Protein AF-0000000070428582 (afdb_homodimer)

Organism: Crassostrea virginica (NCBI:txid6565)

Secondary structure (DSSP, 8-state):
--GGGG--HHHHH----HHHHHHHHHHTTHHHHH-TT-EE----PPPGGG--EEEEEEEETTS-EEEE-HHHHHHHHS---TT--HHHHHHHHHHHHHHT--TTTT-TT-SS-EEEEEESSHHHHHHHHHHHH--TT--EEEEES--HHHHHHHTTT-S-EEEEEEETTEE-HHHHHHHHTTS-GGGGGSTT-----EEEE--SS-TTT-----HHHHHHHHHHHHHHT-EEEEE-TTGGGBSSSSPPPPSGGG-SSS-EEEEEESTTTT-STT--EEEEEEHHHHHHHHHHHHTTTSSS-HHHHHHHHHHHHHHHHHHHHHHHHHHHHHHHHHHHHHHHHHHHHHBTTEEE---SBSSEEEEEESSS--HHIIIIIIHHTTEE-EEGGGGSSSTTS---EEEEE-SS--HHHHHHHHHHHHHHHHH-/--GGGG--HHHHH----HHHHHHHHHHTTHHHHH-TT-EE----PPPGGG-SEEEEEEEETTS-EEEE-HHHHHHHHS---TT--HHHHHHHHHHHHHHT--TTTT-TT-SS-EEEEEESSHHHHHHHHHHHH--TT--EEEEES--HHHHHHHTTT-S-EEEEEEETTEE-HHHHHHHHTTS-GGGGGSTT-----EEEE--SS-TTT-----HHHHHHHHHHHHHHT-EEEEE-TTGGGBSSSSPPPPSGGG-SSS-EEEEEESTTTT-STT--EEEEEEHHHHHHHHHHHHTTTSSS-HHHHHHHHHHHHHHHHHHHHHHHHHHHHHHHHHHHHHHHHHHHHHBTTEEE---SBSSEEEEEESSS--HHIIIIIIHHTTEE-EEGGGGSSSTTS---EEEEE-SS--HHHHHHHHHHHHHHHHH-

Structure (mmCIF, N/CA/C/O backbone):
data_AF-0000000070428582-model_v1
#
loop_
_entity.id
_entity.type
_entity.pdbx_description
1 polymer 'Kynurenine/alpha-aminoadipate aminotransferase, mitochondrial'
#
loop_
_atom_site.group_PDB
_atom_site.id
_atom_site.type_symbol
_atom_site.label_atom_id
_atom_site.label_alt_id
_atom_site.label_comp_id
_atom_site.label_asym_id
_atom_site.label_entity_id
_atom_site.label_seq_id
_atom_site.pdbx_PDB_ins_code
_atom_site.Cartn_x
_atom_site.Cartn_y
_atom_site.Cartn_z
_atom_site.occupancy
_atom_site.B_iso_or_equiv
_atom_site.auth_seq_id
_atom_site.auth_comp_id
_atom_site.auth_asym_id
_atom_site.auth_atom_id
_atom_site.pdbx_PDB_model_num
ATOM 1 N N . MET A 1 1 ? 6.148 21.406 -20.578 1 85.81 1 MET A N 1
ATOM 2 C CA . MET A 1 1 ? 7.16 20.938 -19.625 1 85.81 1 MET A CA 1
ATOM 3 C C . MET A 1 1 ? 7.625 19.531 -19.969 1 85.81 1 MET A C 1
ATOM 5 O O . MET A 1 1 ? 6.832 18.703 -20.422 1 85.81 1 MET A O 1
ATOM 9 N N . ALA A 1 2 ? 8.938 19.266 -19.938 1 89.5 2 ALA A N 1
ATOM 10 C CA . ALA A 1 2 ? 9.508 17.938 -20.125 1 89.5 2 ALA A CA 1
ATOM 11 C C . ALA A 1 2 ? 9.594 17.172 -18.797 1 89.5 2 ALA A C 1
ATOM 13 O O . ALA A 1 2 ? 10.461 17.469 -17.969 1 89.5 2 ALA A O 1
ATOM 14 N N . TYR A 1 3 ? 8.727 16.188 -18.641 1 95.69 3 TYR A N 1
ATOM 15 C CA . TYR A 1 3 ? 8.555 15.555 -17.328 1 95.69 3 TYR A CA 1
ATOM 16 C C . TYR A 1 3 ? 9.664 14.547 -17.047 1 95.69 3 TYR A C 1
ATOM 18 O O . TYR A 1 3 ? 9.867 14.141 -15.906 1 95.69 3 TYR A O 1
ATOM 26 N N . THR A 1 4 ? 10.406 14.07 -18 1 93 4 THR A N 1
ATOM 27 C CA . THR A 1 4 ? 11.43 13.047 -17.844 1 93 4 THR A CA 1
ATOM 28 C C . THR A 1 4 ? 12.516 13.5 -16.875 1 93 4 THR A C 1
ATOM 30 O O . THR A 1 4 ? 13.094 12.695 -16.156 1 93 4 THR A O 1
ATOM 33 N N . ARG A 1 5 ? 12.734 14.797 -16.828 1 92.62 5 ARG A N 1
ATOM 34 C CA . ARG A 1 5 ? 13.781 15.344 -15.969 1 92.62 5 ARG A CA 1
ATOM 35 C C . ARG A 1 5 ? 13.492 15.055 -14.5 1 92.62 5 ARG A C 1
ATOM 37 O O . ARG A 1 5 ? 14.406 15.023 -13.672 1 92.62 5 ARG A O 1
ATOM 44 N N . PHE A 1 6 ? 12.211 14.859 -14.227 1 96.06 6 PHE A N 1
ATOM 45 C CA . PHE A 1 6 ? 11.797 14.781 -12.836 1 96.06 6 PHE A CA 1
ATOM 46 C C . PHE A 1 6 ? 11.797 13.344 -12.352 1 96.06 6 PHE A C 1
ATOM 48 O O . PHE A 1 6 ? 11.508 13.07 -11.18 1 96.06 6 PHE A O 1
ATOM 55 N N . LEU A 1 7 ? 12.125 12.359 -13.148 1 97.25 7 LEU A N 1
ATOM 56 C CA . LEU A 1 7 ? 11.922 10.953 -12.82 1 97.25 7 LEU A CA 1
ATOM 57 C C . LEU A 1 7 ? 13.25 10.289 -12.469 1 97.25 7 LEU A C 1
ATOM 59 O O . LEU A 1 7 ? 14.281 10.594 -13.062 1 97.25 7 LEU A O 1
ATOM 63 N N . THR A 1 8 ? 13.234 9.359 -11.477 1 96.69 8 THR A N 1
ATOM 64 C CA . THR A 1 8 ? 14.414 8.586 -11.094 1 96.69 8 THR A CA 1
ATOM 65 C C . THR A 1 8 ? 14.711 7.504 -12.125 1 96.69 8 THR A C 1
ATOM 67 O O . THR A 1 8 ? 13.844 7.141 -12.922 1 96.69 8 THR A O 1
ATOM 70 N N . GLU A 1 9 ? 15.922 6.953 -12.055 1 94 9 GLU A N 1
ATOM 71 C CA . GLU A 1 9 ? 16.312 5.84 -12.914 1 94 9 GLU A CA 1
ATOM 72 C C . GLU A 1 9 ? 15.43 4.621 -12.664 1 94 9 GLU A C 1
ATOM 74 O O . GLU A 1 9 ? 14.984 3.961 -13.609 1 94 9 GLU A O 1
ATOM 79 N N . ARG A 1 10 ? 15.203 4.293 -11.414 1 94.81 10 ARG A N 1
ATOM 80 C CA . ARG A 1 10 ? 14.375 3.154 -11.039 1 94.81 10 ARG A CA 1
ATOM 81 C C . ARG A 1 10 ? 12.969 3.291 -11.617 1 94.81 10 ARG A C 1
ATOM 83 O O . ARG A 1 10 ? 12.414 2.326 -12.148 1 94.81 10 ARG A O 1
ATOM 90 N N . SER A 1 11 ? 12.375 4.484 -11.477 1 97.19 11 SER A N 1
ATOM 91 C CA . SER A 1 11 ? 11.031 4.73 -12 1 97.19 11 SER A CA 1
ATOM 92 C C . SER A 1 11 ? 10.992 4.547 -13.508 1 97.19 11 SER A C 1
ATOM 94 O O . SER A 1 11 ? 10.031 3.98 -14.047 1 97.19 11 SER A O 1
ATOM 96 N N . LEU A 1 12 ? 12 5.027 -14.203 1 96.38 12 LEU A N 1
ATOM 97 C CA . LEU A 1 12 ? 12.047 4.934 -15.656 1 96.38 12 LEU A CA 1
ATOM 98 C C . LEU A 1 12 ? 12.195 3.482 -16.109 1 96.38 12 LEU A C 1
ATOM 100 O O . LEU A 1 12 ? 11.766 3.123 -17.203 1 96.38 12 LEU A O 1
ATOM 104 N N . LYS A 1 13 ? 12.727 2.637 -15.266 1 95.38 13 LYS A N 1
ATOM 105 C CA . LYS A 1 13 ? 12.922 1.228 -15.594 1 95.38 13 LYS A CA 1
ATOM 106 C C . LYS A 1 13 ? 11.641 0.432 -15.391 1 95.38 13 LYS A C 1
ATOM 108 O O . LYS A 1 13 ? 11.523 -0.698 -15.867 1 95.38 13 LYS A O 1
ATOM 113 N N . ARG A 1 14 ? 10.68 0.946 -14.664 1 95.94 14 ARG A N 1
ATOM 114 C CA . ARG A 1 14 ? 9.422 0.237 -14.445 1 95.94 14 ARG A CA 1
ATOM 115 C C . ARG A 1 14 ? 8.57 0.244 -15.711 1 95.94 14 ARG A C 1
ATOM 117 O O . ARG A 1 14 ? 8.398 1.285 -16.344 1 95.94 14 ARG A O 1
ATOM 124 N N . LYS A 1 15 ? 8.125 -0.91 -16.031 1 92.25 15 LYS A N 1
ATOM 125 C CA . LYS A 1 15 ? 7.242 -1.078 -17.188 1 92.25 15 LYS A CA 1
ATOM 126 C C . LYS A 1 15 ? 5.91 -1.697 -16.781 1 92.25 15 LYS A C 1
ATOM 128 O O . LYS A 1 15 ? 5.82 -2.34 -15.727 1 92.25 15 LYS A O 1
ATOM 133 N N . GLU A 1 16 ? 4.984 -1.451 -17.609 1 88.56 16 GLU A N 1
ATOM 134 C CA . GLU A 1 16 ? 3.668 -2.025 -17.359 1 88.56 16 GLU A CA 1
ATOM 135 C C . GLU A 1 16 ? 3.711 -3.551 -17.406 1 88.56 16 GLU A C 1
ATOM 137 O O . GLU A 1 16 ? 4.359 -4.129 -18.281 1 88.56 16 GLU A O 1
ATOM 142 N N . ASP A 1 17 ? 3.104 -4.168 -16.391 1 85 17 ASP A N 1
ATOM 143 C CA . ASP A 1 17 ? 2.967 -5.621 -16.359 1 85 17 ASP A CA 1
ATOM 144 C C . ASP A 1 17 ? 1.915 -6.09 -17.375 1 85 17 ASP A C 1
ATOM 146 O O . ASP A 1 17 ? 0.783 -5.602 -17.359 1 85 17 ASP A O 1
ATOM 150 N N . TYR A 1 18 ? 2.295 -6.969 -18.203 1 82.81 18 TYR A N 1
ATOM 151 C CA . TYR A 1 18 ? 1.416 -7.457 -19.266 1 82.81 18 TYR A CA 1
ATOM 152 C C . TYR A 1 18 ? 0.12 -8.008 -18.688 1 82.81 18 TYR A C 1
ATOM 154 O O . TYR A 1 18 ? -0.965 -7.75 -19.203 1 82.81 18 TYR A O 1
ATOM 162 N N . LEU A 1 19 ? 0.26 -8.828 -17.656 1 85.69 19 LEU A N 1
ATOM 163 C CA . LEU A 1 19 ? -0.927 -9.43 -17.047 1 85.69 19 LEU A CA 1
ATOM 164 C C . LEU A 1 19 ? -1.871 -8.359 -16.516 1 85.69 19 LEU A C 1
ATOM 166 O O . LEU A 1 19 ? -3.09 -8.469 -16.672 1 85.69 19 LEU A O 1
ATOM 170 N N . ARG A 1 20 ? -1.254 -7.383 -15.883 1 84.56 20 ARG A N 1
ATOM 171 C CA . ARG A 1 20 ? -2.055 -6.297 -15.328 1 84.56 20 ARG A CA 1
ATOM 172 C C . ARG A 1 20 ? -2.779 -5.527 -16.422 1 84.56 20 ARG A C 1
ATOM 174 O O . ARG A 1 20 ? -3.951 -5.176 -16.281 1 84.56 20 ARG A O 1
ATOM 181 N N . ARG A 1 21 ? -2.141 -5.312 -17.531 1 81.31 21 ARG A N 1
ATOM 182 C CA . ARG A 1 21 ? -2.719 -4.605 -18.672 1 81.31 21 ARG A CA 1
ATOM 183 C C . ARG A 1 21 ? -3.881 -5.391 -19.266 1 81.31 21 ARG A C 1
ATOM 185 O O . ARG A 1 21 ? -4.926 -4.82 -19.578 1 81.31 21 ARG A O 1
ATOM 192 N N . MET A 1 22 ? -3.67 -6.617 -19.312 1 77.81 22 MET A N 1
ATOM 193 C CA . MET A 1 22 ? -4.691 -7.48 -19.906 1 77.81 22 MET A CA 1
ATOM 194 C C . MET A 1 22 ? -5.91 -7.578 -18.984 1 77.81 22 MET A C 1
ATOM 196 O O . MET A 1 22 ? -7.047 -7.508 -19.469 1 77.81 22 MET A O 1
ATOM 200 N N . SER A 1 23 ? -5.586 -7.762 -17.75 1 78.19 23 SER A N 1
ATOM 201 C CA . SER A 1 23 ? -6.676 -7.859 -16.781 1 78.19 23 SER A CA 1
ATOM 202 C C . SER A 1 23 ? -7.516 -6.586 -16.766 1 78.19 23 SER A C 1
ATOM 204 O O . SER A 1 23 ? -8.742 -6.648 -16.703 1 78.19 23 SER A O 1
ATOM 206 N N . GLU A 1 24 ? -6.84 -5.496 -16.797 1 75.69 24 GLU A N 1
ATOM 207 C CA . GLU A 1 24 ? -7.551 -4.223 -16.797 1 75.69 24 GLU A CA 1
ATOM 208 C C . GLU A 1 24 ? -8.398 -4.062 -18.047 1 75.69 24 GLU A C 1
ATOM 210 O O . GLU A 1 24 ? -9.523 -3.549 -17.984 1 75.69 24 GLU A O 1
ATOM 215 N N . LYS A 1 25 ? -7.93 -4.516 -19.141 1 72.19 25 LYS A N 1
ATOM 216 C CA . LYS A 1 25 ? -8.68 -4.43 -20.391 1 72.19 25 LYS A CA 1
ATOM 217 C C . LYS A 1 25 ? -9.906 -5.336 -20.344 1 72.19 25 LYS A C 1
ATOM 219 O O . LYS A 1 25 ? -10.961 -4.98 -20.875 1 72.19 25 LYS A O 1
ATOM 224 N N . VAL A 1 26 ? -9.695 -6.453 -19.703 1 66.38 26 VAL A N 1
ATOM 225 C CA . VAL A 1 26 ? -10.789 -7.406 -19.594 1 66.38 26 VAL A CA 1
ATOM 226 C C . VAL A 1 26 ? -11.836 -6.895 -18.609 1 66.38 26 VAL A C 1
ATOM 228 O O . VAL A 1 26 ? -13.031 -6.949 -18.875 1 66.38 26 VAL A O 1
ATOM 231 N N . LEU A 1 27 ? -11.352 -6.453 -17.484 1 64.81 27 LEU A N 1
ATOM 232 C CA . LEU A 1 27 ? -12.227 -5.961 -16.422 1 64.81 27 LEU A CA 1
ATOM 233 C C . LEU A 1 27 ? -12.984 -4.719 -16.891 1 64.81 27 LEU A C 1
ATOM 235 O O . LEU A 1 27 ? -14.164 -4.547 -16.562 1 64.81 27 LEU A O 1
ATOM 239 N N . ASN A 1 28 ? -12.234 -3.904 -17.453 1 57.72 28 ASN A N 1
ATOM 240 C CA . ASN A 1 28 ? -12.883 -2.688 -17.938 1 57.72 28 ASN A CA 1
ATOM 241 C C . ASN A 1 28 ? -13.727 -2.957 -19.188 1 57.72 28 ASN A C 1
ATOM 243 O O . ASN A 1 28 ? -14.25 -2.025 -19.797 1 57.72 28 ASN A O 1
ATOM 247 N N . ALA A 1 29 ? -14 -4.215 -19.312 1 55.16 29 ALA A N 1
ATOM 248 C CA . ALA A 1 29 ? -14.898 -4.719 -20.344 1 55.16 29 ALA A CA 1
ATOM 249 C C . ALA A 1 29 ? -14.547 -4.133 -21.703 1 55.16 29 ALA A C 1
ATOM 251 O O . ALA A 1 29 ? -15.344 -4.207 -22.641 1 55.16 29 ALA A O 1
ATOM 252 N N . SER A 1 30 ? -13.469 -3.551 -21.688 1 49.88 30 SER A N 1
ATOM 253 C CA . SER A 1 30 ? -13.148 -2.99 -22.984 1 49.88 30 SER A CA 1
ATOM 254 C C . SER A 1 30 ? -13.055 -4.082 -24.047 1 49.88 30 SER A C 1
ATOM 256 O O . SER A 1 30 ? -13.719 -4.004 -25.094 1 49.88 30 SER A O 1
ATOM 258 N N . ILE A 1 31 ? -12.5 -5.066 -23.641 1 50.56 31 ILE A N 1
ATOM 259 C CA . ILE A 1 31 ? -12.32 -6.156 -24.594 1 50.56 31 ILE A CA 1
ATOM 260 C C . ILE A 1 31 ? -13.594 -7.004 -24.656 1 50.56 31 ILE A C 1
ATOM 262 O O . ILE A 1 31 ? -14.047 -7.383 -25.734 1 50.56 31 ILE A O 1
ATOM 266 N N . VAL A 1 32 ? -14.156 -7.203 -23.484 1 58.06 32 VAL A N 1
ATOM 267 C CA . VAL A 1 32 ? -15.312 -8.094 -23.422 1 58.06 32 VAL A CA 1
ATOM 268 C C . VAL A 1 32 ? -16.547 -7.363 -23.938 1 58.06 32 VAL A C 1
ATOM 270 O O . VAL A 1 32 ? -17.422 -7.973 -24.547 1 58.06 32 VAL A O 1
ATOM 273 N N . GLN A 1 33 ? -16.641 -6.195 -23.578 1 52.38 33 GLN A N 1
ATOM 274 C CA . GLN A 1 33 ? -17.766 -5.418 -24.094 1 52.38 33 GLN A CA 1
ATOM 275 C C . GLN A 1 33 ? -17.719 -5.316 -25.609 1 52.38 33 GLN A C 1
ATOM 277 O O . GLN A 1 33 ? -18.75 -5.359 -26.281 1 52.38 33 GLN A O 1
ATOM 282 N N . GLU A 1 34 ? -16.516 -5.156 -26.047 1 55.62 34 GLU A N 1
ATOM 283 C CA . GLU A 1 34 ? -16.375 -5.074 -27.484 1 55.62 34 GLU A CA 1
ATOM 284 C C . GLU A 1 34 ? -16.781 -6.387 -28.156 1 55.62 34 GLU A C 1
ATOM 286 O O . GLU A 1 34 ? -17.328 -6.387 -29.266 1 55.62 34 GLU A O 1
ATOM 291 N N . ASN A 1 35 ? -16.5 -7.492 -27.5 1 66.38 35 ASN A N 1
ATOM 292 C CA . ASN A 1 35 ? -16.859 -8.812 -28.016 1 66.38 35 ASN A CA 1
ATOM 293 C C . ASN A 1 35 ? -17.219 -9.773 -26.875 1 66.38 35 ASN A C 1
ATOM 295 O O . ASN A 1 35 ? -16.359 -10.484 -26.359 1 66.38 35 ASN A O 1
ATOM 299 N N . PRO A 1 36 ? -18.469 -9.797 -26.531 1 68.31 36 PRO A N 1
ATOM 300 C CA . PRO A 1 36 ? -18.922 -10.602 -25.406 1 68.31 36 PRO A CA 1
ATOM 301 C C . PRO A 1 36 ? -18.688 -12.094 -25.609 1 68.31 36 PRO A C 1
ATOM 303 O O . PRO A 1 36 ? -18.766 -12.875 -24.656 1 68.31 36 PRO A O 1
ATOM 306 N N . SER A 1 37 ? -18.312 -12.414 -26.781 1 81.31 37 SER A N 1
ATOM 307 C CA . SER A 1 37 ? -18.125 -13.836 -27.078 1 81.31 37 SER A CA 1
ATOM 308 C C . SER A 1 37 ? -16.672 -14.266 -26.828 1 81.31 37 SER A C 1
ATOM 310 O O . SER A 1 37 ? -16.359 -15.453 -26.906 1 81.31 37 SER A O 1
ATOM 312 N N . ILE A 1 38 ? -15.898 -13.297 -26.375 1 89.06 38 ILE A N 1
ATOM 313 C CA . ILE A 1 38 ? -14.484 -13.609 -26.188 1 89.06 38 ILE A CA 1
ATOM 314 C C . ILE A 1 38 ? -14.32 -14.516 -24.969 1 89.06 38 ILE A C 1
ATOM 316 O O . ILE A 1 38 ? -14.961 -14.297 -23.938 1 89.06 38 ILE A O 1
ATOM 320 N N . ILE A 1 39 ? -13.602 -15.625 -25.125 1 92.88 39 ILE A N 1
ATOM 321 C CA . ILE A 1 39 ? -13.25 -16.547 -24.047 1 92.88 39 ILE A CA 1
ATOM 322 C C . ILE A 1 39 ? -11.867 -16.203 -23.516 1 92.88 39 ILE A C 1
ATOM 324 O O . ILE A 1 39 ? -10.883 -16.219 -24.25 1 92.88 39 ILE A O 1
ATOM 328 N N . THR A 1 40 ? -11.828 -15.836 -22.25 1 91.44 40 THR A N 1
ATOM 329 C CA . THR A 1 40 ? -10.539 -15.445 -21.688 1 91.44 40 THR A CA 1
ATOM 330 C C . THR A 1 40 ? -9.992 -16.547 -20.781 1 91.44 40 THR A C 1
ATOM 332 O O . THR A 1 40 ? -10.641 -16.953 -19.812 1 91.44 40 THR A O 1
ATOM 335 N N . MET A 1 41 ? -8.867 -17.047 -21.094 1 94 41 MET A N 1
ATOM 336 C CA . MET A 1 41 ? -8.062 -17.906 -20.234 1 94 41 MET A CA 1
ATOM 337 C C . MET A 1 41 ? -6.723 -17.266 -19.906 1 94 41 MET A C 1
ATOM 339 O O . MET A 1 41 ? -5.75 -17.953 -19.609 1 94 41 MET A O 1
ATOM 343 N N . ALA A 1 42 ? -6.668 -15.906 -20.062 1 89.94 42 ALA A N 1
ATOM 344 C CA . ALA A 1 42 ? -5.43 -15.156 -19.875 1 89.94 42 ALA A CA 1
ATOM 345 C C . ALA A 1 42 ? -5.27 -14.719 -18.422 1 89.94 42 ALA A C 1
ATOM 347 O O . ALA A 1 42 ? -4.16 -14.719 -17.891 1 89.94 42 ALA A O 1
ATOM 348 N N . GLY A 1 43 ? -6.309 -14.336 -17.797 1 82.81 43 GLY A N 1
ATOM 349 C CA . GLY A 1 43 ? -6.203 -13.711 -16.484 1 82.81 43 GLY A CA 1
ATOM 350 C C . GLY A 1 43 ? -5.965 -14.711 -15.367 1 82.81 43 GLY A C 1
ATOM 351 O O . GLY A 1 43 ? -6.484 -15.828 -15.406 1 82.81 43 GLY A O 1
ATOM 352 N N . GLY A 1 44 ? -5.117 -14.391 -14.438 1 86.81 44 GLY A N 1
ATOM 353 C CA . GLY A 1 44 ? -4.934 -15.156 -13.211 1 86.81 44 GLY A CA 1
ATOM 354 C C . GLY A 1 44 ? -5.887 -14.75 -12.102 1 86.81 44 GLY A C 1
ATOM 355 O O . GLY A 1 44 ? -5.473 -14.594 -10.953 1 86.81 44 GLY A O 1
ATOM 356 N N . MET A 1 45 ? -7.152 -14.602 -12.422 1 91.19 45 MET A N 1
ATOM 357 C CA . MET A 1 45 ? -8.156 -14.156 -11.461 1 91.19 45 MET A CA 1
ATOM 358 C C . MET A 1 45 ? -8.828 -15.352 -10.781 1 91.19 45 MET A C 1
ATOM 360 O O . MET A 1 45 ? -9.297 -16.266 -11.461 1 91.19 45 MET A O 1
ATOM 364 N N . PRO A 1 46 ? -8.891 -15.289 -9.469 1 95.5 46 PRO A N 1
ATOM 365 C CA . PRO A 1 46 ? -9.609 -16.375 -8.789 1 95.5 46 PRO A CA 1
ATOM 366 C C . PRO A 1 46 ? -11.094 -16.406 -9.148 1 95.5 46 PRO A C 1
ATOM 368 O O . PRO A 1 46 ? -11.664 -15.391 -9.539 1 95.5 46 PRO A O 1
ATOM 371 N N . ASN A 1 47 ? -11.672 -17.594 -9.07 1 95.56 47 ASN A N 1
ATOM 372 C CA . ASN A 1 47 ? -13.094 -17.781 -9.336 1 95.56 47 ASN A CA 1
ATOM 373 C C . ASN A 1 47 ? -13.953 -17.141 -8.25 1 95.56 47 ASN A C 1
ATOM 375 O O . ASN A 1 47 ? -13.906 -17.547 -7.09 1 95.56 47 ASN A O 1
ATOM 379 N N . PRO A 1 48 ? -14.75 -16.141 -8.609 1 93.06 48 PRO A N 1
ATOM 380 C CA . PRO A 1 48 ? -15.547 -15.438 -7.598 1 93.06 48 PRO A CA 1
ATOM 381 C C . PRO A 1 48 ? -16.516 -16.359 -6.867 1 93.06 48 PRO A C 1
ATOM 383 O O . PRO A 1 48 ? -16.984 -16.031 -5.773 1 93.06 48 PRO A O 1
ATOM 386 N N . GLN A 1 49 ? -16.812 -17.516 -7.465 1 93.94 49 GLN A N 1
ATOM 387 C CA . GLN A 1 49 ? -17.703 -18.484 -6.809 1 93.94 49 GLN A CA 1
ATOM 388 C C . GLN A 1 49 ? -17.094 -18.969 -5.492 1 93.94 49 GLN A C 1
ATOM 390 O O . GLN A 1 49 ? -17.812 -19.438 -4.609 1 93.94 49 GLN A O 1
ATOM 395 N N . THR A 1 50 ? -15.805 -18.859 -5.379 1 95.75 50 THR A N 1
ATOM 396 C CA . THR A 1 50 ? -15.133 -19.375 -4.191 1 95.75 50 THR A CA 1
ATOM 397 C C . THR A 1 50 ? -15.094 -18.312 -3.092 1 95.75 50 THR A C 1
ATOM 399 O O . THR A 1 50 ? -14.742 -18.609 -1.949 1 95.75 50 THR A O 1
ATOM 402 N N . PHE A 1 51 ? -15.414 -17.016 -3.381 1 97.38 51 PHE A N 1
ATOM 403 C CA . PHE A 1 51 ? -15.422 -15.984 -2.355 1 97.38 51 PHE A CA 1
ATOM 404 C C . PHE A 1 51 ? -16.578 -16.188 -1.385 1 97.38 51 PHE A C 1
ATOM 406 O O . PHE A 1 51 ? -17.734 -16.328 -1.804 1 97.38 51 PHE A O 1
ATOM 413 N N . PRO A 1 52 ? -16.312 -16.109 -0.112 1 98.06 52 PRO A N 1
ATOM 414 C CA . PRO A 1 52 ? -17.344 -16.484 0.854 1 98.06 52 PRO A CA 1
ATOM 415 C C . PRO A 1 52 ? -18.344 -15.352 1.1 1 98.06 52 PRO A C 1
ATOM 417 O O . PRO A 1 52 ? -19.469 -15.602 1.541 1 98.06 52 PRO A O 1
ATOM 420 N N . ILE A 1 53 ? -18.016 -14.07 0.91 1 97.94 53 ILE A N 1
ATOM 421 C CA . ILE A 1 53 ? -18.875 -12.93 1.201 1 97.94 53 ILE A CA 1
ATOM 422 C C . ILE A 1 53 ? -19.766 -12.641 0.001 1 97.94 53 ILE A C 1
ATOM 424 O O . ILE A 1 53 ? -19.281 -12.508 -1.126 1 97.94 53 ILE A O 1
ATOM 428 N N . GLN A 1 54 ? -21.062 -12.57 0.242 1 97.31 54 GLN A N 1
ATOM 429 C CA . GLN A 1 54 ? -22.047 -12.375 -0.818 1 97.31 54 GLN A CA 1
ATOM 430 C C . GLN A 1 54 ? -22.516 -10.922 -0.883 1 97.31 54 GLN A C 1
ATOM 432 O O . GLN A 1 54 ? -22.703 -10.383 -1.971 1 97.31 54 GLN A O 1
ATOM 437 N N . GLU A 1 55 ? -22.766 -10.328 0.219 1 97.62 55 GLU A N 1
ATOM 438 C CA . GLU A 1 55 ? -23.25 -8.961 0.318 1 97.62 55 GLU A CA 1
ATOM 439 C C . GLU A 1 55 ? -22.641 -8.234 1.515 1 97.62 55 GLU A C 1
ATOM 441 O O . GLU A 1 55 ? -22.234 -8.875 2.49 1 97.62 55 GLU A O 1
ATOM 446 N N . VAL A 1 56 ? -22.578 -6.953 1.412 1 98.19 56 VAL A N 1
ATOM 447 C CA . VAL A 1 56 ? -22.141 -6.078 2.494 1 98.19 56 VAL A CA 1
ATOM 448 C C . VAL A 1 56 ? -23.156 -4.957 2.697 1 98.19 56 VAL A C 1
ATOM 450 O O . VAL A 1 56 ? -23.734 -4.449 1.731 1 98.19 56 VAL A O 1
ATOM 453 N N . SER A 1 57 ? -23.406 -4.598 3.936 1 98 57 SER A N 1
ATOM 454 C CA . SER A 1 57 ? -24.297 -3.484 4.266 1 98 57 SER A CA 1
ATOM 455 C C . SER A 1 57 ? -23.641 -2.525 5.25 1 98 57 SER A C 1
ATOM 457 O O . SER A 1 57 ? -22.953 -2.955 6.176 1 98 57 SER A O 1
ATOM 459 N N . LEU A 1 58 ? -23.891 -1.235 5.043 1 98.25 58 LEU A N 1
ATOM 460 C CA . LEU A 1 58 ? -23.406 -0.18 5.926 1 98.25 58 LEU A CA 1
ATOM 461 C C . LEU A 1 58 ? -24.562 0.532 6.613 1 98.25 58 LEU A C 1
ATOM 463 O O . LEU A 1 58 ? -25.594 0.809 5.988 1 98.25 58 LEU A O 1
ATOM 467 N N . LYS A 1 59 ? -24.453 0.753 7.867 1 98.06 59 LYS A N 1
ATOM 468 C CA . LYS A 1 59 ? -25.328 1.667 8.594 1 98.06 59 LYS A CA 1
ATOM 469 C C . LYS A 1 59 ? -24.609 2.965 8.938 1 98.06 59 LYS A C 1
ATOM 471 O O . LYS A 1 59 ? -23.547 2.941 9.578 1 98.06 59 LYS A O 1
ATOM 476 N N . LEU A 1 60 ? -25.156 4.062 8.5 1 97.56 60 LEU A N 1
ATOM 477 C CA . LEU A 1 60 ? -24.562 5.363 8.789 1 97.56 60 LEU A CA 1
ATOM 478 C C . LEU A 1 60 ? -25.062 5.902 10.125 1 97.56 60 LEU A C 1
ATOM 480 O O . LEU A 1 60 ? -26.078 5.438 10.648 1 97.56 60 LEU A O 1
ATOM 484 N N . LYS A 1 61 ? -24.406 6.848 10.672 1 95.31 61 LYS A N 1
ATOM 485 C CA . LYS A 1 61 ? -24.75 7.434 11.961 1 95.31 61 LYS A CA 1
ATOM 486 C C . LYS A 1 61 ? -26.094 8.164 11.891 1 95.31 61 LYS A C 1
ATOM 488 O O . LYS A 1 61 ? -26.781 8.289 12.898 1 95.31 61 LYS A O 1
ATOM 493 N N . ASN A 1 62 ? -26.469 8.609 10.719 1 94.62 62 ASN A N 1
ATOM 494 C CA . ASN A 1 62 ? -27.766 9.289 10.578 1 94.62 62 ASN A CA 1
ATOM 495 C C . ASN A 1 62 ? -28.906 8.289 10.461 1 94.62 62 ASN A C 1
ATOM 497 O O . ASN A 1 62 ? -30.047 8.672 10.242 1 94.62 62 ASN A O 1
ATOM 501 N N . GLY A 1 63 ? -28.609 7.031 10.508 1 95.19 63 GLY A N 1
ATOM 502 C CA . GLY A 1 63 ? -29.609 5.988 10.523 1 95.19 63 GLY A CA 1
ATOM 503 C C . GLY A 1 63 ? -29.844 5.352 9.164 1 95.19 63 GLY A C 1
ATOM 504 O O . GLY A 1 63 ? -30.453 4.281 9.07 1 95.19 63 GLY A O 1
ATOM 505 N N . LYS A 1 64 ? -29.359 5.898 8.195 1 96.88 64 LYS A N 1
ATOM 506 C CA . LYS A 1 64 ? -29.562 5.387 6.844 1 96.88 64 LYS A CA 1
ATOM 507 C C . LYS A 1 64 ? -28.766 4.105 6.613 1 96.88 64 LYS A C 1
ATOM 509 O O . LYS A 1 64 ? -27.625 3.994 7.059 1 96.88 64 LYS A O 1
ATOM 514 N N . ARG A 1 65 ? -29.359 3.209 5.863 1 97.12 65 ARG A N 1
ATOM 515 C CA . ARG A 1 65 ? -28.703 1.971 5.465 1 97.12 65 ARG A CA 1
ATOM 516 C C . ARG A 1 65 ? -28.312 2.012 3.992 1 97.12 65 ARG A C 1
ATOM 518 O O . ARG A 1 65 ? -29.094 2.434 3.145 1 97.12 65 ARG A O 1
ATOM 525 N N . ILE A 1 66 ? -27.062 1.638 3.709 1 97.69 66 ILE A N 1
ATOM 526 C CA . ILE A 1 66 ? -26.547 1.539 2.352 1 97.69 66 ILE A CA 1
ATOM 527 C C . ILE A 1 66 ? -26.125 0.101 2.064 1 97.69 66 ILE A C 1
ATOM 529 O O . ILE A 1 66 ? -25.203 -0.424 2.711 1 97.69 66 ILE A O 1
ATOM 533 N N . ASP A 1 67 ? -26.703 -0.491 1.046 1 96.56 67 ASP A N 1
ATOM 534 C CA . ASP A 1 67 ? -26.406 -1.884 0.721 1 96.56 67 ASP A CA 1
ATOM 535 C C . ASP A 1 67 ? -25.547 -1.985 -0.536 1 96.56 67 ASP A C 1
ATOM 537 O O . ASP A 1 67 ? -25.844 -1.359 -1.554 1 96.56 67 ASP A O 1
ATOM 541 N N . LEU A 1 68 ? -24.422 -2.662 -0.389 1 96.69 68 LEU A N 1
ATOM 542 C CA . LEU A 1 68 ? -23.719 -3.176 -1.561 1 96.69 68 LEU A CA 1
ATOM 543 C C . LEU A 1 68 ? -24.344 -4.48 -2.041 1 96.69 68 LEU A C 1
ATOM 545 O O . LEU A 1 68 ? -24.172 -5.527 -1.406 1 96.69 68 LEU A O 1
ATOM 549 N N . ASP A 1 69 ? -25.109 -4.457 -3.121 1 92.12 69 ASP A N 1
ATOM 550 C CA . ASP A 1 69 ? -25.75 -5.668 -3.615 1 92.12 69 ASP A CA 1
ATOM 551 C C . ASP A 1 69 ? -24.719 -6.664 -4.145 1 92.12 69 ASP A C 1
ATOM 553 O O . ASP A 1 69 ? -23.516 -6.434 -4.039 1 92.12 69 ASP A O 1
ATOM 557 N N . GLU A 1 70 ? -25.219 -7.73 -4.625 1 92.94 70 GLU A N 1
ATOM 558 C CA . GLU A 1 70 ? -24.359 -8.82 -5.051 1 92.94 70 GLU A CA 1
ATOM 559 C C . GLU A 1 70 ? -23.391 -8.367 -6.145 1 92.94 70 GLU A C 1
ATOM 561 O O . GLU A 1 70 ? -22.203 -8.734 -6.129 1 92.94 70 GLU A O 1
ATOM 566 N N . LYS A 1 71 ? -23.844 -7.633 -7.051 1 93.44 71 LYS A N 1
ATOM 567 C CA . LYS A 1 71 ? -23 -7.152 -8.148 1 93.44 71 LYS A CA 1
ATOM 568 C C . LYS A 1 71 ? -21.891 -6.238 -7.629 1 93.44 71 LYS A C 1
ATOM 570 O O . LYS A 1 71 ? -20.734 -6.406 -7.98 1 93.44 71 LYS A O 1
ATOM 575 N N . ALA A 1 72 ? -22.266 -5.258 -6.789 1 95.81 72 ALA A N 1
ATOM 576 C CA . ALA A 1 72 ? -21.297 -4.332 -6.207 1 95.81 72 ALA A CA 1
ATOM 577 C C . ALA A 1 72 ? -20.281 -5.07 -5.34 1 95.81 72 ALA A C 1
ATOM 579 O O . ALA A 1 72 ? -19.094 -4.762 -5.367 1 95.81 72 ALA A O 1
ATOM 580 N N . THR A 1 73 ? -20.828 -5.984 -4.57 1 96.75 73 THR A N 1
ATOM 581 C CA . THR A 1 73 ? -19.953 -6.773 -3.705 1 96.75 73 THR A CA 1
ATOM 582 C C . THR A 1 73 ? -18.969 -7.602 -4.531 1 96.75 73 THR A C 1
ATOM 584 O O . THR A 1 73 ? -17.797 -7.691 -4.191 1 96.75 73 THR A O 1
ATOM 587 N N . ARG A 1 74 ? -19.406 -8.203 -5.633 1 94.38 74 ARG A N 1
ATOM 588 C CA . ARG A 1 74 ? -18.547 -8.984 -6.508 1 94.38 74 ARG A CA 1
ATOM 589 C C . ARG A 1 74 ? -17.438 -8.133 -7.094 1 94.38 74 ARG A C 1
ATOM 591 O O . ARG A 1 74 ? -16.281 -8.562 -7.156 1 94.38 74 ARG A O 1
ATOM 598 N N . ILE A 1 75 ? -17.734 -6.941 -7.496 1 94.56 75 ILE A N 1
ATOM 599 C CA . ILE A 1 75 ? -16.734 -6.016 -8.031 1 94.56 75 ILE A CA 1
ATOM 600 C C . ILE A 1 75 ? -15.719 -5.664 -6.949 1 94.56 75 ILE A C 1
ATOM 602 O O . ILE A 1 75 ? -14.516 -5.688 -7.191 1 94.56 75 ILE A O 1
ATOM 606 N N . ALA A 1 76 ? -16.219 -5.395 -5.73 1 97.12 76 ALA A N 1
ATOM 607 C CA . ALA A 1 76 ? -15.383 -4.996 -4.602 1 97.12 76 ALA A CA 1
ATOM 608 C C . ALA A 1 76 ? -14.406 -6.105 -4.215 1 97.12 76 ALA A C 1
ATOM 610 O O . ALA A 1 76 ? -13.289 -5.836 -3.779 1 97.12 76 ALA A O 1
ATOM 611 N N . LEU A 1 77 ? -14.852 -7.344 -4.371 1 97.75 77 LEU A N 1
ATOM 612 C CA . LEU A 1 77 ? -14.117 -8.477 -3.824 1 97.75 77 LEU A CA 1
ATOM 613 C C . LEU A 1 77 ? -13.164 -9.062 -4.863 1 97.75 77 LEU A C 1
ATOM 615 O O . LEU A 1 77 ? -12.375 -9.953 -4.555 1 97.75 77 LEU A O 1
ATOM 619 N N . GLN A 1 78 ? -13.125 -8.617 -6.117 1 95.31 78 GLN A N 1
ATOM 620 C CA . GLN A 1 78 ? -12.234 -9.078 -7.172 1 95.31 78 GLN A CA 1
ATOM 621 C C . GLN A 1 78 ? -11.164 -8.031 -7.484 1 95.31 78 GLN A C 1
ATOM 623 O O . GLN A 1 78 ? -11.312 -6.867 -7.121 1 95.31 78 GLN A O 1
ATOM 628 N N . TYR A 1 79 ? -10.055 -8.445 -8.109 1 94.62 79 TYR A N 1
ATOM 629 C CA . TYR A 1 79 ? -9.047 -7.508 -8.594 1 94.62 79 TYR A CA 1
ATOM 630 C C . TYR A 1 79 ? -9.688 -6.379 -9.391 1 94.62 79 TYR A C 1
ATOM 632 O O . TYR A 1 79 ? -10.625 -6.609 -10.156 1 94.62 79 TYR A O 1
ATOM 640 N N . SER A 1 80 ? -9.234 -5.172 -9.164 1 92.5 80 SER A N 1
ATOM 641 C CA . SER A 1 80 ? -9.68 -4.008 -9.922 1 92.5 80 SER A CA 1
ATOM 642 C C . SER A 1 80 ? -8.508 -3.293 -10.586 1 92.5 80 SER A C 1
ATOM 644 O O . SER A 1 80 ? -7.367 -3.744 -10.492 1 92.5 80 SER A O 1
ATOM 646 N N . GLY A 1 81 ? -8.844 -2.281 -11.383 1 93.62 81 GLY A N 1
ATOM 647 C CA . GLY A 1 81 ? -7.785 -1.481 -11.984 1 93.62 81 GLY A CA 1
ATOM 648 C C . GLY A 1 81 ? -6.93 -0.761 -10.961 1 93.62 81 GLY A C 1
ATOM 649 O O . GLY A 1 81 ? -7.426 -0.334 -9.922 1 93.62 81 GLY A O 1
ATOM 650 N N . THR A 1 82 ? -5.684 -0.58 -11.336 1 96.75 82 THR A N 1
ATOM 651 C CA . THR A 1 82 ? -4.734 0.039 -10.422 1 96.75 82 THR A CA 1
ATOM 652 C C . THR A 1 82 ? -5.172 1.457 -10.062 1 96.75 82 THR A C 1
ATOM 654 O O . THR A 1 82 ? -4.98 1.903 -8.93 1 96.75 82 THR A O 1
ATOM 657 N N . LYS A 1 83 ? -5.816 2.182 -10.969 1 96.56 83 LYS A N 1
ATOM 658 C CA . LYS A 1 83 ? -6.211 3.572 -10.766 1 96.56 83 LYS A CA 1
ATOM 659 C C . LYS A 1 83 ? -7.34 3.678 -9.742 1 96.56 83 LYS A C 1
ATOM 661 O O . LYS A 1 83 ? -7.574 4.746 -9.172 1 96.56 83 LYS A O 1
ATOM 666 N N . GLY A 1 84 ? -8.039 2.588 -9.602 1 97.44 84 GLY A N 1
ATOM 667 C CA . GLY A 1 84 ? -9.195 2.576 -8.719 1 97.44 84 GLY A CA 1
ATOM 668 C C . GLY A 1 84 ? -10.477 2.168 -9.422 1 97.44 84 GLY A C 1
ATOM 669 O O . GLY A 1 84 ? -10.492 1.999 -10.648 1 97.44 84 GLY A O 1
ATOM 670 N N . LEU A 1 85 ? -11.562 1.934 -8.664 1 96.75 85 LEU A N 1
ATOM 671 C CA . LEU A 1 85 ? -12.859 1.65 -9.258 1 96.75 85 LEU A CA 1
ATOM 672 C C . LEU A 1 85 ? -13.312 2.801 -10.148 1 96.75 85 LEU A C 1
ATOM 674 O O . LEU A 1 85 ? -13.359 3.953 -9.711 1 96.75 85 LEU A O 1
ATOM 678 N N . PRO A 1 86 ? -13.68 2.521 -11.367 1 95.69 86 PRO A N 1
ATOM 679 C CA . PRO A 1 86 ? -13.984 3.586 -12.328 1 95.69 86 PRO A CA 1
ATOM 680 C C . PRO A 1 86 ? -15.055 4.551 -11.812 1 95.69 86 PRO A C 1
ATOM 682 O O . PRO A 1 86 ? -14.883 5.77 -11.906 1 95.69 86 PRO A O 1
ATOM 685 N N . PRO A 1 87 ? -16.156 4.051 -11.227 1 96.5 87 PRO A N 1
ATOM 686 C CA . PRO A 1 87 ? -17.156 5.02 -10.758 1 96.5 87 PRO A CA 1
ATOM 687 C C . PRO A 1 87 ? -16.609 5.93 -9.656 1 96.5 87 PRO A C 1
ATOM 689 O O . PRO A 1 87 ? -16.984 7.105 -9.586 1 96.5 87 PRO A O 1
ATOM 692 N N . LEU A 1 88 ? -15.773 5.418 -8.781 1 98.31 88 LEU A N 1
ATOM 693 C CA . LEU A 1 88 ? -15.164 6.242 -7.742 1 98.31 88 LEU A CA 1
ATOM 694 C C . LEU A 1 88 ? -14.219 7.27 -8.344 1 98.31 88 LEU A C 1
ATOM 696 O O . LEU A 1 88 ? -14.242 8.445 -7.973 1 98.31 88 LEU A O 1
ATOM 700 N N . VAL A 1 89 ? -13.352 6.871 -9.266 1 98.31 89 VAL A N 1
ATOM 701 C CA . VAL A 1 89 ? -12.406 7.762 -9.945 1 98.31 89 VAL A CA 1
ATOM 702 C C . VAL A 1 89 ? -13.172 8.898 -10.625 1 98.31 89 VAL A C 1
ATOM 704 O O . VAL A 1 89 ? -12.766 10.062 -10.539 1 98.31 89 VAL A O 1
ATOM 707 N N . ASN A 1 90 ? -14.273 8.523 -11.273 1 97.75 90 ASN A N 1
ATOM 708 C CA . ASN A 1 90 ? -15.086 9.531 -11.945 1 97.75 90 ASN A CA 1
ATOM 709 C C . ASN A 1 90 ? -15.664 10.539 -10.953 1 97.75 90 ASN A C 1
ATOM 711 O O . ASN A 1 90 ? -15.641 11.75 -11.211 1 97.75 90 ASN A O 1
ATOM 715 N N . MET A 1 91 ? -16.141 10.07 -9.883 1 98.06 91 MET A N 1
ATOM 716 C CA . MET A 1 91 ? -16.734 10.938 -8.867 1 98.06 91 MET A CA 1
ATOM 717 C C . MET A 1 91 ? -15.672 11.859 -8.258 1 98.06 91 MET A C 1
ATOM 719 O O . MET A 1 91 ? -15.93 13.039 -8.023 1 98.06 91 MET A O 1
ATOM 723 N N . LEU A 1 92 ? -14.516 11.328 -7.957 1 98.69 92 LEU A N 1
ATOM 724 C CA . LEU A 1 92 ? -13.438 12.125 -7.375 1 98.69 92 LEU A CA 1
ATOM 725 C C . LEU A 1 92 ? -12.93 13.164 -8.367 1 98.69 92 LEU A C 1
ATOM 727 O O . LEU A 1 92 ? -12.562 14.273 -7.977 1 98.69 92 LEU A O 1
ATOM 731 N N . THR A 1 93 ? -12.883 12.797 -9.633 1 98.06 93 THR A N 1
ATOM 732 C CA . THR A 1 93 ? -12.508 13.75 -10.664 1 98.06 93 THR A CA 1
ATOM 733 C C . THR A 1 93 ? -13.5 14.906 -10.719 1 98.06 93 THR A C 1
ATOM 735 O O . THR A 1 93 ? -13.102 16.078 -10.805 1 98.06 93 THR A O 1
ATOM 738 N N . GLU A 1 94 ? -14.758 14.555 -10.656 1 97.81 94 GLU A N 1
ATOM 739 C CA . GLU A 1 94 ? -15.789 15.586 -10.625 1 97.81 94 GLU A CA 1
ATOM 740 C C . GLU A 1 94 ? -15.633 16.484 -9.398 1 97.81 94 GLU A C 1
ATOM 742 O O . GLU A 1 94 ? -15.789 17.703 -9.5 1 97.81 94 GLU A O 1
ATOM 747 N N . LEU A 1 95 ? -15.398 15.883 -8.297 1 98.31 95 LEU A N 1
ATOM 748 C CA . LEU A 1 95 ? -15.18 16.641 -7.07 1 98.31 95 LEU A CA 1
ATOM 749 C C . LEU A 1 95 ? -14.016 17.625 -7.238 1 98.31 95 LEU A C 1
ATOM 751 O O . LEU A 1 95 ? -14.125 18.797 -6.863 1 98.31 95 LEU A O 1
ATOM 755 N N . GLN A 1 96 ? -12.875 17.156 -7.805 1 98.12 96 GLN A N 1
ATOM 756 C CA . GLN A 1 96 ? -11.711 18 -8.023 1 98.12 96 GLN A CA 1
ATOM 757 C C . GLN A 1 96 ? -12.031 19.156 -8.969 1 98.12 96 GLN A C 1
ATOM 759 O O . GLN A 1 96 ? -11.578 20.281 -8.758 1 98.12 96 GLN A O 1
ATOM 764 N N . CYS A 1 97 ? -12.805 18.875 -9.953 1 96.69 97 CYS A N 1
ATOM 765 C CA . CYS A 1 97 ? -13.164 19.906 -10.922 1 96.69 97 CYS A CA 1
ATOM 766 C C . CYS A 1 97 ? -14.094 20.938 -10.305 1 96.69 97 CYS A C 1
ATOM 768 O O . CYS A 1 97 ? -13.977 22.125 -10.578 1 96.69 97 CYS A O 1
ATOM 770 N N . ARG A 1 98 ? -14.992 20.469 -9.461 1 96.62 98 ARG A N 1
ATOM 771 C CA . ARG A 1 98 ? -15.945 21.359 -8.805 1 96.62 98 ARG A CA 1
ATOM 772 C C . ARG A 1 98 ? -15.242 22.266 -7.801 1 96.62 98 ARG A C 1
ATOM 774 O O . ARG A 1 98 ? -15.547 23.453 -7.715 1 96.62 98 ARG A O 1
ATOM 781 N N . ILE A 1 99 ? -14.32 21.75 -7.113 1 97.81 99 ILE A N 1
ATOM 782 C CA . ILE A 1 99 ? -13.75 22.453 -5.969 1 97.81 99 ILE A CA 1
ATOM 783 C C . ILE A 1 99 ? -12.516 23.25 -6.41 1 97.81 99 ILE A C 1
ATOM 785 O O . ILE A 1 99 ? -12.312 24.375 -5.988 1 97.81 99 ILE A O 1
ATOM 789 N N . HIS A 1 100 ? -11.664 22.656 -7.234 1 98.12 100 HIS A N 1
ATOM 790 C CA . HIS A 1 100 ? -10.375 23.25 -7.566 1 98.12 100 HIS A CA 1
ATOM 791 C C . HIS A 1 100 ? -10.375 23.781 -8.992 1 98.12 100 HIS A C 1
ATOM 793 O O . HIS A 1 100 ? -9.586 24.672 -9.328 1 98.12 100 HIS A O 1
ATOM 799 N N . ASN A 1 101 ? -11.117 23.188 -9.875 1 96.38 101 ASN A N 1
ATOM 800 C CA . ASN A 1 101 ? -11.219 23.578 -11.273 1 96.38 101 ASN A CA 1
ATOM 801 C C . ASN A 1 101 ? -9.844 23.828 -11.891 1 96.38 101 ASN A C 1
ATOM 803 O O . ASN A 1 101 ? -9.578 24.906 -12.43 1 96.38 101 ASN A O 1
ATOM 807 N N . PRO A 1 102 ? -9.023 22.812 -11.922 1 96.31 102 PRO A N 1
ATOM 808 C CA . PRO A 1 102 ? -7.664 22.984 -12.445 1 96.31 102 PRO A CA 1
ATOM 809 C C . PRO A 1 102 ? -7.648 23.406 -13.914 1 96.31 102 PRO A C 1
ATOM 811 O O . PRO A 1 102 ? -8.367 22.812 -14.734 1 96.31 102 PRO A O 1
ATOM 814 N N . PRO A 1 103 ? -6.777 24.359 -14.32 1 95.06 103 PRO A N 1
ATOM 815 C CA . PRO A 1 103 ? -6.688 24.812 -15.711 1 95.06 103 PRO A CA 1
ATOM 816 C C . PRO A 1 103 ? -6.316 23.688 -16.672 1 95.06 103 PRO A C 1
ATOM 818 O O . PRO A 1 103 ? -6.633 23.766 -17.875 1 95.06 103 PRO A O 1
ATOM 821 N N . THR A 1 104 ? -5.723 22.609 -16.219 1 93.44 104 THR A N 1
ATOM 822 C CA . THR A 1 104 ? -5.207 21.547 -17.078 1 93.44 104 THR A CA 1
ATOM 823 C C . THR A 1 104 ? -6.277 20.484 -17.328 1 93.44 104 THR A C 1
ATOM 825 O O . THR A 1 104 ? -6.098 19.609 -18.172 1 93.44 104 THR A O 1
ATOM 828 N N . TYR A 1 105 ? -7.348 20.375 -16.656 1 91.56 105 TYR A N 1
ATOM 829 C CA . TYR A 1 105 ? -8.383 19.359 -16.766 1 91.56 105 TYR A CA 1
ATOM 830 C C . TYR A 1 105 ? -8.969 19.328 -18.188 1 91.56 105 TYR A C 1
ATOM 832 O O . TYR A 1 105 ? -9.188 18.25 -18.75 1 91.56 105 TYR A O 1
ATOM 840 N N . LYS A 1 106 ? -9.234 20.438 -18.891 1 79.44 106 LYS A N 1
ATOM 841 C CA . LYS A 1 106 ? -9.844 20.5 -20.219 1 79.44 106 LYS A CA 1
ATOM 842 C C . LYS A 1 106 ? -8.891 21.141 -21.234 1 79.44 106 LYS A C 1
ATOM 844 O O . LYS A 1 106 ? -9.328 21.641 -22.266 1 79.44 106 LYS A O 1
ATOM 849 N N . ALA A 1 107 ? -7.684 20.969 -20.812 1 85.25 107 ALA A N 1
ATOM 850 C CA . ALA A 1 107 ? -6.738 21.656 -21.703 1 85.25 107 ALA A CA 1
ATOM 851 C C . ALA A 1 107 ? -6.242 20.719 -22.797 1 85.25 107 ALA A C 1
ATOM 853 O O . ALA A 1 107 ? -5.34 19.906 -22.562 1 85.25 107 ALA A O 1
ATOM 854 N N . GLU A 1 108 ? -6.879 20.781 -23.922 1 85.06 108 GLU A N 1
ATOM 855 C CA . GLU A 1 108 ? -6.469 19.953 -25.062 1 85.06 108 GLU A CA 1
ATOM 856 C C . GLU A 1 108 ? -5.047 20.281 -25.5 1 85.06 108 GLU A C 1
ATOM 858 O O . GLU A 1 108 ? -4.68 21.453 -25.594 1 85.06 108 GLU A O 1
ATOM 863 N N . GLY A 1 109 ? -4.273 19.328 -25.688 1 88.56 109 GLY A N 1
ATOM 864 C CA . GLY A 1 109 ? -2.926 19.516 -26.203 1 88.56 109 GLY A CA 1
ATOM 865 C C . GLY A 1 109 ? -1.92 19.859 -25.125 1 88.56 109 GLY A C 1
ATOM 866 O O . GLY A 1 109 ? -0.725 19.984 -25.406 1 88.56 109 GLY A O 1
ATOM 867 N N . HIS A 1 110 ? -2.412 20.047 -23.891 1 90.94 110 HIS A N 1
ATOM 868 C CA . HIS A 1 110 ? -1.485 20.328 -22.812 1 90.94 110 HIS A CA 1
ATOM 869 C C . HIS A 1 110 ? -0.551 19.156 -22.547 1 90.94 110 HIS A C 1
ATOM 871 O O . HIS A 1 110 ? -0.976 18 -22.594 1 90.94 110 HIS A O 1
ATOM 877 N N . PRO A 1 111 ? 0.659 19.391 -22.297 1 90.44 111 PRO A N 1
ATOM 878 C CA . PRO A 1 111 ? 1.63 18.312 -22.109 1 90.44 111 PRO A CA 1
ATOM 879 C C . PRO A 1 111 ? 1.384 17.516 -20.828 1 90.44 111 PRO A C 1
ATOM 881 O O . PRO A 1 111 ? 1.877 16.391 -20.688 1 90.44 111 PRO A O 1
ATOM 884 N N . GLY A 1 112 ? 0.693 18.141 -19.938 1 92.94 112 GLY A N 1
ATOM 885 C CA . GLY A 1 112 ? 0.411 17.484 -18.672 1 92.94 112 GLY A CA 1
ATOM 886 C C . GLY A 1 112 ? -1.051 17.562 -18.266 1 92.94 112 GLY A C 1
ATOM 887 O O . GLY A 1 112 ? -1.387 18.141 -17.234 1 92.94 112 GLY A O 1
ATOM 888 N N . PRO A 1 113 ? -1.938 16.906 -19.078 1 94.75 113 PRO A N 1
ATOM 889 C CA . PRO A 1 113 ? -3.348 16.922 -18.672 1 94.75 113 PRO A CA 1
ATOM 890 C C . PRO A 1 113 ? -3.582 16.281 -17.312 1 94.75 113 PRO A C 1
ATOM 892 O O . PRO A 1 113 ? -2.783 15.445 -16.875 1 94.75 113 PRO A O 1
ATOM 895 N N . LEU A 1 114 ? -4.695 16.688 -16.734 1 96.12 114 LEU A N 1
ATOM 896 C CA . LEU A 1 114 ? -5.035 16.203 -15.398 1 96.12 114 LEU A CA 1
ATOM 897 C C . LEU A 1 114 ? -5.309 14.711 -15.406 1 96.12 114 LEU A C 1
ATOM 899 O O . LEU A 1 114 ? -5.938 14.195 -16.344 1 96.12 114 LEU A O 1
ATOM 903 N N . ASP A 1 115 ? -4.867 14 -14.438 1 97.12 115 ASP A N 1
ATOM 904 C CA . ASP A 1 115 ? -5.199 12.609 -14.148 1 97.12 115 ASP A CA 1
ATOM 905 C C . ASP A 1 115 ? -5.375 12.383 -12.648 1 97.12 115 ASP A C 1
ATOM 907 O O . ASP A 1 115 ? -5.109 13.289 -11.844 1 97.12 115 ASP A O 1
ATOM 911 N N . LEU A 1 116 ? -5.961 11.266 -12.297 1 98.56 116 LEU A N 1
ATOM 912 C CA . LEU A 1 116 ? -6.266 10.977 -10.898 1 98.56 116 LEU A CA 1
ATOM 913 C C . LEU A 1 116 ? -6.117 9.492 -10.609 1 98.56 116 LEU A C 1
ATOM 915 O O . LEU A 1 116 ? -6.52 8.648 -11.414 1 98.56 116 LEU A O 1
ATOM 919 N N . ILE A 1 117 ? -5.5 9.109 -9.438 1 98.75 117 ILE A N 1
ATOM 920 C CA . ILE A 1 117 ? -5.332 7.727 -9.008 1 98.75 117 ILE A CA 1
ATOM 921 C C . ILE A 1 117 ? -5.711 7.594 -7.531 1 98.75 117 ILE A C 1
ATOM 923 O O . ILE A 1 117 ? -5.277 8.398 -6.703 1 98.75 117 ILE A O 1
ATOM 927 N N . VAL A 1 118 ? -6.57 6.57 -7.219 1 98.88 118 VAL A N 1
ATOM 928 C CA . VAL A 1 118 ? -6.891 6.234 -5.84 1 98.88 118 VAL A CA 1
ATOM 929 C C . VAL A 1 118 ? -5.738 5.453 -5.215 1 98.88 118 VAL A C 1
ATOM 931 O O . VAL A 1 118 ? -5.176 4.551 -5.844 1 98.88 118 VAL A O 1
ATOM 934 N N . THR A 1 119 ? -5.344 5.809 -4.004 1 98.88 119 THR A N 1
ATOM 935 C CA . THR A 1 119 ? -4.191 5.199 -3.352 1 98.88 119 THR A CA 1
ATOM 936 C C . THR A 1 119 ? -4.574 4.637 -1.986 1 98.88 119 THR A C 1
ATOM 938 O O . THR A 1 119 ? -5.652 4.938 -1.466 1 98.88 119 THR A O 1
ATOM 941 N N . SER A 1 120 ? -3.736 3.768 -1.395 1 98.62 120 SER A N 1
ATOM 942 C CA . SER A 1 120 ? -3.926 3.205 -0.062 1 98.62 120 SER A CA 1
ATOM 943 C C . SER A 1 120 ? -3.566 4.215 1.021 1 98.62 120 SER A C 1
ATOM 945 O O . SER A 1 120 ? -2.637 3.994 1.8 1 98.62 120 SER A O 1
ATOM 947 N N . GLY A 1 121 ? -4.383 5.234 1.111 1 98.38 121 GLY A N 1
ATOM 948 C CA . GLY A 1 121 ? -4.051 6.422 1.88 1 98.38 121 GLY A CA 1
ATOM 949 C C . GLY A 1 121 ? -3.186 7.406 1.113 1 98.38 121 GLY A C 1
ATOM 950 O O . GLY A 1 121 ? -2.473 7.02 0.183 1 98.38 121 GLY A O 1
ATOM 951 N N . SER A 1 122 ? -3.262 8.656 1.501 1 98.25 122 SER A N 1
ATOM 952 C CA . SER A 1 122 ? -2.49 9.672 0.786 1 98.25 122 SER A CA 1
ATOM 953 C C . SER A 1 122 ? -0.992 9.461 0.977 1 98.25 122 SER A C 1
ATOM 955 O O . SER A 1 122 ? -0.197 9.773 0.089 1 98.25 122 SER A O 1
ATOM 957 N N . GLN A 1 123 ? -0.567 8.906 2.145 1 98.19 123 GLN A N 1
ATOM 958 C CA . GLN A 1 123 ? 0.851 8.711 2.428 1 98.19 123 GLN A CA 1
ATOM 959 C C . GLN A 1 123 ? 1.468 7.695 1.468 1 98.19 123 GLN A C 1
ATOM 961 O O . GLN A 1 123 ? 2.639 7.812 1.102 1 98.19 123 GLN A O 1
ATOM 966 N N . ASP A 1 124 ? 0.677 6.68 1.076 1 98.75 124 ASP A N 1
ATOM 967 C CA . ASP A 1 124 ? 1.179 5.746 0.071 1 98.75 124 ASP A CA 1
ATOM 968 C C . ASP A 1 124 ? 1.486 6.465 -1.24 1 98.75 124 ASP A C 1
ATOM 970 O O . ASP A 1 124 ? 2.51 6.199 -1.874 1 98.75 124 ASP A O 1
ATOM 974 N N . GLY A 1 125 ? 0.536 7.355 -1.689 1 98.81 125 GLY A N 1
ATOM 975 C CA . GLY A 1 125 ? 0.787 8.18 -2.859 1 98.81 125 GLY A CA 1
ATOM 976 C C . GLY A 1 125 ? 2.027 9.047 -2.723 1 98.81 125 GLY A C 1
ATOM 977 O O . GLY A 1 125 ? 2.846 9.117 -3.643 1 98.81 125 GLY A O 1
ATOM 978 N N . LEU A 1 126 ? 2.188 9.68 -1.542 1 98.81 126 LEU A N 1
ATOM 979 C CA . LEU A 1 126 ? 3.35 10.516 -1.261 1 98.81 126 LEU A CA 1
ATOM 980 C C . LEU A 1 126 ? 4.641 9.711 -1.392 1 98.81 126 LEU A C 1
ATOM 982 O O . LEU A 1 126 ? 5.578 10.141 -2.068 1 98.81 126 LEU A O 1
ATOM 986 N N . CYS A 1 127 ? 4.648 8.57 -0.741 1 98.62 127 CYS A N 1
ATOM 987 C CA . CYS A 1 127 ? 5.836 7.723 -0.737 1 98.62 127 CYS A CA 1
ATOM 988 C C . CYS A 1 127 ? 6.23 7.332 -2.156 1 98.62 127 CYS A C 1
ATOM 990 O O . CYS A 1 127 ? 7.391 7.473 -2.541 1 98.62 127 CYS A O 1
ATOM 992 N N . LYS A 1 128 ? 5.281 6.898 -2.939 1 98.81 128 LYS A N 1
ATOM 993 C CA . LYS A 1 128 ? 5.555 6.395 -4.281 1 98.81 128 LYS A CA 1
ATOM 994 C C . LYS A 1 128 ? 5.926 7.527 -5.234 1 98.81 128 LYS A C 1
ATOM 996 O O . LYS A 1 128 ? 6.738 7.344 -6.141 1 98.81 128 LYS A O 1
ATOM 1001 N N . VAL A 1 129 ? 5.336 8.695 -5.07 1 98.88 129 VAL A N 1
ATOM 1002 C CA . VAL A 1 129 ? 5.711 9.828 -5.91 1 98.88 129 VAL A CA 1
ATOM 1003 C C . VAL A 1 129 ? 7.125 10.289 -5.562 1 98.88 129 VAL A C 1
ATOM 1005 O O . VAL A 1 129 ? 7.926 10.578 -6.453 1 98.88 129 VAL A O 1
ATOM 1008 N N . PHE A 1 130 ? 7.477 10.359 -4.266 1 98.75 130 PHE A N 1
ATOM 1009 C CA . PHE A 1 130 ? 8.852 10.664 -3.889 1 98.75 130 PHE A CA 1
ATOM 1010 C C . PHE A 1 130 ? 9.82 9.648 -4.492 1 98.75 130 PHE A C 1
ATOM 1012 O O . PHE A 1 130 ? 10.852 10.023 -5.047 1 98.75 130 PHE A O 1
ATOM 1019 N N . GLU A 1 131 ? 9.484 8.367 -4.395 1 98 131 GLU A N 1
ATOM 1020 C CA . GLU A 1 131 ? 10.344 7.32 -4.938 1 98 131 GLU A CA 1
ATOM 1021 C C . GLU A 1 131 ? 10.5 7.461 -6.449 1 98 131 GLU A C 1
ATOM 1023 O O . GLU A 1 131 ? 11.555 7.137 -7 1 98 131 GLU A O 1
ATOM 1028 N N . SER A 1 132 ? 9.484 7.941 -7.113 1 98.5 132 SER A N 1
ATOM 1029 C CA . SER A 1 132 ? 9.523 8.086 -8.562 1 98.5 132 SER A CA 1
ATOM 1030 C C . SER A 1 132 ? 10.336 9.312 -8.977 1 98.5 132 SER A C 1
ATOM 1032 O O . SER A 1 132 ? 10.789 9.406 -10.117 1 98.5 132 SER A O 1
ATOM 1034 N N . MET A 1 133 ? 10.617 10.281 -8.031 1 98.38 133 MET A N 1
ATOM 1035 C CA . MET A 1 133 ? 11.148 11.57 -8.477 1 98.38 133 MET A CA 1
ATOM 1036 C C . MET A 1 133 ? 12.461 11.891 -7.773 1 98.38 133 MET A C 1
ATOM 1038 O O . MET A 1 133 ? 13.164 12.82 -8.172 1 98.38 133 MET A O 1
ATOM 1042 N N . VAL A 1 134 ? 12.883 11.141 -6.754 1 97.81 134 VAL A N 1
ATOM 1043 C CA . VAL A 1 134 ? 14.023 11.539 -5.941 1 97.81 134 VAL A CA 1
ATOM 1044 C C . VAL A 1 134 ? 15.078 10.43 -5.949 1 97.81 134 VAL A C 1
ATOM 1046 O O . VAL A 1 134 ? 14.852 9.352 -5.406 1 97.81 134 VAL A O 1
ATOM 1049 N N . ASN A 1 135 ? 16.25 10.695 -6.512 1 95.19 135 ASN A N 1
ATOM 1050 C CA . ASN A 1 135 ? 17.438 9.844 -6.398 1 95.19 135 ASN A CA 1
ATOM 1051 C C . ASN A 1 135 ? 18.219 10.141 -5.125 1 95.19 135 ASN A C 1
ATOM 1053 O O . ASN A 1 135 ? 18.016 11.188 -4.496 1 95.19 135 ASN A O 1
ATOM 1057 N N . PRO A 1 136 ? 19.109 9.258 -4.609 1 92.44 136 PRO A N 1
ATOM 1058 C CA . PRO A 1 136 ? 19.875 9.453 -3.377 1 92.44 136 PRO A CA 1
ATOM 1059 C C . PRO A 1 136 ? 20.656 10.766 -3.371 1 92.44 136 PRO A C 1
ATOM 1061 O O . PRO A 1 136 ? 20.844 11.375 -2.312 1 92.44 136 PRO A O 1
ATOM 1064 N N . ASP A 1 137 ? 21.031 11.344 -4.465 1 92.25 137 ASP A N 1
ATOM 1065 C CA . ASP A 1 137 ? 21.859 12.531 -4.508 1 92.25 137 ASP A CA 1
ATOM 1066 C C . ASP A 1 137 ? 21.062 13.758 -4.938 1 92.25 137 ASP A C 1
ATOM 1068 O O . ASP A 1 137 ? 21.609 14.852 -5.062 1 92.25 137 ASP A O 1
ATOM 1072 N N . ASP A 1 138 ? 19.781 13.602 -5.023 1 96.62 138 ASP A N 1
ATOM 1073 C CA . ASP A 1 138 ? 18.938 14.727 -5.426 1 96.62 138 ASP A CA 1
ATOM 1074 C C . ASP A 1 138 ? 18.641 15.641 -4.238 1 96.62 138 ASP A C 1
ATOM 1076 O O . ASP A 1 138 ? 18.453 15.172 -3.117 1 96.62 138 ASP A O 1
ATOM 1080 N N . LYS A 1 139 ? 18.672 16.984 -4.434 1 97.69 139 LYS A N 1
ATOM 1081 C CA . LYS A 1 139 ? 18.188 17.969 -3.469 1 97.69 139 LYS A CA 1
ATOM 1082 C C . LYS A 1 139 ? 16.672 18.109 -3.547 1 97.69 139 LYS A C 1
ATOM 1084 O O . LYS A 1 139 ? 16.094 18.109 -4.641 1 97.69 139 LYS A O 1
ATOM 1089 N N . VAL A 1 140 ? 16.031 18.125 -2.41 1 98.31 140 VAL A N 1
ATOM 1090 C CA . VAL A 1 140 ? 14.586 18.266 -2.316 1 98.31 140 VAL A CA 1
ATOM 1091 C C . VAL A 1 140 ? 14.242 19.391 -1.342 1 98.31 140 VAL A C 1
ATOM 1093 O O . VAL A 1 140 ? 14.781 19.453 -0.237 1 98.31 140 VAL A O 1
ATOM 1096 N N . LEU A 1 141 ? 13.398 20.391 -1.79 1 98.88 141 LEU A N 1
ATOM 1097 C CA . LEU A 1 141 ? 12.906 21.453 -0.914 1 98.88 141 LEU A CA 1
ATOM 1098 C C . LEU A 1 141 ? 11.727 20.969 -0.082 1 98.88 141 LEU A C 1
ATOM 1100 O O . LEU A 1 141 ? 10.734 20.469 -0.628 1 98.88 141 LEU A O 1
ATOM 1104 N N . VAL A 1 142 ? 11.82 21.094 1.28 1 98.81 142 VAL A N 1
ATOM 1105 C CA . VAL A 1 142 ? 10.797 20.578 2.18 1 98.81 142 VAL A CA 1
ATOM 1106 C C . VAL A 1 142 ? 10.391 21.656 3.18 1 98.81 142 VAL A C 1
ATOM 1108 O O . VAL A 1 142 ? 11.25 22.25 3.842 1 98.81 142 VAL A O 1
ATOM 1111 N N . GLU A 1 143 ? 9.086 21.891 3.236 1 98.75 143 GLU A N 1
ATOM 1112 C CA . GLU A 1 143 ? 8.586 22.797 4.266 1 98.75 143 GLU A CA 1
ATOM 1113 C C . GLU A 1 143 ? 9.094 22.391 5.648 1 98.75 143 GLU A C 1
ATOM 1115 O O . GLU A 1 143 ? 9.18 21.203 5.961 1 98.75 143 GLU A O 1
ATOM 1120 N N . HIS A 1 144 ? 9.453 23.406 6.496 1 98.31 144 HIS A N 1
ATOM 1121 C CA . HIS A 1 144 ? 10.016 23.156 7.82 1 98.31 144 HIS A CA 1
ATOM 1122 C C . HIS A 1 144 ? 9.359 24.047 8.867 1 98.31 144 HIS A C 1
ATOM 1124 O O . HIS A 1 144 ? 9.266 25.266 8.695 1 98.31 144 HIS A O 1
ATOM 1130 N N . PRO A 1 145 ? 8.859 23.516 10.055 1 97.69 145 PRO A N 1
ATOM 1131 C CA . PRO A 1 145 ? 8.734 22.078 10.336 1 97.69 145 PRO A CA 1
ATOM 1132 C C . PRO A 1 145 ? 7.66 21.406 9.484 1 97.69 145 PRO A C 1
ATOM 1134 O O . PRO A 1 145 ? 6.879 22.094 8.82 1 97.69 145 PRO A O 1
ATOM 1137 N N . THR A 1 146 ? 7.738 20.062 9.43 1 97.31 146 THR A N 1
ATOM 1138 C CA . THR A 1 146 ? 6.754 19.375 8.594 1 97.31 146 THR A CA 1
ATOM 1139 C C . THR A 1 146 ? 6.348 18.047 9.219 1 97.31 146 THR A C 1
ATOM 1141 O O . THR A 1 146 ? 6.879 17.656 10.266 1 97.31 146 THR A O 1
ATOM 1144 N N . TYR A 1 147 ? 5.363 17.438 8.633 1 96.94 147 TYR A N 1
ATOM 1145 C CA . TYR A 1 147 ? 4.801 16.156 9.062 1 96.94 147 TYR A CA 1
ATOM 1146 C C . TYR A 1 147 ? 5.883 15.086 9.164 1 96.94 147 TYR A C 1
ATOM 1148 O O . TYR A 1 147 ? 6.605 14.836 8.195 1 96.94 147 TYR A O 1
ATOM 1156 N N . SER A 1 148 ? 5.969 14.375 10.281 1 96.38 148 SER A N 1
ATOM 1157 C CA . SER A 1 148 ? 7.027 13.406 10.547 1 96.38 148 SER A CA 1
ATOM 1158 C C . SER A 1 148 ? 6.938 12.211 9.609 1 96.38 148 SER A C 1
ATOM 1160 O O . SER A 1 148 ? 7.957 11.609 9.266 1 96.38 148 SER A O 1
ATOM 1162 N N . GLY A 1 149 ? 5.688 11.828 9.172 1 95.62 149 GLY A N 1
ATOM 1163 C CA . GLY A 1 149 ? 5.539 10.75 8.211 1 95.62 149 GLY A CA 1
ATOM 1164 C C . GLY A 1 149 ? 6.23 11.023 6.887 1 95.62 149 GLY A C 1
ATOM 1165 O O . GLY A 1 149 ? 6.801 10.117 6.277 1 95.62 149 GLY A O 1
ATOM 1166 N N . THR A 1 150 ? 6.172 12.281 6.422 1 97.44 150 THR A N 1
ATOM 1167 C CA . THR A 1 150 ? 6.863 12.641 5.191 1 97.44 150 THR A CA 1
ATOM 1168 C C . THR A 1 150 ? 8.375 12.602 5.391 1 97.44 150 THR A C 1
ATOM 1170 O O . THR A 1 150 ? 9.117 12.195 4.492 1 97.44 150 THR A O 1
ATOM 1173 N N . LEU A 1 151 ? 8.836 13.047 6.594 1 97.12 151 LEU A N 1
ATOM 1174 C CA . LEU A 1 151 ? 10.266 12.953 6.891 1 97.12 151 LEU A CA 1
ATOM 1175 C C . LEU A 1 151 ? 10.742 11.508 6.848 1 97.12 151 LEU A C 1
ATOM 1177 O O . LEU A 1 151 ? 11.844 11.227 6.367 1 97.12 151 LEU A O 1
ATOM 1181 N N . ALA A 1 152 ? 9.93 10.617 7.332 1 96.56 152 ALA A N 1
ATOM 1182 C CA . ALA A 1 152 ? 10.25 9.195 7.324 1 96.56 152 ALA A CA 1
ATOM 1183 C C . ALA A 1 152 ? 10.359 8.664 5.895 1 96.56 152 ALA A C 1
ATOM 1185 O O . ALA A 1 152 ? 11.031 7.66 5.648 1 96.56 152 ALA A O 1
ATOM 1186 N N . ILE A 1 153 ? 9.711 9.281 4.926 1 97.56 153 ILE A N 1
ATOM 1187 C CA . ILE A 1 153 ? 9.789 8.922 3.512 1 97.56 153 ILE A CA 1
ATOM 1188 C C . ILE A 1 153 ? 11.07 9.508 2.906 1 97.56 153 ILE A C 1
ATOM 1190 O O . ILE A 1 153 ? 11.836 8.789 2.254 1 97.56 153 ILE A O 1
ATOM 1194 N N . VAL A 1 154 ? 11.359 10.773 3.166 1 97.69 154 VAL A N 1
ATOM 1195 C CA . VAL A 1 154 ? 12.344 11.562 2.43 1 97.69 154 VAL A CA 1
ATOM 1196 C C . VAL A 1 154 ? 13.75 11.227 2.93 1 97.69 154 VAL A C 1
ATOM 1198 O O . VAL A 1 154 ? 14.68 11.078 2.133 1 97.69 154 VAL A O 1
ATOM 1201 N N . LYS A 1 155 ? 13.93 11.086 4.242 1 96.44 155 LYS A N 1
ATOM 1202 C CA . LYS A 1 155 ? 15.25 10.984 4.844 1 96.44 155 LYS A CA 1
ATOM 1203 C C . LYS A 1 155 ? 15.992 9.75 4.336 1 96.44 155 LYS A C 1
ATOM 1205 O O . LYS A 1 155 ? 17.188 9.797 4.078 1 96.44 155 LYS A O 1
ATOM 1210 N N . PRO A 1 156 ? 15.312 8.625 4.121 1 96.69 156 PRO A N 1
ATOM 1211 C CA . PRO A 1 156 ? 16.016 7.457 3.602 1 96.69 156 PRO A CA 1
ATOM 1212 C C . PRO A 1 156 ? 16.312 7.562 2.107 1 96.69 156 PRO A C 1
ATOM 1214 O O . PRO A 1 156 ? 17.141 6.809 1.583 1 96.69 156 PRO A O 1
ATOM 1217 N N . LEU A 1 157 ? 15.633 8.43 1.399 1 96.19 157 LEU A N 1
ATOM 1218 C CA . LEU A 1 157 ? 15.805 8.562 -0.043 1 96.19 157 LEU A CA 1
ATOM 1219 C C . LEU A 1 157 ? 17 9.453 -0.365 1 96.19 157 LEU A C 1
ATOM 1221 O O . LEU A 1 157 ? 17.719 9.203 -1.331 1 96.19 157 LEU A O 1
ATOM 1225 N N . THR A 1 158 ? 17.203 10.547 0.432 1 95.56 158 THR A N 1
ATOM 1226 C CA . THR A 1 158 ? 18.297 11.477 0.159 1 95.56 158 THR A CA 1
ATOM 1227 C C . THR A 1 158 ? 18.734 12.18 1.439 1 95.56 158 THR A C 1
ATOM 1229 O O . THR A 1 158 ? 17.922 12.477 2.309 1 95.56 158 THR A O 1
ATOM 1232 N N . SER A 1 159 ? 19.969 12.43 1.513 1 93.62 159 SER A N 1
ATOM 1233 C CA . SER A 1 159 ? 20.516 13.203 2.623 1 93.62 159 SER A CA 1
ATOM 1234 C C . SER A 1 159 ? 20.578 14.688 2.289 1 93.62 159 SER A C 1
ATOM 1236 O O . SER A 1 159 ? 21.172 15.477 3.037 1 93.62 159 SER A O 1
ATOM 1238 N N . LYS A 1 160 ? 19.984 15.125 1.19 1 96.94 160 LYS A N 1
ATOM 1239 C CA . LYS A 1 160 ? 20.141 16.484 0.684 1 96.94 160 LYS A CA 1
ATOM 1240 C C . LYS A 1 160 ? 18.812 17.234 0.7 1 96.94 160 LYS A C 1
ATOM 1242 O O . LYS A 1 160 ? 18.547 18.062 -0.167 1 96.94 160 LYS A O 1
ATOM 1247 N N . ALA A 1 161 ? 17.938 16.891 1.628 1 97.31 161 ALA A N 1
ATOM 1248 C CA . ALA A 1 161 ? 16.719 17.672 1.825 1 97.31 161 ALA A CA 1
ATOM 1249 C C . ALA A 1 161 ? 17.062 19.062 2.365 1 97.31 161 ALA A C 1
ATOM 1251 O O . ALA A 1 161 ? 17.875 19.203 3.281 1 97.31 161 ALA A O 1
ATOM 1252 N N . ILE A 1 162 ? 16.5 20.109 1.755 1 98.44 162 ILE A N 1
ATOM 1253 C CA . ILE A 1 162 ? 16.734 21.5 2.119 1 98.44 162 ILE A CA 1
ATOM 1254 C C . ILE A 1 162 ? 15.492 22.078 2.789 1 98.44 162 ILE A C 1
ATOM 1256 O O . ILE A 1 162 ? 14.422 22.125 2.178 1 98.44 162 ILE A O 1
ATOM 1260 N N . PRO A 1 163 ? 15.625 22.5 4.074 1 98.31 163 PRO A N 1
ATOM 1261 C CA . PRO A 1 163 ? 14.461 23.078 4.758 1 98.31 163 PRO A CA 1
ATOM 1262 C C . PRO A 1 163 ? 14.07 24.453 4.207 1 98.31 163 PRO A C 1
ATOM 1264 O O . PRO A 1 163 ? 14.945 25.266 3.893 1 98.31 163 PRO A O 1
ATOM 1267 N N . VAL A 1 164 ? 12.805 24.656 3.969 1 98.81 164 VAL A N 1
ATOM 1268 C CA . VAL A 1 164 ? 12.211 25.953 3.686 1 98.81 164 VAL A CA 1
ATOM 1269 C C . VAL A 1 164 ? 11.32 26.375 4.852 1 98.81 164 VAL A C 1
ATOM 1271 O O . VAL A 1 164 ? 10.289 25.766 5.117 1 98.8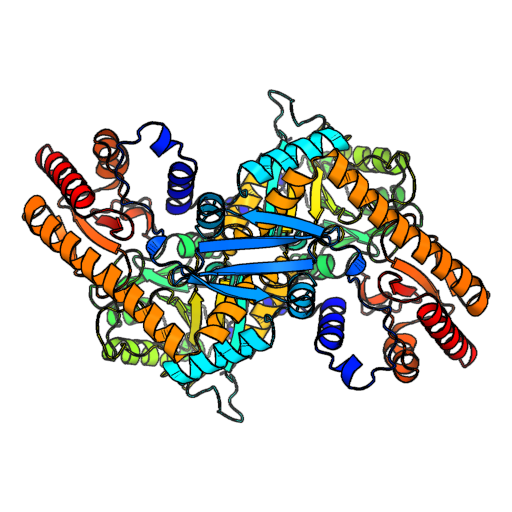1 164 VAL A O 1
ATOM 1274 N N . GLU A 1 165 ? 11.609 27.469 5.473 1 98.38 165 GLU A N 1
ATOM 1275 C CA . GLU A 1 165 ? 10.977 27.859 6.73 1 98.38 165 GLU A CA 1
ATOM 1276 C C . GLU A 1 165 ? 9.539 28.312 6.512 1 98.38 165 GLU A C 1
ATOM 1278 O O . GLU A 1 165 ? 9.203 28.844 5.449 1 98.38 165 GLU A O 1
ATOM 1283 N N . SER A 1 166 ? 8.75 28.047 7.52 1 97.31 166 SER A N 1
ATOM 1284 C CA . SER A 1 166 ? 7.359 28.484 7.523 1 97.31 166 SER A CA 1
ATOM 1285 C C . SER A 1 166 ? 7.059 29.359 8.727 1 97.31 166 SER A C 1
ATOM 1287 O O . SER A 1 166 ? 7.844 29.406 9.68 1 97.31 166 SER A O 1
ATOM 1289 N N . ASP A 1 167 ? 6.008 30.172 8.656 1 95.88 167 ASP A N 1
ATOM 1290 C CA . ASP A 1 167 ? 5.465 30.969 9.742 1 95.88 167 ASP A CA 1
ATOM 1291 C C . ASP A 1 167 ? 3.947 30.828 9.828 1 95.88 167 ASP A C 1
ATOM 1293 O O . ASP A 1 167 ? 3.391 29.812 9.406 1 95.88 167 ASP A O 1
ATOM 1297 N N . ILE A 1 168 ? 3.258 31.688 10.453 1 92.94 168 ILE A N 1
ATOM 1298 C CA . ILE A 1 168 ? 1.832 31.562 10.742 1 92.94 168 ILE A CA 1
ATOM 1299 C C . ILE A 1 168 ? 1.042 31.562 9.438 1 92.94 168 ILE A C 1
ATOM 1301 O O . ILE A 1 168 ? -0.099 31.094 9.391 1 92.94 168 ILE A O 1
ATOM 1305 N N . ASP A 1 169 ? 1.695 32.062 8.375 1 96 169 ASP A N 1
ATOM 1306 C CA . ASP A 1 169 ? 1.05 32.094 7.062 1 96 169 ASP A CA 1
ATOM 1307 C C . ASP A 1 169 ? 1.628 31 6.16 1 96 169 ASP A C 1
ATOM 1309 O O . ASP A 1 169 ? 1.645 31.141 4.938 1 96 169 ASP A O 1
ATOM 1313 N N . GLY A 1 170 ? 2.15 29.953 6.727 1 97 170 GLY A N 1
ATOM 1314 C CA . GLY A 1 170 ? 2.664 28.828 5.965 1 97 170 GLY A CA 1
ATOM 1315 C C . GLY A 1 170 ? 4.062 29.062 5.426 1 97 170 GLY A C 1
ATOM 1316 O O . GLY A 1 170 ? 4.836 29.828 6.004 1 97 170 GLY A O 1
ATOM 1317 N N . LEU A 1 171 ? 4.461 28.297 4.43 1 98.5 171 LEU A N 1
ATOM 1318 C CA . LEU A 1 171 ? 5.785 28.344 3.824 1 98.5 171 LEU A CA 1
ATOM 1319 C C . LEU A 1 171 ? 6.137 29.766 3.387 1 98.5 171 LEU A C 1
ATOM 1321 O O . LEU A 1 171 ? 5.328 30.438 2.74 1 98.5 171 LEU A O 1
ATOM 1325 N N . ASN A 1 172 ? 7.344 30.266 3.736 1 98.69 172 ASN A N 1
ATOM 1326 C CA . ASN A 1 172 ? 7.797 31.625 3.455 1 98.69 172 ASN A CA 1
ATOM 1327 C C . ASN A 1 172 ? 8.484 31.719 2.1 1 98.69 172 ASN A C 1
ATOM 1329 O O . ASN A 1 172 ? 9.57 31.156 1.911 1 98.69 172 ASN A O 1
ATOM 1333 N N . PRO A 1 173 ? 7.906 32.5 1.172 1 98.69 173 PRO A N 1
ATOM 1334 C CA . PRO A 1 173 ? 8.523 32.625 -0.154 1 98.69 173 PRO A CA 1
ATOM 1335 C C . PRO A 1 173 ? 9.945 33.156 -0.103 1 98.69 173 PRO A C 1
ATOM 1337 O O . PRO A 1 173 ? 10.781 32.812 -0.931 1 98.69 173 PRO A O 1
ATOM 1340 N N . ALA A 1 174 ? 10.203 34.062 0.842 1 98.62 174 ALA A N 1
ATOM 1341 C CA . ALA A 1 174 ? 11.555 34.562 0.983 1 98.62 174 ALA A CA 1
ATOM 1342 C C . ALA A 1 174 ? 12.539 33.469 1.374 1 98.62 174 ALA A C 1
ATOM 1344 O O . ALA A 1 174 ? 13.664 33.438 0.879 1 98.62 174 ALA A O 1
ATOM 1345 N N . SER A 1 175 ? 12.141 32.656 2.273 1 98.81 175 SER A N 1
ATOM 1346 C CA . SER A 1 175 ? 12.961 31.5 2.648 1 98.81 175 SER A CA 1
ATOM 1347 C C . SER A 1 175 ? 13.18 30.562 1.462 1 98.81 175 SER A C 1
ATOM 1349 O O . SER A 1 175 ? 14.266 30 1.297 1 98.81 175 SER A O 1
ATOM 1351 N N . LEU A 1 176 ? 12.133 30.375 0.626 1 98.88 176 LEU A N 1
ATOM 1352 C CA . LEU A 1 176 ? 12.234 29.547 -0.575 1 98.88 176 LEU A CA 1
ATOM 1353 C C . LEU A 1 176 ? 13.273 30.125 -1.538 1 98.88 176 LEU A C 1
ATOM 1355 O O . LEU A 1 176 ? 14.109 29.391 -2.064 1 98.88 176 LEU A O 1
ATOM 1359 N N . ARG A 1 177 ? 13.234 31.438 -1.732 1 98.62 177 ARG A N 1
ATOM 1360 C CA . ARG A 1 177 ? 14.219 32.094 -2.594 1 98.62 177 ARG A CA 1
ATOM 1361 C C . ARG A 1 177 ? 15.625 31.938 -2.031 1 98.62 177 ARG A C 1
ATOM 1363 O O . ARG A 1 177 ? 16.578 31.719 -2.783 1 98.62 177 ARG A O 1
ATOM 1370 N N . GLN A 1 178 ? 15.711 32.094 -0.745 1 98.69 178 GLN A N 1
ATOM 1371 C CA . GLN A 1 178 ? 17.016 31.922 -0.101 1 98.69 178 GLN A CA 1
ATOM 1372 C C . GLN A 1 178 ? 17.547 30.5 -0.309 1 98.69 178 GLN A C 1
ATOM 1374 O O . GLN A 1 178 ? 18.734 30.328 -0.619 1 98.69 178 GLN A O 1
ATOM 1379 N N . ALA A 1 179 ? 16.719 29.516 -0.125 1 98.62 179 ALA A N 1
ATOM 1380 C CA . ALA A 1 179 ? 17.109 28.125 -0.32 1 98.62 179 ALA A CA 1
ATOM 1381 C C . ALA A 1 179 ? 17.578 27.875 -1.754 1 98.62 179 ALA A C 1
ATOM 1383 O O . ALA A 1 179 ? 18.469 27.062 -1.995 1 98.62 179 ALA A O 1
ATOM 1384 N N . LEU A 1 180 ? 17.016 28.609 -2.695 1 98.62 180 LEU A N 1
ATOM 1385 C CA . LEU A 1 180 ? 17.281 28.422 -4.117 1 98.62 180 LEU A CA 1
ATOM 1386 C C . LEU A 1 180 ? 18.422 29.328 -4.578 1 98.62 180 LEU A C 1
ATOM 1388 O O . LEU A 1 180 ? 18.875 29.219 -5.715 1 98.62 180 LEU A O 1
ATOM 1392 N N . SER A 1 181 ? 18.938 30.141 -3.746 1 98.06 181 SER A N 1
ATOM 1393 C CA . SER A 1 181 ? 19.844 31.234 -4.098 1 98.06 181 SER A CA 1
ATOM 1394 C C . SER A 1 181 ? 21.156 30.703 -4.668 1 98.06 181 SER A C 1
ATOM 1396 O O . SER A 1 181 ? 21.859 31.406 -5.387 1 98.06 181 SER A O 1
ATOM 1398 N N . PRO A 1 182 ? 21.578 29.422 -4.328 1 98 182 PRO A N 1
ATOM 1399 C CA . PRO A 1 182 ? 22.797 28.906 -4.945 1 98 182 PRO A CA 1
ATOM 1400 C C . PRO A 1 182 ? 22.641 28.656 -6.441 1 98 182 PRO A C 1
ATOM 1402 O O . PRO A 1 182 ? 23.641 28.453 -7.141 1 98 182 PRO A O 1
ATOM 1405 N N . TRP A 1 183 ? 21.438 28.703 -6.953 1 98.12 183 TRP A N 1
ATOM 1406 C CA . TRP A 1 183 ? 21.172 28.422 -8.359 1 98.12 183 TRP A CA 1
ATOM 1407 C C . TRP A 1 183 ? 20.484 29.609 -9.031 1 98.12 183 TRP A C 1
ATOM 1409 O O . TRP A 1 183 ? 19.922 30.469 -8.352 1 98.12 183 TRP A O 1
ATOM 1419 N N . SER A 1 184 ? 20.594 29.641 -10.359 1 97.19 184 SER A N 1
ATOM 1420 C CA . SER A 1 184 ? 19.781 30.531 -11.18 1 97.19 184 SER A CA 1
ATOM 1421 C C . SER A 1 184 ? 18.688 29.766 -11.914 1 97.19 184 SER A C 1
ATOM 1423 O O . SER A 1 184 ? 18.766 28.547 -12.078 1 97.19 184 SER A O 1
ATOM 1425 N N . PRO A 1 185 ? 17.672 30.453 -12.281 1 95.56 185 PRO A N 1
ATOM 1426 C CA . PRO A 1 185 ? 16.609 29.812 -13.062 1 95.56 185 PRO A CA 1
ATOM 1427 C C . PRO A 1 185 ? 17.141 29.078 -14.28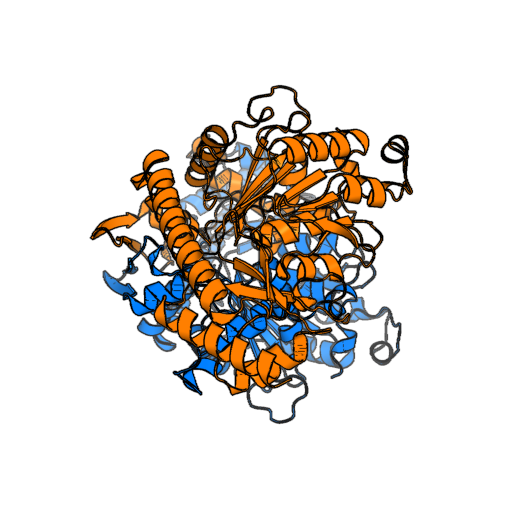9 1 95.56 185 PRO A C 1
ATOM 1429 O O . PRO A 1 185 ? 16.609 28.047 -14.688 1 95.56 185 PRO A O 1
ATOM 1432 N N . SER A 1 186 ? 18.188 29.531 -14.875 1 95.44 186 SER A N 1
ATOM 1433 C CA . SER A 1 186 ? 18.766 28.922 -16.078 1 95.44 186 SER A CA 1
ATOM 1434 C C . SER A 1 186 ? 19.375 27.562 -15.758 1 95.44 186 SER A C 1
ATOM 1436 O O . SER A 1 186 ? 19.5 26.703 -16.641 1 95.44 186 SER A O 1
ATOM 1438 N N . ASP A 1 187 ? 19.625 27.328 -14.492 1 95.12 187 ASP A N 1
ATOM 1439 C CA . ASP A 1 187 ? 20.203 26.047 -14.086 1 95.12 187 ASP A CA 1
ATOM 1440 C C . ASP A 1 187 ? 19.203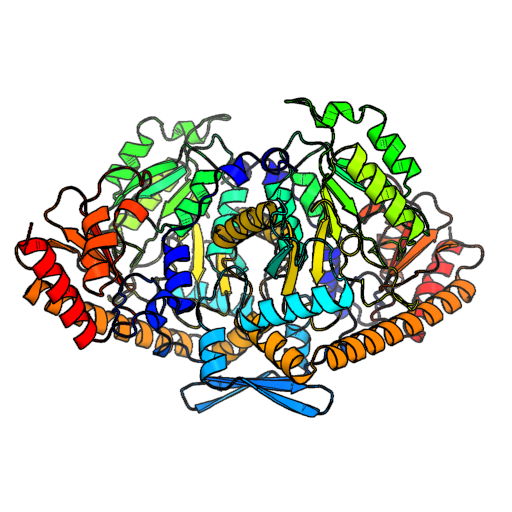 24.922 -14.242 1 95.12 187 ASP A C 1
ATOM 1442 O O . ASP A 1 187 ? 19.594 23.766 -14.445 1 95.12 187 ASP A O 1
ATOM 1446 N N . ALA A 1 188 ? 18.016 25.25 -14.203 1 92.62 188 ALA A N 1
ATOM 1447 C CA . ALA A 1 188 ? 16.969 24.25 -14.336 1 92.62 188 ALA A CA 1
ATOM 1448 C C . ALA A 1 188 ? 16.938 23.672 -15.75 1 92.62 188 ALA A C 1
ATOM 1450 O O . ALA A 1 188 ? 16.391 22.594 -15.977 1 92.62 188 ALA A O 1
ATOM 1451 N N . LYS A 1 189 ? 17.562 24.359 -16.75 1 90 189 LYS A N 1
ATOM 1452 C CA . LYS A 1 189 ? 17.578 23.938 -18.141 1 90 189 LYS A CA 1
ATOM 1453 C C . LYS A 1 189 ? 18.875 23.25 -18.516 1 90 189 LYS A C 1
ATOM 1455 O O . LYS A 1 189 ? 19.016 22.719 -19.609 1 90 189 LYS A O 1
ATOM 1460 N N . ARG A 1 190 ? 19.719 23.156 -17.609 1 90.06 190 ARG A N 1
ATOM 1461 C CA . ARG A 1 190 ? 21.031 22.594 -17.875 1 90.06 190 ARG A CA 1
ATOM 1462 C C . ARG A 1 190 ? 21.078 21.109 -17.516 1 90.06 190 ARG A C 1
ATOM 1464 O O . ARG A 1 190 ? 20.797 20.734 -16.375 1 90.06 190 ARG A O 1
ATOM 1471 N N . PRO A 1 191 ? 21.453 20.312 -18.516 1 85.69 191 PRO A N 1
ATOM 1472 C CA . PRO A 1 191 ? 21.594 18.906 -18.188 1 85.69 191 PRO A CA 1
ATOM 1473 C C . PRO A 1 191 ? 22.625 18.656 -17.094 1 85.69 191 PRO A C 1
ATOM 1475 O O . PRO A 1 191 ? 23.688 19.297 -17.078 1 85.69 191 PRO A O 1
ATOM 1478 N N . GLY A 1 192 ? 22.266 17.844 -16.156 1 86.19 192 GLY A N 1
ATOM 1479 C CA . GLY A 1 192 ? 23.219 17.484 -15.125 1 86.19 192 GLY A CA 1
ATOM 1480 C C . GLY A 1 192 ? 23.203 18.438 -13.945 1 86.19 192 GLY A C 1
ATOM 1481 O O . GLY A 1 192 ? 23.922 18.219 -12.961 1 86.19 192 GLY A O 1
ATOM 1482 N N . SER A 1 193 ? 22.438 19.516 -14.062 1 92.88 193 SER A N 1
ATOM 1483 C CA . SER A 1 193 ? 22.312 20.453 -12.945 1 92.88 193 SER A CA 1
ATOM 1484 C C . SER A 1 193 ? 21.828 19.75 -11.688 1 92.88 193 SER A C 1
ATOM 1486 O O . SER A 1 193 ? 21.016 18.828 -11.758 1 92.88 193 SER A O 1
ATOM 1488 N N . ASP A 1 194 ? 22.359 20.234 -10.523 1 95.12 194 ASP A N 1
ATOM 1489 C CA . ASP A 1 194 ? 21.953 19.641 -9.258 1 95.12 194 ASP A CA 1
ATOM 1490 C C . ASP A 1 194 ? 20.875 20.469 -8.578 1 95.12 194 ASP A C 1
ATOM 1492 O O . ASP A 1 194 ? 20.625 20.328 -7.379 1 95.12 194 ASP A O 1
ATOM 1496 N N . ILE A 1 195 ? 20.281 21.406 -9.328 1 97.56 195 ILE A N 1
ATOM 1497 C CA . ILE A 1 195 ? 19.203 22.266 -8.812 1 97.56 195 ILE A CA 1
ATOM 1498 C C . ILE A 1 195 ? 18.062 21.391 -8.305 1 97.56 195 ILE A C 1
ATOM 1500 O O . ILE A 1 195 ? 17.734 20.359 -8.898 1 97.56 195 ILE A O 1
ATOM 1504 N N . PRO A 1 196 ? 17.453 21.719 -7.109 1 98.06 196 PRO A N 1
ATOM 1505 C CA . PRO A 1 196 ? 16.25 20.984 -6.668 1 98.06 196 PRO A CA 1
ATOM 1506 C C . PRO A 1 196 ? 15.141 21 -7.707 1 98.06 196 PRO A C 1
ATOM 1508 O O . PRO A 1 196 ? 14.953 21.984 -8.406 1 98.06 196 PRO A O 1
ATOM 1511 N N . LYS A 1 197 ? 14.367 19.906 -7.773 1 97.19 197 LYS A N 1
ATOM 1512 C CA . LYS A 1 197 ? 13.305 19.828 -8.766 1 97.19 197 LYS A CA 1
ATOM 1513 C C . LYS A 1 197 ? 11.945 19.625 -8.094 1 97.19 197 LYS A C 1
ATOM 1515 O O . LYS A 1 197 ? 10.906 19.672 -8.766 1 97.19 197 LYS A O 1
ATOM 1520 N N . VAL A 1 198 ? 11.93 19.391 -6.773 1 98.56 198 VAL A N 1
ATOM 1521 C CA . VAL A 1 198 ? 10.703 19.078 -6.051 1 98.56 198 VAL A CA 1
ATOM 1522 C C . VAL A 1 198 ? 10.586 19.984 -4.816 1 98.56 198 VAL A C 1
ATOM 1524 O O . VAL A 1 198 ? 11.562 20.172 -4.086 1 98.56 198 VAL A O 1
ATOM 1527 N N . LEU A 1 199 ? 9.422 20.594 -4.602 1 98.94 199 LEU A N 1
ATOM 1528 C CA . LEU A 1 199 ? 9.031 21.328 -3.4 1 98.94 199 LEU A CA 1
ATOM 1529 C C . LEU A 1 199 ? 7.848 20.656 -2.713 1 98.94 199 LEU A C 1
ATOM 1531 O O . LEU A 1 199 ? 6.781 20.5 -3.309 1 98.94 199 LEU A O 1
ATOM 1535 N N . TYR A 1 200 ? 8.078 20.219 -1.485 1 98.88 200 TYR A N 1
ATOM 1536 C CA . TYR A 1 200 ? 7.012 19.625 -0.696 1 98.88 200 TYR A CA 1
ATOM 1537 C C . TYR A 1 200 ? 6.5 20.594 0.359 1 98.88 200 TYR A C 1
ATOM 1539 O O . TYR A 1 200 ? 7.293 21.234 1.063 1 98.88 200 TYR A O 1
ATOM 1547 N N . LEU A 1 201 ? 5.137 20.688 0.512 1 98.81 201 LEU A N 1
ATOM 1548 C CA . LEU A 1 201 ? 4.57 21.516 1.573 1 98.81 201 LEU A CA 1
ATOM 1549 C C . LEU A 1 201 ? 3.156 21.047 1.921 1 98.81 201 LEU A C 1
ATOM 1551 O O . LEU A 1 201 ? 2.521 20.344 1.138 1 98.81 201 LEU A O 1
ATOM 1555 N N . VAL A 1 202 ? 2.664 21.375 3.045 1 98.56 202 VAL A N 1
ATOM 1556 C CA . VAL A 1 202 ? 1.29 21.219 3.516 1 98.56 202 VAL A CA 1
ATOM 1557 C C . VAL A 1 202 ? 0.615 22.594 3.578 1 98.56 202 VAL A C 1
ATOM 1559 O O . VAL A 1 202 ? 0.793 23.344 4.543 1 98.56 202 VAL A O 1
ATOM 1562 N N . PRO A 1 203 ? -0.297 22.875 2.678 1 98.38 203 PRO A N 1
ATOM 1563 C CA . PRO A 1 203 ? -0.711 24.266 2.482 1 98.38 203 PRO A CA 1
ATOM 1564 C C . PRO A 1 203 ? -1.77 24.719 3.488 1 98.38 203 PRO A C 1
ATOM 1566 O O . PRO A 1 203 ? -1.995 25.922 3.658 1 98.38 203 PRO A O 1
ATOM 1569 N N . ASN A 1 204 ? -2.463 23.766 4.105 1 98 204 ASN A N 1
ATOM 1570 C CA . ASN A 1 204 ? -3.564 24.141 4.984 1 98 204 ASN A CA 1
ATOM 1571 C C . ASN A 1 204 ? -3.555 23.328 6.277 1 98 204 ASN A C 1
ATOM 1573 O O . ASN A 1 204 ? -3.613 22.109 6.246 1 98 204 ASN A O 1
ATOM 1577 N N . GLY A 1 205 ? -3.566 24.047 7.426 1 96.12 205 GLY A N 1
ATOM 1578 C CA . GLY A 1 205 ? -3.797 23.391 8.711 1 96.12 205 GLY A CA 1
ATOM 1579 C C . GLY A 1 205 ? -2.842 22.25 8.977 1 96.12 205 GLY A C 1
ATOM 1580 O O . GLY A 1 205 ? -3.24 21.203 9.508 1 96.12 205 GLY A O 1
ATOM 1581 N N . GLY A 1 206 ? -1.701 22.406 8.586 1 92.44 206 GLY A N 1
ATOM 1582 C CA . GLY A 1 206 ? -0.764 21.297 8.5 1 92.44 206 GLY A CA 1
ATOM 1583 C C . GLY A 1 206 ? -0.287 20.812 9.852 1 92.44 206 GLY A C 1
ATOM 1584 O O . GLY A 1 206 ? -0.29 21.578 10.828 1 92.44 206 GLY A O 1
ATOM 1585 N N . ASN A 1 207 ? -0.014 19.531 10.008 1 95.62 207 ASN A N 1
ATOM 1586 C CA . ASN A 1 207 ? 0.726 18.906 11.094 1 95.62 207 ASN A CA 1
ATOM 1587 C C . ASN A 1 207 ? 2.219 19.203 11.008 1 95.62 207 ASN A C 1
ATOM 1589 O O . ASN A 1 207 ? 2.898 18.719 10.094 1 95.62 207 ASN A O 1
ATOM 1593 N N . PRO A 1 208 ? 2.789 20.062 11.773 1 97 208 PRO A N 1
ATOM 1594 C CA . PRO A 1 208 ? 2.361 20.25 13.164 1 97 208 PRO A CA 1
ATOM 1595 C C . PRO A 1 208 ? 1.754 21.625 13.422 1 97 208 PRO A C 1
ATOM 1597 O O . PRO A 1 208 ? 1.198 21.875 14.492 1 97 208 PRO A O 1
ATOM 1600 N N . THR A 1 209 ? 1.799 22.578 12.523 1 97 209 THR A N 1
ATOM 1601 C CA . THR A 1 209 ? 1.743 23.969 12.922 1 97 209 THR A CA 1
ATOM 1602 C C . THR A 1 209 ? 0.303 24.469 12.938 1 97 209 THR A C 1
ATOM 1604 O O . THR A 1 209 ? -0.001 25.484 13.562 1 97 209 THR A O 1
ATOM 1607 N N . GLY A 1 210 ? -0.537 23.797 12.117 1 97.31 210 GLY A N 1
ATOM 1608 C CA . GLY A 1 210 ? -1.892 24.312 11.961 1 97.31 210 GLY A CA 1
ATOM 1609 C C . GLY A 1 210 ? -1.97 25.531 11.07 1 97.31 210 GLY A C 1
ATOM 1610 O O . GLY A 1 210 ? -3.055 26.078 10.844 1 97.31 210 GLY A O 1
ATOM 1611 N N . ALA A 1 211 ? -0.864 25.906 10.516 1 96.44 211 ALA A N 1
ATOM 1612 C CA . ALA A 1 211 ? -0.797 27.109 9.68 1 96.44 211 ALA A CA 1
ATOM 1613 C C . ALA A 1 211 ? -1.363 26.828 8.289 1 96.44 211 ALA A C 1
ATOM 1615 O O . ALA A 1 211 ? -1.355 25.688 7.816 1 96.44 211 ALA A O 1
ATOM 1616 N N . GLY A 1 212 ? -1.901 27.859 7.613 1 96.69 212 GLY A N 1
ATOM 1617 C CA . GLY A 1 212 ? -2.393 27.812 6.246 1 96.69 212 GLY A CA 1
ATOM 1618 C C . GLY A 1 212 ? -1.884 28.938 5.379 1 96.69 212 GLY A C 1
ATOM 1619 O O . GLY A 1 212 ? -1.824 30.094 5.828 1 96.69 212 GLY A O 1
ATOM 1620 N N . LEU A 1 213 ? -1.526 28.641 4.223 1 98.19 213 LEU A N 1
ATOM 1621 C CA . LEU A 1 213 ? -1.038 29.625 3.268 1 98.19 213 LEU A CA 1
ATOM 1622 C C . LEU A 1 213 ? -2.156 30.578 2.85 1 98.19 213 LEU A C 1
ATOM 1624 O O . LEU A 1 213 ? -3.299 30.156 2.664 1 98.19 213 LEU A O 1
ATOM 1628 N N . THR A 1 214 ? -1.8 31.875 2.695 1 97.38 214 THR A N 1
ATOM 1629 C CA . THR A 1 214 ? -2.705 32.812 2.055 1 97.38 214 THR A CA 1
ATOM 1630 C C . THR A 1 214 ? -2.662 32.656 0.537 1 97.38 214 THR A C 1
ATOM 1632 O O . THR A 1 214 ? -1.739 32.062 -0.006 1 97.38 214 THR A O 1
ATOM 1635 N N . LEU A 1 215 ? -3.662 33.188 -0.103 1 97.81 215 LEU A N 1
ATOM 1636 C CA . LEU A 1 215 ? -3.697 33.125 -1.56 1 97.81 215 LEU A CA 1
ATOM 1637 C C . LEU A 1 215 ? -2.494 33.844 -2.158 1 97.81 215 LEU A C 1
ATOM 1639 O O . LEU A 1 215 ? -1.892 33.375 -3.121 1 97.81 215 LEU A O 1
ATOM 1643 N N . ASP A 1 216 ? -2.146 35 -1.618 1 98 216 ASP A N 1
ATOM 1644 C CA . ASP A 1 216 ? -1.027 35.781 -2.131 1 98 216 ASP A CA 1
ATOM 1645 C C . ASP A 1 216 ? 0.282 35 -2.027 1 98 216 ASP A C 1
ATOM 1647 O O . ASP A 1 216 ? 1.097 35 -2.953 1 98 216 ASP A O 1
ATOM 1651 N N . ARG A 1 217 ? 0.495 34.312 -0.981 1 97.88 217 ARG A N 1
ATOM 1652 C CA . ARG A 1 217 ? 1.703 33.531 -0.819 1 97.88 217 ARG A CA 1
ATOM 1653 C C . ARG A 1 217 ? 1.726 32.375 -1.806 1 97.88 217 ARG A C 1
ATOM 1655 O O . ARG A 1 217 ? 2.781 32 -2.336 1 97.88 217 ARG A O 1
ATOM 1662 N N . LYS A 1 218 ? 0.583 31.734 -1.973 1 98.69 218 LYS A N 1
ATOM 1663 C CA . LYS A 1 218 ? 0.528 30.641 -2.939 1 98.69 218 LYS A CA 1
ATOM 1664 C C . LYS A 1 218 ? 0.907 31.125 -4.336 1 98.69 218 LYS A C 1
ATOM 1666 O O . LYS A 1 218 ? 1.634 30.438 -5.059 1 98.69 218 LYS A O 1
ATOM 1671 N N . LYS A 1 219 ? 0.4 32.281 -4.715 1 98.75 219 LYS A N 1
ATOM 1672 C CA . LYS A 1 219 ? 0.733 32.844 -6.016 1 98.75 219 LYS A CA 1
ATOM 1673 C C . LYS A 1 219 ? 2.232 33.094 -6.141 1 98.75 219 LYS A C 1
ATOM 1675 O O . LYS A 1 219 ? 2.834 32.812 -7.176 1 98.75 219 LYS A O 1
ATOM 1680 N N . GLU A 1 220 ? 2.789 33.625 -5.09 1 98.88 220 GLU A N 1
ATOM 1681 C CA . GLU A 1 220 ? 4.223 33.906 -5.098 1 98.88 220 GLU A CA 1
ATOM 1682 C C . GLU A 1 220 ? 5.035 32.625 -5.176 1 98.88 220 GLU A C 1
ATOM 1684 O O . GLU A 1 220 ? 6 32.531 -5.941 1 98.88 220 GLU A O 1
ATOM 1689 N N . ILE A 1 221 ? 4.684 31.625 -4.395 1 98.94 221 ILE A N 1
ATOM 1690 C CA . ILE A 1 221 ? 5.371 30.344 -4.391 1 98.94 221 ILE A CA 1
ATOM 1691 C C . ILE A 1 221 ? 5.25 29.688 -5.766 1 98.94 221 ILE A C 1
ATOM 1693 O O . ILE A 1 221 ? 6.227 29.141 -6.285 1 98.94 221 ILE A O 1
ATOM 1697 N N . TYR A 1 222 ? 4.055 29.719 -6.371 1 98.88 222 TYR A N 1
ATOM 1698 C CA . TYR A 1 222 ? 3.85 29.156 -7.695 1 98.88 222 TYR A CA 1
ATOM 1699 C C . TYR A 1 222 ? 4.742 29.828 -8.727 1 98.88 222 TYR A C 1
ATOM 1701 O O . TYR A 1 222 ? 5.324 29.172 -9.586 1 98.88 222 TYR A O 1
ATOM 1709 N N . LYS A 1 223 ? 4.883 31.172 -8.625 1 98.81 223 LYS A N 1
ATOM 1710 C CA . LYS A 1 223 ? 5.746 31.906 -9.539 1 98.81 223 LYS A CA 1
ATOM 1711 C C . LYS A 1 223 ? 7.203 31.484 -9.383 1 98.81 223 LYS A C 1
ATOM 1713 O O . LYS A 1 223 ? 7.918 31.312 -10.375 1 98.81 223 LYS A O 1
ATOM 1718 N N . ILE A 1 224 ? 7.641 31.344 -8.18 1 98.81 224 ILE A N 1
ATOM 1719 C CA . ILE A 1 224 ? 9 30.875 -7.938 1 98.81 224 ILE A CA 1
ATOM 1720 C C . ILE A 1 224 ? 9.172 29.484 -8.547 1 98.81 224 ILE A C 1
ATOM 1722 O O . ILE A 1 224 ? 10.188 29.203 -9.18 1 98.81 224 ILE A O 1
ATOM 1726 N N . ALA A 1 225 ? 8.148 28.609 -8.359 1 98.75 225 ALA A N 1
ATOM 1727 C CA . ALA A 1 225 ? 8.203 27.266 -8.914 1 98.75 225 ALA A CA 1
ATOM 1728 C C . ALA A 1 225 ? 8.289 27.297 -10.438 1 98.75 225 ALA A C 1
ATOM 1730 O O . ALA A 1 225 ? 8.984 26.484 -11.047 1 98.75 225 ALA A O 1
ATOM 1731 N N . GLN A 1 226 ? 7.59 28.234 -11.07 1 98.06 226 GLN A N 1
ATOM 1732 C CA . GLN A 1 226 ? 7.68 28.406 -12.516 1 98.06 226 GLN A CA 1
ATOM 1733 C C . GLN A 1 226 ? 9.094 28.812 -12.93 1 98.06 226 GLN A C 1
ATOM 1735 O O . GLN A 1 226 ? 9.656 28.234 -13.859 1 98.06 226 GLN A O 1
ATOM 1740 N N . ASP A 1 227 ? 9.625 29.75 -12.219 1 98 227 ASP A N 1
ATOM 1741 C CA . ASP A 1 227 ? 10.938 30.297 -12.57 1 98 227 ASP A CA 1
ATOM 1742 C C . ASP A 1 227 ? 12.023 29.234 -12.461 1 98 227 ASP A C 1
ATOM 1744 O O . ASP A 1 227 ? 12.906 29.141 -13.32 1 98 227 ASP A O 1
ATOM 1748 N N . TYR A 1 228 ? 11.953 28.406 -11.469 1 98 228 TYR A N 1
ATOM 1749 C CA . TYR A 1 228 ? 13.031 27.469 -11.188 1 98 228 TYR A CA 1
ATOM 1750 C C . TYR A 1 228 ? 12.68 26.062 -11.664 1 98 228 TYR A C 1
ATOM 1752 O O . TYR A 1 228 ? 13.406 25.109 -11.398 1 98 228 TYR A O 1
ATOM 1760 N N . ASN A 1 229 ? 11.508 25.875 -12.297 1 97.69 229 ASN A N 1
ATOM 1761 C CA . ASN A 1 229 ? 11.023 24.625 -12.844 1 97.69 229 ASN A CA 1
ATOM 1762 C C . ASN A 1 229 ? 10.922 23.547 -11.766 1 97.69 229 ASN A C 1
ATOM 1764 O O . ASN A 1 229 ? 11.5 22.469 -11.906 1 97.69 229 ASN A O 1
ATOM 1768 N N . LEU A 1 230 ? 10.125 23.875 -10.727 1 98.5 230 LEU A N 1
ATOM 1769 C CA . LEU A 1 230 ? 9.875 22.953 -9.617 1 98.5 230 LEU A CA 1
ATOM 1770 C C . LEU A 1 230 ? 8.531 22.25 -9.781 1 98.5 230 LEU A C 1
ATOM 1772 O O . LEU A 1 230 ? 7.57 22.844 -10.281 1 98.5 230 LEU A O 1
ATOM 1776 N N . ILE A 1 231 ? 8.453 20.969 -9.469 1 98.81 231 ILE A N 1
ATOM 1777 C CA . ILE A 1 231 ? 7.176 20.328 -9.18 1 98.81 231 ILE A CA 1
ATOM 1778 C C . ILE A 1 231 ? 6.75 20.641 -7.754 1 98.81 231 ILE A C 1
ATOM 1780 O O . ILE A 1 231 ? 7.555 20.547 -6.824 1 98.81 231 ILE A O 1
ATOM 1784 N N . ILE A 1 232 ? 5.512 21.109 -7.57 1 98.94 232 ILE A N 1
ATOM 1785 C CA . ILE A 1 232 ? 4.949 21.359 -6.246 1 98.94 232 ILE A CA 1
ATOM 1786 C C . ILE A 1 232 ? 4.176 20.125 -5.781 1 98.94 232 ILE A C 1
ATOM 1788 O O . ILE A 1 232 ? 3.197 19.719 -6.41 1 98.94 232 ILE A O 1
ATOM 1792 N N . MET A 1 233 ? 4.629 19.484 -4.754 1 98.94 233 MET A N 1
ATOM 1793 C CA . MET A 1 233 ? 3.875 18.422 -4.078 1 98.94 233 MET A CA 1
ATOM 1794 C C . MET A 1 233 ? 2.971 19.016 -3 1 98.94 233 MET A C 1
ATOM 1796 O O . MET A 1 233 ? 3.43 19.312 -1.895 1 98.94 233 MET A O 1
ATOM 1800 N N . GLU A 1 234 ? 1.709 19.156 -3.32 1 98.88 234 GLU A N 1
ATOM 1801 C CA . GLU A 1 234 ? 0.683 19.75 -2.469 1 98.88 234 GLU A CA 1
ATOM 1802 C C . GLU A 1 234 ? 0.019 18.703 -1.586 1 98.88 234 GLU A C 1
ATOM 1804 O O . GLU A 1 234 ? -0.997 18.125 -1.967 1 98.88 234 GLU A O 1
ATOM 1809 N N . ASP A 1 235 ? 0.575 18.438 -0.402 1 98.81 235 ASP A N 1
ATOM 1810 C CA . ASP A 1 235 ? 0.031 17.484 0.57 1 98.81 235 ASP A CA 1
ATOM 1811 C C . ASP A 1 235 ? -1.068 18.141 1.408 1 98.81 235 ASP A C 1
ATOM 1813 O O . ASP A 1 235 ? -0.783 18.891 2.344 1 98.81 235 ASP A O 1
ATOM 1817 N N . ASP A 1 236 ? -2.342 17.797 1.121 1 98.5 236 ASP A N 1
ATOM 1818 C CA . ASP A 1 236 ? -3.379 18.641 1.712 1 98.5 236 ASP A CA 1
ATOM 1819 C C . ASP A 1 236 ? -4.523 17.781 2.264 1 98.5 236 ASP A C 1
ATOM 1821 O O . ASP A 1 236 ? -5.68 17.969 1.878 1 98.5 236 ASP A O 1
ATOM 1825 N N . PRO A 1 237 ? -4.207 16.938 3.307 1 98.19 237 PRO A N 1
ATOM 1826 C CA . PRO A 1 237 ? -5.293 16.188 3.943 1 98.19 237 PRO A CA 1
ATOM 1827 C C . PRO A 1 237 ? -6.25 17.078 4.73 1 98.19 237 PRO A C 1
ATOM 1829 O O . PRO A 1 237 ? -7.312 16.625 5.156 1 98.19 237 PRO A O 1
ATOM 1832 N N . TYR A 1 238 ? -5.969 18.406 4.863 1 98.31 238 TYR A N 1
ATOM 1833 C CA . TYR A 1 238 ? -6.742 19.297 5.727 1 98.31 238 TYR A CA 1
ATOM 1834 C C . TYR A 1 238 ? -7.465 20.359 4.91 1 98.31 238 TYR A C 1
ATOM 1836 O O . TYR A 1 238 ? -8 21.328 5.465 1 98.31 238 TYR A O 1
ATOM 1844 N N . PHE A 1 239 ? -7.496 20.219 3.594 1 98.69 239 PHE A N 1
ATOM 1845 C CA . PHE A 1 239 ? -8.094 21.25 2.75 1 98.69 239 PHE A CA 1
ATOM 1846 C C . PHE A 1 239 ? -9.492 21.609 3.236 1 98.69 239 PHE A C 1
ATOM 1848 O O . PHE A 1 239 ? -9.812 22.781 3.436 1 98.69 239 PHE A O 1
ATOM 1855 N N . TYR A 1 240 ? -10.328 20.656 3.525 1 98.56 240 TYR A N 1
ATOM 1856 C CA . TYR A 1 240 ? -11.727 20.875 3.865 1 98.56 240 TYR A CA 1
ATOM 1857 C C . TYR A 1 240 ? -11.883 21.219 5.344 1 98.56 240 TYR A C 1
ATOM 1859 O O . TYR A 1 240 ? -12.992 21.484 5.812 1 98.56 240 TYR A O 1
ATOM 1867 N N . LEU A 1 241 ? -10.805 21.219 6.055 1 98.44 241 LEU A N 1
ATOM 1868 C CA . LEU A 1 241 ? -10.812 21.578 7.469 1 98.44 241 LEU A CA 1
ATOM 1869 C C . LEU A 1 241 ? -10.289 23 7.664 1 98.44 241 LEU A C 1
ATOM 1871 O O . LEU A 1 241 ? -9.805 23.344 8.742 1 98.44 241 LEU A O 1
ATOM 1875 N N . GLN A 1 242 ? -10.25 23.797 6.625 1 98.25 242 GLN A N 1
ATOM 1876 C CA . GLN A 1 242 ? -10.062 25.234 6.77 1 98.25 242 GLN A CA 1
ATOM 1877 C C . GLN A 1 242 ? -11.203 25.875 7.562 1 98.25 242 GLN A C 1
ATOM 1879 O O . GLN A 1 242 ? -12.375 25.531 7.352 1 98.25 242 GLN A O 1
ATOM 1884 N N . PHE A 1 243 ? -10.891 26.781 8.477 1 97.5 243 PHE A N 1
ATOM 1885 C CA . PHE A 1 243 ? -11.914 27.359 9.344 1 97.5 243 PHE A CA 1
ATOM 1886 C C . PHE A 1 243 ? -12.469 28.641 8.742 1 97.5 243 PHE A C 1
ATOM 1888 O O . PHE A 1 243 ? -13.5 29.156 9.188 1 97.5 243 PHE A O 1
ATOM 1895 N N . THR A 1 244 ? -11.734 29.109 7.715 1 92.31 244 THR A N 1
ATOM 1896 C CA . THR A 1 244 ? -12.211 30.297 7.016 1 92.31 244 THR A CA 1
ATOM 1897 C C . THR A 1 244 ? -12.891 29.922 5.703 1 92.31 244 THR A C 1
ATOM 1899 O O . THR A 1 244 ? -12.469 28.984 5.023 1 92.31 244 THR A O 1
ATOM 1902 N N . LYS A 1 245 ? -13.961 30.688 5.34 1 93.94 245 LYS A N 1
ATOM 1903 C CA . LYS A 1 245 ? -14.656 30.547 4.062 1 93.94 245 LYS A CA 1
ATOM 1904 C C . LYS A 1 245 ? -14.703 31.875 3.322 1 93.94 245 LYS A C 1
ATOM 1906 O O . LYS A 1 245 ? -14.781 32.938 3.947 1 93.94 245 LYS A O 1
ATOM 1911 N N . PRO A 1 246 ? -14.828 32 1.965 1 96.12 246 PRO A N 1
ATOM 1912 C CA . PRO A 1 246 ? -14.578 30.812 1.138 1 96.12 246 PRO A CA 1
ATOM 1913 C C . PRO A 1 246 ? -13.195 30.203 1.376 1 96.12 246 PRO A C 1
ATOM 1915 O O . PRO A 1 246 ? -12.32 30.859 1.941 1 96.12 246 PRO A O 1
ATOM 1918 N N . TYR A 1 247 ? -13.023 28.922 1.01 1 97.44 247 TYR A N 1
ATOM 1919 C CA . TYR A 1 247 ? -11.719 28.281 1.116 1 97.44 247 TYR A CA 1
ATOM 1920 C C . TYR A 1 247 ? -10.648 29.094 0.393 1 97.44 247 TYR A C 1
ATOM 1922 O O . TYR A 1 247 ? -10.891 29.641 -0.687 1 97.44 247 TYR A O 1
ATOM 1930 N N . VAL A 1 248 ? -9.406 29.156 1.062 1 98.12 248 VAL A N 1
ATOM 1931 C CA . VAL A 1 248 ? -8.258 29.594 0.269 1 98.12 248 VAL A CA 1
ATOM 1932 C C . VAL A 1 248 ? -8 28.578 -0.854 1 98.12 248 VAL A C 1
ATOM 1934 O O . VAL A 1 248 ? -7.844 27.391 -0.602 1 98.12 248 VAL A O 1
ATOM 1937 N N . PRO A 1 249 ? -7.988 29 -2.104 1 98.19 249 PRO A N 1
ATOM 1938 C CA . PRO A 1 249 ? -7.84 28.078 -3.23 1 98.19 249 PRO A CA 1
ATOM 1939 C C . PRO A 1 249 ? -6.535 27.281 -3.178 1 98.19 249 PRO A C 1
ATOM 1941 O O . PRO A 1 249 ? -5.555 27.734 -2.586 1 98.19 249 PRO A O 1
ATOM 1944 N N . SER A 1 250 ? -6.574 26.125 -3.795 1 98.62 250 SER A N 1
ATOM 1945 C CA . SER A 1 250 ? -5.41 25.234 -3.818 1 98.62 250 SER A CA 1
ATOM 1946 C C . SER A 1 250 ? -4.387 25.703 -4.848 1 98.62 250 SER A C 1
ATOM 1948 O O . SER A 1 250 ? -4.68 26.562 -5.68 1 98.62 250 SER A O 1
ATOM 1950 N N . PHE A 1 251 ? -3.084 25.172 -4.766 1 98.88 251 PHE A N 1
ATOM 1951 C CA . PHE A 1 251 ? -2.137 25.312 -5.867 1 98.88 251 PHE A CA 1
ATOM 1952 C C . PHE A 1 251 ? -2.691 24.688 -7.145 1 98.88 251 PHE A C 1
ATOM 1954 O O . PHE A 1 251 ? -2.48 25.219 -8.234 1 98.88 251 PHE A O 1
ATOM 1961 N N . LEU A 1 252 ? -3.389 23.547 -6.988 1 98.69 252 LEU A N 1
ATOM 1962 C CA . LEU A 1 252 ? -3.977 22.859 -8.141 1 98.69 252 LEU A CA 1
ATOM 1963 C C . LEU A 1 252 ? -4.891 23.812 -8.914 1 98.69 252 LEU A C 1
ATOM 1965 O O . LEU A 1 252 ? -4.938 23.766 -10.148 1 98.69 252 LEU A O 1
ATOM 1969 N N . SER A 1 253 ? -5.582 24.672 -8.219 1 98.12 253 SER A N 1
ATOM 1970 C CA . SER A 1 253 ? -6.543 25.594 -8.828 1 98.12 253 SER A CA 1
ATOM 1971 C C . SER A 1 253 ? -5.848 26.609 -9.719 1 98.12 253 SER A C 1
ATOM 1973 O O . SER A 1 253 ? -6.473 27.203 -10.602 1 98.12 253 SER A O 1
ATOM 1975 N N . MET A 1 254 ? -4.562 26.859 -9.539 1 98 254 MET A N 1
ATOM 1976 C CA . MET A 1 254 ? -3.852 27.875 -10.305 1 98 254 MET A CA 1
ATOM 1977 C C . MET A 1 254 ? -2.791 27.234 -11.195 1 98 254 MET A C 1
ATOM 1979 O O . MET A 1 254 ? -1.922 27.938 -11.727 1 98 254 MET A O 1
ATOM 1983 N N . ASP A 1 255 ? -2.832 25.953 -11.344 1 98 255 ASP A N 1
ATOM 1984 C CA . ASP A 1 255 ? -1.764 25.203 -12.008 1 98 255 ASP A CA 1
ATOM 1985 C C . ASP A 1 255 ? -1.919 25.266 -13.523 1 98 255 ASP A C 1
ATOM 1987 O O . ASP A 1 255 ? -2.387 24.297 -14.141 1 98 255 ASP A O 1
ATOM 1991 N N . THR A 1 256 ? -1.309 26.266 -14.133 1 96.31 256 THR A N 1
ATOM 1992 C CA . THR A 1 256 ? -1.401 26.438 -15.578 1 96.31 256 THR A CA 1
ATOM 1993 C C . THR A 1 256 ? -0.377 25.578 -16.297 1 96.31 256 THR A C 1
ATOM 1995 O O . THR A 1 256 ? -0.571 25.203 -17.453 1 96.31 256 THR A O 1
ATOM 1998 N N . ASP A 1 257 ? 0.711 25.156 -15.68 1 96.19 257 ASP A N 1
ATOM 1999 C CA . ASP A 1 257 ? 1.83 24.5 -16.344 1 96.19 257 ASP A CA 1
ATOM 2000 C C . ASP A 1 257 ? 1.724 22.984 -16.219 1 96.19 257 ASP A C 1
ATOM 2002 O O . ASP A 1 257 ? 2.42 22.25 -16.922 1 96.19 257 ASP A O 1
ATOM 2006 N N . GLY A 1 258 ? 0.89 22.5 -15.328 1 97.19 258 GLY A N 1
ATOM 2007 C CA . GLY A 1 258 ? 0.902 21.094 -15.008 1 97.19 258 GLY A CA 1
ATOM 2008 C C . GLY A 1 258 ? 2.07 20.688 -14.125 1 97.19 258 GLY A C 1
ATOM 2009 O O . GLY A 1 258 ? 2.775 19.719 -14.422 1 97.19 258 GLY A O 1
ATOM 2010 N N . ARG A 1 259 ? 2.295 21.547 -13.023 1 98.25 259 ARG A N 1
ATOM 2011 C CA . ARG A 1 259 ? 3.461 21.281 -12.18 1 98.25 259 ARG A CA 1
ATOM 2012 C C . ARG A 1 259 ? 3.043 20.922 -10.758 1 98.25 259 ARG A C 1
ATOM 2014 O O . ARG A 1 259 ? 3.893 20.703 -9.898 1 98.25 259 ARG A O 1
ATOM 2021 N N . VAL A 1 260 ? 1.696 20.75 -10.477 1 98.81 260 VAL A N 1
ATOM 2022 C CA . VAL A 1 260 ? 1.207 20.453 -9.141 1 98.81 260 VAL A CA 1
ATOM 2023 C C . VAL A 1 260 ? 0.782 18.984 -9.062 1 98.81 260 VAL A C 1
ATOM 2025 O O . VAL A 1 260 ? 0.026 18.516 -9.914 1 98.81 260 VAL A O 1
ATOM 2028 N N . VAL A 1 261 ? 1.332 18.234 -8.148 1 98.88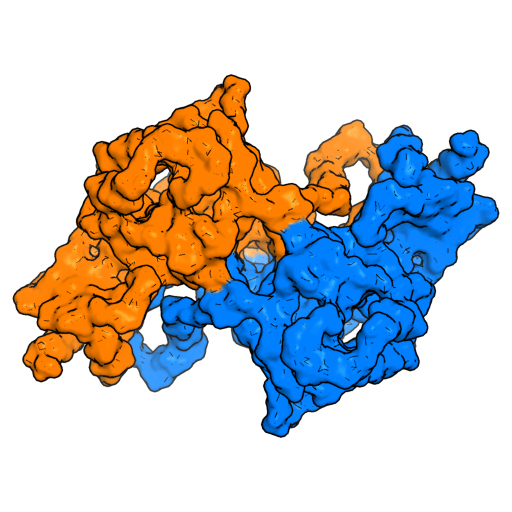 261 VAL A N 1
ATOM 2029 C CA . VAL A 1 261 ? 0.833 16.938 -7.723 1 98.88 261 VAL A CA 1
ATOM 2030 C C . VAL A 1 261 ? 0.179 17.062 -6.348 1 98.88 261 VAL A C 1
ATOM 2032 O O . VAL A 1 261 ? 0.853 17.359 -5.359 1 98.88 261 VAL A O 1
ATOM 2035 N N . ARG A 1 262 ? -1.096 16.844 -6.32 1 98.94 262 ARG A N 1
ATOM 2036 C CA . ARG A 1 262 ? -1.865 17.062 -5.098 1 98.94 262 ARG A CA 1
ATOM 2037 C C . ARG A 1 262 ? -2.236 15.734 -4.445 1 98.94 262 ARG A C 1
ATOM 2039 O O . ARG A 1 262 ? -2.605 14.781 -5.133 1 98.94 262 ARG A O 1
ATOM 2046 N N . PHE A 1 263 ? -2.137 15.695 -3.139 1 98.94 263 PHE A N 1
ATOM 2047 C CA . PHE A 1 263 ? -2.447 14.508 -2.344 1 98.94 263 PHE A CA 1
ATOM 2048 C C . PHE A 1 263 ? -3.627 14.773 -1.417 1 98.94 263 PHE A C 1
ATOM 2050 O O . PHE A 1 263 ? -3.529 15.594 -0.498 1 98.94 263 PHE A O 1
ATOM 2057 N N . ASP A 1 264 ? -4.734 14.117 -1.677 1 98.81 264 ASP A N 1
ATOM 2058 C CA . ASP A 1 264 ? -5.941 14.211 -0.866 1 98.81 264 ASP A CA 1
ATOM 2059 C C . ASP A 1 264 ? -6.152 12.938 -0.044 1 98.81 264 ASP A C 1
ATOM 2061 O O . ASP A 1 264 ? -5.676 11.867 -0.415 1 98.81 264 ASP A O 1
ATOM 2065 N N . SER A 1 265 ? -6.805 13.078 1.086 1 98.44 265 SER A N 1
ATOM 2066 C CA . SER A 1 265 ? -7.012 11.953 1.989 1 98.44 265 SER A CA 1
ATOM 2067 C C . SER A 1 265 ? -8.445 11.922 2.516 1 98.44 265 SER A C 1
ATOM 2069 O O . SER A 1 265 ? -9.055 12.969 2.729 1 98.44 265 SER A O 1
ATOM 2071 N N . PHE A 1 266 ? -8.977 10.766 2.748 1 98.69 266 PHE A N 1
ATOM 2072 C CA . PHE A 1 266 ? -10.273 10.625 3.402 1 98.69 266 PHE A CA 1
ATOM 2073 C C . PHE A 1 266 ? -10.102 10.336 4.891 1 98.69 266 PHE A C 1
ATOM 2075 O O . PHE A 1 266 ? -11.086 10.148 5.609 1 98.69 266 PHE A O 1
ATOM 2082 N N . SER A 1 267 ? -8.883 10.336 5.375 1 97.88 267 SER A N 1
ATOM 2083 C CA . SER A 1 267 ? -8.578 9.945 6.746 1 97.88 267 SER A CA 1
ATOM 2084 C C . SER A 1 267 ? -9.203 10.914 7.75 1 97.88 267 SER A C 1
ATOM 2086 O O . SER A 1 267 ? -9.586 10.508 8.852 1 97.88 267 SER A O 1
ATOM 2088 N N . LYS A 1 268 ? -9.289 12.211 7.371 1 97.69 268 LYS A N 1
ATOM 2089 C CA . LYS A 1 268 ? -9.727 13.219 8.328 1 97.69 268 LYS A CA 1
ATOM 2090 C C . LYS A 1 268 ? -11.211 13.539 8.141 1 97.69 268 LYS A C 1
ATOM 2092 O O . LYS A 1 268 ? -11.789 14.289 8.93 1 97.69 268 LYS A O 1
ATOM 2097 N N . LEU A 1 269 ? -11.828 12.938 7.133 1 97.81 269 LEU A N 1
ATOM 2098 C CA . LEU A 1 269 ? -13.195 13.312 6.793 1 97.81 269 LEU A CA 1
ATOM 2099 C C . LEU A 1 269 ? -14.133 12.109 6.902 1 97.81 269 LEU A C 1
ATOM 2101 O O . LEU A 1 269 ? -15.305 12.266 7.25 1 97.81 269 LEU A O 1
ATOM 2105 N N . VAL A 1 270 ? -13.625 10.898 6.535 1 98.38 270 VAL A N 1
ATOM 2106 C CA . VAL A 1 270 ? -14.516 9.742 6.438 1 98.38 270 VAL A CA 1
ATOM 2107 C C . VAL A 1 270 ? -13.992 8.617 7.332 1 98.38 270 VAL A C 1
ATOM 2109 O O . VAL A 1 270 ? -14.727 8.094 8.172 1 98.38 270 VAL A O 1
ATOM 2112 N N . SER A 1 271 ? -12.773 8.219 7.148 1 98.31 271 SER A N 1
ATOM 2113 C CA . SER A 1 271 ? -12.18 7.133 7.926 1 98.31 271 SER A CA 1
ATOM 2114 C C . SER A 1 271 ? -10.672 7.062 7.707 1 98.31 271 SER A C 1
ATOM 2116 O O . SER A 1 271 ? -10.203 7.008 6.566 1 98.31 271 SER A O 1
ATOM 2118 N N . SER A 1 272 ? -9.93 7.094 8.828 1 97.38 272 SER A N 1
ATOM 2119 C CA . SER A 1 272 ? -8.484 6.891 8.734 1 97.38 272 SER A CA 1
ATOM 2120 C C . SER A 1 272 ? -8.148 5.418 8.531 1 97.38 272 SER A C 1
ATOM 2122 O O . SER A 1 272 ? -7.125 5.086 7.93 1 97.38 272 SER A O 1
ATOM 2124 N N . GLY A 1 273 ? -9.008 4.508 8.922 1 97.56 273 GLY A N 1
ATOM 2125 C CA . GLY A 1 273 ? -8.75 3.076 8.891 1 97.56 273 GLY A CA 1
ATOM 2126 C C . GLY A 1 273 ? -8.977 2.457 7.52 1 97.56 273 GLY A C 1
ATOM 2127 O O . GLY A 1 273 ? -8.359 1.445 7.18 1 97.56 273 GLY A O 1
ATOM 2128 N N . MET A 1 274 ? -9.844 3.057 6.695 1 98.56 274 MET A N 1
ATOM 2129 C CA . MET A 1 274 ? -10.141 2.529 5.367 1 98.56 274 MET A CA 1
ATOM 2130 C C . MET A 1 274 ? -8.938 2.678 4.441 1 98.56 274 MET A C 1
ATOM 2132 O O . MET A 1 274 ? -8.867 2.027 3.398 1 98.56 274 MET A O 1
ATOM 2136 N N . ARG A 1 275 ? -7.98 3.568 4.852 1 98.56 275 ARG A N 1
ATOM 2137 C CA . ARG A 1 275 ? -6.738 3.791 4.121 1 98.56 275 ARG A CA 1
ATOM 2138 C C . ARG A 1 275 ? -7.016 4.133 2.66 1 98.56 275 ARG A C 1
ATOM 2140 O O . ARG A 1 275 ? -6.5 3.477 1.754 1 98.56 275 ARG A O 1
ATOM 2147 N N . LEU A 1 276 ? -7.82 5.191 2.473 1 98.88 276 LEU A N 1
ATOM 2148 C CA . LEU A 1 276 ? -8.078 5.676 1.12 1 98.88 276 LEU A CA 1
ATOM 2149 C C . LEU A 1 276 ? -7.66 7.133 0.977 1 98.88 276 LEU A C 1
ATOM 2151 O O . LEU A 1 276 ? -7.949 7.957 1.849 1 98.88 276 LEU A O 1
ATOM 2155 N N . GLY A 1 277 ? -6.918 7.438 0.041 1 98.81 277 GLY A N 1
ATOM 2156 C CA . GLY A 1 277 ? -6.59 8.75 -0.496 1 98.81 277 GLY A CA 1
ATOM 2157 C C . GLY A 1 277 ? -6.535 8.773 -2.012 1 98.81 277 GLY A C 1
ATOM 2158 O O . GLY A 1 277 ? -6.973 7.828 -2.672 1 98.81 277 GLY A O 1
ATOM 2159 N N . PHE A 1 278 ? -6.137 9.828 -2.562 1 98.88 278 PHE A N 1
ATOM 2160 C CA . PHE A 1 278 ? -5.961 9.883 -4.012 1 98.88 278 PHE A CA 1
ATOM 2161 C C . PHE A 1 278 ? -5.012 11.008 -4.402 1 98.88 278 PHE A C 1
ATOM 2163 O O . PHE A 1 278 ? -4.793 11.938 -3.625 1 98.88 278 PHE A O 1
ATOM 2170 N N . VAL A 1 279 ? -4.398 10.828 -5.516 1 98.94 279 VAL A N 1
ATOM 2171 C CA . VAL A 1 279 ? -3.424 11.766 -6.062 1 98.94 279 VAL A CA 1
ATOM 2172 C C . VAL A 1 279 ? -3.951 12.359 -7.367 1 98.94 279 VAL A C 1
ATOM 2174 O O . VAL A 1 279 ? -4.488 11.633 -8.211 1 98.94 279 VAL A O 1
ATOM 2177 N N . THR A 1 280 ? -3.893 13.633 -7.484 1 98.81 280 THR A N 1
ATOM 2178 C CA . THR A 1 280 ? -4.246 14.375 -8.688 1 98.81 280 THR A CA 1
ATOM 2179 C C . THR A 1 280 ? -3.041 15.133 -9.234 1 98.81 280 THR A C 1
ATOM 2181 O O . THR A 1 280 ? -2.266 15.703 -8.469 1 98.81 280 THR A O 1
ATOM 2184 N N . GLY A 1 281 ? -2.846 15.133 -10.547 1 98.31 281 GLY A N 1
ATOM 2185 C CA . GLY A 1 281 ? -1.734 15.859 -11.148 1 98.31 281 GLY A CA 1
ATOM 2186 C C . GLY A 1 281 ? -1.548 15.547 -12.617 1 98.31 281 GLY A C 1
ATOM 2187 O O . GLY A 1 281 ? -2.447 15 -13.266 1 98.31 281 GLY A O 1
ATOM 2188 N N . PRO A 1 282 ? -0.384 15.969 -13.188 1 97.88 282 PRO A N 1
ATOM 2189 C CA . PRO A 1 282 ? -0.15 15.742 -14.617 1 97.88 282 PRO A CA 1
ATOM 2190 C C . PRO A 1 282 ? -0.018 14.266 -14.969 1 97.88 282 PRO A C 1
ATOM 2192 O O . PRO A 1 282 ? 0.683 13.523 -14.281 1 97.88 282 PRO A O 1
ATOM 2195 N N . LYS A 1 283 ? -0.638 13.859 -16.047 1 96.75 283 LYS A N 1
ATOM 2196 C CA . LYS A 1 283 ? -0.744 12.477 -16.5 1 96.75 283 LYS A CA 1
ATOM 2197 C C . LYS A 1 283 ? 0.632 11.82 -16.594 1 96.75 283 LYS A C 1
ATOM 2199 O O . LYS A 1 283 ? 0.822 10.688 -16.141 1 96.75 283 LYS A O 1
ATOM 2204 N N . PRO A 1 284 ? 1.7 12.484 -17.125 1 97.38 284 PRO A N 1
ATOM 2205 C CA . PRO A 1 284 ? 3.002 11.82 -17.25 1 97.38 284 PRO A CA 1
ATOM 2206 C C . PRO A 1 284 ? 3.58 11.398 -15.898 1 97.38 284 PRO A C 1
ATOM 2208 O O . PRO A 1 284 ? 4.25 10.367 -15.805 1 97.38 284 PRO A O 1
ATOM 2211 N N . LEU A 1 285 ? 3.354 12.18 -14.836 1 98.5 285 LEU A N 1
ATOM 2212 C CA . LEU A 1 285 ? 3.842 11.828 -13.508 1 98.5 285 LEU A CA 1
ATOM 2213 C C . LEU A 1 285 ? 2.961 10.758 -12.867 1 98.5 285 LEU A C 1
ATOM 2215 O O . LEU A 1 285 ? 3.463 9.859 -12.195 1 98.5 285 LEU A O 1
ATOM 2219 N N . LEU A 1 286 ? 1.628 10.828 -13.102 1 98.44 286 LEU A N 1
ATOM 2220 C CA . LEU A 1 286 ? 0.71 9.867 -12.5 1 98.44 286 LEU A CA 1
ATOM 2221 C C . LEU A 1 286 ? 0.85 8.5 -13.164 1 98.44 286 LEU A C 1
ATOM 2223 O O . LEU A 1 286 ? 0.612 7.473 -12.531 1 98.44 286 LEU A O 1
ATOM 2227 N N . GLU A 1 287 ? 1.237 8.492 -14.445 1 97.56 287 GLU A N 1
ATOM 2228 C CA . GLU A 1 287 ? 1.513 7.215 -15.094 1 97.56 287 GLU A CA 1
ATOM 2229 C C . GLU A 1 287 ? 2.641 6.469 -14.391 1 97.56 287 GLU A C 1
ATOM 2231 O O . GLU A 1 287 ? 2.604 5.242 -14.281 1 97.56 287 GLU A O 1
ATOM 2236 N N . ARG A 1 288 ? 3.641 7.18 -13.891 1 98.44 288 ARG A N 1
ATOM 2237 C CA . ARG A 1 288 ? 4.723 6.562 -13.133 1 98.44 288 ARG A CA 1
ATOM 2238 C C . ARG A 1 288 ? 4.227 6.086 -11.766 1 98.44 288 ARG A C 1
ATOM 2240 O O . ARG A 1 288 ? 4.594 5 -11.312 1 98.44 288 ARG A O 1
ATOM 2247 N N . LEU A 1 289 ? 3.408 6.918 -11.141 1 98.62 289 LEU A N 1
ATOM 2248 C CA . LEU A 1 289 ? 2.789 6.5 -9.883 1 98.62 289 LEU A CA 1
ATOM 2249 C C . LEU A 1 289 ? 2.033 5.188 -10.062 1 98.62 289 LEU A C 1
ATOM 2251 O O . LEU A 1 289 ? 2.123 4.297 -9.219 1 98.62 289 LEU A O 1
ATOM 2255 N N . GLU A 1 290 ? 1.298 5.094 -11.125 1 97.75 290 GLU A N 1
ATOM 2256 C CA . GLU A 1 290 ? 0.513 3.893 -11.406 1 97.75 290 GLU A CA 1
ATOM 2257 C C . GLU A 1 290 ? 1.406 2.66 -11.5 1 97.75 290 GLU A C 1
ATOM 2259 O O . GLU A 1 290 ? 1.056 1.592 -11 1 97.75 290 GLU A O 1
ATOM 2264 N N . LEU A 1 291 ? 2.535 2.775 -12.188 1 97.94 291 LEU A N 1
ATOM 2265 C CA . LEU A 1 291 ? 3.461 1.655 -12.32 1 97.94 291 LEU A CA 1
ATOM 2266 C C . LEU A 1 291 ? 4.043 1.266 -10.961 1 97.94 291 LEU A C 1
ATOM 2268 O O . LEU A 1 291 ? 4.25 0.082 -10.688 1 97.94 291 LEU A O 1
ATOM 2272 N N . HIS A 1 292 ? 4.312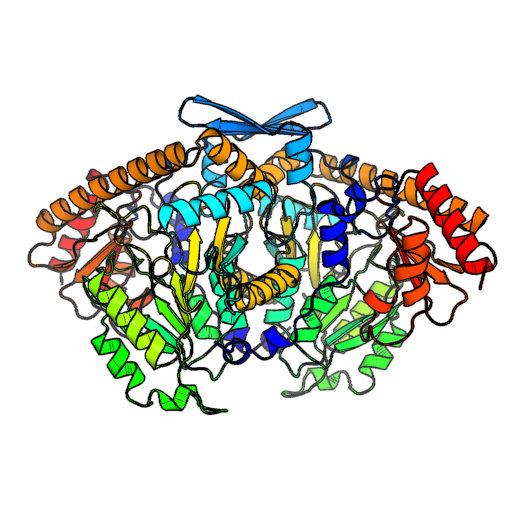 2.244 -10.094 1 98.31 292 HIS A N 1
ATOM 2273 C CA . HIS A 1 292 ? 4.773 1.953 -8.742 1 98.31 292 HIS A CA 1
ATOM 2274 C C . HIS A 1 292 ? 3.695 1.234 -7.938 1 98.31 292 HIS A C 1
ATOM 2276 O O . HIS A 1 292 ? 4 0.35 -7.133 1 98.31 292 HIS A O 1
ATOM 2282 N N . MET A 1 293 ? 2.455 1.597 -8.156 1 97.81 293 MET A N 1
ATOM 2283 C CA . MET A 1 293 ? 1.344 0.931 -7.484 1 97.81 293 MET A CA 1
ATOM 2284 C C . MET A 1 293 ? 1.169 -0.494 -8 1 97.81 293 MET A C 1
ATOM 2286 O O . MET A 1 293 ? 0.95 -1.42 -7.215 1 97.81 293 MET A O 1
ATOM 2290 N N . GLN A 1 294 ? 1.333 -0.687 -9.273 1 96.38 294 GLN A N 1
ATOM 2291 C CA . GLN A 1 294 ? 1.117 -1.984 -9.906 1 96.38 294 GLN A CA 1
ATOM 2292 C C . GLN A 1 294 ? 2.035 -3.047 -9.312 1 96.38 294 GLN A C 1
ATOM 2294 O O . GLN A 1 294 ? 1.628 -4.195 -9.133 1 96.38 294 GLN A O 1
ATOM 2299 N N . CYS A 1 295 ? 3.215 -2.732 -8.969 1 96.06 295 CYS A N 1
ATOM 2300 C CA . CYS A 1 295 ? 4.184 -3.734 -8.539 1 96.06 295 CYS A CA 1
ATOM 2301 C C . CYS A 1 295 ? 4.168 -3.895 -7.027 1 96.06 295 CYS A C 1
ATOM 2303 O O . CYS A 1 295 ? 4.867 -4.75 -6.48 1 96.06 295 CYS A O 1
ATOM 2305 N N . SER A 1 296 ? 3.395 -3.076 -6.332 1 97.56 296 SER A N 1
ATOM 2306 C CA . SER A 1 296 ? 3.33 -3.119 -4.875 1 97.56 296 SER A CA 1
ATOM 2307 C C . SER A 1 296 ? 1.926 -3.475 -4.395 1 97.56 296 SER A C 1
ATOM 2309 O O . SER A 1 296 ? 1.531 -4.645 -4.422 1 97.56 296 SER A O 1
ATOM 2311 N N . VAL A 1 297 ? 1.094 -2.445 -4.211 1 98.38 297 VAL A N 1
ATOM 2312 C CA . VAL A 1 297 ? -0.22 -2.693 -3.627 1 98.38 297 VAL A CA 1
ATOM 2313 C C . VAL A 1 297 ? -1.189 -3.152 -4.715 1 98.38 297 VAL A C 1
ATOM 2315 O O . VAL A 1 297 ? -2.287 -3.631 -4.414 1 98.38 297 VAL A O 1
ATOM 2318 N N . MET A 1 298 ? -0.838 -3.066 -6.004 1 96.94 298 MET A N 1
ATOM 2319 C CA . MET A 1 298 ? -1.674 -3.33 -7.172 1 96.94 298 MET A CA 1
ATOM 2320 C C . MET A 1 298 ? -2.809 -2.316 -7.27 1 96.94 298 MET A C 1
ATOM 2322 O O . MET A 1 298 ? -2.949 -1.632 -8.281 1 96.94 298 MET A O 1
ATOM 2326 N N . HIS A 1 299 ? -3.633 -2.197 -6.359 1 97.56 299 HIS A N 1
ATOM 2327 C CA . HIS A 1 299 ? -4.684 -1.198 -6.188 1 97.56 299 HIS A CA 1
ATOM 2328 C C . HIS A 1 299 ? -5.113 -1.096 -4.73 1 97.56 299 HIS A C 1
ATOM 2330 O O . HIS A 1 299 ? -4.836 -1.993 -3.932 1 97.56 299 HIS A O 1
ATOM 2336 N N . ALA A 1 300 ? -5.703 0.036 -4.348 1 98.62 300 ALA A N 1
ATOM 2337 C CA . ALA A 1 300 ? -6.266 0.187 -3.006 1 98.62 300 ALA A CA 1
ATOM 2338 C C . ALA A 1 300 ? -7.383 -0.825 -2.762 1 98.62 300 ALA A C 1
ATOM 2340 O O . ALA A 1 300 ? -7.973 -1.346 -3.709 1 98.62 300 ALA A O 1
ATOM 2341 N N . SER A 1 301 ? -7.684 -1.155 -1.491 1 98.81 301 SER A N 1
ATOM 2342 C CA . SER A 1 301 ? -8.695 -2.141 -1.127 1 98.81 301 SER A CA 1
ATOM 2343 C C . SER A 1 301 ? -10 -1.893 -1.871 1 98.81 301 SER A C 1
ATOM 2345 O O . SER A 1 301 ? -10.594 -0.819 -1.751 1 98.81 301 SER A O 1
ATOM 2347 N N . GLY A 1 302 ? -10.398 -2.93 -2.648 1 98.44 302 GLY A N 1
ATOM 2348 C CA . GLY A 1 302 ? -11.656 -2.811 -3.373 1 98.44 302 GLY A CA 1
ATOM 2349 C C . GLY A 1 302 ? -12.859 -2.664 -2.463 1 98.44 302 GLY A C 1
ATOM 2350 O O . GLY A 1 302 ? -13.789 -1.921 -2.773 1 98.44 302 GLY A O 1
ATOM 2351 N N . LEU A 1 303 ? -12.852 -3.367 -1.328 1 98.62 303 LEU A N 1
ATOM 2352 C CA . LEU A 1 303 ? -13.938 -3.271 -0.361 1 98.62 303 LEU A CA 1
ATOM 2353 C C . LEU A 1 303 ? -14.039 -1.856 0.199 1 98.62 303 LEU A C 1
ATOM 2355 O O . LEU A 1 303 ? -15.133 -1.295 0.277 1 98.62 303 LEU A O 1
ATOM 2359 N N . SER A 1 304 ? -12.898 -1.263 0.595 1 98.81 304 SER A N 1
ATOM 2360 C CA . SER A 1 304 ? -12.891 0.108 1.094 1 98.81 304 SER A CA 1
ATOM 2361 C C . SER A 1 304 ? -13.352 1.089 0.023 1 98.81 304 SER A C 1
ATOM 2363 O O . SER A 1 304 ? -14.117 2.012 0.309 1 98.81 304 SER A O 1
ATOM 2365 N N . GLN A 1 305 ? -12.883 0.918 -1.202 1 98.81 305 GLN A N 1
ATOM 2366 C CA . GLN A 1 305 ? -13.258 1.809 -2.297 1 98.81 305 GLN A CA 1
ATOM 2367 C C . GLN A 1 305 ? -14.758 1.768 -2.551 1 98.81 305 GLN A C 1
ATOM 2369 O O . GLN A 1 305 ? -15.398 2.811 -2.697 1 98.81 305 GLN A O 1
ATOM 2374 N N . MET A 1 306 ? -15.305 0.559 -2.627 1 98.69 306 MET A N 1
ATOM 2375 C CA . MET A 1 306 ? -16.734 0.417 -2.914 1 98.69 306 MET A CA 1
ATOM 2376 C C . MET A 1 306 ? -17.578 0.987 -1.779 1 98.69 306 MET A C 1
ATOM 2378 O O . MET A 1 306 ? -18.578 1.662 -2.023 1 98.69 306 MET A O 1
ATOM 2382 N N . ALA A 1 307 ? -17.172 0.717 -0.521 1 98.69 307 ALA A N 1
ATOM 2383 C CA . ALA A 1 307 ? -17.875 1.295 0.624 1 98.69 307 ALA A CA 1
ATOM 2384 C C . ALA A 1 307 ? -17.875 2.818 0.551 1 98.69 307 ALA A C 1
ATOM 2386 O O . ALA A 1 307 ? -18.922 3.451 0.709 1 98.69 307 ALA A O 1
ATOM 2387 N N . LEU A 1 308 ? -16.719 3.416 0.3 1 98.81 308 LEU A N 1
ATOM 2388 C CA . LEU A 1 308 ? -16.609 4.867 0.181 1 98.81 308 LEU A CA 1
ATOM 2389 C C . LEU A 1 308 ? -17.469 5.383 -0.972 1 98.81 308 LEU A C 1
ATOM 2391 O O . LEU A 1 308 ? -18.188 6.371 -0.822 1 98.81 308 LEU A O 1
ATOM 2395 N N . TYR A 1 309 ? -17.391 4.707 -2.137 1 98.69 309 TYR A N 1
ATOM 2396 C CA . TYR A 1 309 ? -18.125 5.125 -3.318 1 98.69 309 TYR A CA 1
ATOM 2397 C C . TYR A 1 309 ? -19.625 5.176 -3.029 1 98.69 309 TYR A C 1
ATOM 2399 O O . TYR A 1 309 ? -20.297 6.152 -3.365 1 98.69 309 TYR A O 1
ATOM 2407 N N . LYS A 1 310 ? -20.109 4.125 -2.387 1 98.5 310 LYS A N 1
ATOM 2408 C CA . LYS A 1 310 ? -21.547 4.047 -2.131 1 98.5 310 LYS A CA 1
ATOM 2409 C C . LYS A 1 310 ? -22 5.129 -1.148 1 98.5 310 LYS A C 1
ATOM 2411 O O . LYS A 1 310 ? -23.078 5.684 -1.279 1 98.5 310 LYS A O 1
ATOM 2416 N N . VAL A 1 311 ? -21.188 5.453 -0.148 1 98.44 311 VAL A N 1
ATOM 2417 C CA . VAL A 1 311 ? -21.469 6.551 0.772 1 98.44 311 VAL A CA 1
ATOM 2418 C C . VAL A 1 311 ? -21.484 7.871 0.011 1 98.44 311 VAL A C 1
ATOM 2420 O O . VAL A 1 311 ? -22.422 8.664 0.15 1 98.44 311 VAL A O 1
ATOM 2423 N N . LEU A 1 312 ? -20.469 8.125 -0.811 1 98.38 312 LEU A N 1
ATOM 2424 C CA . LEU A 1 312 ? -20.375 9.359 -1.576 1 98.38 312 LEU A CA 1
ATOM 2425 C C . LEU A 1 312 ? -21.516 9.469 -2.586 1 98.38 312 LEU A C 1
ATOM 2427 O O . LEU A 1 312 ? -22.016 10.562 -2.842 1 98.38 312 LEU A O 1
ATOM 2431 N N . GLU A 1 313 ? -21.781 8.312 -3.211 1 97.81 313 GLU A N 1
ATOM 2432 C CA . GLU A 1 313 ? -22.891 8.281 -4.156 1 97.81 313 GLU A CA 1
ATOM 2433 C C . GLU A 1 313 ? -24.203 8.695 -3.49 1 97.81 313 GLU A C 1
ATOM 2435 O O . GLU A 1 313 ? -24.984 9.445 -4.07 1 97.81 313 GLU A O 1
ATOM 2440 N N . ASP A 1 314 ? -24.406 8.203 -2.34 1 97.38 314 ASP A N 1
ATOM 2441 C CA . ASP A 1 314 ? -25.609 8.555 -1.574 1 97.38 314 ASP A CA 1
ATOM 2442 C C . ASP A 1 314 ? -25.625 10.047 -1.234 1 97.38 314 ASP A C 1
ATOM 2444 O O . ASP A 1 314 ? -26.656 10.695 -1.329 1 97.38 314 ASP A O 1
ATOM 2448 N N . TRP A 1 315 ? -24.484 10.602 -0.831 1 97.56 315 TRP A N 1
ATOM 2449 C CA . TRP A 1 315 ? -24.359 11.992 -0.405 1 97.56 315 TRP A CA 1
ATOM 2450 C C . TRP A 1 315 ? -24.453 12.938 -1.598 1 97.56 315 TRP A C 1
ATOM 2452 O O . TRP A 1 315 ? -25.031 14.023 -1.494 1 97.56 315 TRP A O 1
ATOM 2462 N N . GLY A 1 316 ? -23.891 12.523 -2.744 1 97.5 316 GLY A N 1
ATOM 2463 C CA . GLY A 1 316 ? -23.547 13.477 -3.779 1 97.5 316 GLY A CA 1
ATOM 2464 C C . GLY A 1 316 ? -22.453 14.453 -3.352 1 97.5 316 GLY A C 1
ATOM 2465 O O . GLY A 1 316 ? -22 14.406 -2.211 1 97.5 316 GLY A O 1
ATOM 2466 N N . ILE A 1 317 ? -22.047 15.32 -4.262 1 97.56 317 ILE A N 1
ATOM 2467 C CA . ILE A 1 317 ? -21 16.281 -3.971 1 97.56 317 ILE A CA 1
ATOM 2468 C C . ILE A 1 317 ? -21.469 17.25 -2.879 1 97.56 317 ILE A C 1
ATOM 2470 O O . ILE A 1 317 ? -20.719 17.547 -1.949 1 97.56 317 ILE A O 1
ATOM 2474 N N . GLU A 1 318 ? -22.703 17.719 -2.957 1 97.81 318 GLU A N 1
ATOM 2475 C CA . GLU A 1 318 ? -23.234 18.641 -1.965 1 97.81 318 GLU A CA 1
ATOM 2476 C C . GLU A 1 318 ? -23.266 18.016 -0.577 1 97.81 318 GLU A C 1
ATOM 2478 O O . GLU A 1 318 ? -22.953 18.672 0.419 1 97.81 318 GLU A O 1
ATOM 2483 N N . GLY A 1 319 ? -23.766 16.766 -0.515 1 97.94 319 GLY A N 1
ATOM 2484 C CA . GLY A 1 319 ? -23.781 16.062 0.755 1 97.94 319 GLY A CA 1
ATOM 2485 C C . GLY A 1 319 ? -22.391 15.859 1.343 1 97.94 319 GLY A C 1
ATOM 2486 O O . GLY A 1 319 ? -22.219 15.953 2.559 1 97.94 319 GLY A O 1
ATOM 2487 N N . PHE A 1 320 ? -21.422 15.609 0.5 1 98.38 320 PHE A N 1
ATOM 2488 C CA . PHE A 1 320 ? -20.047 15.492 0.947 1 98.38 320 PHE A CA 1
ATOM 2489 C C . PHE A 1 320 ? -19.547 16.812 1.532 1 98.38 320 PHE A C 1
ATOM 2491 O O . PHE A 1 320 ? -18.938 16.828 2.602 1 98.38 320 PHE A O 1
ATOM 2498 N N . LEU A 1 321 ? -19.797 17.891 0.833 1 98.12 321 LEU A N 1
ATOM 2499 C CA . LEU A 1 321 ? -19.344 19.203 1.284 1 98.12 321 LEU A CA 1
ATOM 2500 C C . LEU A 1 321 ? -20 19.578 2.605 1 98.12 321 LEU A C 1
ATOM 2502 O O . LEU A 1 321 ? -19.375 20.203 3.465 1 98.12 321 LEU A O 1
ATOM 2506 N N . LYS A 1 322 ? -21.266 19.234 2.764 1 98.12 322 LYS A N 1
ATOM 2507 C CA . LYS A 1 322 ? -21.953 19.469 4.027 1 98.12 322 LYS A CA 1
ATOM 2508 C C . LYS A 1 322 ? -21.297 18.688 5.168 1 98.12 322 LYS A C 1
ATOM 2510 O O . LYS A 1 322 ? -21.109 19.219 6.266 1 98.12 322 LYS A O 1
ATOM 2515 N N . HIS A 1 323 ? -20.984 17.453 4.918 1 98.38 323 HIS A N 1
ATOM 2516 C CA . HIS A 1 323 ? -20.281 16.641 5.906 1 98.38 323 HIS A CA 1
ATOM 2517 C C . HIS A 1 323 ? -18.938 17.25 6.27 1 98.38 323 HIS A C 1
ATOM 2519 O O . HIS A 1 323 ? -18.578 17.328 7.445 1 98.38 323 HIS A O 1
ATOM 2525 N N . ALA A 1 324 ? -18.172 17.656 5.258 1 98.31 324 ALA A N 1
ATOM 2526 C CA . ALA A 1 324 ? -16.875 18.281 5.469 1 98.31 324 ALA A CA 1
ATOM 2527 C C . ALA A 1 324 ? -17 19.547 6.316 1 98.31 324 ALA A C 1
ATOM 2529 O O . ALA A 1 324 ? -16.188 19.797 7.211 1 98.31 324 ALA A O 1
ATOM 2530 N N . GLU A 1 325 ? -18 20.312 6.016 1 97.94 325 GLU A N 1
ATOM 2531 C CA . GLU A 1 325 ? -18.25 21.547 6.766 1 97.94 325 GLU A CA 1
ATOM 2532 C C . GLU A 1 325 ? -18.562 21.25 8.227 1 97.94 325 GLU A C 1
ATOM 2534 O O . GLU A 1 325 ? -18.094 21.938 9.133 1 97.94 325 GLU A O 1
ATOM 2539 N N . THR A 1 326 ? -19.406 20.266 8.445 1 98.12 326 THR A N 1
ATOM 2540 C CA . THR A 1 326 ? -19.766 19.859 9.805 1 98.12 326 THR A CA 1
ATOM 2541 C C . THR A 1 326 ? -18.516 19.391 10.562 1 98.12 326 THR A C 1
ATOM 2543 O O . THR A 1 326 ? -18.359 19.703 11.742 1 98.12 326 THR A O 1
ATOM 2546 N N . THR A 1 327 ? -17.703 18.641 9.883 1 98.44 327 THR A N 1
ATOM 2547 C CA . THR A 1 327 ? -16.453 18.172 10.469 1 98.44 327 THR A CA 1
ATOM 2548 C C . THR A 1 327 ? -15.547 19.359 10.82 1 98.44 327 THR A C 1
ATOM 2550 O O . THR A 1 327 ? -14.977 19.406 11.914 1 98.44 327 THR A O 1
ATOM 2553 N N . ALA A 1 328 ? -15.414 20.312 9.891 1 98.44 328 ALA A N 1
ATOM 2554 C CA . ALA A 1 328 ? -14.594 21.5 10.117 1 98.44 328 ALA A CA 1
ATOM 2555 C C . ALA A 1 328 ? -15.117 22.312 11.305 1 98.44 328 ALA A C 1
ATOM 2557 O O . ALA A 1 328 ? -14.328 22.844 12.086 1 98.44 328 ALA A O 1
ATOM 2558 N N . GLU A 1 329 ? -16.391 22.406 11.414 1 98.19 329 GLU A N 1
ATOM 2559 C CA . GLU A 1 329 ? -17 23.156 12.508 1 98.19 329 GLU A CA 1
ATOM 2560 C C . GLU A 1 329 ? -16.672 22.516 13.859 1 98.19 329 GLU A C 1
ATOM 2562 O O . GLU A 1 329 ? -16.438 23.219 14.844 1 98.19 329 GLU A O 1
ATOM 2567 N N . LEU A 1 330 ? -16.703 21.234 13.906 1 98.19 330 LEU A N 1
ATOM 2568 C CA . LEU A 1 330 ? -16.312 20.531 15.125 1 98.19 330 LEU A CA 1
ATOM 2569 C C . LEU A 1 330 ? -14.883 20.906 15.523 1 98.19 330 LEU A C 1
ATOM 2571 O O . LEU A 1 330 ? -14.625 21.266 16.672 1 98.19 330 LEU A O 1
ATOM 2575 N N . TYR A 1 331 ? -13.969 20.828 14.602 1 98.31 331 TYR A N 1
ATOM 2576 C CA . TYR A 1 331 ? -12.57 21.094 14.906 1 98.31 331 TYR A CA 1
ATOM 2577 C C . TYR A 1 331 ? -12.344 22.562 15.203 1 98.31 331 TYR A C 1
ATOM 2579 O O . TYR A 1 331 ? -11.5 22.922 16.031 1 98.31 331 TYR A O 1
ATOM 2587 N N . LYS A 1 332 ? -13.117 23.453 14.531 1 98.38 332 LYS A N 1
ATOM 2588 C CA . LYS A 1 332 ? -13.055 24.875 14.859 1 98.38 332 LYS A CA 1
ATOM 2589 C C . LYS A 1 332 ? -13.469 25.125 16.312 1 98.38 332 LYS A C 1
ATOM 2591 O O . LYS A 1 332 ? -12.82 25.906 17.016 1 98.38 332 LYS A O 1
ATOM 2596 N N . THR A 1 333 ? -14.523 24.516 16.734 1 98.25 333 THR A N 1
ATOM 2597 C CA . THR A 1 333 ? -15 24.625 18.109 1 98.25 333 THR A CA 1
ATOM 2598 C C . THR A 1 333 ? -13.938 24.125 19.078 1 98.25 333 THR A C 1
ATOM 2600 O O . THR A 1 333 ? -13.656 24.781 20.078 1 98.25 333 THR A O 1
ATOM 2603 N N . LYS A 1 334 ? -13.391 23 18.797 1 98.12 334 LYS A N 1
ATOM 2604 C CA . LYS A 1 334 ? -12.336 22.438 19.641 1 98.12 334 LYS A CA 1
ATOM 2605 C C . LYS A 1 334 ? -11.117 23.344 19.688 1 98.12 334 LYS A C 1
ATOM 2607 O O . LYS A 1 334 ? -10.5 23.516 20.734 1 98.12 334 LYS A O 1
ATOM 2612 N N . ARG A 1 335 ? -10.758 23.891 18.562 1 98.12 335 ARG A N 1
ATOM 2613 C CA . ARG A 1 335 ? -9.664 24.844 18.484 1 98.12 335 ARG A CA 1
ATOM 2614 C C . ARG A 1 335 ? -9.922 26.047 19.391 1 98.12 335 ARG A C 1
ATOM 2616 O O . ARG A 1 335 ? -9.047 26.453 20.156 1 98.12 335 ARG A O 1
ATOM 2623 N N . ASP A 1 336 ? -11.102 26.625 19.312 1 98.44 336 ASP A N 1
ATOM 2624 C CA . ASP A 1 336 ? -11.445 27.797 20.125 1 98.44 336 ASP A CA 1
ATOM 2625 C C . ASP A 1 336 ? -11.398 27.469 21.609 1 98.44 336 ASP A C 1
ATOM 2627 O O . ASP A 1 336 ? -10.891 28.266 22.406 1 98.44 336 ASP A O 1
ATOM 2631 N N . GLN A 1 337 ? -11.922 26.297 21.984 1 98.62 337 GLN A N 1
ATOM 2632 C CA . GLN A 1 337 ? -11.828 25.844 23.375 1 98.62 337 GLN A CA 1
ATOM 2633 C C . GLN A 1 337 ? -10.375 25.703 23.812 1 98.62 337 GLN A C 1
ATOM 2635 O O . GLN A 1 337 ? -10.008 26.141 24.906 1 98.62 337 GLN A O 1
ATOM 2640 N N . CYS A 1 338 ? -9.602 25.062 23 1 98.56 338 CYS A N 1
ATOM 2641 C CA . CYS A 1 338 ? -8.188 24.828 23.281 1 98.56 338 CYS A CA 1
ATOM 2642 C C . CYS A 1 338 ? -7.449 26.141 23.516 1 98.56 338 CYS A C 1
ATOM 2644 O O . CYS A 1 338 ? -6.715 26.266 24.5 1 98.56 338 CYS A O 1
ATOM 2646 N N . LEU A 1 339 ? -7.668 27.141 22.656 1 98.5 339 LEU A N 1
ATOM 2647 C CA . LEU A 1 339 ? -6.988 28.438 22.75 1 98.5 339 LEU A CA 1
ATOM 2648 C C . LEU A 1 339 ? -7.395 29.172 24.016 1 98.5 339 LEU A C 1
ATOM 2650 O O . LEU A 1 339 ? -6.555 29.797 24.656 1 98.5 339 LEU A O 1
ATOM 2654 N N . ALA A 1 340 ? -8.664 29.141 24.312 1 98.69 340 ALA A N 1
ATOM 2655 C CA . ALA A 1 340 ? -9.133 29.781 25.531 1 98.69 340 ALA A CA 1
ATOM 2656 C C . ALA A 1 340 ? -8.484 29.172 26.766 1 98.69 340 ALA A C 1
ATOM 2658 O O . ALA A 1 340 ? -8.086 29.906 27.688 1 98.69 340 ALA A O 1
ATOM 2659 N N . ILE A 1 341 ? -8.406 27.891 26.75 1 98.75 341 ILE A N 1
ATOM 2660 C CA . ILE A 1 341 ? -7.828 27.156 27.875 1 98.75 341 ILE A CA 1
ATOM 2661 C C . ILE A 1 341 ? -6.332 27.453 27.953 1 98.75 341 ILE A C 1
ATOM 2663 O O . ILE A 1 341 ? -5.781 27.609 29.047 1 98.75 341 ILE A O 1
ATOM 2667 N N . MET A 1 342 ? -5.648 27.469 26.859 1 98.69 342 MET A N 1
ATOM 2668 C CA . MET A 1 342 ? -4.227 27.797 26.828 1 98.69 342 MET A CA 1
ATOM 2669 C C . MET A 1 342 ? -3.986 29.203 27.359 1 98.69 342 MET A C 1
ATOM 2671 O O . MET A 1 342 ? -3.02 29.453 28.078 1 98.69 342 MET A O 1
ATOM 2675 N N . GLU A 1 343 ? -4.836 30.188 26.984 1 98.5 343 GLU A N 1
ATOM 2676 C CA . GLU A 1 343 ? -4.75 31.531 27.516 1 98.5 343 GLU A CA 1
ATOM 2677 C C . GLU A 1 343 ? -4.859 31.547 29.031 1 98.5 343 GLU A C 1
ATOM 2679 O O . GLU A 1 343 ? -4.125 32.281 29.719 1 98.5 343 GLU A O 1
ATOM 2684 N N . LYS A 1 344 ? -5.73 30.75 29.516 1 98.44 344 LYS A N 1
ATOM 2685 C CA . LYS A 1 344 ? -5.977 30.641 30.953 1 98.44 344 LYS A CA 1
ATOM 2686 C C . LYS A 1 344 ? -4.754 30.094 31.688 1 98.44 344 LYS A C 1
ATOM 2688 O O . LYS A 1 344 ? -4.383 30.594 32.75 1 98.44 344 LYS A O 1
ATOM 2693 N N . HIS A 1 345 ? -4.113 29.094 31.141 1 98.44 345 HIS A N 1
ATOM 2694 C CA . HIS A 1 345 ? -3.129 28.359 31.922 1 98.44 345 HIS A CA 1
ATOM 2695 C C . HIS A 1 345 ? -1.708 28.703 31.5 1 98.44 345 HIS A C 1
ATOM 2697 O O . HIS A 1 345 ? -0.774 28.625 32.281 1 98.44 345 HIS A O 1
ATOM 2703 N N . LEU A 1 346 ? -1.481 29.078 30.25 1 98.12 346 LEU A N 1
ATOM 2704 C CA . LEU A 1 346 ? -0.124 29.094 29.719 1 98.12 346 LEU A CA 1
ATOM 2705 C C . LEU A 1 346 ? 0.337 30.531 29.453 1 98.12 346 LEU A C 1
ATOM 2707 O O . LEU A 1 346 ? 1.483 30.75 29.047 1 98.12 346 LEU A O 1
ATOM 2711 N N . LYS A 1 347 ? -0.564 31.484 29.641 1 96.75 347 LYS A N 1
ATOM 2712 C CA . LYS A 1 347 ? -0.148 32.875 29.484 1 96.75 347 LYS A CA 1
ATOM 2713 C C . LYS A 1 347 ? 1.101 33.188 30.312 1 96.75 347 LYS A C 1
ATOM 2715 O O . LYS A 1 347 ? 1.142 32.906 31.5 1 96.75 347 LYS A O 1
ATOM 2720 N N . GLY A 1 348 ? 2.08 33.75 29.625 1 96.19 348 GLY A N 1
ATOM 2721 C CA . GLY A 1 348 ? 3.322 34.094 30.297 1 96.19 348 GLY A CA 1
ATOM 2722 C C . GLY A 1 348 ? 4.305 32.938 30.344 1 96.19 348 GLY A C 1
ATOM 2723 O O . GLY A 1 348 ? 5.473 33.125 30.688 1 96.19 348 GLY A O 1
ATOM 2724 N N . LEU A 1 349 ? 3.863 31.766 29.953 1 96.88 349 LEU A N 1
ATOM 2725 C CA . LEU A 1 349 ? 4.695 30.578 30.047 1 96.88 349 LEU A CA 1
ATOM 2726 C C . LEU A 1 349 ? 5.031 30.047 28.656 1 96.88 349 LEU A C 1
ATOM 2728 O O . LEU A 1 349 ? 5.973 29.266 28.5 1 96.88 349 LEU A O 1
ATOM 2732 N N . ALA A 1 350 ? 4.262 30.406 27.688 1 98 350 ALA A N 1
ATOM 2733 C CA . ALA A 1 350 ? 4.402 29.891 26.328 1 98 350 ALA A CA 1
ATOM 2734 C C . ALA A 1 350 ? 3.785 30.859 25.328 1 98 350 ALA A C 1
ATOM 2736 O O . ALA A 1 350 ? 3.078 31.797 25.703 1 98 350 ALA A O 1
ATOM 2737 N N . GLU A 1 351 ? 4.156 30.703 24.125 1 97.88 351 GLU A N 1
ATOM 2738 C CA . GLU A 1 351 ? 3.562 31.375 22.969 1 97.88 351 GLU A CA 1
ATOM 2739 C C . GLU A 1 351 ? 2.98 30.359 21.984 1 97.88 351 GLU A C 1
ATOM 2741 O O . GLU A 1 351 ? 3.471 29.234 21.891 1 97.88 351 GLU A O 1
ATOM 2746 N N . TRP A 1 352 ? 1.954 30.75 21.312 1 97.62 352 TRP A N 1
ATOM 2747 C CA . TRP A 1 352 ? 1.374 29.812 20.359 1 97.62 352 TRP A CA 1
ATOM 2748 C C . TRP A 1 352 ? 0.768 30.562 19.172 1 97.62 352 TRP A C 1
ATOM 2750 O O . TRP A 1 352 ? 0.526 31.766 19.25 1 97.62 352 TRP A O 1
ATOM 2760 N N . THR A 1 353 ? 0.625 29.797 18.094 1 92.88 353 THR A N 1
ATOM 2761 C CA . THR A 1 353 ? -0.028 30.312 16.891 1 92.88 353 THR A CA 1
ATOM 2762 C C . THR A 1 353 ? -1.498 29.906 16.859 1 92.88 353 THR A C 1
ATOM 2764 O O . THR A 1 353 ? -1.875 28.875 17.422 1 92.88 353 THR A O 1
ATOM 2767 N N . ILE A 1 354 ? -2.295 30.766 16.25 1 96.81 354 ILE A N 1
ATOM 2768 C CA . ILE A 1 354 ? -3.701 30.422 16.062 1 96.81 354 ILE A CA 1
ATOM 2769 C C . ILE A 1 354 ? -3.871 29.594 14.797 1 96.81 354 ILE A C 1
ATOM 2771 O O . ILE A 1 354 ? -3.691 30.094 13.688 1 96.81 354 ILE A O 1
ATOM 2775 N N . PRO A 1 355 ? -4.199 28.328 14.898 1 97.69 355 PRO A N 1
ATOM 2776 C CA . PRO A 1 355 ? -4.383 27.5 13.711 1 97.69 355 PRO A CA 1
ATOM 2777 C C . PRO A 1 355 ? -5.484 28.016 12.789 1 97.69 355 PRO A C 1
ATOM 2779 O O . PRO A 1 355 ? -6.555 28.406 13.266 1 97.69 355 PRO A O 1
ATOM 2782 N N . SER A 1 356 ? -5.23 28.031 11.516 1 96.88 356 SER A N 1
ATOM 2783 C CA . SER A 1 356 ? -6.219 28.438 10.523 1 96.88 356 SER A CA 1
ATOM 2784 C C . SER A 1 356 ? -7.098 27.266 10.102 1 96.88 356 SER A C 1
ATOM 2786 O O . SER A 1 356 ? -8.117 27.453 9.438 1 96.88 356 SER A O 1
ATOM 2788 N N . GLY A 1 357 ? -6.777 26.094 10.484 1 97.5 357 GLY A N 1
ATOM 2789 C CA . GLY A 1 357 ? -7.449 24.844 10.188 1 97.5 357 GLY A CA 1
ATOM 2790 C C . GLY A 1 357 ? -6.754 23.641 10.789 1 97.5 357 GLY A C 1
ATOM 2791 O O . GLY A 1 357 ? -5.766 23.781 11.516 1 97.5 357 GLY A O 1
ATOM 2792 N N . GLY A 1 358 ? -7.363 22.5 10.539 1 97.38 358 GLY A N 1
ATOM 2793 C CA . GLY A 1 358 ? -6.742 21.25 10.945 1 97.38 358 GLY A CA 1
ATOM 2794 C C . GLY A 1 358 ? -7.102 20.828 12.367 1 97.38 358 GLY A C 1
ATOM 2795 O O . GLY A 1 358 ? -8.25 21 12.789 1 97.38 358 GLY A O 1
ATOM 2796 N N . MET A 1 359 ? -6.094 20.203 13.039 1 98.06 359 MET A N 1
ATOM 2797 C CA . MET A 1 359 ? -6.41 19.516 14.289 1 98.06 359 MET A CA 1
ATOM 2798 C C . MET A 1 359 ? -5.348 19.797 15.352 1 98.06 359 MET A C 1
ATOM 2800 O O . MET A 1 359 ? -5.32 19.141 16.391 1 98.06 359 MET A O 1
ATOM 2804 N N . PHE A 1 360 ? -4.426 20.781 15.094 1 97.94 360 PHE A N 1
ATOM 2805 C CA . PHE A 1 360 ? -3.227 20.859 15.922 1 97.94 360 PHE A CA 1
ATOM 2806 C C . PHE A 1 360 ? -2.955 22.312 16.328 1 97.94 360 PHE A C 1
ATOM 2808 O O . PHE A 1 360 ? -3.377 23.25 15.641 1 97.94 360 PHE A O 1
ATOM 2815 N N . VAL A 1 361 ? -2.279 22.484 17.438 1 98.06 361 VAL A N 1
ATOM 2816 C CA . VAL A 1 361 ? -1.728 23.766 17.844 1 98.06 361 VAL A CA 1
ATOM 2817 C C . VAL A 1 361 ? -0.235 23.625 18.125 1 98.06 361 VAL A C 1
ATOM 2819 O O . VAL A 1 361 ? 0.196 22.625 18.703 1 98.06 361 VAL A O 1
ATOM 2822 N N . TRP A 1 362 ? 0.509 24.5 17.578 1 98.12 362 TRP A N 1
ATOM 2823 C CA . TRP A 1 362 ? 1.961 24.562 17.703 1 98.12 362 TRP A CA 1
ATOM 2824 C C . TRP A 1 362 ? 2.357 25.562 18.797 1 98.12 362 TRP A C 1
ATOM 2826 O O . TRP A 1 362 ? 2.014 26.734 18.719 1 98.12 362 TRP A O 1
ATOM 2836 N N . VAL A 1 363 ? 3.084 25.109 19.812 1 98.38 363 VAL A N 1
ATOM 2837 C CA . VAL A 1 363 ? 3.297 25.891 21.016 1 98.38 363 VAL A CA 1
ATOM 2838 C C . VAL A 1 363 ? 4.793 26.031 21.281 1 98.38 363 VAL A C 1
ATOM 2840 O O . VAL A 1 363 ? 5.527 25.047 21.297 1 98.38 363 VAL A O 1
ATOM 2843 N N . LYS A 1 364 ? 5.223 27.203 21.453 1 98.25 364 LYS A N 1
ATOM 2844 C CA . LYS A 1 364 ? 6.594 27.484 21.859 1 98.25 364 LYS A CA 1
ATOM 2845 C C . LYS A 1 364 ? 6.684 27.688 23.375 1 98.25 364 LYS A C 1
ATOM 2847 O O . LYS A 1 364 ? 6.156 28.656 23.906 1 98.25 364 LYS A O 1
ATOM 2852 N N . LEU A 1 365 ? 7.328 26.797 24 1 98 365 LEU A N 1
ATOM 2853 C CA . LEU A 1 365 ? 7.531 26.922 25.438 1 98 365 LEU A CA 1
ATOM 2854 C C . LEU A 1 365 ? 8.727 27.812 25.75 1 98 365 LEU A C 1
ATOM 2856 O O . LEU A 1 365 ? 9.625 27.969 24.922 1 98 365 LEU A O 1
ATOM 2860 N N . HIS A 1 366 ? 8.727 28.422 26.922 1 96 366 HIS A N 1
ATOM 2861 C CA . HIS A 1 366 ? 9.859 29.234 27.344 1 96 366 HIS A CA 1
ATOM 2862 C C . HIS A 1 366 ? 10.953 28.375 27.953 1 96 366 HIS A C 1
ATOM 2864 O O . HIS A 1 366 ? 11.352 28.594 29.109 1 96 366 HIS A O 1
ATOM 2870 N N . VAL A 1 367 ? 11.398 27.422 27.219 1 95.5 367 VAL A N 1
ATOM 2871 C CA . VAL A 1 367 ? 12.508 26.531 27.547 1 95.5 367 VAL A CA 1
ATOM 2872 C C . VAL A 1 367 ? 13.406 26.359 26.328 1 95.5 367 VAL A C 1
ATOM 2874 O O . VAL A 1 367 ? 13.031 26.734 25.219 1 95.5 367 VAL A O 1
ATOM 2877 N N . GLU A 1 368 ? 14.578 25.906 26.562 1 95.25 368 GLU A N 1
ATOM 2878 C CA . GLU A 1 368 ? 15.5 25.688 25.453 1 95.25 368 GLU A CA 1
ATOM 2879 C C . GLU A 1 368 ? 15.125 24.438 24.672 1 95.25 368 GLU A C 1
ATOM 2881 O O . GLU A 1 368 ? 15.242 24.406 23.438 1 95.25 368 GLU A O 1
ATOM 2886 N N . ASP A 1 369 ? 14.773 23.438 25.359 1 96.88 369 ASP A N 1
ATOM 2887 C CA . ASP A 1 369 ? 14.453 22.141 24.781 1 96.88 369 ASP A CA 1
ATOM 2888 C C . ASP A 1 369 ? 13.266 21.484 25.484 1 96.88 369 ASP A C 1
ATOM 2890 O O . ASP A 1 369 ? 13.305 21.266 26.703 1 96.88 369 ASP A O 1
ATOM 2894 N N . SER A 1 370 ? 12.266 21.172 24.688 1 97.25 370 SER A N 1
ATOM 2895 C CA . SER A 1 370 ? 11.031 20.656 25.266 1 97.25 370 SER A CA 1
ATOM 2896 C C . SER A 1 370 ? 11.078 19.141 25.375 1 97.25 370 SER A C 1
ATOM 2898 O O . SER A 1 370 ? 10.234 18.531 26.047 1 97.25 370 SER A O 1
ATOM 2900 N N . HIS A 1 371 ? 12.031 18.453 24.844 1 95.81 371 HIS A N 1
ATOM 2901 C CA . HIS A 1 371 ? 12 17 24.625 1 95.81 371 HIS A CA 1
ATOM 2902 C C . HIS A 1 371 ? 11.859 16.25 25.953 1 95.81 371 HIS A C 1
ATOM 2904 O O . HIS A 1 371 ? 10.891 15.508 26.141 1 95.81 371 HIS A O 1
ATOM 2910 N N . LYS A 1 372 ? 12.742 16.422 26.906 1 94.25 372 LYS A N 1
ATOM 2911 C CA . LYS A 1 372 ? 12.703 15.719 28.172 1 94.25 372 LYS A CA 1
ATOM 2912 C C . LYS A 1 372 ? 11.492 16.156 29 1 94.25 372 LYS A C 1
ATOM 2914 O O . LYS A 1 372 ? 10.891 15.336 29.703 1 94.25 372 LYS A O 1
ATOM 2919 N N . LEU A 1 373 ? 11.227 17.438 28.969 1 95.25 373 LEU A N 1
ATOM 2920 C CA . LEU A 1 373 ? 10.094 17.984 29.703 1 95.25 373 LEU A CA 1
ATOM 2921 C C . LEU A 1 373 ? 8.805 17.281 29.328 1 95.25 373 LEU A C 1
ATOM 2923 O O . LEU A 1 373 ? 7.984 16.969 30.203 1 95.25 373 LEU A O 1
ATOM 2927 N N . ILE A 1 374 ? 8.648 17.062 28.078 1 93.88 374 ILE A N 1
ATOM 2928 C CA . ILE A 1 374 ? 7.402 16.516 27.531 1 93.88 374 ILE A CA 1
ATOM 2929 C C . ILE A 1 374 ? 7.426 14.984 27.641 1 93.88 374 ILE A C 1
ATOM 2931 O O . ILE A 1 374 ? 6.449 14.367 28.078 1 93.88 374 ILE A O 1
ATOM 2935 N N . THR A 1 375 ? 8.484 14.273 27.266 1 92.81 375 THR A N 1
ATOM 2936 C CA . THR A 1 375 ? 8.516 12.82 27.141 1 92.81 375 THR A CA 1
ATOM 2937 C C . THR A 1 375 ? 8.672 12.156 28.5 1 92.81 375 THR A C 1
ATOM 2939 O O . THR A 1 375 ? 8.352 10.977 28.672 1 92.81 375 THR A O 1
ATOM 2942 N N . VAL A 1 376 ? 9.133 12.891 29.516 1 94.12 376 VAL A N 1
ATOM 2943 C CA . VAL A 1 376 ? 9.336 12.305 30.828 1 94.12 376 VAL A CA 1
ATOM 2944 C C . VAL A 1 376 ? 8.406 12.961 31.844 1 94.12 376 VAL A C 1
ATOM 2946 O O . VAL A 1 376 ? 7.449 12.336 32.312 1 94.12 376 VAL A O 1
ATOM 2949 N N . ARG A 1 377 ? 8.523 14.273 32.094 1 95 377 ARG A N 1
ATOM 2950 C CA . ARG A 1 377 ? 7.812 14.953 33.156 1 95 377 ARG A CA 1
ATOM 2951 C C . ARG A 1 377 ? 6.312 14.992 32.906 1 95 377 ARG A C 1
ATOM 2953 O O . ARG A 1 377 ? 5.508 14.695 33.781 1 95 377 ARG A O 1
ATOM 2960 N N . ALA A 1 378 ? 5.949 15.453 31.734 1 94.94 378 ALA A N 1
ATOM 2961 C CA . ALA A 1 378 ? 4.531 15.508 31.391 1 94.94 378 ALA A CA 1
ATOM 2962 C C . ALA A 1 378 ? 3.895 14.125 31.469 1 94.94 378 ALA A C 1
ATOM 2964 O O . ALA A 1 378 ? 2.771 13.977 31.953 1 94.94 378 ALA A O 1
ATOM 2965 N N . ARG A 1 379 ? 4.598 13.125 30.891 1 91.31 379 ARG A N 1
ATOM 2966 C CA . ARG A 1 379 ? 4.105 11.75 30.953 1 91.31 379 ARG A CA 1
ATOM 2967 C C . ARG A 1 379 ? 3.885 11.305 32.375 1 91.31 379 ARG A C 1
ATOM 2969 O O . ARG A 1 379 ? 2.885 10.648 32.688 1 91.31 379 ARG A O 1
ATOM 2976 N N . GLU A 1 380 ? 4.793 11.633 33.25 1 92.12 380 GLU A N 1
ATOM 2977 C CA . GLU A 1 380 ? 4.68 11.289 34.656 1 92.12 380 GLU A CA 1
ATOM 2978 C C . GLU A 1 380 ? 3.455 11.945 35.281 1 92.12 380 GLU A C 1
ATOM 2980 O O . GLU A 1 380 ? 2.855 11.383 36.219 1 92.12 380 GLU A O 1
ATOM 2985 N N . LYS A 1 381 ? 3.074 13.086 34.781 1 93.81 381 LYS A N 1
ATOM 2986 C CA . LYS A 1 381 ? 1.9 13.789 35.281 1 93.81 381 LYS A CA 1
ATOM 2987 C C . LYS A 1 381 ? 0.635 13.344 34.562 1 93.81 381 LYS A C 1
ATOM 2989 O O . LYS A 1 381 ? -0.431 13.938 34.75 1 93.81 381 LYS A O 1
ATOM 2994 N N . GLY A 1 382 ? 0.736 12.398 33.656 1 92.88 382 GLY A N 1
ATOM 2995 C CA . GLY A 1 382 ? -0.416 11.773 33.031 1 92.88 382 GLY A CA 1
ATOM 2996 C C . GLY A 1 382 ? -0.892 12.516 31.797 1 92.88 382 GLY A C 1
ATOM 2997 O O . GLY A 1 382 ? -2.078 12.484 31.469 1 92.88 382 GLY A O 1
ATOM 2998 N N . VAL A 1 383 ? -0.04 13.266 31.188 1 94.75 383 VAL A N 1
ATOM 2999 C CA . VAL A 1 383 ? -0.406 13.992 29.984 1 94.75 383 VAL A CA 1
ATOM 3000 C C . VAL A 1 383 ? 0.62 13.711 28.875 1 94.75 383 VAL A C 1
ATOM 3002 O O . VAL A 1 383 ? 1.825 13.695 29.141 1 94.75 383 VAL A O 1
ATOM 3005 N N . LEU A 1 384 ? 0.127 13.453 27.656 1 93.88 384 LEU A N 1
ATOM 3006 C CA . LEU A 1 384 ? 1.003 13.188 26.531 1 93.88 384 LEU A CA 1
ATOM 3007 C C . LEU A 1 384 ? 0.888 14.289 25.469 1 93.88 384 LEU A C 1
ATOM 3009 O O . LEU A 1 384 ? -0.217 14.633 25.047 1 93.88 384 LEU A O 1
ATOM 3013 N N . PHE A 1 385 ? 1.979 14.961 25.125 1 95.56 385 PHE A N 1
ATOM 3014 C CA . PHE A 1 385 ? 2.182 15.852 23.984 1 95.56 385 PHE A CA 1
ATOM 3015 C C . PHE A 1 385 ? 3.283 15.32 23.078 1 95.56 385 PHE A C 1
ATOM 3017 O O . PHE A 1 385 ? 3.859 14.266 23.344 1 95.56 385 PHE A O 1
ATOM 3024 N N . VAL A 1 386 ? 3.541 16.016 21.969 1 96.19 386 VAL A N 1
ATOM 3025 C CA . VAL A 1 386 ? 4.645 15.633 21.094 1 96.19 386 VAL A CA 1
ATOM 3026 C C . VAL A 1 386 ? 5.715 16.719 21.094 1 96.19 386 VAL A C 1
ATOM 3028 O O . VAL A 1 386 ? 5.422 17.891 20.828 1 96.19 386 VAL A O 1
ATOM 3031 N N . PRO A 1 387 ? 6.98 16.328 21.438 1 97 387 PRO A N 1
ATOM 3032 C CA . PRO A 1 387 ? 8.039 17.328 21.328 1 97 387 PRO A CA 1
ATOM 3033 C C . PRO A 1 387 ? 8.234 17.828 19.906 1 97 387 PRO A C 1
ATOM 3035 O O . PRO A 1 387 ? 8.133 17.047 18.953 1 97 387 PRO A O 1
ATOM 3038 N N . GLY A 1 388 ? 8.516 19.109 19.781 1 97.5 388 GLY A N 1
ATOM 3039 C CA . GLY A 1 388 ? 8.609 19.719 18.469 1 97.5 388 GLY A CA 1
ATOM 3040 C C . GLY A 1 388 ? 9.727 19.156 17.609 1 97.5 388 GLY A C 1
ATOM 3041 O O . GLY A 1 388 ? 9.633 19.156 16.391 1 97.5 388 GLY A O 1
ATOM 3042 N N . SER A 1 389 ? 10.789 18.594 18.234 1 96.94 389 SER A N 1
ATOM 3043 C CA . SER A 1 389 ? 11.953 18.062 17.516 1 96.94 389 SER A CA 1
ATOM 3044 C C . SER A 1 389 ? 11.555 16.938 16.562 1 96.94 389 SER A C 1
ATOM 3046 O O . SER A 1 389 ? 12.227 16.703 15.562 1 96.94 389 SER A O 1
ATOM 3048 N N . VAL A 1 390 ? 10.453 16.297 16.797 1 96.19 390 VAL A N 1
ATOM 3049 C CA . VAL A 1 390 ? 9.945 15.18 16 1 96.19 390 VAL A CA 1
ATOM 3050 C C . VAL A 1 390 ? 9.625 15.648 14.586 1 96.19 390 VAL A C 1
ATOM 3052 O O . VAL A 1 390 ? 9.695 14.867 13.641 1 96.19 390 VAL A O 1
ATOM 3055 N N . PHE A 1 391 ? 9.281 16.922 14.422 1 97.56 391 PHE A N 1
ATOM 3056 C CA . PHE A 1 391 ? 8.805 17.469 13.156 1 97.56 391 PHE A CA 1
ATOM 3057 C C . PHE A 1 391 ? 9.914 18.234 12.438 1 97.56 391 PHE A C 1
ATOM 3059 O O . PHE A 1 391 ? 9.688 18.797 11.367 1 97.56 391 PHE A O 1
ATOM 3066 N N . MET A 1 392 ? 11.102 18.25 13.094 1 96.75 392 MET A N 1
ATOM 3067 C CA . MET A 1 392 ? 12.234 18.969 12.523 1 96.75 392 MET A CA 1
ATOM 3068 C C . MET A 1 392 ? 13.062 18.062 11.617 1 96.75 392 MET A C 1
ATOM 3070 O O . MET A 1 392 ? 13.117 16.844 11.836 1 96.75 392 MET A O 1
ATOM 3074 N N . MET A 1 393 ? 13.656 18.609 10.602 1 94.88 393 MET A N 1
ATOM 3075 C CA . MET A 1 393 ? 14.508 17.844 9.703 1 94.88 393 MET A CA 1
ATOM 3076 C C . MET A 1 393 ? 15.656 17.188 10.461 1 94.88 393 MET A C 1
ATOM 3078 O O . MET A 1 393 ? 16.031 16.047 10.164 1 94.88 393 MET A O 1
ATOM 3082 N N . ASP A 1 394 ? 16.25 17.875 11.383 1 94.44 394 ASP A N 1
ATOM 3083 C CA . ASP A 1 394 ? 17.234 17.328 12.32 1 94.44 394 ASP A CA 1
ATOM 3084 C C . ASP A 1 394 ? 16.641 17.219 13.727 1 94.44 394 ASP A C 1
ATOM 3086 O O . ASP A 1 394 ? 16.688 18.188 14.5 1 94.44 394 ASP A O 1
ATOM 3090 N N . SER A 1 395 ? 16.188 16.062 14.047 1 93.38 395 SER A N 1
ATOM 3091 C CA . SER A 1 395 ? 15.461 15.859 15.297 1 93.38 395 SER A CA 1
ATOM 3092 C C . SER A 1 395 ? 16.406 15.82 16.484 1 93.38 395 SER A C 1
ATOM 3094 O O . SER A 1 395 ? 15.969 15.797 17.641 1 93.38 395 SER A O 1
ATOM 3096 N N . SER A 1 396 ? 17.703 15.805 16.266 1 92.5 396 SER A N 1
ATOM 3097 C CA . SER A 1 396 ? 18.672 15.742 17.344 1 92.5 396 SER A CA 1
ATOM 3098 C C . SER A 1 396 ? 18.906 17.125 17.969 1 92.5 396 SER A C 1
ATOM 3100 O O . SER A 1 396 ? 19.469 17.234 19.062 1 92.5 396 SER A O 1
ATOM 3102 N N . LYS A 1 397 ? 18.453 18.172 17.266 1 95.31 397 LYS A N 1
ATOM 3103 C CA . LYS A 1 397 ? 18.625 19.531 17.766 1 95.31 397 LYS A CA 1
ATOM 3104 C C . LYS A 1 397 ? 17.531 19.891 18.766 1 95.31 397 LYS A C 1
ATOM 3106 O O . LYS A 1 397 ? 16.375 19.469 18.625 1 95.31 397 LYS A O 1
ATOM 3111 N N . PRO A 1 398 ? 17.922 20.703 19.75 1 96.69 398 PRO A N 1
ATOM 3112 C CA . PRO A 1 398 ? 16.906 21.125 20.703 1 96.69 398 PRO A CA 1
ATOM 3113 C C . PRO A 1 398 ? 15.812 21.969 20.062 1 96.69 398 PRO A C 1
ATOM 3115 O O . PRO A 1 398 ? 16.078 22.719 19.125 1 96.69 398 PRO A O 1
ATOM 3118 N N . SER A 1 399 ? 14.594 21.781 20.547 1 97.75 399 SER A N 1
ATOM 3119 C CA . SER A 1 399 ? 13.438 22.562 20.109 1 97.75 399 SER A CA 1
ATOM 3120 C C . SER A 1 399 ? 12.586 22.984 21.312 1 97.75 399 SER A C 1
ATOM 3122 O O . SER A 1 399 ? 12.297 22.172 22.188 1 97.75 399 SER A O 1
ATOM 3124 N N . PRO A 1 400 ? 12.258 24.234 21.359 1 98 400 PRO A N 1
ATOM 3125 C CA . PRO A 1 400 ? 11.383 24.688 22.438 1 98 400 PRO A CA 1
ATOM 3126 C C . PRO A 1 400 ? 9.906 24.406 22.172 1 98 400 PRO A C 1
ATOM 3128 O O . PRO A 1 400 ? 9.055 24.703 23 1 98 400 PRO A O 1
ATOM 3131 N N . TYR A 1 401 ? 9.578 23.844 21.016 1 98.12 401 TYR A N 1
ATOM 3132 C CA . TYR A 1 401 ? 8.195 23.719 20.594 1 98.12 401 TYR A CA 1
ATOM 3133 C C . TYR A 1 401 ? 7.605 22.391 21.047 1 98.12 401 TYR A C 1
ATOM 3135 O O . TYR A 1 401 ? 8.336 21.422 21.281 1 98.12 401 TYR A O 1
ATOM 3143 N N . ILE A 1 402 ? 6.277 22.344 21.188 1 97.94 402 ILE A N 1
ATOM 3144 C CA . ILE A 1 402 ? 5.488 21.125 21.281 1 97.94 402 ILE A CA 1
ATOM 3145 C C . ILE A 1 402 ? 4.289 21.203 20.344 1 97.94 402 ILE A C 1
ATOM 3147 O O . ILE A 1 402 ? 3.854 22.297 19.984 1 97.94 402 ILE A O 1
ATOM 3151 N N . ARG A 1 403 ? 3.785 20.109 19.906 1 97.94 403 ARG A N 1
ATOM 3152 C CA . ARG A 1 403 ? 2.518 20 19.188 1 97.94 403 ARG A CA 1
ATOM 3153 C C . ARG A 1 403 ? 1.448 19.344 20.047 1 97.94 403 ARG A C 1
ATOM 3155 O O . ARG A 1 403 ? 1.686 18.297 20.641 1 97.94 403 ARG A O 1
ATOM 3162 N N . ALA A 1 404 ? 0.348 19.953 20.141 1 97.44 404 ALA A N 1
ATOM 3163 C CA . ALA A 1 404 ? -0.822 19.375 20.797 1 97.44 404 ALA A CA 1
ATOM 3164 C C . ALA A 1 404 ? -1.966 19.172 19.812 1 97.44 404 ALA A C 1
ATOM 3166 O O . ALA A 1 404 ? -2.207 20.016 18.953 1 97.44 404 ALA A O 1
ATOM 3167 N N . SER A 1 405 ? -2.631 18.078 19.891 1 96.62 405 SER A N 1
ATOM 3168 C CA . SER A 1 405 ? -3.816 17.797 19.094 1 96.62 405 SER A CA 1
ATOM 3169 C C . SER A 1 405 ? -5.094 18.016 19.891 1 96.62 405 SER A C 1
ATOM 3171 O O . SER A 1 405 ? -5.266 17.422 20.969 1 96.62 405 SER A O 1
ATOM 3173 N N . TYR A 1 406 ? -5.992 18.812 19.438 1 97.25 406 TYR A N 1
ATOM 3174 C CA . TYR A 1 406 ? -7.254 19.031 20.141 1 97.25 406 TYR A CA 1
ATOM 3175 C C . TYR A 1 406 ? -8.367 18.172 19.562 1 97.25 406 TYR A C 1
ATOM 3177 O O . TYR A 1 406 ? -9.531 18.344 19.906 1 97.25 406 TYR A O 1
ATOM 3185 N N . SER A 1 407 ? -8.062 17.219 18.703 1 95 407 SER A N 1
ATOM 3186 C CA . SER A 1 407 ? -9.031 16.469 17.906 1 95 407 SER A CA 1
ATOM 3187 C C . SER A 1 407 ? -9.906 15.578 18.781 1 95 407 SER A C 1
ATOM 3189 O O . SER A 1 407 ? -11.125 15.523 18.594 1 95 407 SER A O 1
ATOM 3191 N N . ASN A 1 408 ? -9.312 14.883 19.781 1 92.88 408 ASN A N 1
ATOM 3192 C CA . ASN A 1 408 ? -10.055 13.828 20.469 1 92.88 408 ASN A CA 1
ATOM 3193 C C . ASN A 1 408 ? -10.32 14.195 21.922 1 92.88 408 ASN A C 1
ATOM 3195 O O . ASN A 1 408 ? -11.188 13.594 22.578 1 92.88 408 ASN A O 1
ATOM 3199 N N . CYS A 1 409 ? -9.672 15.188 22.531 1 93.75 409 CYS A N 1
ATOM 3200 C CA . CYS A 1 409 ? -9.812 15.555 23.938 1 93.75 409 CYS A CA 1
ATOM 3201 C C . CYS A 1 409 ? -11.094 16.344 24.156 1 93.75 409 CYS A C 1
ATOM 3203 O O . CYS A 1 409 ? -11.469 17.188 23.328 1 93.75 409 CYS A O 1
ATOM 3205 N N . THR A 1 410 ? -11.727 16.094 25.281 1 95.12 410 THR A N 1
ATOM 3206 C CA . THR A 1 410 ? -12.812 16.953 25.719 1 95.12 410 THR A CA 1
ATOM 3207 C C . THR A 1 410 ? -12.273 18.281 26.25 1 95.12 410 THR A C 1
ATOM 3209 O O . THR A 1 410 ? -11.07 18.422 26.5 1 95.12 410 THR A O 1
ATOM 3212 N N . GLU A 1 411 ? -13.188 19.234 26.391 1 97.44 411 GLU A N 1
ATOM 3213 C CA . GLU A 1 411 ? -12.797 20.516 26.953 1 97.44 411 GLU A CA 1
ATOM 3214 C C . GLU A 1 411 ? -12.188 20.344 28.344 1 97.44 411 GLU A C 1
ATOM 3216 O O . GLU A 1 411 ? -11.188 20.984 28.672 1 97.44 411 GLU A O 1
ATOM 3221 N N . GLU A 1 412 ? -12.766 19.453 29.156 1 97.5 412 GLU A N 1
ATOM 3222 C CA . GLU A 1 412 ? -12.273 19.188 30.516 1 97.5 412 GLU A CA 1
ATOM 3223 C C . GLU A 1 412 ? -10.883 18.562 30.484 1 97.5 412 GLU A C 1
ATOM 3225 O O . GLU A 1 412 ? -10.016 18.922 31.281 1 97.5 412 GLU A O 1
ATOM 3230 N N . GLN A 1 413 ? -10.711 17.641 29.578 1 96.75 413 GLN A N 1
ATOM 3231 C CA . GLN A 1 413 ? -9.414 17 29.438 1 96.75 413 GLN A CA 1
ATOM 3232 C C . GLN A 1 413 ? -8.344 18 29 1 96.75 413 GLN A C 1
ATOM 3234 O O . GLN A 1 413 ? -7.219 17.969 29.5 1 96.75 413 GLN A O 1
ATOM 3239 N N . MET A 1 414 ? -8.703 18.875 28.078 1 98.06 414 MET A N 1
ATOM 3240 C CA . MET A 1 414 ? -7.762 19.906 27.656 1 98.06 414 MET A CA 1
ATOM 3241 C C . MET A 1 414 ? -7.395 20.828 28.812 1 98.06 414 MET A C 1
ATOM 3243 O O . MET A 1 414 ? -6.23 21.203 28.969 1 98.06 414 MET A O 1
ATOM 3247 N N . ASP A 1 415 ? -8.445 21.203 29.562 1 98.44 415 ASP A N 1
ATOM 3248 C CA . ASP A 1 415 ? -8.211 22.047 30.734 1 98.44 415 ASP A CA 1
ATOM 3249 C C . ASP A 1 415 ? -7.203 21.422 31.688 1 98.44 415 ASP A C 1
ATOM 3251 O O . ASP A 1 415 ? -6.238 22.062 32.094 1 98.44 415 ASP A O 1
ATOM 3255 N N . THR A 1 416 ? -7.418 20.156 31.984 1 98 416 THR A N 1
ATOM 3256 C CA . THR A 1 416 ? -6.535 19.422 32.875 1 98 416 THR A CA 1
ATOM 3257 C C . THR A 1 416 ? -5.141 19.281 32.281 1 98 416 THR A C 1
ATOM 3259 O O . THR A 1 416 ? -4.137 19.469 32.969 1 98 416 THR A O 1
ATOM 3262 N N . ALA A 1 417 ? -5.055 18.984 31 1 97.94 417 ALA A N 1
ATOM 3263 C CA . ALA A 1 417 ? -3.779 18.766 30.328 1 97.94 417 ALA A CA 1
ATOM 3264 C C . ALA A 1 417 ? -2.92 20.031 30.359 1 97.94 417 ALA A C 1
ATOM 3266 O O . ALA A 1 417 ? -1.736 19.969 30.703 1 97.94 417 ALA A O 1
ATOM 3267 N N . PHE A 1 418 ? -3.432 21.156 30.062 1 98.44 418 PHE A N 1
ATOM 3268 C CA . PHE A 1 418 ? -2.654 22.391 30 1 98.44 418 PHE A CA 1
ATOM 3269 C C . PHE A 1 418 ? -2.381 22.938 31.391 1 98.44 418 PHE A C 1
ATOM 3271 O O . PHE A 1 418 ? -1.36 23.594 31.609 1 98.44 418 PHE A O 1
ATOM 3278 N N . GLN A 1 419 ? -3.322 22.656 32.344 1 98.38 419 GLN A N 1
ATOM 3279 C CA . GLN A 1 419 ? -3.014 22.984 33.75 1 98.38 419 GLN A CA 1
ATOM 3280 C C . GLN A 1 419 ? -1.76 22.25 34.219 1 98.38 419 GLN A C 1
ATOM 3282 O O . GLN A 1 419 ? -0.877 22.844 34.844 1 98.38 419 GLN A O 1
ATOM 3287 N N . ARG A 1 420 ? -1.728 21.031 33.938 1 97.62 420 ARG A N 1
ATOM 3288 C CA . ARG A 1 420 ? -0.577 20.219 34.344 1 97.62 420 ARG A CA 1
ATOM 3289 C C . ARG A 1 420 ? 0.688 20.688 33.625 1 97.62 420 ARG A C 1
ATOM 3291 O O . ARG A 1 420 ? 1.769 20.703 34.219 1 97.62 420 ARG A O 1
ATOM 3298 N N . LEU A 1 421 ? 0.572 21.016 32.375 1 98 421 LEU A N 1
ATOM 3299 C CA . LEU A 1 421 ? 1.721 21.547 31.641 1 98 421 LEU A CA 1
ATOM 3300 C C . LEU A 1 421 ? 2.215 22.844 32.281 1 98 421 LEU A C 1
ATOM 3302 O O . LEU A 1 421 ? 3.422 23.047 32.406 1 98 421 LEU A O 1
ATOM 3306 N N . ALA A 1 422 ? 1.313 23.719 32.656 1 98 422 ALA A N 1
ATOM 3307 C CA . ALA A 1 422 ? 1.668 24.969 33.312 1 98 422 ALA A CA 1
ATOM 3308 C C . ALA A 1 422 ? 2.438 24.703 34.594 1 98 422 ALA A C 1
ATOM 3310 O O . ALA A 1 422 ? 3.422 25.391 34.906 1 98 422 ALA A O 1
ATOM 3311 N N . GLU A 1 423 ? 1.975 23.75 35.344 1 97.44 423 GLU A N 1
ATOM 3312 C CA . GLU A 1 423 ? 2.637 23.406 36.594 1 97.44 423 GLU A CA 1
ATOM 3313 C C . GLU A 1 423 ? 4.078 22.953 36.344 1 97.44 423 GLU A C 1
ATOM 3315 O O . GLU A 1 423 ? 4.984 23.359 37.094 1 97.44 423 GLU A O 1
ATOM 3320 N N . ILE A 1 424 ? 4.246 22.156 35.344 1 96.31 424 ILE A N 1
ATOM 3321 C CA . ILE A 1 424 ? 5.566 21.656 35 1 96.31 424 ILE A CA 1
ATOM 3322 C C . ILE A 1 424 ? 6.48 22.812 34.625 1 96.31 424 ILE A C 1
ATOM 3324 O O . ILE A 1 424 ? 7.652 22.844 35 1 96.31 424 ILE A O 1
ATOM 3328 N N . LEU A 1 425 ? 5.957 23.781 33.844 1 96.5 425 LEU A N 1
ATOM 3329 C CA . LEU A 1 425 ? 6.738 24.922 33.344 1 96.5 425 LEU A CA 1
ATOM 3330 C C . LEU A 1 425 ? 7.098 25.875 34.5 1 96.5 425 LEU A C 1
ATOM 3332 O O . LEU A 1 425 ? 8.141 26.531 34.438 1 96.5 425 LEU A O 1
ATOM 3336 N N . GLN A 1 426 ? 6.297 25.875 35.531 1 94.88 426 GLN A N 1
ATOM 3337 C CA . GLN A 1 426 ? 6.531 26.75 36.688 1 94.88 426 GLN A CA 1
ATOM 3338 C C . GLN A 1 426 ? 7.527 26.141 37.656 1 94.88 426 GLN A C 1
ATOM 3340 O O . GLN A 1 426 ? 8.203 26.859 38.406 1 94.88 426 GLN A O 1
ATOM 3345 N N . GLU A 1 427 ? 7.488 24.812 37.688 1 89.75 427 GLU A N 1
ATOM 3346 C CA . GLU A 1 427 ? 8.414 24.109 38.594 1 89.75 427 GLU A CA 1
ATOM 3347 C C . GLU A 1 427 ? 9.836 24.141 38.031 1 89.75 427 GLU A C 1
ATOM 3349 O O . GLU A 1 427 ? 10.797 23.953 38.781 1 89.75 427 GLU A O 1
ATOM 3354 N N . GLY A 1 428 ? 10.266 24.625 36.969 1 73.75 428 GLY A N 1
ATOM 3355 C CA . GLY A 1 428 ? 11.617 24.703 36.438 1 73.75 428 GLY A CA 1
ATOM 3356 C C . GLY A 1 428 ? 12.133 23.375 35.906 1 73.75 428 GLY A C 1
ATOM 3357 O O . GLY A 1 428 ? 11.844 22.328 36.469 1 73.75 428 GLY A O 1
ATOM 3358 N N . MET B 1 1 ? 22.484 -16.266 12.781 1 85.94 1 MET B N 1
ATOM 3359 C CA . MET B 1 1 ? 22.672 -15.57 11.508 1 85.94 1 MET B CA 1
ATOM 3360 C C . MET B 1 1 ? 22.703 -14.062 11.719 1 85.94 1 MET B C 1
ATOM 3362 O O . MET B 1 1 ? 21.984 -13.531 12.57 1 85.94 1 MET B O 1
ATOM 3366 N N . ALA B 1 2 ? 23.641 -13.359 11.078 1 89.69 2 ALA B N 1
ATOM 3367 C CA . ALA B 1 2 ? 23.719 -11.906 11.102 1 89.69 2 ALA B CA 1
ATOM 3368 C C . ALA B 1 2 ? 22.875 -11.297 9.984 1 89.69 2 ALA B C 1
ATOM 3370 O O . ALA B 1 2 ? 23.281 -11.312 8.82 1 89.69 2 ALA B O 1
ATOM 3371 N N . TYR B 1 3 ? 21.75 -10.703 10.359 1 95.69 3 TYR B N 1
ATOM 3372 C CA . TYR B 1 3 ? 20.766 -10.305 9.367 1 95.69 3 TYR B CA 1
ATOM 3373 C C . TYR B 1 3 ? 21.156 -9 8.688 1 95.69 3 TYR B C 1
ATOM 3375 O O . TYR B 1 3 ? 20.625 -8.656 7.629 1 95.69 3 TYR B O 1
ATOM 3383 N N . THR B 1 4 ? 22.031 -8.203 9.211 1 93 4 THR B N 1
ATOM 3384 C CA . THR B 1 4 ? 22.406 -6.898 8.68 1 93 4 THR B CA 1
ATOM 3385 C C . THR B 1 4 ? 22.984 -7.031 7.273 1 93 4 THR B C 1
ATOM 3387 O O . THR B 1 4 ? 22.812 -6.141 6.441 1 93 4 THR B O 1
ATOM 3390 N N . ARG B 1 5 ? 23.594 -8.164 6.996 1 92.62 5 ARG B N 1
ATOM 3391 C CA . ARG B 1 5 ? 24.219 -8.383 5.695 1 92.62 5 ARG B CA 1
ATOM 3392 C C . ARG B 1 5 ? 23.188 -8.352 4.578 1 92.62 5 ARG B C 1
ATOM 3394 O O . ARG B 1 5 ? 23.516 -8.07 3.424 1 92.62 5 ARG B O 1
ATOM 3401 N N . PHE B 1 6 ? 21.953 -8.648 4.973 1 96.06 6 PHE B N 1
ATOM 3402 C CA . PHE B 1 6 ? 20.922 -8.852 3.961 1 96.06 6 PHE B CA 1
ATOM 3403 C C . PHE B 1 6 ? 20.188 -7.551 3.672 1 96.06 6 PHE B C 1
ATOM 3405 O O . PHE B 1 6 ? 19.312 -7.512 2.807 1 96.06 6 PHE B O 1
ATOM 3412 N N . LEU B 1 7 ? 20.469 -6.461 4.316 1 97.19 7 LEU B N 1
ATOM 3413 C CA . LEU B 1 7 ? 19.656 -5.254 4.258 1 97.19 7 LEU B CA 1
ATOM 3414 C C . LEU B 1 7 ? 20.312 -4.195 3.379 1 97.19 7 LEU B C 1
ATOM 3416 O O . LEU B 1 7 ? 21.531 -4.055 3.375 1 97.19 7 LEU B O 1
ATOM 3420 N N . THR B 1 8 ? 19.5 -3.426 2.602 1 96.75 8 THR B N 1
ATOM 3421 C CA . THR B 1 8 ? 19.984 -2.326 1.776 1 96.75 8 THR B CA 1
ATOM 3422 C C . THR B 1 8 ? 20.328 -1.116 2.637 1 96.75 8 THR B C 1
ATOM 3424 O O . THR B 1 8 ? 19.891 -1.017 3.785 1 96.75 8 THR B O 1
ATOM 3427 N N . GLU B 1 9 ? 21.078 -0.18 2.049 1 94 9 GLU B N 1
ATOM 3428 C CA . GLU B 1 9 ? 21.391 1.072 2.725 1 94 9 GLU B CA 1
ATOM 3429 C C . GLU B 1 9 ? 20.141 1.869 3.045 1 94 9 GLU B C 1
ATOM 3431 O O . GLU B 1 9 ? 20 2.412 4.145 1 94 9 GLU B O 1
ATOM 3436 N N . ARG B 1 10 ? 19.234 1.972 2.09 1 94.88 10 ARG B N 1
ATOM 3437 C CA . ARG B 1 10 ? 17.984 2.693 2.27 1 94.88 10 ARG B CA 1
ATOM 3438 C C . ARG B 1 10 ? 17.188 2.123 3.438 1 94.88 10 ARG B C 1
ATOM 3440 O O . ARG B 1 10 ? 16.656 2.873 4.262 1 94.88 10 ARG B O 1
ATOM 3447 N N . SER B 1 11 ? 17.078 0.789 3.492 1 97.25 11 SER B N 1
ATOM 3448 C CA . SER B 1 11 ? 16.344 0.133 4.57 1 97.25 11 SER B CA 1
ATOM 3449 C C . SER B 1 11 ? 16.969 0.431 5.926 1 97.25 11 SER B C 1
ATOM 3451 O O . SER B 1 11 ? 16.266 0.668 6.906 1 97.25 11 SER B O 1
ATOM 3453 N N . LEU B 1 12 ? 18.266 0.415 5.996 1 96.38 12 LEU B N 1
ATOM 3454 C CA . LEU B 1 12 ? 18.984 0.656 7.25 1 96.38 12 LEU B CA 1
ATOM 3455 C C . LEU B 1 12 ? 18.797 2.1 7.707 1 96.38 12 LEU B C 1
ATOM 3457 O O . LEU B 1 12 ? 18.844 2.387 8.906 1 96.38 12 LEU B O 1
ATOM 3461 N N . LYS B 1 13 ? 18.531 2.998 6.793 1 95.44 13 LYS B N 1
ATOM 3462 C CA . LYS B 1 13 ? 18.344 4.41 7.117 1 95.44 13 LYS B CA 1
ATOM 3463 C C . LYS B 1 13 ? 16.938 4.676 7.637 1 95.44 13 LYS B C 1
ATOM 3465 O O . LYS B 1 13 ? 16.672 5.73 8.219 1 95.44 13 LYS B O 1
ATOM 3470 N N . ARG B 1 14 ? 16 3.781 7.41 1 96.06 14 ARG B N 1
ATOM 3471 C CA . ARG B 1 14 ? 14.633 3.975 7.891 1 96.06 14 ARG B CA 1
ATOM 3472 C C . ARG B 1 14 ? 14.555 3.787 9.398 1 96.06 14 ARG B C 1
ATOM 3474 O O . ARG B 1 14 ? 15.094 2.82 9.938 1 96.06 14 ARG B O 1
ATOM 3481 N N . LYS B 1 15 ? 13.953 4.746 10 1 92.44 15 LYS B N 1
ATOM 3482 C CA . LYS B 1 15 ? 13.734 4.699 11.445 1 92.44 15 LYS B CA 1
ATOM 3483 C C . LYS B 1 15 ? 12.25 4.762 11.781 1 92.44 15 LYS B C 1
ATOM 3485 O O . LYS B 1 15 ? 11.445 5.219 10.961 1 92.44 15 LYS B O 1
ATOM 3490 N N . GLU B 1 16 ? 12 4.273 12.938 1 88.62 16 GLU B N 1
ATOM 3491 C CA . GLU B 1 16 ? 10.617 4.312 13.398 1 88.62 16 GLU B CA 1
ATOM 3492 C C . GLU B 1 16 ? 10.133 5.75 13.555 1 88.62 16 GLU B C 1
ATOM 3494 O O . GLU B 1 16 ? 10.859 6.605 14.055 1 88.62 16 GLU B O 1
ATOM 3499 N N . ASP B 1 17 ? 8.93 6.02 13.008 1 85.19 17 ASP B N 1
ATOM 3500 C CA . ASP B 1 17 ? 8.289 7.316 13.195 1 85.19 17 ASP B CA 1
ATOM 3501 C C . ASP B 1 17 ? 7.766 7.477 14.617 1 85.19 17 ASP B C 1
ATOM 3503 O O . ASP B 1 17 ? 7.02 6.621 15.109 1 85.19 17 ASP B O 1
ATOM 3507 N N . TYR B 1 18 ? 8.156 8.508 15.242 1 82.69 18 TYR B N 1
ATOM 3508 C CA . TYR B 1 18 ? 7.793 8.75 16.641 1 82.69 18 TYR B CA 1
ATOM 3509 C C . TYR B 1 18 ? 6.281 8.75 16.812 1 82.69 18 TYR B C 1
ATOM 3511 O O . TYR B 1 18 ? 5.762 8.164 17.766 1 82.69 18 TYR B O 1
ATOM 3519 N N . LEU B 1 19 ? 5.609 9.453 15.93 1 85.75 19 LEU B N 1
ATOM 3520 C CA . LEU B 1 19 ? 4.156 9.531 16.047 1 85.75 19 LEU B CA 1
ATOM 3521 C C . LEU B 1 19 ? 3.52 8.156 15.922 1 85.75 19 LEU B C 1
ATOM 3523 O O . LEU B 1 19 ? 2.574 7.836 16.641 1 85.75 19 LEU B O 1
ATOM 3527 N N . ARG B 1 20 ? 4.062 7.41 14.977 1 84.62 20 ARG B N 1
ATOM 3528 C CA . ARG B 1 20 ? 3.535 6.062 14.773 1 84.62 20 ARG B CA 1
ATOM 3529 C C . ARG B 1 20 ? 3.76 5.195 16 1 84.62 20 ARG B C 1
ATOM 3531 O O . ARG B 1 20 ? 2.875 4.434 16.406 1 84.62 20 ARG B O 1
ATOM 3538 N N . ARG B 1 21 ? 4.875 5.324 16.625 1 81.44 21 ARG B N 1
ATOM 3539 C CA . ARG B 1 21 ? 5.211 4.566 17.828 1 81.44 21 ARG B CA 1
ATOM 3540 C C . ARG B 1 21 ? 4.293 4.941 18.984 1 81.44 21 ARG B C 1
ATOM 3542 O O . ARG B 1 21 ? 3.816 4.066 19.719 1 81.44 21 ARG B O 1
ATOM 3549 N N . MET B 1 22 ? 4.066 6.164 19.047 1 77.69 22 MET B N 1
ATOM 3550 C CA . MET B 1 22 ? 3.225 6.66 20.125 1 77.69 22 MET B CA 1
ATOM 3551 C C . MET B 1 22 ? 1.775 6.23 19.938 1 77.69 22 MET B C 1
ATOM 3553 O O . MET B 1 22 ? 1.118 5.805 20.891 1 77.69 22 MET B O 1
ATOM 3557 N N . SER B 1 23 ? 1.364 6.395 18.719 1 78.44 23 SER B N 1
ATOM 3558 C CA . SER B 1 23 ? -0.009 6.008 18.406 1 78.44 23 SER B CA 1
ATOM 3559 C C . SER B 1 23 ? -0.236 4.523 18.688 1 78.44 23 SER B C 1
ATOM 3561 O O . SER B 1 23 ? -1.272 4.141 19.234 1 78.44 23 SER B O 1
ATOM 3563 N N . GLU B 1 24 ? 0.706 3.746 18.281 1 75.88 24 GLU B N 1
ATOM 3564 C CA . GLU B 1 24 ? 0.588 2.309 18.5 1 75.88 24 GLU B CA 1
ATOM 3565 C C . GLU B 1 24 ? 0.574 1.978 19.984 1 75.88 24 GLU B C 1
ATOM 3567 O O . GLU B 1 24 ? -0.172 1.1 20.422 1 75.88 24 GLU B O 1
ATOM 3572 N N . LYS B 1 25 ? 1.327 2.67 20.734 1 72.12 25 LYS B N 1
ATOM 3573 C CA . LYS B 1 25 ? 1.366 2.439 22.188 1 72.12 25 LYS B CA 1
ATOM 3574 C C . LYS B 1 25 ? 0.051 2.85 22.844 1 72.12 25 LYS B C 1
ATOM 3576 O O . LYS B 1 25 ? -0.407 2.199 23.781 1 72.12 25 LYS B O 1
ATOM 3581 N N . VAL B 1 26 ? -0.498 3.916 22.281 1 66.25 26 VAL B N 1
ATOM 3582 C CA . VAL B 1 26 ? -1.761 4.41 22.812 1 66.25 26 VAL B CA 1
ATOM 3583 C C . VAL B 1 26 ? -2.898 3.479 22.406 1 66.25 26 VAL B C 1
ATOM 3585 O O . VAL B 1 26 ? -3.754 3.133 23.219 1 66.25 26 VAL B O 1
ATOM 3588 N N . LEU B 1 27 ? -2.9 3.143 21.141 1 64.81 27 LEU B N 1
ATOM 3589 C CA . LEU B 1 27 ? -3.945 2.281 20.609 1 64.81 27 LEU B CA 1
ATOM 3590 C C . LEU B 1 27 ? -3.889 0.896 21.234 1 64.81 27 LEU B C 1
ATOM 3592 O O . LEU B 1 27 ? -4.93 0.287 21.5 1 64.81 27 LEU B O 1
ATOM 3596 N N . ASN B 1 28 ? -2.715 0.453 21.297 1 56.75 28 ASN B N 1
ATOM 3597 C CA . ASN B 1 28 ? -2.566 -0.86 21.922 1 56.75 28 ASN B CA 1
ATOM 3598 C C . ASN B 1 28 ? -2.744 -0.791 23.438 1 56.75 28 ASN B C 1
ATOM 3600 O O . ASN B 1 28 ? -2.531 -1.782 24.141 1 56.75 28 ASN B O 1
ATOM 3604 N N . ALA B 1 29 ? -3.379 0.307 23.781 1 55.22 29 ALA B N 1
ATOM 3605 C CA . ALA B 1 29 ? -3.781 0.538 25.172 1 55.22 29 ALA B CA 1
ATOM 3606 C C . ALA B 1 29 ? -2.633 0.245 26.125 1 55.22 29 ALA B C 1
ATOM 3608 O O . ALA B 1 29 ? -2.84 0.135 27.344 1 55.22 29 ALA B O 1
ATOM 3609 N N . SER B 1 30 ? -1.585 0.059 25.531 1 50.31 30 SER B N 1
ATOM 3610 C CA . SER B 1 30 ? -0.503 -0.227 26.469 1 50.31 30 SER B CA 1
ATOM 3611 C C . SER B 1 30 ? -0.308 0.919 27.453 1 50.31 30 SER B C 1
ATOM 3613 O O . SER B 1 30 ? -0.318 0.708 28.672 1 50.31 30 SER B O 1
ATOM 3615 N N . ILE B 1 31 ? -0.397 1.989 26.922 1 50.59 31 ILE B N 1
ATOM 3616 C CA . ILE B 1 31 ? -0.185 3.152 27.766 1 50.59 31 ILE B CA 1
ATOM 3617 C C . ILE B 1 31 ? -1.478 3.492 28.516 1 50.59 31 ILE B C 1
ATOM 3619 O O . ILE B 1 31 ? -1.456 3.783 29.703 1 50.59 31 ILE B O 1
ATOM 3623 N N . VAL B 1 32 ? -2.561 3.367 27.781 1 57.81 32 VAL B N 1
ATOM 3624 C CA . VAL B 1 32 ? -3.838 3.77 28.375 1 57.81 32 VAL B CA 1
ATOM 3625 C C . VAL B 1 32 ? -4.32 2.701 29.344 1 57.81 32 VAL B C 1
ATOM 3627 O O . VAL B 1 32 ? -4.945 3.016 30.359 1 57.81 32 VAL B O 1
ATOM 3630 N N . GLN B 1 33 ? -4.137 1.553 28.969 1 52.22 33 GLN B N 1
ATOM 3631 C CA . GLN B 1 33 ? -4.508 0.48 29.891 1 52.22 33 GLN B CA 1
ATOM 3632 C C . GLN B 1 33 ? -3.701 0.56 31.172 1 52.22 33 GLN B C 1
ATOM 3634 O O . GLN B 1 33 ? -4.227 0.291 32.25 1 52.22 33 GLN B O 1
ATOM 3639 N N . GLU B 1 34 ? -2.469 0.893 30.953 1 55.5 34 GLU B N 1
ATOM 3640 C CA . GLU B 1 34 ? -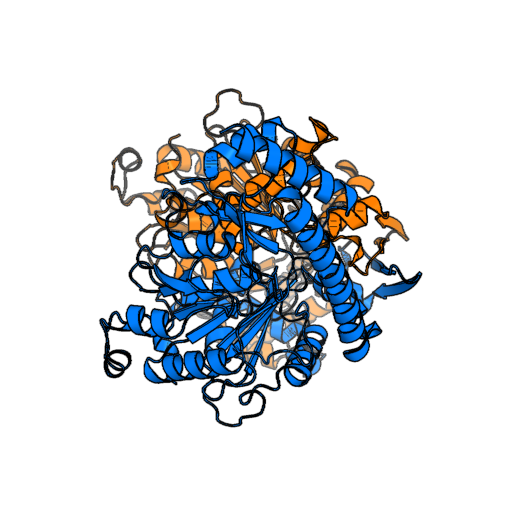1.634 1.013 32.125 1 55.5 34 GLU B CA 1
ATOM 3641 C C . GLU B 1 34 ? -2.111 2.15 33.031 1 55.5 34 GLU B C 1
ATOM 3643 O O . GLU B 1 34 ? -2.023 2.059 34.25 1 55.5 34 GLU B O 1
ATOM 3648 N N . ASN B 1 35 ? -2.617 3.199 32.438 1 65.81 35 ASN B N 1
ATOM 3649 C CA . ASN B 1 35 ? -3.127 4.348 33.156 1 65.81 35 ASN B CA 1
ATOM 3650 C C . ASN B 1 35 ? -4.305 4.996 32.438 1 65.81 35 ASN B C 1
ATOM 3652 O O . ASN B 1 35 ? -4.121 5.918 31.641 1 65.81 35 ASN B O 1
ATOM 3656 N N . PRO B 1 36 ? -5.473 4.535 32.75 1 68 36 PRO B N 1
ATOM 3657 C CA . PRO B 1 36 ? -6.676 5.012 32.062 1 68 36 PRO B CA 1
ATOM 3658 C C . PRO B 1 36 ? -6.914 6.508 32.25 1 68 36 PRO B C 1
ATOM 3660 O O . PRO B 1 36 ? -7.711 7.109 31.531 1 68 36 PRO B O 1
ATOM 3663 N N . SER B 1 37 ? -6.164 7.051 33.125 1 81.19 37 SER B N 1
ATOM 3664 C CA . SER B 1 37 ? -6.375 8.461 33.438 1 81.19 37 SER B CA 1
ATOM 3665 C C . SER B 1 37 ? -5.492 9.352 32.562 1 81.19 37 SER B C 1
ATOM 3667 O O . SER B 1 37 ? -5.609 10.578 32.594 1 81.19 37 SER B O 1
ATOM 3669 N N . ILE B 1 38 ? -4.734 8.688 31.703 1 89.19 38 ILE B N 1
ATOM 3670 C CA . ILE B 1 38 ? -3.809 9.469 30.891 1 89.19 38 ILE B CA 1
ATOM 3671 C C . ILE B 1 38 ? -4.586 10.258 29.828 1 89.19 38 ILE B C 1
ATOM 3673 O O . ILE B 1 38 ? -5.516 9.727 29.219 1 89.19 38 ILE B O 1
ATOM 3677 N N . ILE B 1 39 ? -4.332 11.555 29.734 1 92.94 39 ILE B N 1
ATOM 3678 C CA . ILE B 1 39 ? -4.898 12.43 28.719 1 92.94 39 ILE B CA 1
ATOM 3679 C C . ILE B 1 39 ? -3.924 12.555 27.547 1 92.94 39 ILE B C 1
ATOM 3681 O O . ILE B 1 39 ? -2.785 13 27.734 1 92.94 39 ILE B O 1
ATOM 3685 N N . THR B 1 40 ? -4.363 12.125 26.391 1 91.5 40 THR B N 1
ATOM 3686 C CA . THR B 1 40 ? -3.457 12.164 25.25 1 91.5 40 THR B CA 1
ATOM 3687 C C . THR B 1 40 ? -3.834 13.305 24.312 1 91.5 40 THR B C 1
ATOM 3689 O O . THR B 1 40 ? -4.969 13.367 23.828 1 91.5 40 THR B O 1
ATOM 3692 N N . MET B 1 41 ? -2.959 14.188 24.094 1 94.12 41 MET B N 1
ATOM 3693 C CA . MET B 1 41 ? -3.035 15.203 23.047 1 94.12 41 MET B CA 1
ATOM 3694 C C . MET B 1 41 ? -1.884 15.055 22.062 1 94.12 41 MET B C 1
ATOM 3696 O O . MET B 1 41 ? -1.493 16.016 21.406 1 94.12 41 MET B O 1
ATOM 3700 N N . ALA B 1 42 ? -1.28 13.828 22.031 1 90 42 ALA B N 1
ATOM 3701 C CA . ALA B 1 42 ? -0.109 13.555 21.203 1 90 42 ALA B CA 1
ATOM 3702 C C . ALA B 1 42 ? -0.521 13.07 19.812 1 90 42 ALA B C 1
ATOM 3704 O O . ALA B 1 42 ? 0.106 13.43 18.812 1 90 42 ALA B O 1
ATOM 3705 N N . GLY B 1 43 ? -1.518 12.266 19.734 1 83.06 43 GLY B N 1
ATOM 3706 C CA . GLY B 1 43 ? -1.842 11.609 18.469 1 83.06 43 GLY B CA 1
ATOM 3707 C C . GLY B 1 43 ? -2.555 12.523 17.5 1 83.06 43 GLY B C 1
ATOM 3708 O O . GLY B 1 43 ? -3.344 13.375 17.891 1 83.06 43 GLY B O 1
ATOM 3709 N N . GLY B 1 44 ? -2.215 12.453 16.234 1 87 44 GLY B N 1
ATOM 3710 C CA . GLY B 1 44 ? -2.939 13.117 15.164 1 87 44 GLY B CA 1
ATOM 3711 C C . GLY B 1 44 ? -4.09 12.297 14.617 1 87 44 GLY B C 1
ATOM 3712 O O . GLY B 1 44 ? -4.266 12.195 13.406 1 87 44 GLY B O 1
ATOM 3713 N N . MET B 1 45 ? -4.891 11.727 15.492 1 91.31 45 MET B N 1
ATOM 3714 C CA . MET B 1 45 ? -6.004 10.867 15.102 1 91.31 45 MET B CA 1
ATOM 3715 C C . MET B 1 45 ? -7.285 11.672 14.938 1 91.31 45 MET B C 1
ATOM 3717 O O . MET B 1 45 ? -7.668 12.422 15.836 1 91.31 45 MET B O 1
ATOM 3721 N N . PRO B 1 46 ? -7.953 11.469 13.82 1 95.56 46 PRO B N 1
ATOM 3722 C CA . PRO B 1 46 ? -9.242 12.156 13.68 1 95.56 46 PRO B CA 1
ATOM 3723 C C . PRO B 1 46 ? -10.273 11.703 14.703 1 95.56 46 PRO B C 1
ATOM 3725 O O . PRO B 1 46 ? -10.18 10.586 15.219 1 95.56 46 PRO B O 1
ATOM 3728 N N . ASN B 1 47 ? -11.195 12.602 15.023 1 95.69 47 ASN B N 1
ATOM 3729 C CA . ASN B 1 47 ? -12.273 12.281 15.953 1 95.69 47 ASN B CA 1
ATOM 3730 C C . ASN B 1 47 ? -13.25 11.273 15.352 1 95.69 47 ASN B C 1
ATOM 3732 O O . ASN B 1 47 ? -13.914 11.57 14.359 1 95.69 47 ASN B O 1
ATOM 3736 N N . PRO B 1 48 ? -13.359 10.094 15.953 1 93.19 48 PRO B N 1
ATOM 3737 C CA . PRO B 1 48 ? -14.234 9.062 15.383 1 93.19 48 PRO B CA 1
ATOM 3738 C C . PRO B 1 48 ? -15.695 9.508 15.297 1 93.19 48 PRO B C 1
ATOM 3740 O O . PRO B 1 48 ? -16.469 8.93 14.531 1 93.19 48 PRO B O 1
ATOM 3743 N N . GLN B 1 49 ? -16.047 10.539 16.078 1 94.06 49 GLN B N 1
ATOM 3744 C CA . GLN B 1 49 ? -17.422 11.055 16.016 1 94.06 49 GLN B CA 1
ATOM 3745 C C . GLN B 1 49 ? -17.734 11.594 14.633 1 94.06 49 GLN B C 1
ATOM 3747 O O . GLN B 1 49 ? -18.906 11.688 14.258 1 94.06 49 GLN B O 1
ATOM 3752 N N . THR B 1 50 ? -16.719 11.938 13.914 1 95.94 50 THR B N 1
ATOM 3753 C CA . THR B 1 50 ? -16.938 12.547 12.602 1 95.94 50 THR B CA 1
ATOM 3754 C C . THR B 1 50 ? -17.062 11.477 11.523 1 95.94 50 THR B C 1
ATOM 3756 O O . THR B 1 50 ? -17.453 11.773 10.391 1 95.94 50 THR B O 1
ATOM 3759 N N . PHE B 1 51 ? -16.719 10.188 11.797 1 97.44 51 PHE B N 1
ATOM 3760 C CA . PHE B 1 51 ? -16.859 9.125 10.812 1 97.44 51 PHE B CA 1
ATOM 3761 C C . PHE B 1 51 ? -18.312 8.812 10.539 1 97.44 51 PHE B C 1
ATOM 3763 O O . PHE B 1 51 ? -19.094 8.578 11.469 1 97.44 51 PHE B O 1
ATOM 3770 N N . PRO B 1 52 ? -18.688 8.719 9.289 1 98.12 52 PRO B N 1
ATOM 3771 C CA . PRO B 1 52 ? -20.109 8.609 8.977 1 98.12 52 PRO B CA 1
ATOM 3772 C C . PRO B 1 52 ? -20.625 7.18 9.133 1 98.12 52 PRO B C 1
ATOM 3774 O O . PRO B 1 52 ? -21.828 6.977 9.312 1 98.12 52 PRO B O 1
ATOM 3777 N N . ILE B 1 53 ? -19.812 6.125 9.016 1 98 53 ILE B N 1
ATOM 3778 C CA . ILE B 1 53 ? -20.25 4.73 9.062 1 98 53 ILE B CA 1
ATOM 3779 C C . ILE B 1 53 ? -20.281 4.254 10.516 1 98 53 ILE B C 1
ATOM 3781 O O . ILE B 1 53 ? -19.312 4.41 11.258 1 98 53 ILE B O 1
ATOM 3785 N N . GLN B 1 54 ? -21.422 3.717 10.922 1 97.44 54 GLN B N 1
ATOM 3786 C CA . GLN B 1 54 ? -21.625 3.291 12.297 1 97.44 54 GLN B CA 1
ATOM 3787 C C . GLN B 1 54 ? -21.453 1.783 12.445 1 97.44 54 GLN B C 1
ATOM 3789 O O . GLN B 1 54 ? -20.906 1.31 13.438 1 97.44 54 GLN B O 1
ATOM 3794 N N . GLU B 1 55 ? -21.969 1.029 11.547 1 97.75 55 GLU B N 1
ATOM 3795 C CA . GLU B 1 55 ? -21.922 -0.43 11.57 1 97.75 55 GLU B CA 1
ATOM 3796 C C . GLU B 1 55 ? -21.75 -0.997 10.164 1 97.75 55 GLU B C 1
ATOM 3798 O O . GLU B 1 55 ? -22.125 -0.352 9.18 1 97.75 55 GLU B O 1
ATOM 3803 N N . VAL B 1 56 ? -21.219 -2.164 10.102 1 98.19 56 VAL B N 1
ATOM 3804 C CA . VAL B 1 56 ? -21.078 -2.924 8.867 1 98.19 56 VAL B CA 1
ATOM 3805 C C . VAL B 1 56 ? -21.594 -4.348 9.07 1 98.19 56 VAL B C 1
ATOM 3807 O O . VAL B 1 56 ? -21.406 -4.93 10.141 1 98.19 56 VAL B O 1
ATOM 3810 N N . SER B 1 57 ? -22.25 -4.883 8.078 1 98 57 SER B N 1
ATOM 3811 C CA . SER B 1 57 ? -22.734 -6.262 8.109 1 98 57 SER B CA 1
ATOM 3812 C C . SER B 1 57 ? -22.328 -7.012 6.844 1 98 57 SER B C 1
ATOM 3814 O O . SER B 1 57 ? -22.375 -6.457 5.746 1 98 57 SER B O 1
ATOM 3816 N N . LEU B 1 58 ? -21.984 -8.297 7.027 1 98.25 58 LEU B N 1
ATOM 3817 C CA . LEU B 1 58 ? -21.641 -9.188 5.926 1 98.25 58 LEU B CA 1
ATOM 3818 C C . LEU B 1 58 ? -22.641 -10.328 5.812 1 98.25 58 LEU B C 1
ATOM 3820 O O . LEU B 1 58 ? -23.078 -10.883 6.828 1 98.25 58 LEU B O 1
ATOM 3824 N N . LYS B 1 59 ? -23.078 -10.602 4.645 1 98 59 LYS B N 1
ATOM 3825 C CA . LYS B 1 59 ? -23.812 -11.836 4.348 1 98 59 LYS B CA 1
ATOM 3826 C C . LYS B 1 59 ? -22.938 -12.812 3.574 1 98 59 LYS B C 1
ATOM 3828 O O . LYS B 1 59 ? -22.406 -12.484 2.51 1 98 59 LYS B O 1
ATOM 3833 N N . LEU B 1 60 ? -22.766 -14 4.121 1 97.5 60 LEU B N 1
ATOM 3834 C CA . LEU B 1 60 ? -21.969 -15.023 3.463 1 97.5 60 LEU B CA 1
ATOM 3835 C C . LEU B 1 60 ? -22.828 -15.828 2.482 1 97.5 60 LEU B C 1
ATOM 3837 O O . LEU B 1 60 ? -24.062 -15.805 2.561 1 97.5 60 LEU B O 1
ATOM 3841 N N . LYS B 1 61 ? -22.234 -16.516 1.602 1 95.25 61 LYS B N 1
ATOM 3842 C CA . LYS B 1 61 ? -22.922 -17.312 0.586 1 95.25 61 LYS B CA 1
ATOM 3843 C C . LYS B 1 61 ? -23.703 -18.469 1.22 1 95.25 61 LYS B C 1
ATOM 3845 O O . LYS B 1 61 ? -24.703 -18.922 0.666 1 95.25 61 LYS B O 1
ATOM 3850 N N . ASN B 1 62 ? -23.297 -18.906 2.387 1 94.56 62 ASN B N 1
ATOM 3851 C CA . ASN B 1 62 ? -24.016 -19.969 3.066 1 94.56 62 ASN B CA 1
ATOM 3852 C C . ASN B 1 62 ? -25.234 -19.438 3.812 1 94.56 62 ASN B C 1
ATOM 3854 O O . ASN B 1 62 ? -25.922 -20.172 4.523 1 94.56 62 ASN B O 1
ATOM 3858 N N . GLY B 1 63 ? -25.453 -18.172 3.742 1 95.12 63 GLY B N 1
ATOM 3859 C CA . GLY B 1 63 ? -26.641 -17.547 4.312 1 95.12 63 GLY B CA 1
ATOM 3860 C C . GLY B 1 63 ? -26.391 -16.922 5.664 1 95.12 63 GLY B C 1
ATOM 3861 O O . GLY B 1 63 ? -27.203 -16.125 6.141 1 95.12 63 GLY B O 1
ATOM 3862 N N . LYS B 1 64 ? -25.344 -17.156 6.219 1 96.88 64 LYS B N 1
ATOM 3863 C CA . LYS B 1 64 ? -25.047 -16.625 7.551 1 96.88 64 LYS B CA 1
ATOM 3864 C C . LYS B 1 64 ? -24.734 -15.133 7.492 1 96.88 64 LYS B C 1
ATOM 3866 O O . LYS B 1 64 ? -24.078 -14.664 6.57 1 96.88 64 LYS B O 1
ATOM 3871 N N . ARG B 1 65 ? -25.188 -14.43 8.523 1 97.12 65 ARG B N 1
ATOM 3872 C CA . ARG B 1 65 ? -24.906 -13.008 8.672 1 97.12 65 ARG B CA 1
ATOM 3873 C C . ARG B 1 65 ? -23.859 -12.766 9.758 1 97.12 65 ARG B C 1
ATOM 3875 O O . ARG B 1 65 ? -23.938 -13.359 10.836 1 97.12 65 ARG B O 1
ATOM 3882 N N . ILE B 1 66 ? -22.875 -11.953 9.445 1 97.69 66 ILE B N 1
ATOM 3883 C CA . ILE B 1 66 ? -21.828 -11.555 10.383 1 97.69 66 ILE B CA 1
ATOM 3884 C C . ILE B 1 66 ? -21.859 -10.039 10.562 1 97.69 66 ILE B C 1
ATOM 3886 O O . ILE B 1 66 ? -21.609 -9.289 9.609 1 97.69 66 ILE B O 1
ATOM 3890 N N . ASP B 1 67 ? -22.047 -9.594 11.781 1 96.62 67 ASP B N 1
ATOM 3891 C CA . ASP B 1 67 ? -22.141 -8.164 12.055 1 96.62 67 ASP B CA 1
ATOM 3892 C C . ASP B 1 67 ? -20.875 -7.641 12.742 1 96.62 67 ASP B C 1
ATOM 3894 O O . ASP B 1 67 ? -20.406 -8.242 13.711 1 96.62 67 ASP B O 1
ATOM 3898 N N . LEU B 1 68 ? -20.297 -6.621 12.148 1 96.81 68 LEU B N 1
ATOM 3899 C CA . LEU B 1 68 ? -19.344 -5.781 12.875 1 96.81 68 LEU B CA 1
ATOM 3900 C C . LEU B 1 68 ? -20.078 -4.742 13.719 1 96.81 68 LEU B C 1
ATOM 3902 O O . LEU B 1 68 ? -20.609 -3.77 13.18 1 96.81 68 LEU B O 1
ATOM 3906 N N . ASP B 1 69 ? -20.172 -4.941 15.023 1 92.5 69 ASP B N 1
ATOM 3907 C CA . ASP B 1 69 ? -20.891 -3.996 15.875 1 92.5 69 ASP B CA 1
ATOM 3908 C C . ASP B 1 69 ? -20.156 -2.656 15.945 1 92.5 69 ASP B C 1
ATOM 3910 O O . ASP B 1 69 ? -19.156 -2.457 15.258 1 92.5 69 ASP B O 1
ATOM 3914 N N . GLU B 1 70 ? -20.703 -1.792 16.688 1 93.38 70 GLU B N 1
ATOM 3915 C CA . GLU B 1 70 ? -20.188 -0.427 16.75 1 93.38 70 GLU B CA 1
ATOM 3916 C C . GLU B 1 70 ? -18.734 -0.406 17.203 1 93.38 70 GLU B C 1
ATOM 3918 O O . GLU B 1 70 ? -17.922 0.352 16.656 1 93.38 70 GLU B O 1
ATOM 3923 N N . LYS B 1 71 ? -18.406 -1.176 18.141 1 93.69 71 LYS B N 1
ATOM 3924 C CA . LYS B 1 71 ? -17.031 -1.223 18.656 1 93.69 71 LYS B CA 1
ATOM 3925 C C . LYS B 1 71 ? -16.062 -1.73 17.594 1 93.69 71 LYS B C 1
ATOM 3927 O O . LYS B 1 71 ? -15.023 -1.126 17.359 1 93.69 71 LYS B O 1
ATOM 3932 N N . ALA B 1 72 ? -16.422 -2.857 16.938 1 95.94 72 ALA B N 1
ATOM 3933 C CA . ALA B 1 72 ? -15.586 -3.43 15.875 1 95.94 72 ALA B CA 1
ATOM 3934 C C . ALA B 1 72 ? -15.453 -2.465 14.703 1 95.94 72 ALA B C 1
ATOM 3936 O O . ALA B 1 72 ? -14.367 -2.326 14.125 1 95.94 72 ALA B O 1
ATOM 3937 N N . THR B 1 73 ? -16.578 -1.869 14.383 1 96.81 73 THR B N 1
ATOM 3938 C CA . THR B 1 73 ? -16.578 -0.911 13.281 1 96.81 73 THR B CA 1
ATOM 3939 C C . THR B 1 73 ? -15.688 0.285 13.609 1 96.81 73 THR B C 1
ATOM 3941 O O . THR B 1 73 ? -14.93 0.755 12.758 1 96.81 73 THR B O 1
ATOM 3944 N N . ARG B 1 74 ? -15.727 0.783 14.836 1 94.5 74 ARG B N 1
ATOM 3945 C CA . ARG B 1 74 ? -14.898 1.902 15.266 1 94.5 74 ARG B CA 1
ATOM 3946 C C . ARG B 1 74 ? -13.414 1.558 15.164 1 94.5 74 ARG B C 1
ATOM 3948 O O . ARG B 1 74 ? -12.617 2.377 14.711 1 94.5 74 ARG B O 1
ATOM 3955 N N . ILE B 1 75 ? -13.031 0.385 15.547 1 94.62 75 ILE B N 1
ATOM 3956 C CA . ILE B 1 75 ? -11.648 -0.073 15.453 1 94.62 75 ILE B CA 1
ATOM 3957 C C . ILE B 1 75 ? -11.227 -0.14 13.984 1 94.62 75 ILE B C 1
ATOM 3959 O O . ILE B 1 75 ? -10.148 0.331 13.625 1 94.62 75 ILE B O 1
ATOM 3963 N N . ALA B 1 76 ? -12.117 -0.676 13.133 1 97.19 76 ALA B N 1
ATOM 3964 C CA . ALA B 1 76 ? -11.844 -0.857 11.711 1 97.19 76 ALA B CA 1
ATOM 3965 C C . ALA B 1 76 ? -11.641 0.486 11.016 1 97.19 76 ALA B C 1
ATOM 3967 O O . ALA B 1 76 ? -10.859 0.591 10.07 1 97.19 76 ALA B O 1
ATOM 3968 N N . LEU B 1 77 ? -12.359 1.491 11.477 1 97.75 77 LEU B N 1
ATOM 3969 C CA . LEU B 1 77 ? -12.43 2.758 10.758 1 97.75 77 LEU B CA 1
ATOM 3970 C C . LEU B 1 77 ? -11.383 3.736 11.266 1 97.75 77 LEU B C 1
ATOM 3972 O O . LEU B 1 77 ? -11.203 4.816 10.703 1 97.75 77 LEU B O 1
ATOM 3976 N N . GLN B 1 78 ? -10.586 3.455 12.305 1 95.38 78 GLN B N 1
ATOM 3977 C CA . GLN B 1 78 ? -9.523 4.297 12.836 1 95.38 78 GLN B CA 1
ATOM 3978 C C . GLN B 1 78 ? -8.148 3.734 12.492 1 95.38 78 GLN B C 1
ATOM 3980 O O . GLN B 1 78 ? -8.023 2.559 12.141 1 95.38 78 GLN B O 1
ATOM 3985 N N . TYR B 1 79 ? -7.098 4.57 12.539 1 94.62 79 TYR B N 1
ATOM 3986 C CA . TYR B 1 79 ? -5.727 4.098 12.383 1 94.62 79 TYR B CA 1
ATOM 3987 C C . TYR B 1 79 ? -5.457 2.898 13.281 1 94.62 79 TYR B C 1
ATOM 3989 O O . TYR B 1 79 ? -5.91 2.857 14.43 1 94.62 79 TYR B O 1
ATOM 3997 N N . SER B 1 80 ? -4.777 1.918 12.75 1 92.56 80 SER B N 1
ATOM 3998 C CA . SER B 1 80 ? -4.363 0.746 13.516 1 92.56 80 SER B CA 1
ATOM 3999 C C . SER B 1 80 ? -2.85 0.562 13.461 1 92.56 80 SER B C 1
ATOM 4001 O O . SER B 1 80 ? -2.139 1.376 12.867 1 92.56 80 SER B O 1
ATOM 4003 N N . GLY B 1 81 ? -2.377 -0.421 14.234 1 93.62 81 GLY B N 1
ATOM 4004 C CA . GLY B 1 81 ? -0.957 -0.732 14.172 1 93.62 81 GLY B CA 1
ATOM 4005 C C . GLY B 1 81 ? -0.507 -1.203 12.805 1 93.62 81 GLY B C 1
ATOM 4006 O O . GLY B 1 81 ? -1.26 -1.873 12.094 1 93.62 81 GLY B O 1
ATOM 4007 N N . THR B 1 82 ? 0.733 -0.897 12.508 1 96.69 82 THR B N 1
ATOM 4008 C CA . THR B 1 82 ? 1.276 -1.228 11.195 1 96.69 82 THR B CA 1
ATOM 4009 C C . THR B 1 82 ? 1.255 -2.734 10.969 1 96.69 82 THR B C 1
ATOM 4011 O O . THR B 1 82 ? 1.024 -3.193 9.844 1 96.69 82 THR B O 1
ATOM 4014 N N . LYS B 1 83 ? 1.434 -3.549 12 1 96.5 83 LYS B N 1
ATOM 4015 C CA . LYS B 1 83 ? 1.511 -5.004 11.883 1 96.5 83 LYS B CA 1
ATOM 4016 C C . LYS B 1 83 ? 0.152 -5.598 11.523 1 96.5 83 LYS B C 1
ATOM 4018 O O . LYS B 1 83 ? 0.072 -6.73 11.039 1 96.5 83 LYS B O 1
ATOM 4023 N N . GLY B 1 84 ? -0.87 -4.84 11.836 1 97.44 84 GLY B N 1
ATOM 4024 C CA . GLY B 1 84 ? -2.225 -5.324 11.625 1 97.44 84 GLY B CA 1
ATOM 4025 C C . GLY B 1 84 ? -3.061 -5.332 12.891 1 97.44 84 GLY B C 1
ATOM 4026 O O . GLY B 1 84 ? -2.551 -5.062 13.977 1 97.44 84 GLY B O 1
ATOM 4027 N N . LEU B 1 85 ? -4.383 -5.562 12.758 1 96.75 85 LEU B N 1
ATOM 4028 C CA . LEU B 1 85 ? -5.242 -5.699 13.93 1 96.75 85 LEU B CA 1
ATOM 4029 C C . LEU B 1 85 ? -4.766 -6.848 14.82 1 96.75 85 LEU B C 1
ATOM 4031 O O . LEU B 1 85 ? -4.609 -7.977 14.352 1 96.75 85 LEU B O 1
ATOM 4035 N N . PRO B 1 86 ? -4.57 -6.609 16.078 1 95.69 86 PRO B N 1
ATOM 4036 C CA . PRO B 1 86 ? -3.979 -7.617 16.969 1 95.69 86 PRO B CA 1
ATOM 4037 C C . PRO B 1 86 ? -4.738 -8.938 16.938 1 95.69 86 PRO B C 1
ATOM 4039 O O . PRO B 1 86 ? -4.129 -10.008 16.828 1 95.69 86 PRO B O 1
ATOM 4042 N N . PRO B 1 87 ? -6.094 -8.922 17.016 1 96.5 87 PRO B N 1
ATOM 4043 C CA . PRO B 1 87 ? -6.777 -10.219 16.984 1 96.5 87 PRO B CA 1
ATOM 4044 C C . PRO B 1 87 ? -6.547 -10.984 15.68 1 96.5 87 PRO B C 1
ATOM 4046 O O . PRO B 1 87 ? -6.461 -12.211 15.688 1 96.5 87 PRO B O 1
ATOM 4049 N N . LEU B 1 88 ? -6.469 -10.289 14.562 1 98.38 88 LEU B N 1
ATOM 4050 C CA . LEU B 1 88 ? -6.191 -10.938 13.289 1 98.38 88 LEU B CA 1
ATOM 4051 C C . LEU B 1 88 ? -4.773 -11.5 13.266 1 98.38 88 LEU B C 1
ATOM 4053 O O . LEU B 1 88 ? -4.559 -12.641 12.844 1 98.38 88 LEU B O 1
ATOM 4057 N N . VAL B 1 89 ? -3.775 -10.734 13.695 1 98.31 89 VAL B N 1
ATOM 4058 C CA . VAL B 1 89 ? -2.383 -11.172 13.75 1 98.31 89 VAL B CA 1
ATOM 4059 C C . VAL B 1 89 ? -2.266 -12.438 14.594 1 98.31 89 VAL B C 1
ATOM 4061 O O . VAL B 1 89 ? -1.57 -13.383 14.219 1 98.31 89 VAL B O 1
ATOM 4064 N N . ASN B 1 90 ? -2.977 -12.406 15.727 1 97.75 90 ASN B N 1
ATOM 4065 C CA . ASN B 1 90 ? -2.953 -13.57 16.609 1 97.75 90 ASN B CA 1
ATOM 4066 C C . ASN B 1 90 ? -3.529 -14.805 15.922 1 97.75 90 ASN B C 1
ATOM 4068 O O . ASN B 1 90 ? -2.961 -15.898 16.016 1 97.75 90 ASN B O 1
ATOM 4072 N N . MET B 1 91 ? -4.59 -14.641 15.266 1 98.06 91 MET B N 1
ATOM 4073 C CA . MET B 1 91 ? -5.238 -15.758 14.578 1 98.06 91 MET B CA 1
ATOM 4074 C C . MET B 1 91 ? -4.359 -16.297 13.453 1 98.06 91 MET B C 1
ATOM 4076 O O . MET B 1 91 ? -4.258 -17.5 13.258 1 98.06 91 MET B O 1
ATOM 4080 N N . LEU B 1 92 ? -3.76 -15.43 12.688 1 98.69 92 LEU B N 1
ATOM 4081 C CA . LEU B 1 92 ? -2.893 -15.836 11.586 1 98.69 92 LEU B CA 1
ATOM 4082 C C . LEU B 1 92 ? -1.64 -16.531 12.109 1 98.69 92 LEU B C 1
ATOM 4084 O O . LEU B 1 92 ? -1.136 -17.469 11.484 1 98.69 92 LEU B O 1
ATOM 4088 N N . THR B 1 93 ? -1.121 -16.047 13.227 1 98.12 93 THR B N 1
ATOM 4089 C CA . THR B 1 93 ? 0.016 -16.719 13.852 1 98.12 93 THR B CA 1
ATOM 4090 C C . THR B 1 93 ? -0.346 -18.141 14.266 1 98.12 93 THR B C 1
ATOM 4092 O O . THR B 1 93 ? 0.428 -19.062 14.047 1 98.12 93 THR B O 1
ATOM 4095 N N . GLU B 1 94 ? -1.518 -18.266 14.844 1 97.88 94 GLU B N 1
ATOM 4096 C CA . GLU B 1 94 ? -1.993 -19.594 15.219 1 97.88 94 GLU B CA 1
ATOM 4097 C C . GLU B 1 94 ? -2.141 -20.484 13.992 1 97.88 94 GLU B C 1
ATOM 4099 O O . GLU B 1 94 ? -1.778 -21.656 14.031 1 97.88 94 GLU B O 1
ATOM 4104 N N . LEU B 1 95 ? -2.689 -19.953 12.969 1 98.31 95 LEU B N 1
ATOM 4105 C CA . LEU B 1 95 ? -2.834 -20.703 11.727 1 98.31 95 LEU B CA 1
ATOM 4106 C C . LEU B 1 95 ? -1.479 -21.188 11.219 1 98.31 95 LEU B C 1
ATOM 4108 O O . LEU B 1 95 ? -1.334 -22.344 10.836 1 98.31 95 LEU B O 1
ATOM 4112 N N . GLN B 1 96 ? -0.456 -20.297 11.211 1 98.19 96 GLN B N 1
ATOM 4113 C CA . GLN B 1 96 ? 0.887 -20.641 10.766 1 98.19 96 GLN B CA 1
ATOM 4114 C C . GLN B 1 96 ? 1.489 -21.734 11.633 1 98.19 96 GLN B C 1
ATOM 4116 O O . GLN B 1 96 ? 2.158 -22.641 11.125 1 98.19 96 GLN B O 1
ATOM 4121 N N . CYS B 1 97 ? 1.249 -21.656 12.891 1 96.81 97 CYS B N 1
ATOM 4122 C CA . CYS B 1 97 ? 1.793 -22.641 13.812 1 96.81 97 CYS B CA 1
ATOM 4123 C C . CYS B 1 97 ? 1.114 -23.984 13.625 1 96.81 97 CYS B C 1
ATOM 4125 O O . CYS B 1 97 ? 1.766 -25.031 13.711 1 96.81 97 CYS B O 1
ATOM 4127 N N . ARG B 1 98 ? -0.18 -23.953 13.367 1 96.69 98 ARG B N 1
ATOM 4128 C CA . ARG B 1 98 ? -0.94 -25.188 13.172 1 96.69 98 ARG B CA 1
ATOM 4129 C C . ARG B 1 98 ? -0.543 -25.875 11.875 1 96.69 98 ARG B C 1
ATOM 4131 O O . ARG B 1 98 ? -0.4 -27.094 11.836 1 96.69 98 ARG B O 1
ATOM 4138 N N . ILE B 1 99 ? -0.31 -25.156 10.867 1 97.81 99 ILE B N 1
ATOM 4139 C CA . ILE B 1 99 ? -0.151 -25.719 9.539 1 97.81 99 ILE B CA 1
ATOM 4140 C C . ILE B 1 99 ? 1.328 -25.969 9.25 1 97.81 99 ILE B C 1
ATOM 4142 O O . ILE B 1 99 ? 1.693 -27 8.68 1 97.81 99 ILE B O 1
ATOM 4146 N N . HIS B 1 100 ? 2.201 -25.031 9.617 1 98.12 100 HIS B N 1
ATOM 4147 C CA . HIS B 1 100 ? 3.607 -25.109 9.234 1 98.12 100 HIS B CA 1
ATOM 4148 C C . HIS B 1 100 ? 4.488 -25.469 10.422 1 98.12 100 HIS B C 1
ATOM 4150 O O . HIS B 1 100 ? 5.598 -25.969 10.25 1 98.12 100 HIS B O 1
ATOM 4156 N N . ASN B 1 101 ? 4.094 -25.078 11.602 1 96.5 101 ASN B N 1
ATOM 4157 C CA . ASN B 1 101 ? 4.824 -25.359 12.836 1 96.5 101 ASN B CA 1
ATOM 4158 C C . ASN B 1 101 ? 6.309 -25.031 12.695 1 96.5 101 ASN B C 1
ATOM 4160 O O . ASN B 1 101 ? 7.164 -25.875 12.93 1 96.5 101 ASN B O 1
ATOM 4164 N N . PRO B 1 102 ? 6.621 -23.781 12.422 1 96.56 102 PRO B N 1
ATOM 4165 C CA . PRO B 1 102 ? 8.023 -23.406 12.211 1 96.56 102 PRO B CA 1
ATOM 4166 C C . PRO B 1 102 ? 8.891 -23.656 13.445 1 96.56 102 PRO B C 1
ATOM 4168 O O . PRO B 1 102 ? 8.492 -23.281 14.555 1 96.56 102 PRO B O 1
ATOM 4171 N N . PRO B 1 103 ? 10.117 -24.172 13.281 1 95.38 103 PRO B N 1
ATOM 4172 C CA . PRO B 1 103 ? 11.016 -24.438 14.406 1 95.38 103 PRO B CA 1
ATOM 4173 C C . PRO B 1 103 ? 11.391 -23.172 15.172 1 95.38 103 PRO B C 1
ATOM 4175 O O . PRO B 1 103 ? 11.758 -23.25 16.344 1 95.38 103 PRO B O 1
ATOM 4178 N N . THR B 1 104 ? 11.25 -22 14.602 1 93.75 104 THR B N 1
ATOM 4179 C CA . THR B 1 104 ? 11.703 -20.75 15.203 1 93.75 104 THR B CA 1
ATOM 4180 C C . THR B 1 104 ? 10.586 -20.109 16.031 1 93.75 104 THR B C 1
ATOM 4182 O O . THR B 1 104 ? 10.82 -19.141 16.766 1 93.75 104 THR B O 1
ATOM 4185 N N . TYR B 1 105 ? 9.352 -20.406 15.969 1 91.88 105 TYR B N 1
ATOM 4186 C CA . TYR B 1 105 ? 8.211 -19.812 16.656 1 91.88 105 TYR B CA 1
ATOM 4187 C C . TYR B 1 105 ? 8.414 -19.844 18.172 1 91.88 105 TYR B C 1
ATOM 4189 O O . TYR B 1 105 ? 8.141 -18.859 18.859 1 91.88 105 TYR B O 1
ATOM 4197 N N . LYS B 1 106 ? 8.945 -20.859 18.859 1 79.56 106 LYS B N 1
ATOM 4198 C CA . LYS B 1 106 ? 9.133 -20.953 20.297 1 79.56 106 LYS B CA 1
ATOM 4199 C C . LYS B 1 106 ? 10.602 -21.188 20.656 1 79.56 106 LYS B C 1
ATOM 4201 O O . LYS B 1 106 ? 10.914 -21.719 21.719 1 79.56 106 LYS B O 1
ATOM 4206 N N . ALA B 1 107 ? 11.312 -20.688 19.703 1 85.81 107 ALA B N 1
ATOM 4207 C CA . ALA B 1 107 ? 12.734 -20.922 19.953 1 85.81 107 ALA B CA 1
ATOM 4208 C C . ALA B 1 107 ? 13.344 -19.766 20.75 1 85.81 107 ALA B C 1
ATOM 4210 O O . ALA B 1 107 ? 13.758 -18.766 20.172 1 85.81 107 ALA B O 1
ATOM 4211 N N . GLU B 1 108 ? 13.367 -19.938 22.047 1 85.06 108 GLU B N 1
ATOM 4212 C CA . GLU B 1 108 ? 13.961 -18.906 22.922 1 85.06 108 GLU B CA 1
ATOM 4213 C C . GLU B 1 108 ? 15.438 -18.703 22.594 1 85.06 108 GLU B C 1
ATOM 4215 O O . GLU B 1 108 ? 16.188 -19.656 22.406 1 85.06 108 GLU B O 1
ATOM 4220 N N . GLY B 1 109 ? 15.82 -17.531 22.469 1 88.81 109 GLY B N 1
ATOM 4221 C CA . GLY B 1 109 ? 17.219 -17.203 22.266 1 88.81 109 GLY B CA 1
ATOM 4222 C C . GLY B 1 109 ? 17.641 -17.266 20.797 1 88.81 109 GLY B C 1
ATOM 4223 O O . GLY B 1 109 ? 18.781 -16.953 20.453 1 88.81 109 GLY B O 1
ATOM 4224 N N . HIS B 1 110 ? 16.719 -17.734 19.953 1 91.19 110 HIS B N 1
ATOM 4225 C CA . HIS B 1 110 ? 17.047 -17.781 18.531 1 91.19 110 HIS B CA 1
ATOM 4226 C C . HIS B 1 110 ? 17.25 -16.375 17.969 1 91.19 110 HIS B C 1
ATOM 4228 O O . HIS B 1 110 ? 16.516 -15.445 18.312 1 91.19 110 HIS B O 1
ATOM 4234 N N . PRO B 1 111 ? 18.172 -16.188 17.141 1 90.94 111 PRO B N 1
ATOM 4235 C CA . PRO B 1 111 ? 18.484 -14.852 16.609 1 90.94 111 PRO B CA 1
ATOM 4236 C C . PRO B 1 111 ? 17.391 -14.32 15.68 1 90.94 111 PRO B C 1
ATOM 4238 O O . PRO B 1 111 ? 17.312 -13.117 15.438 1 90.94 111 PRO B O 1
ATOM 4241 N N . GLY B 1 112 ? 16.625 -15.227 15.18 1 93.25 112 GLY B N 1
ATOM 4242 C CA . GLY B 1 112 ? 15.562 -14.852 14.266 1 93.25 112 GLY B CA 1
ATOM 4243 C C . GLY B 1 112 ? 14.227 -15.477 14.617 1 93.25 112 GLY B C 1
ATOM 4244 O O . GLY B 1 112 ? 13.664 -16.234 13.82 1 93.25 112 GLY B O 1
ATOM 4245 N N . PRO B 1 113 ? 13.672 -15.117 15.812 1 94.94 113 PRO B N 1
ATOM 4246 C CA . PRO B 1 113 ? 12.352 -15.664 16.141 1 94.94 113 PRO B CA 1
ATOM 4247 C C . PRO B 1 113 ? 11.281 -15.273 15.133 1 94.94 113 PRO B C 1
ATOM 4249 O O . PRO B 1 113 ? 11.414 -14.25 14.453 1 94.94 113 PRO B O 1
ATOM 4252 N N . LEU B 1 114 ? 10.25 -16.109 15.125 1 96.38 114 LEU B N 1
ATOM 4253 C CA . LEU B 1 114 ? 9.172 -15.906 14.164 1 96.38 114 LEU B CA 1
ATOM 4254 C C . LEU B 1 114 ? 8.422 -14.609 14.445 1 96.38 114 LEU B C 1
ATOM 4256 O O . LEU B 1 114 ? 8.18 -14.266 15.609 1 96.38 114 LEU B O 1
ATOM 4260 N N . ASP B 1 115 ? 8.055 -13.883 13.445 1 97.25 115 ASP B N 1
ATOM 4261 C CA . ASP B 1 115 ? 7.152 -12.734 13.484 1 97.25 115 ASP B CA 1
ATOM 4262 C C . ASP B 1 115 ? 6.215 -12.734 12.281 1 97.25 115 ASP B C 1
ATOM 4264 O O . ASP B 1 115 ? 6.359 -13.555 11.375 1 97.25 115 ASP B O 1
ATOM 4268 N N . LEU B 1 116 ? 5.176 -11.93 12.367 1 98.56 116 LEU B N 1
ATOM 4269 C CA . LEU B 1 116 ? 4.16 -11.906 11.32 1 98.56 116 LEU B CA 1
ATOM 4270 C C . LEU B 1 116 ? 3.607 -10.492 11.133 1 98.56 116 LEU B C 1
ATOM 4272 O O . LEU B 1 116 ? 3.373 -9.781 12.117 1 98.56 116 LEU B O 1
ATOM 4276 N N . ILE B 1 117 ? 3.408 -10.031 9.859 1 98.75 117 ILE B N 1
ATOM 4277 C CA . ILE B 1 117 ? 2.848 -8.727 9.531 1 98.75 117 ILE B CA 1
ATOM 4278 C C . ILE B 1 117 ? 1.788 -8.875 8.438 1 98.75 117 ILE B C 1
ATOM 4280 O O . ILE B 1 117 ? 2.018 -9.547 7.434 1 98.75 117 ILE B O 1
ATOM 4284 N N . VAL B 1 118 ? 0.585 -8.258 8.672 1 98.88 118 VAL B N 1
ATOM 4285 C CA . VAL B 1 118 ? -0.458 -8.188 7.652 1 98.88 118 VAL B CA 1
ATOM 4286 C C . VAL B 1 118 ? -0.108 -7.109 6.629 1 98.88 118 VAL B C 1
ATOM 4288 O O . VAL B 1 118 ? 0.326 -6.016 6.992 1 98.88 118 VAL B O 1
ATOM 4291 N N . THR B 1 119 ? -0.247 -7.41 5.352 1 98.88 119 THR B N 1
ATOM 4292 C CA . THR B 1 119 ? 0.149 -6.496 4.289 1 98.88 119 THR B CA 1
ATOM 4293 C C . THR B 1 119 ? -1.015 -6.238 3.336 1 98.88 119 THR B C 1
ATOM 4295 O O . THR B 1 119 ? -2.021 -6.949 3.371 1 98.88 119 THR B O 1
ATOM 4298 N N . SER B 1 120 ? -0.938 -5.195 2.498 1 98.62 120 SER B N 1
ATOM 4299 C CA . SER B 1 120 ? -1.929 -4.863 1.479 1 98.62 120 SER B CA 1
ATOM 4300 C C . SER B 1 120 ? -1.797 -5.777 0.263 1 98.62 120 SER B C 1
ATOM 4302 O O . SER B 1 120 ? -1.503 -5.312 -0.84 1 98.62 120 SER B O 1
ATOM 4304 N N . GLY B 1 121 ? -2.133 -7.027 0.481 1 98.38 121 GLY B N 1
ATOM 4305 C CA . GLY B 1 121 ? -1.812 -8.086 -0.463 1 98.38 121 GLY B CA 1
ATOM 4306 C C . GLY B 1 121 ? -0.402 -8.625 -0.301 1 98.38 121 GLY B C 1
ATOM 4307 O O . GLY B 1 121 ? 0.48 -7.922 0.199 1 98.38 121 GLY B O 1
ATOM 4308 N N . SER B 1 122 ? -0.204 -9.852 -0.726 1 98.25 122 SER B N 1
ATOM 4309 C CA . SER B 1 122 ? 1.117 -10.453 -0.575 1 98.25 122 SER B CA 1
ATOM 4310 C C . SER B 1 122 ? 2.15 -9.742 -1.444 1 98.25 122 SER B C 1
ATOM 4312 O O . SER B 1 122 ? 3.328 -9.672 -1.086 1 98.25 122 SER B O 1
ATOM 4314 N N . GLN B 1 123 ? 1.731 -9.188 -2.602 1 98.19 123 GLN B N 1
ATOM 4315 C CA . GLN B 1 123 ? 2.658 -8.523 -3.514 1 98.19 123 GLN B CA 1
ATOM 4316 C C . GLN B 1 123 ? 3.254 -7.27 -2.877 1 98.19 123 GLN B C 1
ATOM 4318 O O . GLN B 1 123 ? 4.41 -6.926 -3.137 1 98.19 123 GLN B O 1
ATOM 4323 N N . ASP B 1 124 ? 2.453 -6.57 -2.061 1 98.75 124 ASP B N 1
ATOM 4324 C CA . ASP B 1 124 ? 3.006 -5.434 -1.334 1 98.75 124 ASP B CA 1
ATOM 4325 C C . ASP B 1 124 ? 4.137 -5.871 -0.405 1 98.75 124 ASP B C 1
ATOM 4327 O O . ASP B 1 124 ? 5.168 -5.203 -0.314 1 98.75 124 ASP B O 1
ATOM 4331 N N . GLY B 1 125 ? 3.902 -6.992 0.35 1 98.81 125 GLY B N 1
ATOM 4332 C CA . GLY B 1 125 ? 4.957 -7.562 1.174 1 98.81 125 GLY B CA 1
ATOM 4333 C C . GLY B 1 125 ? 6.195 -7.938 0.382 1 98.81 125 GLY B C 1
ATOM 4334 O O . GLY B 1 125 ? 7.316 -7.625 0.785 1 98.81 125 GLY B O 1
ATOM 4335 N N . LEU B 1 126 ? 5.988 -8.578 -0.779 1 98.81 126 LEU B N 1
ATOM 4336 C CA . LEU B 1 126 ? 7.082 -8.969 -1.659 1 98.81 126 LEU B CA 1
ATOM 4337 C C . LEU B 1 126 ? 7.895 -7.75 -2.088 1 98.81 126 LEU B C 1
ATOM 4339 O O . LEU B 1 126 ? 9.125 -7.75 -1.984 1 98.81 126 LEU B O 1
ATOM 4343 N N . CYS B 1 127 ? 7.188 -6.75 -2.562 1 98.62 127 CYS B N 1
ATOM 4344 C CA . CYS B 1 127 ? 7.836 -5.539 -3.055 1 98.62 127 CYS B CA 1
ATOM 4345 C C . CYS B 1 127 ? 8.695 -4.902 -1.971 1 98.62 127 CYS B C 1
ATOM 4347 O O . CYS B 1 127 ? 9.859 -4.586 -2.205 1 98.62 127 CYS B O 1
ATOM 4349 N N . LYS B 1 128 ? 8.148 -4.766 -0.791 1 98.81 128 LYS B N 1
ATOM 4350 C CA . LYS B 1 128 ? 8.836 -4.07 0.296 1 98.81 128 LYS B CA 1
ATOM 4351 C C . LYS B 1 128 ? 9.992 -4.906 0.842 1 98.81 128 LYS B C 1
ATOM 4353 O O . LYS B 1 128 ? 11.008 -4.359 1.263 1 98.81 128 LYS B O 1
ATOM 4358 N N . VAL B 1 129 ? 9.859 -6.211 0.875 1 98.88 129 VAL B N 1
ATOM 4359 C CA . VAL B 1 129 ? 10.961 -7.059 1.318 1 98.88 129 VAL B CA 1
ATOM 4360 C C . VAL B 1 129 ? 12.094 -7.012 0.292 1 98.88 129 VAL B C 1
ATOM 4362 O O . VAL B 1 129 ? 13.266 -6.914 0.657 1 98.88 129 VAL B O 1
ATOM 4365 N N . PHE B 1 130 ? 11.773 -7.078 -1.013 1 98.75 130 PHE B N 1
ATOM 4366 C CA . PHE B 1 130 ? 12.805 -6.914 -2.029 1 98.75 130 PHE B CA 1
ATOM 4367 C C . PHE B 1 130 ? 13.508 -5.57 -1.874 1 98.75 130 PHE B C 1
ATOM 4369 O O . PHE B 1 130 ? 14.742 -5.496 -1.924 1 98.75 130 PHE B O 1
ATOM 4376 N N . GLU B 1 131 ? 12.734 -4.504 -1.68 1 98 131 GLU B N 1
ATOM 4377 C CA . GLU B 1 131 ? 13.32 -3.172 -1.519 1 98 131 GLU B CA 1
ATOM 4378 C C . GLU B 1 131 ? 14.219 -3.109 -0.291 1 98 131 GLU B C 1
ATOM 4380 O O . GLU B 1 131 ? 15.219 -2.385 -0.284 1 98 131 GLU B O 1
ATOM 4385 N N . SER B 1 132 ? 13.898 -3.854 0.728 1 98.5 132 SER B N 1
ATOM 4386 C CA . SER B 1 132 ? 14.672 -3.838 1.962 1 98.5 132 SER B CA 1
ATOM 4387 C C . SER B 1 132 ? 15.961 -4.648 1.816 1 98.5 132 SER B C 1
ATOM 4389 O O . SER B 1 132 ? 16.906 -4.465 2.586 1 98.5 132 SER B O 1
ATOM 4391 N N . MET B 1 133 ? 16.078 -5.535 0.761 1 98.38 133 MET B N 1
ATOM 4392 C CA . MET B 1 133 ? 17.172 -6.504 0.778 1 98.38 133 MET B CA 1
ATOM 4393 C C . MET B 1 133 ? 18 -6.406 -0.496 1 98.38 133 MET B C 1
ATOM 4395 O O . MET B 1 133 ? 19.078 -6.98 -0.576 1 98.38 133 MET B O 1
ATOM 4399 N N . VAL B 1 134 ? 17.578 -5.652 -1.523 1 97.81 134 VAL B N 1
ATOM 4400 C CA . VAL B 1 134 ? 18.25 -5.699 -2.82 1 97.81 134 VAL B CA 1
ATOM 4401 C C . VAL B 1 134 ? 18.703 -4.297 -3.215 1 97.81 134 VAL B C 1
ATOM 4403 O O . VAL B 1 134 ? 17.875 -3.418 -3.477 1 97.81 134 VAL B O 1
ATOM 4406 N N . ASN B 1 135 ? 20 -4.078 -3.312 1 95.12 135 ASN B N 1
ATOM 4407 C CA . ASN B 1 135 ? 20.594 -2.879 -3.895 1 95.12 135 ASN B CA 1
ATOM 4408 C C . ASN B 1 135 ? 20.719 -2.994 -5.41 1 95.12 135 ASN B C 1
ATOM 4410 O O . ASN B 1 135 ? 20.625 -4.09 -5.965 1 95.12 135 ASN B O 1
ATOM 4414 N N . PRO B 1 136 ? 20.859 -1.898 -6.207 1 92.25 136 PRO B N 1
ATOM 4415 C CA . PRO B 1 136 ? 20.953 -1.927 -7.668 1 92.25 136 PRO B CA 1
ATOM 4416 C C . PRO B 1 136 ? 22.047 -2.875 -8.172 1 92.25 136 PRO B C 1
ATOM 4418 O O . PRO B 1 136 ? 21.906 -3.469 -9.242 1 92.25 136 PRO B O 1
ATOM 4421 N N . ASP B 1 137 ? 23.078 -3.176 -7.453 1 92 137 ASP B N 1
ATOM 4422 C CA . ASP B 1 137 ? 24.188 -3.984 -7.93 1 92 137 ASP B CA 1
ATOM 4423 C C . ASP B 1 137 ? 24.188 -5.367 -7.285 1 92 137 ASP B C 1
ATOM 4425 O O . ASP B 1 137 ? 25.078 -6.184 -7.543 1 92 137 ASP B O 1
ATOM 4429 N N . ASP B 1 138 ? 23.141 -5.672 -6.59 1 96.56 138 ASP B N 1
ATOM 4430 C CA . ASP B 1 138 ? 23.062 -6.98 -5.941 1 96.56 138 ASP B CA 1
ATOM 4431 C C . ASP B 1 138 ? 22.594 -8.047 -6.922 1 96.56 138 ASP B C 1
ATOM 4433 O O . ASP B 1 138 ? 21.719 -7.793 -7.766 1 96.56 138 ASP B O 1
ATOM 4437 N N . LYS B 1 139 ? 23.172 -9.273 -6.883 1 97.69 139 LYS B N 1
ATOM 4438 C CA . LYS B 1 139 ? 22.672 -10.445 -7.582 1 97.69 139 LYS B CA 1
ATOM 4439 C C . LYS B 1 139 ? 21.547 -11.117 -6.797 1 97.69 139 LYS B C 1
ATOM 4441 O O . LYS B 1 139 ? 21.609 -11.211 -5.57 1 97.69 139 LYS B O 1
ATOM 4446 N N . VAL B 1 140 ? 20.5 -11.453 -7.492 1 98.31 140 VAL B N 1
ATOM 4447 C CA . VAL B 1 140 ? 19.344 -12.109 -6.891 1 98.31 140 VAL B CA 1
ATOM 4448 C C . VAL B 1 140 ? 18.984 -13.367 -7.676 1 98.31 140 VAL B C 1
ATOM 4450 O O . VAL B 1 140 ? 18.906 -13.344 -8.906 1 98.31 140 VAL B O 1
ATOM 4453 N N . LEU B 1 141 ? 18.875 -14.555 -6.969 1 98.88 141 LEU B N 1
ATOM 4454 C CA . LEU B 1 141 ? 18.438 -15.797 -7.594 1 98.88 141 LEU B CA 1
ATOM 4455 C C . LEU B 1 141 ? 16.922 -15.836 -7.707 1 98.88 141 LEU B C 1
ATOM 4457 O O . LEU B 1 141 ? 16.219 -15.672 -6.707 1 98.88 141 LEU B O 1
ATOM 4461 N N . VAL B 1 142 ? 16.391 -16.047 -8.953 1 98.81 142 VAL B N 1
ATOM 4462 C CA . VAL B 1 142 ? 14.953 -16.016 -9.195 1 98.81 142 VAL B CA 1
ATOM 4463 C C . VAL B 1 142 ? 14.531 -17.266 -9.969 1 98.81 142 VAL B C 1
ATOM 4465 O O . VAL B 1 142 ? 15.117 -17.578 -11.016 1 98.81 142 VAL B O 1
ATOM 4468 N N . GLU B 1 143 ? 13.539 -17.953 -9.406 1 98.75 143 GLU B N 1
ATOM 4469 C CA . GLU B 1 143 ? 12.969 -19.078 -10.156 1 98.75 143 GLU B CA 1
ATOM 4470 C C . GLU B 1 143 ? 12.57 -18.656 -11.562 1 98.75 143 GLU B C 1
ATOM 4472 O O . GLU B 1 143 ? 12.062 -17.547 -11.766 1 98.75 143 GLU B O 1
ATOM 4477 N N . HIS B 1 144 ? 12.812 -19.547 -12.57 1 98.38 144 HIS B N 1
ATOM 4478 C CA . HIS B 1 144 ? 12.547 -19.25 -13.969 1 98.38 144 HIS B CA 1
ATOM 4479 C C . HIS B 1 144 ? 11.82 -20.406 -14.648 1 98.38 144 HIS B C 1
ATOM 4481 O O . HIS B 1 144 ? 12.258 -21.562 -14.57 1 98.38 144 HIS B O 1
ATOM 4487 N N . PRO B 1 145 ? 10.656 -20.203 -15.398 1 97.69 145 PRO B N 1
ATOM 4488 C CA . PRO B 1 145 ? 9.922 -18.938 -15.445 1 97.69 145 PRO B CA 1
ATOM 4489 C C . PRO B 1 145 ? 9.227 -18.609 -14.125 1 97.69 145 PRO B C 1
ATOM 4491 O O . PRO B 1 145 ? 9.172 -19.453 -13.227 1 97.69 145 PRO B O 1
ATOM 4494 N N . THR B 1 146 ? 8.844 -17.312 -13.984 1 97.25 146 THR B N 1
ATOM 4495 C CA . THR B 1 146 ? 8.211 -16.938 -12.719 1 97.25 146 THR B CA 1
ATOM 4496 C C . THR B 1 146 ? 7.113 -15.906 -12.945 1 97.25 146 THR B C 1
ATOM 4498 O O . THR B 1 146 ? 6.906 -15.453 -14.07 1 97.25 146 THR B O 1
ATOM 4501 N N . TYR B 1 147 ? 6.367 -15.633 -11.914 1 97.06 147 TYR B N 1
ATOM 4502 C CA . TYR B 1 147 ? 5.254 -14.695 -11.898 1 97.06 147 TYR B CA 1
ATOM 4503 C C . TYR B 1 147 ? 5.699 -13.32 -12.398 1 97.06 147 TYR B C 1
ATOM 4505 O O . TYR B 1 147 ? 6.648 -12.742 -11.867 1 97.06 147 TYR B O 1
ATOM 4513 N N . SER B 1 148 ? 5 -12.742 -13.359 1 96.44 148 SER B N 1
ATOM 4514 C CA . SER B 1 148 ? 5.379 -11.492 -14.016 1 96.44 148 SER B CA 1
ATOM 4515 C C . SER B 1 148 ? 5.336 -10.32 -13.039 1 96.44 148 SER B C 1
ATOM 4517 O O . SER B 1 148 ? 6.109 -9.367 -13.172 1 96.44 148 SER B O 1
ATOM 4519 N N . GLY B 1 149 ? 4.418 -10.367 -12.016 1 95.62 149 GLY B N 1
ATOM 4520 C CA . GLY B 1 149 ? 4.375 -9.32 -11.008 1 95.62 149 GLY B CA 1
ATOM 4521 C C . GLY B 1 149 ? 5.664 -9.211 -10.211 1 95.62 149 GLY B C 1
ATOM 4522 O O . GLY B 1 149 ? 6.086 -8.109 -9.859 1 95.62 149 GLY B O 1
ATOM 4523 N N . THR B 1 150 ? 6.285 -10.352 -9.898 1 97.44 150 THR B N 1
ATOM 4524 C CA . THR B 1 150 ? 7.562 -10.328 -9.188 1 97.44 150 THR B CA 1
ATOM 4525 C C . THR B 1 150 ? 8.664 -9.773 -10.086 1 97.44 150 THR B C 1
ATOM 4527 O O . THR B 1 150 ? 9.547 -9.047 -9.617 1 97.44 150 THR B O 1
ATOM 4530 N N . LEU B 1 151 ? 8.617 -10.125 -11.398 1 97.19 151 LEU B N 1
ATOM 4531 C CA . LEU B 1 151 ? 9.586 -9.57 -12.336 1 97.19 151 LEU B CA 1
ATOM 4532 C C . LEU B 1 151 ? 9.477 -8.047 -12.391 1 97.19 151 LEU B C 1
ATOM 4534 O O . LEU B 1 151 ? 10.492 -7.352 -12.469 1 97.19 151 LEU B O 1
ATOM 4538 N N . ALA B 1 152 ? 8.273 -7.559 -12.328 1 96.56 152 ALA B N 1
ATOM 4539 C CA . ALA B 1 152 ? 8.031 -6.117 -12.344 1 96.56 152 ALA B CA 1
ATOM 4540 C C . ALA B 1 152 ? 8.617 -5.453 -11.102 1 96.56 152 ALA B C 1
ATOM 4542 O O . ALA B 1 152 ? 8.922 -4.258 -11.109 1 96.56 152 ALA B O 1
ATOM 4543 N N . ILE B 1 153 ? 8.781 -6.168 -10 1 97.56 153 ILE B N 1
ATOM 4544 C CA . ILE B 1 153 ? 9.398 -5.676 -8.773 1 97.56 153 ILE B CA 1
ATOM 4545 C C . ILE B 1 153 ? 10.922 -5.711 -8.914 1 97.56 153 ILE B C 1
ATOM 4547 O O . ILE B 1 153 ? 11.602 -4.715 -8.648 1 97.56 153 ILE B O 1
ATOM 4551 N N . VAL B 1 154 ? 11.484 -6.809 -9.406 1 97.69 154 VAL B N 1
ATOM 4552 C CA . VAL B 1 154 ? 12.906 -7.121 -9.312 1 97.69 154 VAL B CA 1
ATOM 4553 C C . VAL B 1 154 ? 13.672 -6.363 -10.391 1 97.69 154 VAL B C 1
ATOM 4555 O O . VAL B 1 154 ? 14.75 -5.816 -10.133 1 97.69 154 VAL B O 1
ATOM 4558 N N . LYS B 1 155 ? 13.133 -6.293 -11.602 1 96.44 155 LYS B N 1
ATOM 4559 C CA . LYS B 1 155 ? 13.867 -5.781 -12.758 1 96.44 155 LYS B CA 1
ATOM 4560 C C . LYS B 1 155 ? 14.266 -4.32 -12.555 1 96.44 155 LYS B C 1
ATOM 4562 O O . LYS B 1 155 ? 15.375 -3.914 -12.906 1 96.44 155 LYS B O 1
ATOM 4567 N N . PRO B 1 156 ? 13.422 -3.5 -11.945 1 96.69 156 PRO B N 1
ATOM 4568 C CA . PRO B 1 156 ? 13.82 -2.109 -11.719 1 96.69 156 PRO B CA 1
ATOM 4569 C C . PRO B 1 156 ? 14.812 -1.96 -10.57 1 96.69 156 PRO B C 1
ATOM 4571 O O . PRO B 1 156 ? 15.453 -0.917 -10.438 1 96.69 156 PRO B O 1
ATOM 4574 N N . LEU B 1 157 ? 14.906 -2.945 -9.695 1 96.19 157 LEU B N 1
ATOM 4575 C CA . LEU B 1 157 ? 15.789 -2.873 -8.539 1 96.19 157 LEU B CA 1
ATOM 4576 C C . LEU B 1 157 ? 17.219 -3.244 -8.914 1 96.19 157 LEU B C 1
ATOM 4578 O O . LEU B 1 157 ? 18.172 -2.666 -8.398 1 96.19 157 LEU B O 1
ATOM 4582 N N . THR B 1 158 ? 17.391 -4.258 -9.812 1 95.62 158 THR B N 1
ATOM 4583 C CA . THR B 1 158 ? 18.719 -4.715 -10.188 1 95.62 158 THR B CA 1
ATOM 4584 C C . THR B 1 158 ? 18.703 -5.332 -11.586 1 95.62 158 THR B C 1
ATOM 4586 O O . THR B 1 158 ? 17.734 -5.988 -11.969 1 95.62 158 THR B O 1
ATOM 4589 N N . SER B 1 159 ? 19.75 -5.145 -12.273 1 93.5 159 SER B N 1
ATOM 4590 C CA . SER B 1 159 ? 19.922 -5.777 -13.578 1 93.5 159 SER B CA 1
ATOM 4591 C C . SER B 1 159 ? 20.656 -7.109 -13.445 1 93.5 159 SER B C 1
ATOM 4593 O O . SER B 1 159 ? 21.031 -7.715 -14.453 1 93.5 159 SER B O 1
ATOM 4595 N N . LYS B 1 160 ? 20.859 -7.605 -12.242 1 96.94 160 LYS B N 1
ATOM 4596 C CA . LYS B 1 160 ? 21.703 -8.766 -12 1 96.94 160 LYS B CA 1
ATOM 4597 C C . LYS B 1 160 ? 20.891 -9.93 -11.438 1 96.94 160 LYS B C 1
ATOM 4599 O O . LYS B 1 160 ? 21.391 -10.711 -10.617 1 96.94 160 LYS B O 1
ATOM 4604 N N . ALA B 1 161 ? 19.625 -10.008 -11.805 1 97.31 161 ALA B N 1
ATOM 4605 C CA . ALA B 1 161 ? 18.844 -11.195 -11.469 1 97.31 161 ALA B CA 1
ATOM 4606 C C . ALA B 1 161 ? 19.344 -12.414 -12.234 1 97.31 161 ALA B C 1
ATOM 4608 O O . ALA B 1 161 ? 19.609 -12.344 -13.438 1 97.31 161 ALA B O 1
ATOM 4609 N N . ILE B 1 162 ? 19.562 -13.523 -11.523 1 98.44 162 ILE B N 1
ATOM 4610 C CA . ILE B 1 162 ? 20.078 -14.773 -12.086 1 98.44 162 ILE B CA 1
ATOM 4611 C C . ILE B 1 162 ? 18.953 -15.812 -12.125 1 98.44 162 ILE B C 1
ATOM 4613 O O . ILE B 1 162 ? 18.406 -16.188 -11.086 1 98.44 162 ILE B O 1
ATOM 4617 N N . PRO B 1 163 ? 18.594 -16.281 -13.344 1 98.31 163 PRO B N 1
ATOM 4618 C CA . PRO B 1 163 ? 17.547 -17.297 -13.438 1 98.31 163 PRO B CA 1
ATOM 4619 C C . PRO B 1 163 ? 17.984 -18.656 -12.898 1 98.31 163 PRO B C 1
ATOM 4621 O O . PRO B 1 163 ? 19.125 -19.078 -13.117 1 98.31 163 PRO B O 1
ATOM 4624 N N . VAL B 1 164 ? 17.156 -19.266 -12.094 1 98.81 164 VAL B N 1
ATOM 4625 C CA . VAL B 1 164 ? 17.266 -20.656 -11.68 1 98.81 164 VAL B CA 1
ATOM 4626 C C . VAL B 1 164 ? 16.156 -21.484 -12.312 1 98.81 164 VAL B C 1
ATOM 4628 O O . VAL B 1 164 ? 14.977 -21.297 -11.984 1 98.81 164 VAL B O 1
ATOM 4631 N N . GLU B 1 165 ? 16.469 -22.453 -13.094 1 98.38 165 GLU B N 1
ATOM 4632 C CA . GLU B 1 165 ? 15.5 -23.156 -13.93 1 98.38 165 GLU B CA 1
ATOM 4633 C C . GLU B 1 165 ? 14.609 -24.062 -13.086 1 98.38 165 GLU B C 1
ATOM 4635 O O . GLU B 1 165 ? 15.039 -24.578 -12.055 1 98.38 165 GLU B O 1
ATOM 4640 N N . SER B 1 166 ? 13.406 -24.203 -13.562 1 97.38 166 SER B N 1
ATOM 4641 C CA . SER B 1 166 ? 12.445 -25.109 -12.93 1 97.38 166 SER B CA 1
ATOM 4642 C C . SER B 1 166 ? 11.938 -26.141 -13.922 1 97.38 166 SER B C 1
ATOM 4644 O O . SER B 1 166 ? 12.133 -26.016 -15.133 1 97.38 166 SER B O 1
ATOM 4646 N N . ASP B 1 167 ? 11.398 -27.266 -13.43 1 95.94 167 ASP B N 1
ATOM 4647 C CA . ASP B 1 167 ? 10.727 -28.297 -14.195 1 95.94 167 ASP B CA 1
ATOM 4648 C C . ASP B 1 167 ? 9.414 -28.719 -13.531 1 95.94 167 ASP B C 1
ATOM 4650 O O . ASP B 1 167 ? 8.812 -27.922 -12.797 1 95.94 167 ASP B O 1
ATOM 4654 N N . ILE B 1 168 ? 8.875 -29.828 -13.828 1 92.94 168 ILE B N 1
ATOM 4655 C CA . ILE B 1 168 ? 7.551 -30.25 -13.383 1 92.94 168 ILE B CA 1
ATOM 4656 C C . ILE B 1 168 ? 7.539 -30.391 -11.859 1 92.94 168 ILE B C 1
ATOM 4658 O O . ILE B 1 168 ? 6.477 -30.344 -11.234 1 92.94 168 ILE B O 1
ATOM 4662 N N . ASP B 1 169 ? 8.75 -30.531 -11.289 1 96.06 169 ASP B N 1
ATOM 4663 C CA . ASP B 1 169 ? 8.859 -30.641 -9.836 1 96.06 169 ASP B CA 1
ATOM 4664 C C . ASP B 1 169 ? 9.375 -29.344 -9.234 1 96.06 169 ASP B C 1
ATOM 4666 O O . ASP B 1 169 ? 10.023 -29.344 -8.18 1 96.06 169 ASP B O 1
ATOM 4670 N N . GLY B 1 170 ? 9.164 -28.25 -9.883 1 97 170 GLY B N 1
ATOM 4671 C CA . GLY B 1 170 ? 9.539 -26.938 -9.367 1 97 170 GLY B CA 1
ATOM 4672 C C . GLY B 1 170 ? 11 -26.609 -9.586 1 97 170 GLY B C 1
ATOM 4673 O O . GLY B 1 170 ? 11.617 -27.109 -10.531 1 97 170 GLY B O 1
ATOM 4674 N N . LEU B 1 171 ? 11.531 -25.672 -8.844 1 98.5 171 LEU B N 1
ATOM 4675 C CA . LEU B 1 171 ? 12.906 -25.188 -8.953 1 98.5 171 LEU B CA 1
ATOM 4676 C C . LEU B 1 171 ? 13.898 -26.344 -8.875 1 98.5 171 LEU B C 1
ATOM 4678 O O . LEU B 1 171 ? 13.797 -27.188 -7.988 1 98.5 171 LEU B O 1
ATOM 4682 N N . ASN B 1 172 ? 14.875 -26.406 -9.797 1 98.69 172 ASN B N 1
ATOM 4683 C CA . ASN B 1 172 ? 15.852 -27.484 -9.898 1 98.69 172 ASN B CA 1
ATOM 4684 C C . ASN B 1 172 ? 17.094 -27.188 -9.055 1 98.69 172 ASN B C 1
ATOM 4686 O O . ASN B 1 172 ? 17.844 -26.266 -9.359 1 98.69 172 ASN B O 1
ATOM 4690 N N . PRO B 1 173 ? 17.359 -28.047 -8.047 1 98.69 173 PRO B N 1
ATOM 4691 C CA . PRO B 1 173 ? 18.531 -27.797 -7.195 1 98.69 173 PRO B CA 1
ATOM 4692 C C . PRO B 1 173 ? 19.844 -27.812 -7.977 1 98.69 173 PRO B C 1
ATOM 4694 O O . PRO B 1 173 ? 20.781 -27.109 -7.625 1 98.69 173 PRO B O 1
ATOM 4697 N N . ALA B 1 174 ? 19.906 -28.641 -9.008 1 98.62 174 ALA B N 1
ATOM 4698 C CA . ALA B 1 174 ? 21.109 -28.656 -9.836 1 98.62 174 ALA B CA 1
ATOM 4699 C C . ALA B 1 174 ? 21.312 -27.328 -10.539 1 98.62 174 ALA B C 1
ATOM 4701 O O . ALA B 1 174 ? 22.438 -26.844 -10.648 1 98.62 174 ALA B O 1
ATOM 4702 N N . SER B 1 175 ? 20.266 -26.781 -11.055 1 98.81 175 SER B N 1
ATOM 4703 C CA . SER B 1 175 ? 20.344 -25.453 -11.664 1 98.81 175 SER B CA 1
ATOM 4704 C C . SER B 1 175 ? 20.75 -24.391 -10.648 1 98.81 175 SER B C 1
ATOM 4706 O O . SER B 1 175 ? 21.5 -23.469 -10.977 1 98.81 175 SER B O 1
ATOM 4708 N N . LEU B 1 176 ? 20.25 -24.516 -9.398 1 98.88 176 LEU B N 1
ATOM 4709 C CA . LEU B 1 176 ? 20.625 -23.609 -8.328 1 98.88 176 LEU B CA 1
ATOM 4710 C C . LEU B 1 176 ? 22.125 -23.672 -8.039 1 98.88 176 LEU B C 1
ATOM 4712 O O . LEU B 1 176 ? 22.781 -22.641 -7.918 1 98.88 176 LEU B O 1
ATOM 4716 N N . ARG B 1 177 ? 22.641 -24.891 -7.98 1 98.62 177 ARG B N 1
ATOM 4717 C CA . ARG B 1 177 ? 24.078 -25.062 -7.766 1 98.62 177 ARG B CA 1
ATOM 4718 C C . ARG B 1 177 ? 24.891 -24.469 -8.914 1 98.62 177 ARG B C 1
ATOM 4720 O O . ARG B 1 177 ? 25.938 -23.859 -8.695 1 98.62 177 ARG B O 1
ATOM 4727 N N . GLN B 1 178 ? 24.391 -24.703 -10.086 1 98.69 178 GLN B N 1
ATOM 4728 C CA . GLN B 1 178 ? 25.062 -24.156 -11.258 1 98.69 178 GLN B CA 1
ATOM 4729 C C . GLN B 1 178 ? 25.094 -22.625 -11.203 1 98.69 178 GLN B C 1
ATOM 4731 O O . GLN B 1 178 ? 26.125 -22.016 -11.484 1 98.69 178 GLN B O 1
ATOM 4736 N N . ALA B 1 179 ? 23.984 -22.016 -10.867 1 98.62 179 ALA B N 1
ATOM 4737 C CA . ALA B 1 179 ? 23.891 -20.562 -10.758 1 98.62 179 ALA B CA 1
ATOM 4738 C C . ALA B 1 179 ? 24.875 -20.031 -9.703 1 98.62 179 ALA B C 1
ATOM 4740 O O . ALA B 1 179 ? 25.422 -18.938 -9.852 1 98.62 179 ALA B O 1
ATOM 4741 N N . LEU B 1 180 ? 25.125 -20.812 -8.68 1 98.62 180 LEU B N 1
ATOM 4742 C CA . LEU B 1 180 ? 25.969 -20.406 -7.559 1 98.62 180 LEU B CA 1
ATOM 4743 C C . LEU B 1 180 ? 27.422 -20.812 -7.789 1 98.62 180 LEU B C 1
ATOM 4745 O O . LEU B 1 180 ? 28.297 -20.438 -7.016 1 98.62 180 LEU B O 1
ATOM 4749 N N . SER B 1 181 ? 27.734 -21.469 -8.844 1 98.06 181 SER B N 1
ATOM 4750 C CA . SER B 1 181 ? 29.016 -22.125 -9.078 1 98.06 181 SER B CA 1
ATOM 4751 C C . SER B 1 181 ? 30.141 -21.125 -9.164 1 98.06 181 SER B C 1
ATOM 4753 O O . SER B 1 181 ? 31.312 -21.469 -8.945 1 98.06 181 SER B O 1
ATOM 4755 N N . PRO B 1 182 ? 29.859 -19.812 -9.539 1 98 182 PRO B N 1
ATOM 4756 C CA . PRO B 1 182 ? 30.953 -18.844 -9.547 1 98 182 PRO B CA 1
ATOM 4757 C C . PRO B 1 182 ? 31.469 -18.516 -8.148 1 98 182 PRO B C 1
ATOM 4759 O O . PRO B 1 182 ? 32.531 -17.906 -8 1 98 182 PRO B O 1
ATOM 4762 N N . TRP B 1 183 ? 30.766 -18.938 -7.113 1 98.12 183 TRP B N 1
ATOM 4763 C CA . TRP B 1 183 ? 31.125 -18.625 -5.73 1 98.12 183 TRP B CA 1
ATOM 4764 C C . TRP B 1 183 ? 31.328 -19.922 -4.93 1 98.12 183 TRP B C 1
ATOM 4766 O O . TRP B 1 183 ? 30.844 -20.984 -5.328 1 98.12 183 TRP B O 1
ATOM 4776 N N . SER B 1 184 ? 32.031 -19.781 -3.83 1 97.12 184 SER B N 1
ATOM 4777 C CA . SER B 1 184 ? 32.125 -20.812 -2.805 1 97.12 184 SER B CA 1
ATOM 4778 C C . SER B 1 184 ? 31.312 -20.422 -1.565 1 97.12 184 SER B C 1
ATOM 4780 O O . SER B 1 184 ? 31.031 -19.234 -1.355 1 97.12 184 SER B O 1
ATOM 4782 N N . PRO B 1 185 ? 30.938 -21.375 -0.812 1 95.5 185 PRO B N 1
ATOM 4783 C CA . PRO B 1 185 ? 30.219 -21.078 0.436 1 95.5 185 PRO B CA 1
ATOM 4784 C C . PRO B 1 185 ? 30.984 -20.094 1.315 1 95.5 185 PRO B C 1
ATOM 4786 O O . PRO B 1 185 ? 30.375 -19.281 2.021 1 95.5 185 PRO B O 1
ATOM 4789 N N . SER B 1 186 ? 32.25 -20.078 1.287 1 95.38 186 SER B N 1
ATOM 4790 C CA . SER B 1 186 ? 33.094 -19.188 2.102 1 95.38 186 SER B CA 1
ATOM 4791 C C . SER B 1 186 ? 32.938 -17.734 1.664 1 95.38 186 SER B C 1
ATOM 4793 O O . SER B 1 186 ? 33.156 -16.812 2.455 1 95.38 186 SER B O 1
ATOM 4795 N N . ASP B 1 187 ? 32.438 -17.562 0.449 1 95.12 187 ASP B N 1
ATOM 4796 C CA . ASP B 1 187 ? 32.25 -16.203 -0.069 1 95.12 187 ASP B CA 1
ATOM 4797 C C . ASP B 1 187 ? 31.125 -15.492 0.658 1 95.12 187 ASP B C 1
ATOM 4799 O O . ASP B 1 187 ? 31.109 -14.266 0.759 1 95.12 187 ASP B O 1
ATOM 4803 N N . ALA B 1 188 ? 30.266 -16.25 1.159 1 92.56 188 ALA B N 1
ATOM 4804 C CA . ALA B 1 188 ? 29.141 -15.672 1.877 1 92.56 188 ALA B CA 1
ATOM 4805 C C . ALA B 1 188 ? 29.594 -15.016 3.18 1 92.56 188 ALA B C 1
ATOM 4807 O O . ALA B 1 188 ? 28.859 -14.195 3.748 1 92.56 188 ALA B O 1
ATOM 4808 N N . LYS B 1 189 ? 30.812 -15.328 3.691 1 89.81 189 LYS B N 1
ATOM 4809 C CA . LYS B 1 189 ? 31.328 -14.805 4.953 1 89.81 189 LYS B CA 1
ATOM 4810 C C . LYS B 1 189 ? 32.312 -13.664 4.711 1 89.81 189 LYS B C 1
ATOM 4812 O O . LYS B 1 189 ? 32.75 -13.016 5.656 1 89.81 189 LYS B O 1
ATOM 4817 N N . ARG B 1 190 ? 32.531 -13.367 3.521 1 90 190 ARG B N 1
ATOM 4818 C CA . ARG B 1 190 ? 33.5 -12.344 3.186 1 90 190 ARG B CA 1
ATOM 4819 C C . ARG B 1 190 ? 32.844 -10.992 2.984 1 90 190 ARG B C 1
ATOM 4821 O O . ARG B 1 190 ? 31.938 -10.859 2.164 1 90 190 ARG B O 1
ATOM 4828 N N . PRO B 1 191 ? 33.344 -10.031 3.764 1 85.56 191 PRO B N 1
ATOM 4829 C CA . PRO B 1 191 ? 32.781 -8.688 3.539 1 85.56 191 PRO B CA 1
ATOM 4830 C C . PRO B 1 191 ? 33 -8.195 2.109 1 85.56 191 PRO B C 1
ATOM 4832 O O . PRO B 1 191 ? 34.062 -8.422 1.527 1 85.56 191 PRO B O 1
ATOM 4835 N N . GLY B 1 192 ? 31.969 -7.664 1.541 1 85.94 192 GLY B N 1
ATOM 4836 C CA . GLY B 1 192 ? 32.094 -7.082 0.215 1 85.94 192 GLY B CA 1
ATOM 4837 C C . GLY B 1 192 ? 31.875 -8.086 -0.901 1 85.94 192 GLY B C 1
ATOM 4838 O O . GLY B 1 192 ? 31.891 -7.719 -2.08 1 85.94 192 GLY B O 1
ATOM 4839 N N . SER B 1 193 ? 31.688 -9.352 -0.527 1 92.75 193 SER B N 1
ATOM 4840 C CA . SER B 1 193 ? 31.391 -10.367 -1.528 1 92.75 193 SER B CA 1
ATOM 4841 C C . SER B 1 193 ? 30.141 -10.016 -2.32 1 92.75 193 SER B C 1
ATOM 4843 O O . SER B 1 193 ? 29.188 -9.445 -1.775 1 92.75 193 SER B O 1
ATOM 4845 N N . ASP B 1 194 ? 30.188 -10.383 -3.65 1 95.06 194 ASP B N 1
ATOM 4846 C CA . ASP B 1 194 ? 29.047 -10.094 -4.5 1 95.06 194 ASP B CA 1
ATOM 4847 C C . ASP B 1 194 ? 28.141 -11.32 -4.648 1 95.06 194 ASP B C 1
ATOM 4849 O O . ASP B 1 194 ? 27.312 -11.383 -5.555 1 95.06 194 ASP B O 1
ATOM 4853 N N . ILE B 1 195 ? 28.375 -12.336 -3.793 1 97.56 195 ILE B N 1
ATOM 4854 C CA . ILE B 1 195 ? 27.562 -13.555 -3.811 1 97.56 195 ILE B CA 1
ATOM 4855 C C . ILE B 1 195 ? 26.094 -13.203 -3.619 1 97.56 195 ILE B C 1
ATOM 4857 O O . ILE B 1 195 ? 25.766 -12.312 -2.84 1 97.56 195 ILE B O 1
ATOM 4861 N N . PRO B 1 196 ? 25.141 -13.844 -4.402 1 98 196 PRO B N 1
ATOM 4862 C CA . PRO B 1 196 ? 23.719 -13.633 -4.145 1 98 196 PRO B CA 1
ATOM 4863 C C . PRO B 1 196 ? 23.328 -13.938 -2.699 1 98 196 PRO B C 1
ATOM 4865 O O . PRO B 1 196 ? 23.875 -14.859 -2.09 1 98 196 PRO B O 1
ATOM 4868 N N . LYS B 1 197 ? 22.359 -13.195 -2.166 1 97.12 197 LYS B N 1
ATOM 4869 C CA . LYS B 1 197 ? 21.953 -13.398 -0.778 1 97.12 197 LYS B CA 1
ATOM 4870 C C . LYS B 1 197 ? 20.469 -13.758 -0.688 1 97.12 197 LYS B C 1
ATOM 4872 O O . LYS B 1 197 ? 19.969 -14.102 0.388 1 97.12 197 LYS B O 1
ATOM 4877 N N . VAL B 1 198 ? 19.75 -13.68 -1.82 1 98.56 198 VAL B N 1
ATOM 4878 C CA . VAL B 1 198 ? 18.312 -13.891 -1.83 1 98.56 198 VAL B CA 1
ATOM 4879 C C . VAL B 1 198 ? 17.938 -14.883 -2.932 1 98.56 198 VAL B C 1
ATOM 4881 O O . VAL B 1 198 ? 18.438 -14.781 -4.055 1 98.56 198 VAL B O 1
ATOM 4884 N N . LEU B 1 199 ? 17.109 -15.891 -2.623 1 98.94 199 LEU B N 1
ATOM 4885 C CA . LEU B 1 199 ? 16.484 -16.812 -3.555 1 98.94 199 LEU B CA 1
ATOM 4886 C C . LEU B 1 199 ? 14.961 -16.672 -3.523 1 98.94 199 LEU B C 1
ATOM 4888 O O . LEU B 1 199 ? 14.336 -16.859 -2.477 1 98.94 199 LEU B O 1
ATOM 4892 N N . TYR B 1 200 ? 14.406 -16.312 -4.656 1 98.88 200 TYR B N 1
ATOM 4893 C CA . TYR B 1 200 ? 12.961 -16.219 -4.773 1 98.88 200 TYR B CA 1
ATOM 4894 C C . TYR B 1 200 ? 12.391 -17.406 -5.539 1 98.88 200 TYR B C 1
ATOM 4896 O O . TYR B 1 200 ? 12.906 -17.781 -6.594 1 98.88 200 TYR B O 1
ATOM 4904 N N . LEU B 1 201 ? 11.258 -17.984 -5.031 1 98.81 201 LEU B N 1
ATOM 4905 C CA . LEU B 1 201 ? 10.578 -19.047 -5.758 1 98.81 201 LEU B CA 1
ATOM 4906 C C . LEU B 1 201 ? 9.117 -19.156 -5.336 1 98.81 201 LEU B C 1
ATOM 4908 O O . LEU B 1 201 ? 8.734 -18.641 -4.281 1 98.81 201 LEU B O 1
ATOM 4912 N N . VAL B 1 202 ? 8.297 -19.734 -6.105 1 98.56 202 VAL B N 1
ATOM 4913 C CA . VAL B 1 202 ? 6.922 -20.141 -5.836 1 98.56 202 VAL B CA 1
ATOM 4914 C C . VAL B 1 202 ? 6.836 -21.656 -5.695 1 98.56 202 VAL B C 1
ATOM 4916 O O . VAL B 1 202 ? 6.777 -22.375 -6.695 1 98.56 202 VAL B O 1
ATOM 4919 N N . PRO B 1 203 ? 6.637 -22.156 -4.508 1 98.38 203 PRO B N 1
ATOM 4920 C CA . PRO B 1 203 ? 6.891 -23.578 -4.27 1 98.38 203 PRO B CA 1
ATOM 4921 C C . PRO B 1 203 ? 5.719 -24.469 -4.684 1 98.38 203 PRO B C 1
ATOM 4923 O O . PRO B 1 203 ? 5.883 -25.672 -4.836 1 98.38 203 PRO B O 1
ATOM 4926 N N . ASN B 1 204 ? 4.523 -23.875 -4.797 1 98 204 ASN B N 1
ATOM 4927 C CA . ASN B 1 204 ? 3.352 -24.703 -5.066 1 98 204 ASN B CA 1
ATOM 4928 C C . ASN B 1 204 ? 2.447 -24.078 -6.117 1 98 204 ASN B C 1
ATOM 4930 O O . ASN B 1 204 ? 1.971 -22.953 -5.938 1 98 204 ASN B O 1
ATOM 4934 N N . GLY B 1 205 ? 2.143 -24.828 -7.188 1 96.19 205 GLY B N 1
ATOM 4935 C CA . GLY B 1 205 ? 1.108 -24.422 -8.125 1 96.19 205 GLY B CA 1
ATOM 4936 C C . GLY B 1 205 ? 1.343 -23.047 -8.711 1 96.19 205 GLY B C 1
ATOM 4937 O O . GLY B 1 205 ? 0.4 -22.281 -8.883 1 96.19 205 GLY B O 1
ATOM 4938 N N . GLY B 1 206 ? 2.508 -22.766 -8.93 1 92.5 206 GLY B N 1
ATOM 4939 C CA . GLY B 1 206 ? 2.91 -21.391 -9.203 1 92.5 206 GLY B CA 1
ATOM 4940 C C . GLY B 1 206 ? 2.465 -20.906 -10.57 1 92.5 206 GLY B C 1
ATOM 4941 O O . GLY B 1 206 ? 2.252 -21.703 -11.484 1 92.5 206 GLY B O 1
ATOM 4942 N N . ASN B 1 207 ? 2.17 -19.609 -10.719 1 95.62 207 ASN B N 1
ATOM 4943 C CA . ASN B 1 207 ? 2.016 -18.875 -11.969 1 95.62 207 ASN B CA 1
ATOM 4944 C C . ASN B 1 207 ? 3.361 -18.609 -12.633 1 95.62 207 ASN B C 1
ATOM 4946 O O . ASN B 1 207 ? 4.176 -17.844 -12.125 1 95.62 207 ASN B O 1
ATOM 4950 N N . PRO B 1 208 ? 3.748 -19.297 -13.656 1 97 208 PRO B N 1
ATOM 4951 C CA . PRO B 1 208 ? 2.803 -19.75 -14.68 1 97 208 PRO B CA 1
ATOM 4952 C C . PRO B 1 208 ? 2.682 -21.281 -14.742 1 97 208 PRO B C 1
ATOM 4954 O O . PRO B 1 208 ? 1.809 -21.797 -15.438 1 97 208 PRO B O 1
ATOM 4957 N N . THR B 1 209 ? 3.477 -22.047 -14.062 1 97 209 THR B N 1
ATOM 4958 C CA . THR B 1 209 ? 3.738 -23.406 -14.516 1 97 209 THR B CA 1
ATOM 4959 C C . THR B 1 209 ? 2.756 -24.391 -13.875 1 97 209 THR B C 1
ATOM 4961 O O . THR B 1 209 ? 2.568 -25.5 -14.375 1 97 209 THR B O 1
ATOM 4964 N N . GLY B 1 210 ? 2.244 -24 -12.703 1 97.31 210 GLY B N 1
ATOM 4965 C CA . GLY B 1 210 ? 1.412 -24.922 -11.961 1 97.31 210 GLY B CA 1
ATOM 4966 C C . GLY B 1 210 ? 2.211 -26.016 -11.273 1 97.31 210 GLY B C 1
ATOM 4967 O O . GLY B 1 210 ? 1.641 -26.875 -10.602 1 97.31 210 GLY B O 1
ATOM 4968 N N . ALA B 1 211 ? 3.494 -25.906 -11.344 1 96.38 211 ALA B N 1
ATOM 4969 C CA . ALA B 1 211 ? 4.375 -26.922 -10.766 1 96.38 211 ALA B CA 1
ATOM 4970 C C . ALA B 1 211 ? 4.488 -26.75 -9.25 1 96.38 211 ALA B C 1
ATOM 4972 O O . ALA B 1 211 ? 4.305 -25.641 -8.734 1 96.38 211 ALA B O 1
ATOM 4973 N N . GLY B 1 212 ? 4.75 -27.828 -8.508 1 96.75 212 GLY B N 1
ATOM 4974 C CA . GLY B 1 212 ? 4.988 -27.828 -7.07 1 96.75 212 GLY B CA 1
ATOM 4975 C C . GLY B 1 212 ? 6.211 -28.625 -6.664 1 96.75 212 GLY B C 1
ATOM 4976 O O . GLY B 1 212 ? 6.445 -29.719 -7.176 1 96.75 212 GLY B O 1
ATOM 4977 N N . LEU B 1 213 ? 6.953 -28.094 -5.797 1 98.19 213 LEU B N 1
ATOM 4978 C CA . LEU B 1 213 ? 8.156 -28.75 -5.293 1 98.19 213 LEU B CA 1
ATOM 4979 C C . LEU B 1 213 ? 7.797 -29.984 -4.477 1 98.19 213 LEU B C 1
ATOM 4981 O O . LEU B 1 213 ? 6.82 -29.969 -3.727 1 98.19 213 LEU B O 1
ATOM 4985 N N . THR B 1 214 ? 8.609 -31.047 -4.637 1 97.44 214 THR B N 1
ATOM 4986 C CA . THR B 1 214 ? 8.531 -32.188 -3.73 1 97.44 214 THR B CA 1
ATOM 4987 C C . THR B 1 214 ? 9.242 -31.875 -2.414 1 97.44 214 THR B C 1
ATOM 4989 O O . THR B 1 214 ? 10.023 -30.938 -2.33 1 97.44 214 THR B O 1
ATOM 4992 N N . LEU B 1 215 ? 8.93 -32.656 -1.429 1 97.88 215 LEU B N 1
ATOM 4993 C CA . LEU B 1 215 ? 9.586 -32.469 -0.138 1 97.88 215 LEU B CA 1
ATOM 4994 C C . LEU B 1 215 ? 11.094 -32.656 -0.264 1 97.88 215 LEU B C 1
ATOM 4996 O O . LEU B 1 215 ? 11.875 -31.922 0.329 1 97.88 215 LEU B O 1
ATOM 5000 N N . ASP B 1 216 ? 11.516 -33.656 -1.014 1 98 216 ASP B N 1
ATOM 5001 C CA . ASP B 1 216 ? 12.938 -33.938 -1.181 1 98 216 ASP B CA 1
ATOM 5002 C C . ASP B 1 216 ? 13.664 -32.75 -1.827 1 98 216 ASP B C 1
ATOM 5004 O O . ASP B 1 216 ? 14.766 -32.406 -1.413 1 98 216 ASP B O 1
ATOM 5008 N N . ARG B 1 217 ? 13.094 -32.156 -2.781 1 97.94 217 ARG B N 1
ATOM 5009 C CA . ARG B 1 217 ? 13.703 -31.016 -3.428 1 97.94 217 ARG B CA 1
ATOM 5010 C C . ARG B 1 217 ? 13.781 -29.828 -2.467 1 97.94 217 ARG B C 1
ATOM 5012 O O . ARG B 1 217 ? 14.766 -29.078 -2.477 1 97.94 217 ARG B O 1
ATOM 5019 N N . LYS B 1 218 ? 12.727 -29.641 -1.709 1 98.69 218 LYS B N 1
ATOM 5020 C CA . LYS B 1 218 ? 12.758 -28.547 -0.738 1 98.69 218 LYS B CA 1
ATOM 5021 C C . LYS B 1 218 ? 13.906 -28.734 0.254 1 98.69 218 LYS B C 1
ATOM 5023 O O . LYS B 1 218 ? 14.594 -27.766 0.6 1 98.69 218 LYS B O 1
ATOM 5028 N N . LYS B 1 219 ? 14.094 -29.938 0.717 1 98.75 219 LYS B N 1
ATOM 5029 C CA . LYS B 1 219 ? 15.188 -30.234 1.638 1 98.75 219 LYS B CA 1
ATOM 5030 C C . LYS B 1 219 ? 16.547 -29.922 0.999 1 98.75 219 LYS B C 1
ATOM 5032 O O . LYS B 1 219 ? 17.422 -29.344 1.641 1 98.75 219 LYS B O 1
ATOM 5037 N N . GLU B 1 220 ? 16.672 -30.312 -0.23 1 98.88 220 GLU B N 1
ATOM 5038 C CA . GLU B 1 220 ? 17.922 -30.062 -0.938 1 98.88 220 GLU B CA 1
ATOM 5039 C C . GLU B 1 220 ? 18.156 -28.578 -1.14 1 98.88 220 GLU B C 1
ATOM 5041 O O . GLU B 1 220 ? 19.266 -28.078 -0.926 1 98.88 220 GLU B O 1
ATOM 5046 N N . ILE B 1 221 ? 17.141 -27.844 -1.557 1 98.94 221 ILE B N 1
ATOM 5047 C CA . ILE B 1 221 ? 17.234 -26.406 -1.77 1 98.94 221 ILE B CA 1
ATOM 5048 C C . ILE B 1 221 ? 17.562 -25.719 -0.452 1 98.94 221 ILE B C 1
ATOM 5050 O O . ILE B 1 221 ? 18.406 -24.812 -0.416 1 98.94 221 ILE B O 1
ATOM 5054 N N . TYR B 1 222 ? 16.922 -26.109 0.647 1 98.88 222 TYR B N 1
ATOM 5055 C CA . TYR B 1 222 ? 17.188 -25.531 1.957 1 98.88 222 TYR B CA 1
ATOM 5056 C C . TYR B 1 222 ? 18.641 -25.734 2.361 1 98.88 222 TYR B C 1
ATOM 5058 O O . TYR B 1 222 ? 19.281 -24.828 2.895 1 98.88 222 TYR B O 1
ATOM 5066 N N . LYS B 1 223 ? 19.172 -26.953 2.078 1 98.81 223 LYS B N 1
ATOM 5067 C CA . LYS B 1 223 ? 20.562 -27.234 2.395 1 98.81 223 LYS B CA 1
ATOM 5068 C C . LYS B 1 223 ? 21.516 -26.344 1.6 1 98.81 223 LYS B C 1
ATOM 5070 O O . LYS B 1 223 ? 22.5 -25.844 2.137 1 98.81 223 LYS B O 1
ATOM 5075 N N . ILE B 1 224 ? 21.234 -26.172 0.346 1 98.81 224 ILE B N 1
ATOM 5076 C CA . ILE B 1 224 ? 22.031 -25.281 -0.47 1 98.81 224 ILE B CA 1
ATOM 5077 C C . ILE B 1 224 ? 21.984 -23.859 0.112 1 98.81 224 ILE B C 1
ATOM 5079 O O . ILE B 1 224 ? 23 -23.172 0.201 1 98.81 224 ILE B O 1
ATOM 5083 N N . ALA B 1 225 ? 20.75 -23.438 0.524 1 98.75 225 ALA B N 1
ATOM 5084 C CA . ALA B 1 225 ? 20.594 -22.109 1.113 1 98.75 225 ALA B CA 1
ATOM 5085 C C . ALA B 1 225 ? 21.406 -21.969 2.396 1 98.75 225 ALA B C 1
ATOM 5087 O O . ALA B 1 225 ? 21.969 -20.906 2.67 1 98.75 225 ALA B O 1
ATOM 5088 N N . GLN B 1 226 ? 21.484 -23.016 3.189 1 98.06 226 GLN B N 1
ATOM 5089 C CA . GLN B 1 226 ? 22.312 -23.016 4.387 1 98.06 226 GLN B CA 1
ATOM 5090 C C . GLN B 1 226 ? 23.781 -22.859 4.031 1 98.06 226 GLN B C 1
ATOM 5092 O O . GLN B 1 226 ? 24.484 -22.031 4.625 1 98.06 226 GLN B O 1
ATOM 5097 N N . ASP B 1 227 ? 24.219 -23.609 3.062 1 97.94 227 ASP B N 1
ATOM 5098 C CA . ASP B 1 227 ? 25.625 -23.625 2.684 1 97.94 227 ASP B CA 1
ATOM 5099 C C . ASP B 1 227 ? 26.062 -22.25 2.168 1 97.94 227 ASP B C 1
ATOM 5101 O O . ASP B 1 227 ? 27.156 -21.781 2.492 1 97.94 227 ASP B O 1
ATOM 5105 N N . TYR B 1 228 ? 25.234 -21.594 1.422 1 97.94 228 TYR B N 1
ATOM 5106 C CA . TYR B 1 228 ? 25.625 -20.359 0.745 1 97.94 228 TYR B CA 1
ATOM 5107 C C . TYR B 1 228 ? 25.062 -19.141 1.463 1 97.94 228 TYR B C 1
ATOM 5109 O O . TYR B 1 228 ? 25.188 -18.016 0.97 1 97.94 228 TYR B O 1
ATOM 5117 N N . ASN B 1 229 ? 24.375 -19.328 2.592 1 97.62 229 ASN B N 1
ATOM 5118 C CA . ASN B 1 229 ? 23.797 -18.266 3.42 1 97.62 229 ASN B CA 1
ATOM 5119 C C . ASN B 1 229 ? 22.812 -17.406 2.629 1 97.62 229 ASN B C 1
ATOM 5121 O O . ASN B 1 229 ? 22.969 -16.188 2.578 1 97.62 229 ASN B O 1
ATOM 5125 N N . LEU B 1 230 ? 21.781 -18.109 2.078 1 98.5 230 LEU B N 1
ATOM 5126 C CA . LEU B 1 230 ? 20.734 -17.453 1.315 1 98.5 230 LEU B CA 1
ATOM 5127 C C . LEU B 1 230 ? 19.484 -17.25 2.172 1 98.5 230 LEU B C 1
ATOM 5129 O O . LEU B 1 230 ? 19.172 -18.094 3.014 1 98.5 230 LEU B O 1
ATOM 5133 N N . ILE B 1 231 ? 18.812 -16.125 2.059 1 98.81 231 ILE B N 1
ATOM 5134 C CA . ILE B 1 231 ? 17.422 -16 2.479 1 98.81 231 ILE B CA 1
ATOM 5135 C C . ILE B 1 231 ? 16.516 -16.578 1.406 1 98.81 231 ILE B C 1
ATOM 5137 O O . ILE B 1 231 ? 16.672 -16.297 0.217 1 98.81 231 ILE B O 1
ATOM 5141 N N . ILE B 1 232 ? 15.594 -17.469 1.796 1 98.94 232 ILE B N 1
ATOM 5142 C CA . ILE B 1 232 ? 14.594 -18.031 0.893 1 98.94 232 ILE B CA 1
ATOM 5143 C C . ILE B 1 232 ? 13.312 -17.203 0.972 1 98.94 232 ILE B C 1
ATOM 5145 O O . ILE B 1 232 ? 12.688 -17.109 2.031 1 98.94 232 ILE B O 1
ATOM 5149 N N . MET B 1 233 ? 12.953 -16.547 -0.078 1 98.94 233 MET B N 1
ATOM 5150 C CA . MET B 1 233 ? 11.656 -15.898 -0.206 1 98.94 233 MET B CA 1
ATOM 5151 C C . MET B 1 233 ? 10.617 -16.859 -0.765 1 98.94 233 MET B C 1
ATOM 5153 O O . MET B 1 233 ? 10.562 -17.094 -1.975 1 98.94 233 MET B O 1
ATOM 5157 N N . GLU B 1 234 ? 9.812 -17.422 0.11 1 98.88 234 GLU B N 1
ATOM 5158 C CA . GLU B 1 234 ? 8.797 -18.406 -0.191 1 98.88 234 GLU B CA 1
ATOM 5159 C C . GLU B 1 234 ? 7.461 -17.75 -0.543 1 98.88 234 GLU B C 1
ATOM 5161 O O . GLU B 1 234 ? 6.625 -17.531 0.333 1 98.88 234 GLU B O 1
ATOM 5166 N N . ASP B 1 235 ? 7.238 -17.422 -1.817 1 98.81 235 ASP B N 1
ATOM 5167 C CA . ASP B 1 235 ? 6 -16.828 -2.314 1 98.81 235 ASP B CA 1
ATOM 5168 C C . ASP B 1 235 ? 4.945 -17.906 -2.574 1 98.81 235 ASP B C 1
ATOM 5170 O O . ASP B 1 235 ? 4.988 -18.578 -3.6 1 98.81 235 ASP B O 1
ATOM 5174 N N . ASP B 1 236 ? 3.945 -18 -1.686 1 98.5 236 ASP B N 1
ATOM 5175 C CA . ASP B 1 236 ? 3.127 -19.203 -1.781 1 98.5 236 ASP B CA 1
ATOM 5176 C C . ASP B 1 236 ? 1.644 -18.875 -1.629 1 98.5 236 ASP B C 1
ATOM 5178 O O . ASP B 1 236 ? 0.966 -19.422 -0.756 1 98.5 236 ASP B O 1
ATOM 5182 N N . PRO B 1 237 ? 1.091 -18.078 -2.605 1 98.19 237 PRO B N 1
ATOM 5183 C CA . PRO B 1 237 ? -0.351 -17.812 -2.568 1 98.19 237 PRO B CA 1
ATOM 5184 C C . PRO B 1 237 ? -1.179 -19.062 -2.877 1 98.19 237 PRO B C 1
ATOM 5186 O O . PRO B 1 237 ? -2.398 -19.062 -2.695 1 98.19 237 PRO B O 1
ATOM 5189 N N . TYR B 1 238 ? -0.553 -20.219 -3.26 1 98.31 238 TYR B N 1
ATOM 5190 C CA . TYR B 1 238 ? -1.273 -21.391 -3.725 1 98.31 238 TYR B CA 1
ATOM 5191 C C . TYR B 1 238 ? -1.082 -22.562 -2.766 1 98.31 238 TYR B C 1
ATOM 5193 O O . TYR B 1 238 ? -1.436 -23.703 -3.084 1 98.31 238 TYR B O 1
ATOM 5201 N N . PHE B 1 239 ? -0.527 -22.312 -1.588 1 98.69 239 PHE B N 1
ATOM 5202 C CA . PHE B 1 239 ? -0.236 -23.406 -0.66 1 98.69 239 PHE B CA 1
ATOM 5203 C C . PHE B 1 239 ? -1.465 -24.281 -0.448 1 98.69 239 PHE B C 1
ATOM 5205 O O . PHE B 1 239 ? -1.394 -25.5 -0.584 1 98.69 239 PHE B O 1
ATOM 5212 N N . TYR B 1 240 ? -2.613 -23.719 -0.212 1 98.56 240 TYR B N 1
ATOM 5213 C CA . TYR B 1 240 ? -3.818 -24.453 0.14 1 98.56 240 TYR B CA 1
ATOM 5214 C C . TYR B 1 240 ? -4.527 -24.969 -1.108 1 98.56 240 TYR B C 1
ATOM 5216 O O . TYR B 1 240 ? -5.547 -25.656 -1.013 1 98.56 240 TYR B O 1
ATOM 5224 N N . LEU B 1 241 ? -4 -24.641 -2.252 1 98.44 241 LEU B N 1
ATOM 5225 C CA . LEU B 1 241 ? -4.551 -25.125 -3.514 1 98.44 241 LEU B CA 1
ATOM 5226 C C . LEU B 1 241 ? -3.723 -26.281 -4.066 1 98.44 241 LEU B C 1
ATOM 5228 O O . LEU B 1 241 ? -3.721 -26.516 -5.273 1 98.44 241 LEU B O 1
ATOM 5232 N N . GLN B 1 242 ? -2.914 -26.906 -3.25 1 98.19 242 GLN B N 1
ATOM 5233 C CA . GLN B 1 242 ? -2.32 -28.188 -3.602 1 98.19 242 GLN B CA 1
ATOM 5234 C C . GLN B 1 242 ? -3.393 -29.25 -3.805 1 98.19 242 GLN B C 1
ATOM 5236 O O . GLN B 1 242 ? -4.348 -29.328 -3.031 1 98.19 242 GLN B O 1
ATOM 5241 N N . PHE B 1 243 ? -3.25 -30.078 -4.836 1 97.5 243 PHE B N 1
ATOM 5242 C CA . PHE B 1 243 ? -4.277 -31.062 -5.148 1 97.5 243 PHE B CA 1
ATOM 5243 C C . PHE B 1 243 ? -3.973 -32.406 -4.48 1 97.5 243 PHE B C 1
ATOM 5245 O O . PHE B 1 243 ? -4.832 -33.281 -4.414 1 97.5 243 PHE B O 1
ATOM 5252 N N . THR B 1 244 ? -2.729 -32.469 -3.99 1 92.25 244 THR B N 1
ATOM 5253 C CA . THR B 1 244 ? -2.35 -33.688 -3.264 1 92.25 244 THR B CA 1
ATOM 5254 C C . THR B 1 244 ? -2.416 -33.438 -1.757 1 92.25 244 THR B C 1
ATOM 5256 O O . THR B 1 244 ? -2.096 -32.375 -1.277 1 92.25 244 THR B O 1
ATOM 5259 N N . LYS B 1 245 ? -2.822 -34.5 -1.011 1 93.94 245 LYS B N 1
ATOM 5260 C CA . LYS B 1 245 ? -2.82 -34.5 0.449 1 93.94 245 LYS B CA 1
ATOM 5261 C C . LYS B 1 245 ? -2.027 -35.688 0.997 1 93.94 245 LYS B C 1
ATOM 5263 O O . LYS B 1 245 ? -2.004 -36.781 0.39 1 93.94 245 LYS B O 1
ATOM 5268 N N . PRO B 1 246 ? -1.438 -35.719 2.223 1 96.12 246 PRO B N 1
ATOM 5269 C CA . PRO B 1 246 ? -1.265 -34.438 2.936 1 96.12 246 PRO B CA 1
ATOM 5270 C C . PRO B 1 246 ? -0.487 -33.406 2.125 1 96.12 246 PRO B C 1
ATOM 5272 O O . PRO B 1 246 ? 0.185 -33.781 1.151 1 96.12 246 PRO B O 1
ATOM 5275 N N . TYR B 1 247 ? -0.618 -32.125 2.479 1 97.44 247 TYR B N 1
ATOM 5276 C CA . TYR B 1 247 ? 0.147 -31.078 1.822 1 97.44 247 TYR B CA 1
ATOM 5277 C C . TYR B 1 247 ? 1.64 -31.375 1.866 1 97.44 247 TYR B C 1
ATOM 5279 O O . TYR B 1 247 ? 2.152 -31.859 2.877 1 97.44 247 TYR B O 1
ATOM 5287 N N . VAL B 1 248 ? 2.344 -31.062 0.684 1 98.12 248 VAL B N 1
ATOM 5288 C CA . VAL B 1 248 ? 3.797 -30.984 0.786 1 98.12 248 VAL B CA 1
ATOM 5289 C C . VAL B 1 248 ? 4.184 -29.844 1.737 1 98.12 248 VAL B C 1
ATOM 5291 O O . VAL B 1 248 ? 3.762 -28.703 1.557 1 98.12 248 VAL B O 1
ATOM 5294 N N . PRO B 1 249 ? 4.945 -30.109 2.783 1 98.19 249 PRO B N 1
ATOM 5295 C CA . PRO B 1 249 ? 5.277 -29.094 3.783 1 98.19 249 PRO B CA 1
ATOM 5296 C C . PRO B 1 249 ? 6.02 -27.891 3.184 1 98.19 249 PRO B C 1
ATOM 5298 O O . PRO B 1 249 ? 6.684 -28.031 2.152 1 98.19 249 PRO B O 1
ATOM 5301 N N . SER B 1 250 ? 5.871 -26.766 3.848 1 98.62 250 SER B N 1
ATOM 5302 C CA . SER B 1 250 ? 6.5 -25.531 3.393 1 98.62 250 SER B CA 1
ATOM 5303 C C . SER B 1 250 ? 7.98 -25.5 3.758 1 98.62 250 SER B C 1
ATOM 5305 O O . SER B 1 250 ? 8.453 -26.328 4.543 1 98.62 250 SER B O 1
ATOM 5307 N N . PHE B 1 251 ? 8.797 -24.547 3.115 1 98.88 251 PHE B N 1
ATOM 5308 C CA . PHE B 1 251 ? 10.133 -24.25 3.605 1 98.88 251 PHE B CA 1
ATOM 5309 C C . PHE B 1 251 ? 10.078 -23.75 5.043 1 98.88 251 PHE B C 1
ATOM 5311 O O . PHE B 1 251 ? 10.961 -24.047 5.848 1 98.88 251 PHE B O 1
ATOM 5318 N N . LEU B 1 252 ? 9.039 -22.938 5.348 1 98.69 252 LEU B N 1
ATOM 5319 C CA . LEU B 1 252 ? 8.883 -22.406 6.695 1 98.69 252 LEU B CA 1
ATOM 5320 C C . LEU B 1 252 ? 8.859 -23.531 7.723 1 98.69 252 LEU B C 1
ATOM 5322 O O . LEU B 1 252 ? 9.391 -23.375 8.828 1 98.69 252 LEU B O 1
ATOM 5326 N N . SER B 1 253 ? 8.289 -24.656 7.367 1 98.19 253 SER B N 1
ATOM 5327 C CA . SER B 1 253 ? 8.133 -25.781 8.273 1 98.19 253 SER B CA 1
ATOM 5328 C C . SER B 1 253 ? 9.484 -26.406 8.617 1 98.19 253 SER B C 1
ATOM 5330 O O . SER B 1 253 ? 9.617 -27.094 9.633 1 98.19 253 SER B O 1
ATOM 5332 N N . MET B 1 254 ? 10.5 -26.188 7.824 1 98 254 MET B N 1
ATOM 5333 C CA . MET B 1 254 ? 11.797 -26.812 8.062 1 98 254 MET B CA 1
ATOM 5334 C C . MET B 1 254 ? 12.852 -25.75 8.391 1 98 254 MET B C 1
ATOM 5336 O O . MET B 1 254 ? 14.055 -26.047 8.359 1 98 254 MET B O 1
ATOM 5340 N N . ASP B 1 255 ? 12.43 -24.562 8.656 1 98.06 255 ASP B N 1
ATOM 5341 C CA . ASP B 1 255 ? 13.344 -23.422 8.789 1 98.06 255 ASP B CA 1
ATOM 5342 C C . ASP B 1 255 ? 13.969 -23.391 10.188 1 98.06 255 ASP B C 1
ATOM 5344 O O . ASP B 1 255 ? 13.555 -22.594 11.031 1 98.06 255 ASP B O 1
ATOM 5348 N N . THR B 1 256 ? 15.102 -24.047 10.32 1 96.44 256 THR B N 1
ATOM 5349 C CA . THR B 1 256 ? 15.781 -24.109 11.609 1 96.44 256 THR B CA 1
ATOM 5350 C C . THR B 1 256 ? 16.641 -22.859 11.82 1 96.44 256 THR B C 1
ATOM 5352 O O . THR B 1 256 ? 16.906 -22.469 12.961 1 96.44 256 THR B O 1
ATOM 5355 N N . ASP B 1 257 ? 17.078 -22.172 10.805 1 96.31 257 ASP B N 1
ATOM 5356 C CA . ASP B 1 257 ? 18.062 -21.094 10.906 1 96.31 257 ASP B CA 1
ATOM 5357 C C . ASP B 1 257 ? 17.375 -19.734 10.992 1 96.31 257 ASP B C 1
ATOM 5359 O O . ASP B 1 257 ? 18.016 -18.734 11.336 1 96.31 257 ASP B O 1
ATOM 5363 N N . GLY B 1 258 ? 16.109 -19.672 10.664 1 97.31 258 GLY B N 1
ATOM 5364 C CA . GLY B 1 258 ? 15.469 -18.375 10.508 1 97.31 258 GLY B CA 1
ATOM 5365 C C . GLY B 1 258 ? 15.836 -17.672 9.211 1 97.31 258 GLY B C 1
ATOM 5366 O O . GLY B 1 258 ? 16.203 -16.5 9.219 1 97.31 258 GLY B O 1
ATOM 5367 N N . ARG B 1 259 ? 15.797 -18.484 8.062 1 98.25 259 ARG B N 1
ATOM 5368 C CA . ARG B 1 259 ? 16.234 -17.922 6.793 1 98.25 259 ARG B CA 1
ATOM 5369 C C . ARG B 1 259 ? 15.086 -17.875 5.789 1 98.25 259 ARG B C 1
ATOM 5371 O O . ARG B 1 259 ? 15.273 -17.453 4.645 1 98.25 259 ARG B O 1
ATOM 5378 N N . VAL B 1 260 ? 13.812 -18.219 6.203 1 98.81 260 VAL B N 1
ATOM 5379 C CA . VAL B 1 260 ? 12.672 -18.234 5.297 1 98.81 260 VAL B CA 1
ATOM 5380 C C . VAL B 1 260 ? 11.773 -17.031 5.578 1 98.81 260 VAL B C 1
ATOM 5382 O O . VAL B 1 260 ? 11.406 -16.766 6.727 1 98.81 260 VAL B O 1
ATOM 5385 N N . VAL B 1 261 ? 11.5 -16.234 4.582 1 98.88 261 VAL B N 1
ATOM 5386 C CA . VAL B 1 261 ? 10.438 -15.234 4.574 1 98.88 261 VAL B CA 1
ATOM 5387 C C . VAL B 1 261 ? 9.297 -15.711 3.68 1 98.88 261 VAL B C 1
ATOM 5389 O O . VAL B 1 261 ? 9.461 -15.844 2.467 1 98.88 261 VAL B O 1
ATOM 5392 N N . ARG B 1 262 ? 8.18 -15.969 4.285 1 98.94 262 ARG B N 1
ATOM 5393 C CA . ARG B 1 262 ? 7.055 -16.562 3.572 1 98.94 262 ARG B CA 1
ATOM 5394 C C . ARG B 1 262 ? 5.973 -15.516 3.303 1 98.94 262 ARG B C 1
ATOM 5396 O O . ARG B 1 262 ? 5.668 -14.695 4.168 1 98.94 262 ARG B O 1
ATOM 5403 N N . PHE B 1 263 ? 5.41 -15.57 2.127 1 98.94 263 PHE B N 1
ATOM 5404 C CA . PHE B 1 263 ? 4.359 -14.656 1.692 1 98.94 263 PHE B CA 1
ATOM 5405 C C . PHE B 1 263 ? 3.062 -15.406 1.423 1 98.94 263 PHE B C 1
ATOM 5407 O O . PHE B 1 263 ? 2.988 -16.203 0.494 1 98.94 263 PHE B O 1
ATOM 5414 N N . ASP B 1 264 ? 2.068 -15.148 2.242 1 98.81 264 ASP B N 1
ATOM 5415 C CA . ASP B 1 264 ? 0.742 -15.742 2.105 1 98.81 264 ASP B CA 1
ATOM 5416 C C . ASP B 1 264 ? -0.272 -14.711 1.609 1 98.81 264 ASP B C 1
ATOM 5418 O O . ASP B 1 264 ? -0.087 -13.508 1.802 1 98.81 264 ASP B O 1
ATOM 5422 N N . SER B 1 265 ? -1.294 -15.188 0.932 1 98.44 265 SER B N 1
ATOM 5423 C CA . SER B 1 265 ? -2.295 -14.297 0.351 1 98.44 265 SER B CA 1
ATOM 5424 C C . SER B 1 265 ? -3.707 -14.828 0.584 1 98.44 265 SER B C 1
ATOM 5426 O O . SER B 1 265 ? -3.928 -16.047 0.595 1 98.44 265 SER B O 1
ATOM 5428 N N . PHE B 1 266 ? -4.656 -13.953 0.742 1 98.69 266 PHE B N 1
ATOM 5429 C CA . PHE B 1 266 ? -6.062 -14.344 0.809 1 98.69 266 PHE B CA 1
ATOM 5430 C C . PHE B 1 266 ? -6.738 -14.156 -0.543 1 98.69 266 PHE B C 1
ATOM 5432 O O . PHE B 1 266 ? -7.938 -14.406 -0.681 1 98.69 266 PHE B O 1
ATOM 5439 N N . SER B 1 267 ? -6 -13.773 -1.543 1 97.88 267 SER B N 1
ATOM 5440 C CA . SER B 1 267 ? -6.555 -13.43 -2.848 1 97.88 267 SER B CA 1
ATOM 5441 C C . SER B 1 267 ? -7.188 -14.641 -3.518 1 97.88 267 SER B C 1
ATOM 5443 O O . SER B 1 267 ? -8.164 -14.508 -4.254 1 97.88 267 SER B O 1
ATOM 5445 N N . LYS B 1 268 ? -6.613 -15.836 -3.271 1 97.69 268 LYS B N 1
ATOM 5446 C CA . LYS B 1 268 ? -7.062 -17.031 -3.988 1 97.69 268 LYS B CA 1
ATOM 5447 C C . LYS B 1 268 ? -8.055 -17.828 -3.152 1 97.69 268 LYS B C 1
ATOM 5449 O O . LYS B 1 268 ? -8.648 -18.797 -3.639 1 97.69 268 LYS B O 1
ATOM 5454 N N . LEU B 1 269 ? -8.273 -17.391 -1.916 1 97.81 269 LEU B N 1
ATOM 5455 C CA . LEU B 1 269 ? -9.078 -18.203 -1.005 1 97.81 269 LEU B CA 1
ATOM 5456 C C . LEU B 1 269 ? -10.305 -17.422 -0.536 1 97.81 269 LEU B C 1
ATOM 5458 O O . LEU B 1 269 ? -11.359 -18.016 -0.291 1 97.81 269 LEU B O 1
ATOM 5462 N N . VAL B 1 270 ? -10.156 -16.078 -0.344 1 98.38 270 VAL B N 1
ATOM 5463 C CA . VAL B 1 270 ? -11.227 -15.312 0.277 1 98.38 270 VAL B CA 1
ATOM 5464 C C . VAL B 1 270 ? -11.641 -14.164 -0.643 1 98.38 270 VAL B C 1
ATOM 5466 O O . VAL B 1 270 ? -12.82 -14.008 -0.97 1 98.38 270 VAL B O 1
ATOM 5469 N N . SER B 1 271 ? -10.711 -13.336 -1.03 1 98.25 271 SER B N 1
ATOM 5470 C CA . SER B 1 271 ? -10.992 -12.188 -1.889 1 98.25 271 SER B CA 1
ATOM 5471 C C . SER B 1 271 ? -9.711 -11.562 -2.416 1 98.25 271 SER B C 1
ATOM 5473 O O . SER B 1 271 ? -8.812 -11.234 -1.641 1 98.25 271 SER B O 1
ATOM 5475 N N . SER B 1 272 ? -9.633 -11.445 -3.756 1 97.38 272 SER B N 1
ATOM 5476 C CA . SER B 1 272 ? -8.5 -10.734 -4.34 1 97.38 272 SER B CA 1
ATOM 5477 C C . SER B 1 272 ? -8.664 -9.227 -4.191 1 97.38 272 SER B C 1
ATOM 5479 O O . SER B 1 272 ? -7.672 -8.492 -4.125 1 97.38 272 SER B O 1
ATOM 5481 N N . GLY B 1 273 ? -9.867 -8.719 -4.031 1 97.56 273 GLY B N 1
ATOM 5482 C CA . GLY B 1 273 ? -10.148 -7.293 -3.988 1 97.56 273 GLY B CA 1
ATOM 5483 C C . GLY B 1 273 ? -9.898 -6.672 -2.627 1 97.56 273 GLY B C 1
ATOM 5484 O O . GLY B 1 273 ? -9.594 -5.484 -2.529 1 97.56 273 GLY B O 1
ATOM 5485 N N . MET B 1 274 ? -9.984 -7.461 -1.55 1 98.56 274 MET B N 1
ATOM 5486 C CA . MET B 1 274 ? -9.766 -6.953 -0.198 1 98.56 274 MET B CA 1
ATOM 5487 C C . MET B 1 274 ? -8.305 -6.578 0.012 1 98.56 274 MET B C 1
ATOM 5489 O O . MET B 1 274 ? -7.969 -5.852 0.95 1 98.56 274 MET B O 1
ATOM 5493 N N . ARG B 1 275 ? -7.418 -7.102 -0.891 1 98.56 275 ARG B N 1
ATOM 5494 C CA . ARG B 1 275 ? -5.988 -6.805 -0.873 1 98.56 275 ARG B CA 1
ATOM 5495 C C . ARG B 1 275 ? -5.391 -7.082 0.502 1 98.56 275 ARG B C 1
ATOM 5497 O O . ARG B 1 275 ? -4.781 -6.199 1.108 1 98.56 275 ARG B O 1
ATOM 5504 N N . LEU B 1 276 ? -5.555 -8.336 0.95 1 98.88 276 LEU B N 1
ATOM 5505 C CA . LEU B 1 276 ? -4.941 -8.75 2.209 1 98.88 276 LEU B CA 1
ATOM 5506 C C . LEU B 1 276 ? -4.023 -9.945 1.999 1 98.88 276 LEU B C 1
ATOM 5508 O O . LEU B 1 276 ? -4.391 -10.898 1.31 1 98.88 276 LEU B O 1
ATOM 5512 N N . GLY B 1 277 ? -2.871 -9.883 2.422 1 98.81 277 GLY B N 1
ATOM 5513 C CA . GLY B 1 277 ? -1.885 -10.93 2.611 1 98.81 277 GLY B CA 1
ATOM 5514 C C . GLY B 1 277 ? -1.107 -10.797 3.906 1 98.81 277 GLY B C 1
ATOM 5515 O O . GLY B 1 277 ? -1.479 -10.008 4.781 1 98.81 277 GLY B O 1
ATOM 5516 N N . PHE B 1 278 ? -0.148 -11.578 4.094 1 98.88 278 PHE B N 1
ATOM 5517 C CA . PHE B 1 278 ? 0.703 -11.43 5.27 1 98.88 278 PHE B CA 1
ATOM 5518 C C . PHE B 1 278 ? 2.053 -12.102 5.051 1 98.88 278 PHE B C 1
ATOM 5520 O O . PHE B 1 278 ? 2.188 -12.969 4.18 1 98.88 278 PHE B O 1
ATOM 5527 N N . VAL B 1 279 ? 3.018 -11.617 5.746 1 98.94 279 VAL B N 1
ATOM 5528 C CA . VAL B 1 279 ? 4.395 -12.094 5.668 1 98.94 279 VAL B CA 1
ATOM 5529 C C . VAL B 1 279 ? 4.809 -12.703 7.004 1 98.94 279 VAL B C 1
ATOM 5531 O O . VAL B 1 279 ? 4.531 -12.133 8.062 1 98.94 279 VAL B O 1
ATOM 5534 N N . THR B 1 280 ? 5.352 -13.859 6.953 1 98.81 280 THR B N 1
ATOM 5535 C CA . THR B 1 280 ? 5.906 -14.57 8.109 1 98.81 280 THR B CA 1
ATOM 5536 C C . THR B 1 280 ? 7.406 -14.797 7.93 1 98.81 280 THR B C 1
ATOM 5538 O O . THR B 1 280 ? 7.863 -15.141 6.84 1 98.81 280 THR B O 1
ATOM 5541 N N . GLY B 1 281 ? 8.203 -14.594 8.984 1 98.38 281 GLY B N 1
ATOM 5542 C CA . GLY B 1 281 ? 9.641 -14.812 8.906 1 98.38 281 GLY B CA 1
ATOM 5543 C C . GLY B 1 281 ? 10.391 -14.312 10.125 1 98.38 281 GLY B C 1
ATOM 5544 O O . GLY B 1 281 ? 9.781 -14.062 11.172 1 98.38 281 GLY B O 1
ATOM 5545 N N . PRO B 1 282 ? 11.742 -14.242 10.023 1 97.94 282 PRO B N 1
ATOM 5546 C CA . PRO B 1 282 ? 12.539 -13.812 11.18 1 97.94 282 PRO B CA 1
ATOM 5547 C C . PRO B 1 282 ? 12.289 -12.352 11.555 1 97.94 282 PRO B C 1
ATOM 5549 O O . PRO B 1 282 ? 12.258 -11.484 10.688 1 97.94 282 PRO B O 1
ATOM 5552 N N . LYS B 1 283 ? 12.172 -12.094 12.828 1 96.81 283 LYS B N 1
ATOM 5553 C CA . LYS B 1 283 ? 11.805 -10.805 13.398 1 96.81 283 LYS B CA 1
ATOM 5554 C C . LYS B 1 283 ? 12.727 -9.695 12.883 1 96.81 283 LYS B C 1
ATOM 5556 O O . LYS B 1 283 ? 12.258 -8.625 12.5 1 96.81 283 LYS B O 1
ATOM 5561 N N . PRO B 1 284 ? 14.07 -9.883 12.773 1 97.44 284 PRO B N 1
ATOM 5562 C CA . PRO B 1 284 ? 14.938 -8.797 12.32 1 97.44 284 PRO B CA 1
ATOM 5563 C C . PRO B 1 284 ? 14.602 -8.328 10.906 1 97.44 284 PRO B C 1
ATOM 5565 O O . PRO B 1 284 ? 14.727 -7.137 10.602 1 97.44 284 PRO B O 1
ATOM 5568 N N . LEU B 1 285 ? 14.195 -9.234 10.023 1 98.5 285 LEU B N 1
ATOM 5569 C CA . LEU B 1 285 ? 13.82 -8.867 8.656 1 98.5 285 LEU B CA 1
ATOM 5570 C C . LEU B 1 285 ? 12.43 -8.242 8.625 1 98.5 285 LEU B C 1
ATOM 5572 O O . LEU B 1 285 ? 12.195 -7.285 7.879 1 98.5 285 LEU B O 1
ATOM 5576 N N . LEU B 1 286 ? 11.5 -8.766 9.453 1 98.44 286 LEU B N 1
ATOM 5577 C CA . LEU B 1 286 ? 10.133 -8.25 9.461 1 98.44 286 LEU B CA 1
ATOM 5578 C C . LEU B 1 286 ? 10.078 -6.863 10.102 1 98.44 286 LEU B C 1
ATOM 5580 O O . LEU B 1 286 ? 9.219 -6.051 9.758 1 98.44 286 LEU B O 1
ATOM 5584 N N . GLU B 1 287 ? 10.984 -6.594 11.039 1 97.56 287 GLU B N 1
ATOM 5585 C CA . GLU B 1 287 ? 11.07 -5.25 11.594 1 97.56 287 GLU B CA 1
ATOM 5586 C C . GLU B 1 287 ? 11.375 -4.219 10.516 1 97.56 287 GLU B C 1
ATOM 5588 O O . GLU B 1 287 ? 10.859 -3.102 10.547 1 97.56 287 GLU B O 1
ATOM 5593 N N . ARG B 1 288 ? 12.195 -4.578 9.523 1 98.5 288 ARG B N 1
ATOM 5594 C CA . ARG B 1 288 ? 12.477 -3.689 8.398 1 98.5 288 ARG B CA 1
ATOM 5595 C C . ARG B 1 288 ? 11.258 -3.551 7.488 1 98.5 288 ARG B C 1
ATOM 5597 O O . ARG B 1 288 ? 10.953 -2.455 7.02 1 98.5 288 ARG B O 1
ATOM 5604 N N . LEU B 1 289 ? 10.594 -4.684 7.258 1 98.62 289 LEU B N 1
ATOM 5605 C CA . LEU B 1 289 ? 9.352 -4.633 6.5 1 98.62 289 LEU B CA 1
ATOM 5606 C C . LEU B 1 289 ? 8.359 -3.664 7.145 1 98.62 289 LEU B C 1
ATOM 5608 O O . LEU B 1 289 ? 7.707 -2.883 6.449 1 98.62 289 LEU B O 1
ATOM 5612 N N . GLU B 1 290 ? 8.25 -3.73 8.438 1 97.75 290 GLU B N 1
ATOM 5613 C CA . GLU B 1 290 ? 7.328 -2.869 9.164 1 97.75 290 GLU B CA 1
ATOM 5614 C C . GLU B 1 290 ? 7.652 -1.396 8.945 1 97.75 290 GLU B C 1
ATOM 5616 O O . GLU B 1 290 ? 6.75 -0.574 8.773 1 97.75 290 GLU B O 1
ATOM 5621 N N . LEU B 1 291 ? 8.922 -1.028 8.977 1 97.94 291 LEU B N 1
ATOM 5622 C CA . LEU B 1 291 ? 9.336 0.354 8.75 1 97.94 291 LEU B CA 1
ATOM 5623 C C . LEU B 1 291 ? 9.008 0.793 7.328 1 97.94 291 LEU B C 1
ATOM 5625 O O . LEU B 1 291 ? 8.625 1.942 7.102 1 97.94 291 LEU B O 1
ATOM 5629 N N . HIS B 1 292 ? 9.156 -0.107 6.348 1 98.31 292 HIS B N 1
ATOM 5630 C CA . HIS B 1 292 ? 8.773 0.198 4.977 1 98.31 292 HIS B CA 1
ATOM 5631 C C . HIS B 1 292 ? 7.266 0.407 4.859 1 98.31 292 HIS B C 1
ATOM 5633 O O . HIS B 1 292 ? 6.812 1.264 4.098 1 98.31 292 HIS B O 1
ATOM 5639 N N . MET B 1 293 ? 6.504 -0.356 5.613 1 97.75 293 MET B N 1
ATOM 5640 C CA . MET B 1 293 ? 5.055 -0.195 5.629 1 97.75 293 MET B CA 1
ATOM 5641 C C . MET B 1 293 ? 4.66 1.117 6.297 1 97.75 293 MET B C 1
ATOM 5643 O O . MET B 1 293 ? 3.781 1.829 5.805 1 97.75 293 MET B O 1
ATOM 5647 N N . GLN B 1 294 ? 5.332 1.476 7.352 1 96.31 294 GLN B N 1
ATOM 5648 C CA . GLN B 1 294 ? 5.008 2.666 8.125 1 96.31 294 GLN B CA 1
ATOM 5649 C C . GLN B 1 294 ? 5.09 3.924 7.27 1 96.31 294 GLN B C 1
ATOM 5651 O O . GLN B 1 294 ? 4.277 4.84 7.418 1 96.31 294 GLN B O 1
ATOM 5656 N N . CYS B 1 295 ? 5.984 4.016 6.375 1 96.06 295 CYS B N 1
ATOM 5657 C CA . CYS B 1 295 ? 6.207 5.25 5.633 1 96.06 295 CYS B CA 1
ATOM 5658 C C . CYS B 1 295 ? 5.41 5.258 4.332 1 96.06 295 CYS B C 1
ATOM 5660 O O . CYS B 1 295 ? 5.406 6.254 3.605 1 96.06 295 CYS B O 1
ATOM 5662 N N . SER B 1 296 ? 4.734 4.152 4.023 1 97.56 296 SER B N 1
ATOM 5663 C CA . SER B 1 296 ? 3.969 4.043 2.787 1 97.56 296 SER B CA 1
ATOM 5664 C C . SER B 1 296 ? 2.484 3.836 3.072 1 97.56 296 SER B C 1
ATOM 5666 O O . SER B 1 296 ? 1.77 4.789 3.391 1 97.56 296 SER B O 1
ATOM 5668 N N . VAL B 1 297 ? 2.092 2.566 3.223 1 98.38 297 VAL B N 1
ATOM 5669 C CA . VAL B 1 297 ? 0.668 2.277 3.367 1 98.38 297 VAL B CA 1
ATOM 5670 C C . VAL B 1 297 ? 0.247 2.463 4.824 1 98.38 297 VAL B C 1
ATOM 5672 O O . VAL B 1 297 ? -0.947 2.492 5.133 1 98.38 297 VAL B O 1
ATOM 5675 N N . MET B 1 298 ? 1.176 2.633 5.77 1 96.94 298 MET B N 1
ATOM 5676 C CA . MET B 1 298 ? 0.971 2.695 7.211 1 96.94 298 MET B CA 1
ATOM 5677 C C . MET B 1 298 ? 0.468 1.358 7.746 1 96.94 298 MET B C 1
ATOM 5679 O O . MET B 1 298 ? 1.09 0.765 8.633 1 96.94 298 MET B O 1
ATOM 5683 N N . HIS B 1 299 ? -0.592 0.868 7.34 1 97.5 299 HIS B N 1
ATOM 5684 C CA . HIS B 1 299 ? -1.158 -0.451 7.602 1 97.5 299 HIS B CA 1
ATOM 5685 C C . HIS B 1 299 ? -2.168 -0.84 6.527 1 97.5 299 HIS B C 1
ATOM 5687 O O . HIS B 1 299 ? -2.65 0.017 5.785 1 97.5 299 HIS B O 1
ATOM 5693 N N . ALA B 1 300 ? -2.42 -2.143 6.371 1 98.62 300 ALA B N 1
ATOM 5694 C CA . ALA B 1 300 ? -3.461 -2.609 5.457 1 98.62 300 ALA B CA 1
ATOM 5695 C C . ALA B 1 300 ? -4.832 -2.084 5.875 1 98.62 300 ALA B C 1
ATOM 5697 O O . ALA B 1 300 ? -5.035 -1.713 7.031 1 98.62 300 ALA B O 1
ATOM 5698 N N . SER B 1 301 ? -5.801 -2.01 4.938 1 98.81 301 SER B N 1
ATOM 5699 C CA . SER B 1 301 ? -7.137 -1.484 5.199 1 98.81 301 SER B CA 1
ATOM 5700 C C . SER B 1 301 ? -7.742 -2.107 6.453 1 98.81 301 SER B C 1
ATOM 5702 O O . SER B 1 301 ? -7.902 -3.328 6.531 1 98.81 301 SER B O 1
ATOM 5704 N N . GLY B 1 302 ? -8.055 -1.204 7.418 1 98.5 302 GLY B N 1
ATOM 5705 C CA . GLY B 1 302 ? -8.672 -1.69 8.641 1 98.5 302 GLY B CA 1
ATOM 5706 C C . GLY B 1 302 ? -10.023 -2.34 8.414 1 98.5 302 GLY B C 1
ATOM 5707 O O . GLY B 1 302 ? -10.359 -3.334 9.062 1 98.5 302 GLY B O 1
ATOM 5708 N N . LEU B 1 303 ? -10.812 -1.789 7.484 1 98.62 303 LEU B N 1
ATOM 5709 C CA . LEU B 1 303 ? -12.109 -2.355 7.152 1 98.62 303 LEU B CA 1
ATOM 5710 C C . LEU B 1 303 ? -11.969 -3.762 6.582 1 98.62 303 LEU B C 1
ATOM 5712 O O . LEU B 1 303 ? -12.68 -4.68 6.988 1 98.62 303 LEU B O 1
ATOM 5716 N N . SER B 1 304 ? -11.031 -3.951 5.629 1 98.81 304 SER B N 1
ATOM 5717 C CA . SER B 1 304 ? -10.781 -5.273 5.062 1 98.81 304 SER B CA 1
ATOM 5718 C C . SER B 1 304 ? -10.297 -6.246 6.129 1 98.81 304 SER B C 1
ATOM 5720 O O . SER B 1 304 ? -10.727 -7.402 6.164 1 98.81 304 SER B O 1
ATOM 5722 N N . GLN B 1 305 ? -9.375 -5.809 6.988 1 98.81 305 GLN B N 1
ATOM 5723 C CA . GLN B 1 305 ? -8.836 -6.664 8.039 1 98.81 305 GLN B CA 1
ATOM 5724 C C . GLN B 1 305 ? -9.938 -7.133 8.984 1 98.81 305 GLN B C 1
ATOM 5726 O O . GLN B 1 305 ? -10.008 -8.32 9.328 1 98.81 305 GLN B O 1
ATOM 5731 N N . MET B 1 306 ? -10.773 -6.188 9.43 1 98.69 306 MET B N 1
ATOM 5732 C CA . MET B 1 306 ? -11.828 -6.531 10.375 1 98.69 306 MET B CA 1
ATOM 5733 C C . MET B 1 306 ? -12.844 -7.469 9.742 1 98.69 306 MET B C 1
ATOM 5735 O O . MET B 1 306 ? -13.297 -8.43 10.367 1 98.69 306 MET B O 1
ATOM 5739 N N . ALA B 1 307 ? -13.227 -7.199 8.469 1 98.69 307 ALA B N 1
ATOM 5740 C CA . ALA B 1 307 ? -14.133 -8.094 7.754 1 98.69 307 ALA B CA 1
ATOM 5741 C C . ALA B 1 307 ? -13.562 -9.508 7.676 1 98.69 307 ALA B C 1
ATOM 5743 O O . ALA B 1 307 ? -14.25 -10.484 7.984 1 98.69 307 ALA B O 1
ATOM 5744 N N . LEU B 1 308 ? -12.297 -9.641 7.293 1 98.81 308 LEU B N 1
ATOM 5745 C CA . LEU B 1 308 ? -11.641 -10.938 7.207 1 98.81 308 LEU B CA 1
ATOM 5746 C C . LEU B 1 308 ? -11.586 -11.609 8.578 1 98.81 308 LEU B C 1
ATOM 5748 O O . LEU B 1 308 ? -11.883 -12.805 8.695 1 98.81 308 LEU B O 1
ATOM 5752 N N . TYR B 1 309 ? -11.203 -10.844 9.625 1 98.69 309 TYR B N 1
ATOM 5753 C CA . TYR B 1 309 ? -11.086 -11.383 10.969 1 98.69 309 TYR B CA 1
ATOM 5754 C C . TYR B 1 309 ? -12.414 -11.984 11.43 1 98.69 309 TYR B C 1
ATOM 5756 O O . TYR B 1 309 ? -12.438 -13.102 11.953 1 98.69 309 TYR B O 1
ATOM 5764 N N . LYS B 1 310 ? -13.484 -11.234 11.195 1 98.5 310 LYS B N 1
ATOM 5765 C CA . LYS B 1 310 ? -14.789 -11.695 11.664 1 98.5 310 LYS B CA 1
ATOM 5766 C C . LYS B 1 310 ? -15.227 -12.953 10.922 1 98.5 310 LYS B C 1
ATOM 5768 O O . LYS B 1 310 ? -15.844 -13.844 11.508 1 98.5 310 LYS B O 1
ATOM 5773 N N . VAL B 1 311 ? -14.945 -13.062 9.625 1 98.5 311 VAL B N 1
ATOM 5774 C CA . VAL B 1 311 ? -15.234 -14.273 8.859 1 98.5 311 VAL B CA 1
ATOM 5775 C C . VAL B 1 311 ? -14.414 -15.445 9.414 1 98.5 311 VAL B C 1
ATOM 5777 O O . VAL B 1 311 ? -14.953 -16.516 9.672 1 98.5 311 VAL B O 1
ATOM 5780 N N . LEU B 1 312 ? -13.102 -15.234 9.617 1 98.38 312 LEU B N 1
ATOM 5781 C CA . LEU B 1 312 ? -12.219 -16.281 10.125 1 98.38 312 LEU B CA 1
ATOM 5782 C C . LEU B 1 312 ? -12.617 -16.688 11.547 1 98.38 312 LEU B C 1
ATOM 5784 O O . LEU B 1 312 ? -12.516 -17.859 11.906 1 98.38 312 LEU B O 1
ATOM 5788 N N . GLU B 1 313 ? -12.938 -15.648 12.328 1 97.81 313 GLU B N 1
ATOM 5789 C CA . GLU B 1 313 ? -13.383 -15.914 13.695 1 97.81 313 GLU B CA 1
ATOM 5790 C C . GLU B 1 313 ? -14.609 -16.828 13.703 1 97.81 313 GLU B C 1
ATOM 5792 O O . GLU B 1 313 ? -14.695 -17.75 14.516 1 97.81 313 GLU B O 1
ATOM 5797 N N . ASP B 1 314 ? -15.508 -16.562 12.844 1 97.38 314 ASP B N 1
ATOM 5798 C CA . ASP B 1 314 ? -16.703 -17.391 12.711 1 97.38 314 ASP B CA 1
ATOM 5799 C C . ASP B 1 314 ? -16.359 -18.812 12.281 1 97.38 314 ASP B C 1
ATOM 5801 O O . ASP B 1 314 ? -16.906 -19.781 12.797 1 97.38 314 ASP B O 1
ATOM 5805 N N . TRP B 1 315 ? -15.445 -18.969 11.328 1 97.56 315 TRP B N 1
ATOM 5806 C CA . TRP B 1 315 ? -15.055 -20.25 10.766 1 97.56 315 TRP B CA 1
ATOM 5807 C C . TRP B 1 315 ? -14.219 -21.047 11.758 1 97.56 315 TRP B C 1
ATOM 5809 O O . TRP B 1 315 ? -14.344 -22.281 11.836 1 97.56 315 TRP B O 1
ATOM 5819 N N . GLY B 1 316 ? -13.367 -20.359 12.523 1 97.5 316 GLY B N 1
ATOM 5820 C CA . GLY B 1 316 ? -12.25 -21.031 13.172 1 97.5 316 GLY B CA 1
ATOM 5821 C C . GLY B 1 316 ? -11.242 -21.594 12.188 1 97.5 316 GLY B C 1
ATOM 5822 O O . GLY B 1 316 ? -11.43 -21.5 10.969 1 97.5 316 GLY B O 1
ATOM 5823 N N . ILE B 1 317 ? -10.18 -22.172 12.695 1 97.56 317 ILE B N 1
ATOM 5824 C CA . ILE B 1 317 ? -9.133 -22.734 11.844 1 97.56 317 ILE B CA 1
ATOM 5825 C C . ILE B 1 317 ? -9.695 -23.891 11.023 1 97.56 317 ILE B C 1
ATOM 5827 O O . ILE B 1 317 ? -9.43 -24 9.82 1 97.56 317 ILE B O 1
ATOM 5831 N N . GLU B 1 318 ? -10.484 -24.75 11.641 1 97.81 318 GLU B N 1
ATOM 5832 C CA . GLU B 1 318 ? -11.055 -25.906 10.945 1 97.81 318 GLU B CA 1
ATOM 5833 C C . GLU B 1 318 ? -11.977 -25.453 9.812 1 97.81 318 GLU B C 1
ATOM 5835 O O . GLU B 1 318 ? -11.969 -26.047 8.727 1 97.81 318 GLU B O 1
ATOM 5840 N N . GLY B 1 319 ? -12.852 -24.484 10.117 1 98 319 GLY B N 1
ATOM 5841 C CA . GLY B 1 319 ? -13.719 -23.938 9.086 1 98 319 GLY B CA 1
ATOM 5842 C C . GLY B 1 319 ? -12.961 -23.328 7.926 1 98 319 GLY B C 1
ATOM 5843 O O . GLY B 1 319 ? -13.367 -23.469 6.77 1 98 319 GLY B O 1
ATOM 5844 N N . PHE B 1 320 ? -11.867 -22.672 8.227 1 98.38 320 PHE B N 1
ATOM 5845 C CA . PHE B 1 320 ? -11.016 -22.109 7.184 1 98.38 320 PHE B CA 1
ATOM 5846 C C . PHE B 1 320 ? -10.43 -23.219 6.309 1 98.38 320 PHE B C 1
ATOM 5848 O O . PHE B 1 320 ? -10.453 -23.125 5.082 1 98.38 320 PHE B O 1
ATOM 5855 N N . LEU B 1 321 ? -9.906 -24.25 6.93 1 98.12 321 LEU B N 1
ATOM 5856 C CA . LEU B 1 321 ? -9.305 -25.344 6.195 1 98.12 321 LEU B CA 1
ATOM 5857 C C . LEU B 1 321 ? -10.336 -26.047 5.324 1 98.12 321 LEU B C 1
ATOM 5859 O O . LEU B 1 321 ? -10.023 -26.484 4.211 1 98.12 321 LEU B O 1
ATOM 5863 N N . LYS B 1 322 ? -11.531 -26.188 5.816 1 98.12 322 LYS B N 1
ATOM 5864 C CA . LYS B 1 322 ? -12.609 -26.781 5.02 1 98.12 322 LYS B CA 1
ATOM 5865 C C . LYS B 1 322 ? -12.906 -25.938 3.787 1 98.12 322 LYS B C 1
ATOM 5867 O O . LYS B 1 322 ? -13.094 -26.469 2.691 1 98.12 322 LYS B O 1
ATOM 5872 N N . HIS B 1 323 ? -12.977 -24.641 3.977 1 98.44 323 HIS B N 1
ATOM 5873 C CA . HIS B 1 323 ? -13.172 -23.734 2.857 1 98.44 323 HIS B CA 1
ATOM 5874 C C . HIS B 1 323 ? -12.047 -23.859 1.837 1 98.44 323 HIS B C 1
ATOM 5876 O O . HIS B 1 323 ? -12.297 -23.906 0.631 1 98.44 323 HIS B O 1
ATOM 5882 N N . ALA B 1 324 ? -10.805 -23.875 2.316 1 98.31 324 ALA B N 1
ATOM 5883 C CA . ALA B 1 324 ? -9.641 -24.016 1.447 1 98.31 324 ALA B CA 1
ATOM 5884 C C . ALA B 1 324 ? -9.703 -25.312 0.654 1 98.31 324 ALA B C 1
ATOM 5886 O O . ALA B 1 324 ? -9.391 -25.344 -0.539 1 98.31 324 ALA B O 1
ATOM 5887 N N . GLU B 1 325 ? -10.078 -26.359 1.318 1 97.94 325 GLU B N 1
ATOM 5888 C CA . GLU B 1 325 ? -10.195 -27.656 0.666 1 97.94 325 GLU B CA 1
ATOM 5889 C C . GLU B 1 325 ? -11.266 -27.625 -0.425 1 97.94 325 GLU B C 1
ATOM 5891 O O . GLU B 1 325 ? -11.07 -28.188 -1.505 1 97.94 325 GLU B O 1
ATOM 5896 N N . THR B 1 326 ? -12.398 -27.031 -0.125 1 98.06 326 THR B N 1
ATOM 5897 C CA . THR B 1 326 ? -13.477 -26.906 -1.104 1 98.06 326 THR B CA 1
ATOM 5898 C C . THR B 1 326 ? -13 -26.109 -2.316 1 98.06 326 THR B C 1
ATOM 5900 O O . THR B 1 326 ? -13.32 -26.453 -3.455 1 98.06 326 THR B O 1
ATOM 5903 N N . THR B 1 327 ? -12.289 -25.062 -2.037 1 98.44 327 THR B N 1
ATOM 5904 C CA . THR B 1 327 ? -11.734 -24.234 -3.107 1 98.44 327 THR B CA 1
ATOM 5905 C C . THR B 1 327 ? -10.758 -25.047 -3.955 1 98.44 327 THR B C 1
ATOM 5907 O O . THR B 1 327 ? -10.805 -25 -5.184 1 98.44 327 THR B O 1
ATOM 5910 N N . ALA B 1 328 ? -9.867 -25.797 -3.297 1 98.44 328 ALA B N 1
ATOM 5911 C CA . ALA B 1 328 ? -8.898 -26.641 -3.998 1 98.44 328 ALA B CA 1
ATOM 5912 C C . ALA B 1 328 ? -9.594 -27.688 -4.855 1 98.44 328 ALA B C 1
ATOM 5914 O O . ALA B 1 328 ? -9.148 -27.984 -5.969 1 98.44 328 ALA B O 1
ATOM 5915 N N . GLU B 1 329 ? -10.641 -28.234 -4.352 1 98.19 329 GLU B N 1
ATOM 5916 C CA . GLU B 1 329 ? -11.383 -29.25 -5.086 1 98.19 329 GLU B CA 1
ATOM 5917 C C . GLU B 1 329 ? -11.992 -28.672 -6.359 1 98.19 329 GLU B C 1
ATOM 5919 O O . GLU B 1 329 ? -12.031 -29.328 -7.398 1 98.19 329 GLU B O 1
ATOM 5924 N N . LEU B 1 330 ? -12.5 -27.484 -6.266 1 98.19 330 LEU B N 1
ATOM 5925 C CA . LEU B 1 330 ? -13.008 -26.828 -7.461 1 98.19 330 LEU B CA 1
ATOM 5926 C C . LEU B 1 330 ? -11.922 -26.703 -8.523 1 98.19 330 LEU B C 1
ATOM 5928 O O . LEU B 1 330 ? -12.141 -27.047 -9.688 1 98.19 330 LEU B O 1
ATOM 5932 N N . TYR B 1 331 ? -10.773 -26.219 -8.141 1 98.31 331 TYR B N 1
ATOM 5933 C CA . TYR B 1 331 ? -9.703 -26 -9.109 1 98.31 331 TYR B CA 1
ATOM 5934 C C . TYR B 1 331 ? -9.148 -27.328 -9.609 1 98.31 331 TYR B C 1
ATOM 5936 O O . TYR B 1 331 ? -8.734 -27.438 -10.766 1 98.31 331 TYR B O 1
ATOM 5944 N N . LYS B 1 332 ? -9.133 -28.359 -8.734 1 98.38 332 LYS B N 1
ATOM 5945 C CA . LYS B 1 332 ? -8.734 -29.688 -9.188 1 98.38 332 LYS B CA 1
ATOM 5946 C C . LYS B 1 332 ? -9.664 -30.203 -10.273 1 98.38 332 LYS B C 1
ATOM 5948 O O . LYS B 1 332 ? -9.211 -30.766 -11.273 1 98.38 332 LYS B O 1
ATOM 5953 N N . THR B 1 333 ? -10.938 -30.047 -10.078 1 98.25 333 THR B N 1
ATOM 5954 C CA . THR B 1 333 ? -11.938 -30.453 -11.062 1 98.25 333 THR B CA 1
ATOM 5955 C C . THR B 1 333 ? -11.734 -29.703 -12.383 1 98.25 333 THR B C 1
ATOM 5957 O O . THR B 1 333 ? -11.75 -30.328 -13.453 1 98.25 333 THR B O 1
ATOM 5960 N N . LYS B 1 334 ? -11.562 -28.438 -12.297 1 98.06 334 LYS B N 1
ATOM 5961 C CA . LYS B 1 334 ? -11.328 -27.625 -13.484 1 98.06 334 LYS B CA 1
ATOM 5962 C C . LYS B 1 334 ? -10.047 -28.047 -14.195 1 98.06 334 LYS B C 1
ATOM 5964 O O . LYS B 1 334 ? -9.984 -28.078 -15.422 1 98.06 334 LYS B O 1
ATOM 5969 N N . ARG B 1 335 ? -9.008 -28.328 -13.422 1 98.12 335 ARG B N 1
ATOM 5970 C CA . ARG B 1 335 ? -7.754 -28.812 -13.969 1 98.12 335 ARG B CA 1
ATOM 5971 C C . ARG B 1 335 ? -7.969 -30.109 -14.75 1 98.12 335 ARG B C 1
ATOM 5973 O O . ARG B 1 335 ? -7.492 -30.25 -15.875 1 98.12 335 ARG B O 1
ATOM 5980 N N . ASP B 1 336 ? -8.672 -31.062 -14.18 1 98.44 336 ASP B N 1
ATOM 5981 C CA . ASP B 1 336 ? -8.922 -32.344 -14.828 1 98.44 336 ASP B CA 1
ATOM 5982 C C . ASP B 1 336 ? -9.711 -32.156 -16.125 1 98.44 336 ASP B C 1
ATOM 5984 O O . ASP B 1 336 ? -9.406 -32.812 -17.125 1 98.44 336 ASP B O 1
ATOM 5988 N N . GLN B 1 337 ? -10.727 -31.297 -16.078 1 98.56 337 GLN B N 1
ATOM 5989 C CA . GLN B 1 337 ? -11.484 -30.969 -17.281 1 98.56 337 GLN B CA 1
ATOM 5990 C C . GLN B 1 337 ? -10.578 -30.375 -18.359 1 98.56 337 GLN B C 1
ATOM 5992 O O . GLN B 1 337 ? -10.648 -30.75 -19.531 1 98.56 337 GLN B O 1
ATOM 5997 N N . CYS B 1 338 ? -9.797 -29.422 -17.969 1 98.56 338 CYS B N 1
ATOM 5998 C CA . CYS B 1 338 ? -8.883 -28.734 -18.875 1 98.56 338 CYS B CA 1
ATOM 5999 C C . CYS B 1 338 ? -7.941 -29.703 -19.562 1 98.56 338 CYS B C 1
ATOM 6001 O O . CYS B 1 338 ? -7.777 -29.672 -20.781 1 98.56 338 CYS B O 1
ATOM 6003 N N . LEU B 1 339 ? -7.344 -30.641 -18.797 1 98.44 339 LEU B N 1
ATOM 6004 C CA . LEU B 1 339 ? -6.379 -31.609 -19.312 1 98.44 339 LEU B CA 1
ATOM 6005 C C . LEU B 1 339 ? -7.047 -32.562 -20.297 1 98.44 339 LEU B C 1
ATOM 6007 O O . LEU B 1 339 ? -6.461 -32.906 -21.328 1 98.44 339 LEU B O 1
ATOM 6011 N N . ALA B 1 340 ? -8.219 -33 -19.938 1 98.69 340 ALA B N 1
ATOM 6012 C CA . ALA B 1 340 ? -8.953 -33.906 -20.844 1 98.69 340 ALA B CA 1
ATOM 6013 C C . ALA B 1 340 ? -9.234 -33.219 -22.172 1 98.69 340 ALA B C 1
ATOM 6015 O O . ALA B 1 340 ? -9.109 -33.844 -23.234 1 98.69 340 ALA B O 1
ATOM 6016 N N . ILE B 1 341 ? -9.633 -31.984 -22.078 1 98.75 341 ILE B N 1
ATOM 6017 C CA . ILE B 1 341 ? -9.961 -31.219 -23.266 1 98.75 341 ILE B CA 1
ATOM 6018 C C . ILE B 1 341 ? -8.695 -30.969 -24.078 1 98.75 341 ILE B C 1
ATOM 6020 O O . ILE B 1 341 ? -8.727 -31.016 -25.312 1 98.75 341 ILE B O 1
ATOM 6024 N N . MET B 1 342 ? -7.617 -30.641 -23.453 1 98.69 342 MET B N 1
ATOM 6025 C CA . MET B 1 342 ? -6.344 -30.438 -24.141 1 98.69 342 MET B CA 1
ATOM 6026 C C . MET B 1 342 ? -5.895 -31.719 -24.844 1 98.69 342 MET B C 1
ATOM 6028 O O . MET B 1 342 ? -5.379 -31.656 -25.969 1 98.69 342 MET B O 1
ATOM 6032 N N . GLU B 1 343 ? -6.051 -32.875 -24.203 1 98.44 343 GLU B N 1
ATOM 6033 C CA . GLU B 1 343 ? -5.75 -34.156 -24.828 1 98.44 343 GLU B CA 1
ATOM 6034 C C . GLU B 1 343 ? -6.566 -34.344 -26.109 1 98.44 343 GLU B C 1
ATOM 6036 O O . GLU B 1 343 ? -6.043 -34.844 -27.125 1 98.44 343 GLU B O 1
ATOM 6041 N N . LYS B 1 344 ? -7.781 -33.969 -26.031 1 98.44 344 LYS B N 1
ATOM 6042 C CA . LYS B 1 344 ? -8.703 -34.094 -27.156 1 98.44 344 LYS B CA 1
ATOM 6043 C C . LYS B 1 344 ? -8.266 -33.219 -28.328 1 98.44 344 LYS B C 1
ATOM 6045 O O . LYS B 1 344 ? -8.297 -33.656 -29.484 1 98.44 344 LYS B O 1
ATOM 6050 N N . HIS B 1 345 ? -7.855 -32.031 -28.078 1 98.44 345 HIS B N 1
ATOM 6051 C CA . HIS B 1 345 ? -7.703 -31.062 -29.172 1 98.44 345 HIS B CA 1
ATOM 6052 C C . HIS B 1 345 ? -6.23 -30.844 -29.516 1 98.44 345 HIS B C 1
ATOM 6054 O O . HIS B 1 345 ? -5.895 -30.516 -30.656 1 98.44 345 HIS B O 1
ATOM 6060 N N . LEU B 1 346 ? -5.316 -30.984 -28.562 1 98.06 346 LEU B N 1
ATOM 6061 C CA . LEU B 1 346 ? -3.967 -30.469 -28.75 1 98.06 346 LEU B CA 1
ATOM 6062 C C . LEU B 1 346 ? -2.961 -31.609 -28.875 1 98.06 346 LEU B C 1
ATOM 6064 O O . LEU B 1 346 ? -1.772 -31.375 -29.094 1 98.06 346 LEU B O 1
ATOM 6068 N N . LYS B 1 347 ? -3.43 -32.844 -28.703 1 96.69 347 LYS B N 1
ATOM 6069 C CA . LYS B 1 347 ? -2.523 -33.969 -28.891 1 96.69 347 LYS B CA 1
ATOM 6070 C C . LYS B 1 347 ? -1.809 -33.875 -30.234 1 96.69 347 LYS B C 1
ATOM 6072 O O . LYS B 1 347 ? -2.449 -33.719 -31.266 1 96.69 347 LYS B O 1
ATOM 6077 N N . GLY B 1 348 ? -0.492 -34 -30.156 1 96.12 348 GLY B N 1
ATOM 6078 C CA . GLY B 1 348 ? 0.302 -33.938 -31.375 1 96.12 348 GLY B CA 1
ATOM 6079 C C . GLY B 1 348 ? 0.655 -32.531 -31.781 1 96.12 348 GLY B C 1
ATOM 6080 O O . GLY B 1 348 ? 1.499 -32.312 -32.656 1 96.12 348 GLY B O 1
ATOM 6081 N N . LEU B 1 349 ? 0.079 -31.562 -31.109 1 96.88 349 LEU B N 1
ATOM 6082 C CA . LEU B 1 349 ? 0.28 -30.156 -31.484 1 96.88 349 LEU B CA 1
ATOM 6083 C C . LEU B 1 349 ? 1.022 -29.406 -30.375 1 96.88 349 LEU B C 1
ATOM 6085 O O . LEU B 1 349 ? 1.572 -28.328 -30.625 1 96.88 349 LEU B O 1
ATOM 6089 N N . ALA B 1 350 ? 0.986 -29.922 -29.203 1 97.94 350 ALA B N 1
ATOM 6090 C CA . ALA B 1 350 ? 1.569 -29.281 -28.031 1 97.94 350 ALA B CA 1
ATOM 6091 C C . ALA B 1 350 ? 1.899 -30.297 -26.938 1 97.94 350 ALA B C 1
ATOM 6093 O O . ALA B 1 350 ? 1.489 -31.453 -27.016 1 97.94 350 ALA B O 1
ATOM 6094 N N . GLU B 1 351 ? 2.707 -29.891 -26.047 1 97.88 351 GLU B N 1
ATOM 6095 C CA . GLU B 1 351 ? 3.02 -30.625 -24.828 1 97.88 351 GLU B CA 1
ATOM 6096 C C . GLU B 1 351 ? 2.668 -29.797 -23.594 1 97.88 351 GLU B C 1
ATOM 6098 O O . GLU B 1 351 ? 2.713 -28.562 -23.641 1 97.88 351 GLU B O 1
ATOM 6103 N N . TRP B 1 352 ? 2.311 -30.453 -22.547 1 97.56 352 TRP B N 1
ATOM 6104 C CA . TRP B 1 352 ? 1.972 -29.703 -21.344 1 97.56 352 TRP B CA 1
ATOM 6105 C C . TRP B 1 352 ? 2.318 -30.484 -20.094 1 97.56 352 TRP B C 1
ATOM 6107 O O . TRP B 1 352 ? 2.521 -31.703 -20.156 1 97.56 352 TRP B O 1
ATOM 6117 N N . THR B 1 353 ? 2.447 -29.719 -19.016 1 92.75 353 THR B N 1
ATOM 6118 C CA . THR B 1 353 ? 2.676 -30.312 -17.703 1 92.75 353 THR B CA 1
ATOM 6119 C C . THR B 1 353 ? 1.364 -30.453 -16.938 1 92.75 353 THR B C 1
ATOM 6121 O O . THR B 1 353 ? 0.425 -29.688 -17.156 1 92.75 353 THR B O 1
ATOM 6124 N N . ILE B 1 354 ? 1.323 -31.484 -16.094 1 96.81 354 ILE B N 1
ATOM 6125 C CA . ILE B 1 354 ? 0.159 -31.641 -15.227 1 96.81 354 ILE B CA 1
ATOM 6126 C C . ILE B 1 354 ? 0.335 -30.812 -13.961 1 96.81 354 ILE B C 1
ATOM 6128 O O . ILE B 1 354 ? 1.192 -31.109 -13.133 1 96.81 354 ILE B O 1
ATOM 6132 N N . PRO B 1 355 ? -0.429 -29.766 -13.789 1 97.62 355 PRO B N 1
ATOM 6133 C CA . PRO B 1 355 ? -0.301 -28.938 -12.586 1 97.62 355 PRO B CA 1
ATOM 6134 C C . PRO B 1 355 ? -0.559 -29.719 -11.305 1 97.62 355 PRO B C 1
ATOM 6136 O O . PRO B 1 355 ? -1.503 -30.516 -11.234 1 97.62 355 PRO B O 1
ATOM 6139 N N . SER B 1 356 ? 0.257 -29.516 -10.312 1 96.88 356 SER B N 1
ATOM 6140 C CA . SER B 1 356 ? 0.086 -30.156 -9.008 1 96.88 356 SER B CA 1
ATOM 6141 C C . SER B 1 356 ? -0.837 -29.328 -8.117 1 96.88 356 SER B C 1
ATOM 6143 O O . SER B 1 356 ? -1.262 -29.797 -7.059 1 96.88 356 SER B O 1
ATOM 6145 N N . GLY B 1 357 ? -1.175 -28.172 -8.492 1 97.5 357 GLY B N 1
ATOM 6146 C CA . GLY B 1 357 ? -2.02 -27.219 -7.797 1 97.5 357 GLY B CA 1
ATOM 6147 C C . GLY B 1 357 ? -2.178 -25.906 -8.539 1 97.5 357 GLY B C 1
ATOM 6148 O O . GLY B 1 357 ? -1.676 -25.75 -9.656 1 97.5 357 GLY B O 1
ATOM 6149 N N . GLY B 1 358 ? -2.953 -25.031 -7.926 1 97.38 358 GLY B N 1
ATOM 6150 C CA . GLY B 1 358 ? -3.096 -23.688 -8.461 1 97.38 358 GLY B CA 1
ATOM 6151 C C . GLY B 1 358 ? -4.207 -23.562 -9.492 1 97.38 358 GLY B C 1
ATOM 6152 O O . GLY B 1 358 ? -5.27 -24.172 -9.336 1 97.38 358 GLY B O 1
ATOM 6153 N N . MET B 1 359 ? -3.945 -22.688 -10.508 1 98 359 MET B N 1
ATOM 6154 C CA . MET B 1 359 ? -5.043 -22.281 -11.375 1 98 359 MET B CA 1
ATOM 6155 C C . MET B 1 359 ? -4.602 -22.266 -12.836 1 98 359 MET B C 1
ATOM 6157 O O . MET B 1 359 ? -5.312 -21.75 -13.703 1 98 359 MET B O 1
ATOM 6161 N N . PHE B 1 360 ? -3.389 -22.828 -13.148 1 97.94 360 PHE B N 1
ATOM 6162 C CA . PHE B 1 360 ? -2.795 -22.578 -14.453 1 97.94 360 PHE B CA 1
ATOM 6163 C C . PHE B 1 360 ? -2.256 -23.859 -15.07 1 97.94 360 PHE B C 1
ATOM 6165 O O . PHE B 1 360 ? -1.937 -24.812 -14.359 1 97.94 360 PHE B O 1
ATOM 6172 N N . VAL B 1 361 ? -2.18 -23.875 -16.375 1 98.06 361 VAL B N 1
ATOM 6173 C CA . VAL B 1 361 ? -1.474 -24.922 -17.125 1 98.06 361 VAL B CA 1
ATOM 6174 C C . VAL B 1 361 ? -0.465 -24.281 -18.078 1 98.06 361 VAL B C 1
ATOM 6176 O O . VAL B 1 361 ? -0.75 -23.25 -18.688 1 98.06 361 VAL B O 1
ATOM 6179 N N . TRP B 1 362 ? 0.717 -24.781 -18.031 1 98.12 362 TRP B N 1
ATOM 6180 C CA . TRP B 1 362 ? 1.846 -24.344 -18.844 1 98.12 362 TRP B CA 1
ATOM 6181 C C . TRP B 1 362 ? 1.996 -25.234 -20.078 1 98.12 362 TRP B C 1
ATOM 6183 O O . TRP B 1 362 ? 2.176 -26.453 -19.969 1 98.12 362 TRP B O 1
ATOM 6193 N N . VAL B 1 363 ? 1.929 -24.656 -21.266 1 98.38 363 VAL B N 1
ATOM 6194 C CA . VAL B 1 363 ? 1.795 -25.422 -22.5 1 98.38 363 VAL B CA 1
ATOM 6195 C C . VAL B 1 363 ? 2.922 -25.047 -23.469 1 98.38 363 VAL B C 1
ATOM 6197 O O . VAL B 1 363 ? 3.152 -23.875 -23.734 1 98.38 363 VAL B O 1
ATOM 6200 N N . LYS B 1 364 ? 3.611 -26 -23.922 1 98.25 364 LYS B N 1
ATOM 6201 C CA . LYS B 1 364 ? 4.613 -25.828 -24.969 1 98.25 364 LYS B CA 1
ATOM 6202 C C . LYS B 1 364 ? 4.035 -26.125 -26.344 1 98.25 364 LYS B C 1
ATOM 6204 O O . LYS B 1 364 ? 3.705 -27.281 -26.641 1 98.25 364 LYS B O 1
ATOM 6209 N N . LEU B 1 365 ? 3.932 -25.125 -27.125 1 98 365 LEU B N 1
ATOM 6210 C CA . LEU B 1 365 ? 3.451 -25.312 -28.484 1 98 365 LEU B CA 1
ATOM 6211 C C . LEU B 1 365 ? 4.582 -25.766 -29.406 1 98 365 LEU B C 1
ATOM 6213 O O . LEU B 1 365 ? 5.754 -25.5 -29.125 1 98 365 LEU B O 1
ATOM 6217 N N . HIS B 1 366 ? 4.238 -26.438 -30.484 1 96 366 HIS B N 1
ATOM 6218 C CA . HIS B 1 366 ? 5.23 -26.828 -31.469 1 96 366 HIS B CA 1
ATOM 6219 C C . HIS B 1 366 ? 5.508 -25.703 -32.469 1 96 366 HIS B C 1
ATOM 6221 O O . HIS B 1 366 ? 5.359 -25.875 -33.656 1 96 366 HIS B O 1
ATOM 6227 N N . VAL B 1 367 ? 5.883 -24.594 -31.953 1 95.5 367 VAL B N 1
ATOM 6228 C CA . VAL B 1 367 ? 6.305 -23.406 -32.688 1 95.5 367 VAL B CA 1
ATOM 6229 C C . VAL B 1 367 ? 7.547 -22.812 -32.031 1 95.5 367 VAL B C 1
ATOM 6231 O O . VAL B 1 367 ? 7.906 -23.172 -30.922 1 95.5 367 VAL B O 1
ATOM 6234 N N . GLU B 1 368 ? 8.211 -21.969 -32.75 1 95.19 368 GLU B N 1
ATOM 6235 C CA . GLU B 1 368 ? 9.398 -21.328 -32.219 1 95.19 368 GLU B CA 1
ATOM 6236 C C . GLU B 1 368 ? 9.023 -20.219 -31.234 1 95.19 368 GLU B C 1
ATOM 6238 O O . GLU B 1 368 ? 9.695 -20.031 -30.219 1 95.19 368 GLU B O 1
ATOM 6243 N N . ASP B 1 369 ? 8.047 -19.5 -31.578 1 96.88 369 ASP B N 1
ATOM 6244 C CA . ASP B 1 369 ? 7.609 -18.344 -30.797 1 96.88 369 ASP B CA 1
ATOM 6245 C C . ASP B 1 369 ? 6.086 -18.234 -30.781 1 96.88 369 ASP B C 1
ATOM 6247 O O . ASP B 1 369 ? 5.453 -18.156 -31.828 1 96.88 369 ASP B O 1
ATOM 6251 N N . SER B 1 370 ? 5.559 -18.203 -29.578 1 97.25 370 SER B N 1
ATOM 6252 C CA . SER B 1 370 ? 4.105 -18.219 -29.438 1 97.25 370 SER B CA 1
ATOM 6253 C C . SER B 1 370 ? 3.543 -16.797 -29.422 1 97.25 370 SER B C 1
ATOM 6255 O O . SER B 1 370 ? 2.332 -16.609 -29.547 1 97.25 370 SER B O 1
ATOM 6257 N N . HIS B 1 371 ? 4.32 -15.773 -29.344 1 95.81 371 HIS B N 1
ATOM 6258 C CA . HIS B 1 371 ? 3.887 -14.422 -29.016 1 95.81 371 HIS B CA 1
ATOM 6259 C C . HIS B 1 371 ? 2.869 -13.906 -30.016 1 95.81 371 HIS B C 1
ATOM 6261 O O . HIS B 1 371 ? 1.736 -13.578 -29.656 1 95.81 371 HIS B O 1
ATOM 6267 N N . LYS B 1 372 ? 3.182 -13.828 -31.297 1 94.12 372 LYS B N 1
ATOM 6268 C CA . LYS B 1 372 ? 2.283 -13.312 -32.312 1 94.12 372 LYS B CA 1
ATOM 6269 C C . LYS B 1 372 ? 1.077 -14.227 -32.5 1 94.12 372 LYS B C 1
ATOM 6271 O O . LYS B 1 372 ? -0.035 -13.75 -32.75 1 94.12 372 LYS B O 1
ATOM 6276 N N . LEU B 1 373 ? 1.345 -15.508 -32.469 1 95.19 373 LEU B N 1
ATOM 6277 C CA . LEU B 1 373 ? 0.288 -16.5 -32.625 1 95.19 373 LEU B CA 1
ATOM 6278 C C . LEU B 1 373 ? -0.83 -16.266 -31.609 1 95.19 373 LEU B C 1
ATOM 6280 O O . LEU B 1 373 ? -2.012 -16.359 -31.953 1 95.19 373 LEU B O 1
ATOM 6284 N N . ILE B 1 374 ? -0.428 -15.992 -30.422 1 93.75 374 ILE B N 1
ATOM 6285 C CA . ILE B 1 374 ? -1.367 -15.883 -29.312 1 93.75 374 ILE B CA 1
ATOM 6286 C C . ILE B 1 374 ? -1.938 -14.469 -29.25 1 93.75 374 ILE B C 1
ATOM 6288 O O . ILE B 1 374 ? -3.148 -14.281 -29.109 1 93.75 374 ILE B O 1
ATOM 6292 N N . THR B 1 375 ? -1.177 -13.398 -29.375 1 92.75 375 THR B N 1
ATOM 6293 C CA . THR B 1 375 ? -1.606 -12.023 -29.141 1 92.75 375 THR B CA 1
ATOM 6294 C C . THR B 1 375 ? -2.371 -11.484 -30.344 1 92.75 375 THR B C 1
ATOM 6296 O O . THR B 1 375 ? -3.129 -10.516 -30.219 1 92.75 375 THR B O 1
ATOM 6299 N N . VAL B 1 376 ? -2.227 -12.109 -31.516 1 94.06 376 VAL B N 1
ATOM 6300 C CA . VAL B 1 376 ? -2.904 -11.609 -32.719 1 94.06 376 VAL B CA 1
ATOM 6301 C C . VAL B 1 376 ? -3.898 -12.656 -33.219 1 94.06 376 VAL B C 1
ATOM 6303 O O . VAL B 1 376 ? -5.113 -12.469 -33.094 1 94.06 376 VAL B O 1
ATOM 6306 N N . ARG B 1 377 ? -3.453 -13.852 -33.594 1 95 377 ARG B N 1
ATOM 6307 C CA . ARG B 1 377 ? -4.293 -14.844 -34.25 1 95 377 ARG B CA 1
ATOM 6308 C C . ARG B 1 377 ? -5.352 -15.391 -33.312 1 95 377 ARG B C 1
ATOM 6310 O O . ARG B 1 377 ? -6.527 -15.484 -33.656 1 95 377 ARG B O 1
ATOM 6317 N N . ALA B 1 378 ? -4.926 -15.828 -32.156 1 94.88 378 ALA B N 1
ATOM 6318 C CA . ALA B 1 378 ? -5.883 -16.344 -31.203 1 94.88 378 ALA B CA 1
ATOM 6319 C C . ALA B 1 378 ? -6.918 -15.297 -30.828 1 94.88 378 ALA B C 1
ATOM 6321 O O . ALA B 1 378 ? -8.109 -15.602 -30.688 1 94.88 378 ALA B O 1
ATOM 6322 N N . ARG B 1 379 ? -6.438 -14.062 -30.578 1 91.31 379 ARG B N 1
ATOM 6323 C CA . ARG B 1 379 ? -7.348 -12.969 -30.25 1 91.31 379 ARG B CA 1
ATOM 6324 C C . ARG B 1 379 ? -8.375 -12.766 -31.359 1 91.31 379 ARG B C 1
ATOM 6326 O O . ARG B 1 379 ? -9.555 -12.547 -31.094 1 91.31 379 ARG B O 1
ATOM 6333 N N . GLU B 1 380 ? -7.941 -12.828 -32.562 1 92.06 380 GLU B N 1
ATOM 6334 C CA . GLU B 1 380 ? -8.828 -12.688 -33.719 1 92.06 380 GLU B CA 1
ATOM 6335 C C . GLU B 1 380 ? -9.883 -13.789 -33.75 1 92.06 380 GLU B C 1
ATOM 6337 O O . GLU B 1 380 ? -11.008 -13.578 -34.219 1 92.06 380 GLU B O 1
ATOM 6342 N N . LYS B 1 381 ? -9.531 -14.945 -33.219 1 93.75 381 LYS B N 1
ATOM 6343 C CA . LYS B 1 381 ? -10.469 -16.062 -33.156 1 93.75 381 LYS B CA 1
ATOM 6344 C C . LYS B 1 381 ? -11.297 -16.031 -31.891 1 93.75 381 LYS B C 1
ATOM 6346 O O . LYS B 1 381 ? -12.023 -16.969 -31.578 1 93.75 381 LYS B O 1
ATOM 6351 N N . GLY B 1 382 ? -11.117 -15.016 -31.062 1 92.81 382 GLY B N 1
ATOM 6352 C CA . GLY B 1 382 ? -11.961 -14.781 -29.906 1 92.81 382 GLY B CA 1
ATOM 6353 C C . GLY B 1 382 ? -11.484 -15.516 -28.672 1 92.81 382 GLY B C 1
ATOM 6354 O O . GLY B 1 382 ? -12.289 -15.859 -27.797 1 92.81 382 GLY B O 1
ATOM 6355 N N . VAL B 1 383 ? -10.242 -15.852 -28.609 1 94.69 383 VAL B N 1
ATOM 6356 C CA . VAL B 1 383 ? -9.695 -16.531 -27.438 1 94.69 383 VAL B CA 1
ATOM 6357 C C . VAL B 1 383 ? -8.453 -15.805 -26.953 1 94.69 383 VAL B C 1
ATOM 6359 O O . VAL B 1 383 ? -7.613 -15.383 -27.75 1 94.69 383 VAL B O 1
ATOM 6362 N N . LEU B 1 384 ? -8.352 -15.625 -25.625 1 93.88 384 LEU B N 1
ATOM 6363 C CA . LEU B 1 384 ? -7.199 -14.953 -25.031 1 93.88 384 LEU B CA 1
ATOM 6364 C C . LEU B 1 384 ? -6.398 -15.914 -24.156 1 93.88 384 LEU B C 1
ATOM 6366 O O . LEU B 1 384 ? -6.953 -16.578 -23.297 1 93.88 384 LEU B O 1
ATOM 6370 N N . PHE B 1 385 ? -5.105 -16.125 -24.438 1 95.5 385 PHE B N 1
ATOM 6371 C CA . PHE B 1 385 ? -4.078 -16.766 -23.625 1 95.5 385 PHE B CA 1
ATOM 6372 C C . PHE B 1 385 ? -2.947 -15.789 -23.312 1 95.5 385 PHE B C 1
ATOM 6374 O O . PHE B 1 385 ? -2.982 -14.633 -23.734 1 95.5 385 PHE B O 1
ATOM 6381 N N . VAL B 1 386 ? -1.966 -16.25 -22.531 1 96.12 386 VAL B N 1
ATOM 6382 C CA . VAL B 1 386 ? -0.8 -15.406 -22.266 1 96.12 386 VAL B CA 1
ATOM 6383 C C . VAL B 1 386 ? 0.444 -16.047 -22.875 1 96.12 386 VAL B C 1
ATOM 6385 O O . VAL B 1 386 ? 0.755 -17.203 -22.609 1 96.12 386 VAL B O 1
ATOM 6388 N N . PRO B 1 387 ? 1.155 -15.258 -23.75 1 97 387 PRO B N 1
ATOM 6389 C CA . PRO B 1 387 ? 2.416 -15.805 -24.266 1 97 387 PRO B CA 1
ATOM 6390 C C . PRO B 1 387 ? 3.438 -16.062 -23.156 1 97 387 PRO B C 1
ATOM 6392 O O . PRO B 1 387 ? 3.533 -15.273 -22.203 1 97 387 PRO B O 1
ATOM 6395 N N . GLY B 1 388 ? 4.168 -17.141 -23.312 1 97.44 388 GLY B N 1
ATOM 6396 C CA . GLY B 1 388 ? 5.09 -17.562 -22.266 1 97.44 388 GLY B CA 1
ATOM 6397 C C . GLY B 1 388 ? 6.191 -16.547 -22 1 97.44 388 GLY B C 1
ATOM 6398 O O . GLY B 1 388 ? 6.707 -16.469 -20.891 1 97.44 388 GLY B O 1
ATOM 6399 N N . SER B 1 389 ? 6.547 -15.703 -23 1 96.94 389 SER B N 1
ATOM 6400 C CA . SER B 1 389 ? 7.633 -14.734 -22.891 1 96.94 389 SER B CA 1
ATOM 6401 C C . SER B 1 389 ? 7.371 -13.734 -21.766 1 96.94 389 SER B C 1
ATOM 6403 O O . SER B 1 389 ? 8.305 -13.18 -21.188 1 96.94 389 SER B O 1
ATOM 6405 N N . VAL B 1 390 ? 6.148 -13.562 -21.375 1 96.19 390 VAL B N 1
ATOM 6406 C CA . VAL B 1 390 ? 5.723 -12.625 -20.328 1 96.19 390 VAL B CA 1
ATOM 6407 C C . VAL B 1 390 ? 6.312 -13.039 -18.984 1 96.19 390 VAL B C 1
ATOM 6409 O O . VAL B 1 390 ? 6.539 -12.195 -18.125 1 96.19 390 VAL B O 1
ATOM 6412 N N . PHE B 1 391 ? 6.586 -14.328 -18.797 1 97.56 391 PHE B N 1
ATOM 6413 C CA . PHE B 1 391 ? 7 -14.875 -17.5 1 97.56 391 PHE B CA 1
ATOM 6414 C C . PHE B 1 391 ? 8.508 -15.133 -17.484 1 97.56 391 PHE B C 1
ATOM 6416 O O . PHE B 1 391 ? 9.039 -15.633 -16.5 1 97.56 391 PHE B O 1
ATOM 6423 N N . MET B 1 392 ? 9.156 -14.781 -18.641 1 96.81 392 MET B N 1
ATOM 6424 C CA . MET B 1 392 ? 10.594 -15 -18.75 1 96.81 392 MET B CA 1
ATOM 6425 C C . MET B 1 392 ? 11.367 -13.766 -18.281 1 96.81 392 MET B C 1
ATOM 6427 O O . MET B 1 392 ? 10.883 -12.641 -18.406 1 96.81 392 MET B O 1
ATOM 6431 N N . MET B 1 393 ? 12.523 -13.969 -17.734 1 94.88 393 MET B N 1
ATOM 6432 C CA . MET B 1 393 ? 13.375 -12.867 -17.297 1 94.88 393 MET B CA 1
ATOM 6433 C C . MET B 1 393 ? 13.695 -11.922 -18.453 1 94.88 393 MET B C 1
ATOM 6435 O O . MET B 1 393 ? 13.734 -10.703 -18.266 1 94.88 393 MET B O 1
ATOM 6439 N N . ASP B 1 394 ? 13.961 -12.445 -19.609 1 94.5 394 ASP B N 1
ATOM 6440 C CA . ASP B 1 394 ? 14.094 -11.68 -20.844 1 94.5 394 ASP B CA 1
ATOM 6441 C C . ASP B 1 394 ? 12.906 -11.93 -21.766 1 94.5 394 ASP B C 1
ATOM 6443 O O . ASP B 1 394 ? 12.914 -12.875 -22.562 1 94.5 394 ASP B O 1
ATOM 6447 N N . SER B 1 395 ? 11.992 -11.047 -21.734 1 93.5 395 SER B N 1
ATOM 6448 C CA . SER B 1 395 ? 10.734 -11.227 -22.453 1 93.5 395 SER B CA 1
ATOM 6449 C C . SER B 1 395 ? 10.906 -10.969 -23.953 1 93.5 395 SER B C 1
ATOM 6451 O O . SER B 1 395 ? 9.992 -11.227 -24.734 1 93.5 395 SER B O 1
ATOM 6453 N N . SER B 1 396 ? 12.039 -10.477 -24.375 1 92.62 396 SER B N 1
ATOM 6454 C CA . SER B 1 396 ? 12.281 -10.18 -25.781 1 92.62 396 SER B CA 1
ATOM 6455 C C . SER B 1 396 ? 12.656 -11.438 -26.547 1 92.62 396 SER B C 1
ATOM 6457 O O . SER B 1 396 ? 12.617 -11.453 -27.781 1 92.62 396 SER B O 1
ATOM 6459 N N . LYS B 1 397 ? 13.008 -12.516 -25.828 1 95.38 397 LYS B N 1
ATOM 6460 C CA . LYS B 1 397 ? 13.383 -13.766 -26.469 1 95.38 397 LYS B CA 1
ATOM 6461 C C . LYS B 1 397 ? 12.156 -14.594 -26.828 1 95.38 397 LYS B C 1
ATOM 6463 O O . LYS B 1 397 ? 11.156 -14.578 -26.109 1 95.38 397 LYS B O 1
ATOM 6468 N N . PRO B 1 398 ? 12.289 -15.289 -27.953 1 96.69 398 PRO B N 1
ATOM 6469 C CA . PRO B 1 398 ? 11.164 -16.156 -28.344 1 96.69 398 PRO B CA 1
ATOM 6470 C C . PRO B 1 398 ? 10.898 -17.25 -27.312 1 96.69 398 PRO B C 1
ATOM 6472 O O . PRO B 1 398 ? 11.828 -17.766 -26.688 1 96.69 398 PRO B O 1
ATOM 6475 N N . SER B 1 399 ? 9.617 -17.547 -27.141 1 97.69 399 SER B N 1
ATOM 6476 C CA . SER B 1 399 ? 9.172 -18.641 -26.281 1 97.69 399 SER B CA 1
ATOM 6477 C C . SER B 1 399 ? 8.07 -19.453 -26.953 1 97.69 399 SER B C 1
ATOM 6479 O O . SER B 1 399 ? 7.133 -18.891 -27.516 1 97.69 399 SER B O 1
ATOM 6481 N N . PRO B 1 400 ? 8.227 -20.75 -26.953 1 98 400 PRO B N 1
ATOM 6482 C CA . PRO B 1 400 ? 7.164 -21.578 -27.516 1 98 400 PRO B CA 1
ATOM 6483 C C . PRO B 1 400 ? 6.008 -21.812 -26.547 1 98 400 PRO B C 1
ATOM 6485 O O . PRO B 1 400 ? 5.031 -22.484 -26.891 1 98 400 PRO B O 1
ATOM 6488 N N . TYR B 1 401 ? 6.105 -21.297 -25.344 1 98.12 401 TYR B N 1
ATOM 6489 C CA . TY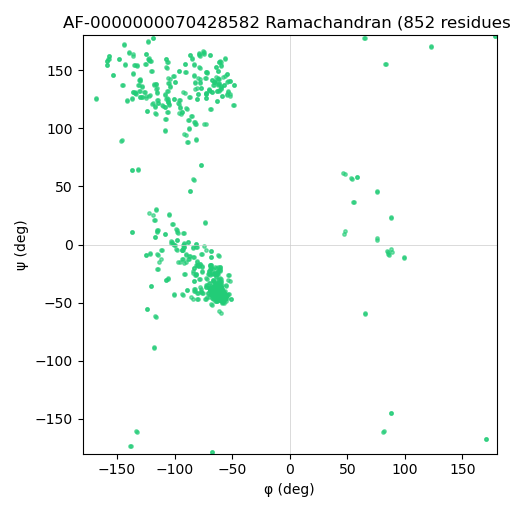R B 1 401 ? 5.152 -21.625 -24.281 1 98.12 401 TYR B CA 1
ATOM 6490 C C . TYR B 1 401 ? 3.988 -20.641 -24.281 1 98.12 401 TYR B C 1
ATOM 6492 O O . TYR B 1 401 ? 4.125 -19.5 -24.75 1 98.12 401 TYR B O 1
ATOM 6500 N N . ILE B 1 402 ? 2.836 -21.078 -23.75 1 97.94 402 ILE B N 1
ATOM 6501 C CA . ILE B 1 402 ? 1.726 -20.234 -23.344 1 97.94 402 ILE B CA 1
ATOM 6502 C C . ILE B 1 402 ? 1.246 -20.641 -21.953 1 97.94 402 ILE B C 1
ATOM 6504 O O . ILE B 1 402 ? 1.463 -21.781 -21.531 1 97.94 402 ILE B O 1
ATOM 6508 N N . ARG B 1 403 ? 0.666 -19.75 -21.219 1 97.94 403 ARG B N 1
ATOM 6509 C CA . ARG B 1 403 ? -0.043 -20.047 -19.984 1 97.94 403 ARG B CA 1
ATOM 6510 C C . ARG B 1 403 ? -1.55 -19.891 -20.156 1 97.94 403 ARG B C 1
ATOM 6512 O O . ARG B 1 403 ? -2.018 -18.891 -20.703 1 97.94 403 ARG B O 1
ATOM 6519 N N . ALA B 1 404 ? -2.264 -20.859 -19.766 1 97.44 404 ALA B N 1
ATOM 6520 C CA . ALA B 1 404 ? -3.723 -20.797 -19.734 1 97.44 404 ALA B CA 1
ATOM 6521 C C . ALA B 1 404 ? -4.242 -20.922 -18.312 1 97.44 404 ALA B C 1
ATOM 6523 O O . ALA B 1 404 ? -3.721 -21.703 -17.516 1 97.44 404 ALA B O 1
ATOM 6524 N N . SER B 1 405 ? -5.203 -20.156 -17.953 1 96.62 405 SER B N 1
ATOM 6525 C CA . SER B 1 405 ? -5.867 -20.234 -16.656 1 96.62 405 SER B CA 1
ATOM 6526 C C . SER B 1 405 ? -7.203 -20.969 -16.766 1 96.62 405 SER B C 1
ATOM 6528 O O . SER B 1 405 ? -8.062 -20.578 -17.562 1 96.62 405 SER B O 1
ATOM 6530 N N . TYR B 1 406 ? -7.426 -21.969 -16.016 1 97.25 406 TYR B N 1
ATOM 6531 C CA . TYR B 1 406 ? -8.688 -22.703 -16.031 1 97.25 406 TYR B CA 1
ATOM 6532 C C . TYR B 1 406 ? -9.617 -22.234 -14.922 1 97.25 406 TYR B C 1
ATOM 6534 O O . TYR B 1 406 ? -10.672 -22.828 -14.688 1 97.25 406 TYR B O 1
ATOM 6542 N N . SER B 1 407 ? -9.305 -21.156 -14.234 1 94.94 407 SER B N 1
ATOM 6543 C CA . SER B 1 407 ? -9.969 -20.719 -13.016 1 94.94 407 SER B CA 1
ATOM 6544 C C . SER B 1 407 ? -11.414 -20.297 -13.289 1 94.94 407 SER B C 1
ATOM 6546 O O . SER B 1 407 ? -12.328 -20.688 -12.562 1 94.94 407 SER B O 1
ATOM 6548 N N . ASN B 1 408 ? -11.656 -19.5 -14.359 1 92.75 408 ASN B N 1
ATOM 6549 C CA . ASN B 1 408 ? -12.953 -18.859 -14.508 1 92.75 408 ASN B CA 1
ATOM 6550 C C . ASN B 1 408 ? -13.734 -19.422 -15.695 1 92.75 408 ASN B C 1
ATOM 6552 O O . ASN B 1 408 ? -14.938 -19.219 -15.812 1 92.75 408 ASN B O 1
ATOM 6556 N N . CYS B 1 409 ? -13.148 -20.203 -16.594 1 93.62 409 CYS B N 1
ATOM 6557 C CA . CYS B 1 409 ? -13.805 -20.734 -17.781 1 93.62 409 CYS B CA 1
ATOM 6558 C C . CYS B 1 409 ? -14.656 -21.953 -17.438 1 93.62 409 CYS B C 1
ATOM 6560 O O . CYS B 1 409 ? -14.273 -22.781 -16.609 1 93.62 409 CYS B O 1
ATOM 6562 N N . THR B 1 410 ? -15.789 -22.031 -18.125 1 95.06 410 THR B N 1
ATOM 6563 C CA . THR B 1 410 ? -16.562 -23.266 -18.062 1 95.06 410 THR B CA 1
ATOM 6564 C C . THR B 1 410 ? -15.914 -24.359 -18.906 1 95.06 410 THR B C 1
ATOM 6566 O O . THR B 1 410 ? -15.016 -24.078 -19.703 1 95.06 410 THR B O 1
ATOM 6569 N N . GLU B 1 411 ? -16.391 -25.578 -18.672 1 97.44 411 GLU B N 1
ATOM 6570 C CA . GLU B 1 411 ? -15.883 -26.703 -19.469 1 97.44 411 GLU B CA 1
ATOM 6571 C C . GLU B 1 411 ? -16.109 -26.453 -20.969 1 97.44 411 GLU B C 1
ATOM 6573 O O . GLU B 1 411 ? -15.234 -26.734 -21.781 1 97.44 411 GLU B O 1
ATOM 6578 N N . GLU B 1 412 ? -17.281 -25.906 -21.312 1 97.5 412 GLU B N 1
ATOM 6579 C CA . GLU B 1 412 ? -17.625 -25.625 -22.703 1 97.5 412 GLU B CA 1
ATOM 6580 C C . GLU B 1 412 ? -16.719 -24.531 -23.281 1 97.5 412 GLU B C 1
ATOM 6582 O O . GLU B 1 412 ? -16.281 -24.641 -24.438 1 97.5 412 GLU B O 1
ATOM 6587 N N . GLN B 1 413 ? -16.469 -23.547 -22.5 1 96.69 413 GLN B N 1
ATOM 6588 C CA . GLN B 1 413 ? -15.586 -22.469 -22.922 1 96.69 413 GLN B CA 1
ATOM 6589 C C . GLN B 1 413 ? -14.172 -22.984 -23.156 1 96.69 413 GLN B C 1
ATOM 6591 O O . GLN B 1 413 ? -13.508 -22.609 -24.125 1 96.69 413 GLN B O 1
ATOM 6596 N N . MET B 1 414 ? -13.703 -23.828 -22.266 1 98 414 MET B N 1
ATOM 6597 C CA . MET B 1 414 ? -12.375 -24.422 -22.422 1 98 414 MET B CA 1
ATOM 6598 C C . MET B 1 414 ? -12.312 -25.266 -23.703 1 98 414 MET B C 1
ATOM 6600 O O . MET B 1 414 ? -11.32 -25.203 -24.438 1 98 414 MET B O 1
ATOM 6604 N N . ASP B 1 415 ? -13.391 -26.047 -23.891 1 98.44 415 ASP B N 1
ATOM 6605 C CA . ASP B 1 415 ? -13.445 -26.859 -25.094 1 98.44 415 ASP B CA 1
ATOM 6606 C C . ASP B 1 415 ? -13.32 -26.016 -26.359 1 98.44 415 ASP B C 1
ATOM 6608 O O . ASP B 1 415 ? -12.508 -26.297 -27.234 1 98.44 415 ASP B O 1
ATOM 6612 N N . THR B 1 416 ? -14.086 -24.953 -26.406 1 98 416 THR B N 1
ATOM 6613 C CA . THR B 1 416 ? -14.062 -24.047 -27.547 1 98 416 THR B CA 1
ATOM 6614 C C . THR B 1 416 ? -12.703 -23.359 -27.672 1 98 416 THR B C 1
ATOM 6616 O O . THR B 1 416 ? -12.164 -23.234 -28.766 1 98 416 THR B O 1
ATOM 6619 N N . ALA B 1 417 ? -12.141 -22.922 -26.562 1 97.94 417 ALA B N 1
ATOM 6620 C CA . ALA B 1 417 ? -10.867 -22.203 -26.562 1 97.94 417 ALA B CA 1
ATOM 6621 C C . ALA B 1 417 ? -9.742 -23.078 -27.125 1 97.94 417 ALA B C 1
ATOM 6623 O O . ALA B 1 417 ? -8.984 -22.641 -27.984 1 97.94 417 ALA B O 1
ATOM 6624 N N . PHE B 1 418 ? -9.609 -24.281 -26.734 1 98.44 418 PHE B N 1
ATOM 6625 C CA . PHE B 1 418 ? -8.516 -25.141 -27.156 1 98.44 418 PHE B CA 1
ATOM 6626 C C . PHE B 1 418 ? -8.773 -25.688 -28.562 1 98.44 418 PHE B C 1
ATOM 6628 O O . PHE B 1 418 ? -7.828 -25.969 -29.297 1 98.44 418 PHE B O 1
ATOM 6635 N N . GLN B 1 419 ? -10.086 -25.859 -28.922 1 98.38 419 GLN B N 1
ATOM 6636 C CA . GLN B 1 419 ? -10.391 -26.188 -30.312 1 98.38 419 GLN B CA 1
ATOM 6637 C C . GLN B 1 419 ? -9.867 -25.109 -31.25 1 98.38 419 GLN B C 1
ATOM 6639 O O . GLN B 1 419 ? -9.242 -25.406 -32.281 1 98.38 419 GLN B O 1
ATOM 6644 N N . ARG B 1 420 ? -10.148 -23.938 -30.922 1 97.62 420 ARG B N 1
ATOM 6645 C CA . ARG B 1 420 ? -9.703 -22.812 -31.75 1 97.62 420 ARG B CA 1
ATOM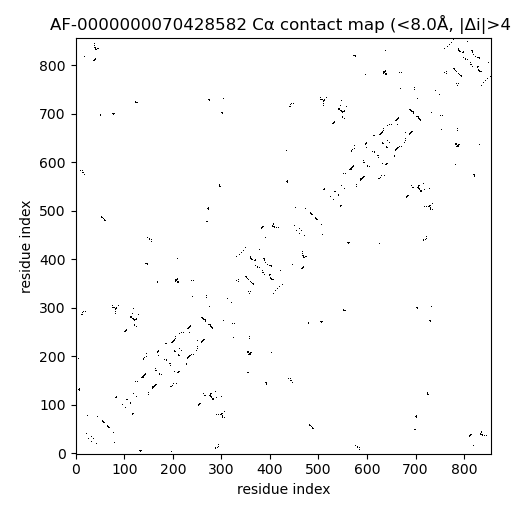 6646 C C . ARG B 1 420 ? -8.18 -22.734 -31.781 1 97.62 420 ARG B C 1
ATOM 6648 O O . ARG B 1 420 ? -7.59 -22.438 -32.812 1 97.62 420 ARG B O 1
ATOM 6655 N N . LEU B 1 421 ? -7.543 -22.953 -30.641 1 98 421 LEU B N 1
ATOM 6656 C CA . LEU B 1 421 ? -6.086 -22.969 -30.609 1 98 421 LEU B CA 1
ATOM 6657 C C . LEU B 1 421 ? -5.535 -24.062 -31.516 1 98 421 LEU B C 1
ATOM 6659 O O . LEU B 1 421 ? -4.559 -23.844 -32.25 1 98 421 LEU B O 1
ATOM 6663 N N . ALA B 1 422 ? -6.129 -25.234 -31.5 1 97.94 422 ALA B N 1
ATOM 6664 C CA . ALA B 1 422 ? -5.715 -26.344 -32.375 1 97.94 422 ALA B CA 1
ATOM 6665 C C . ALA B 1 422 ? -5.809 -25.953 -33.844 1 97.94 422 ALA B C 1
ATOM 6667 O O . ALA B 1 422 ? -4.914 -26.266 -34.625 1 97.94 422 ALA B O 1
ATOM 6668 N N . GLU B 1 423 ? -6.875 -25.297 -34.188 1 97.44 423 GLU B N 1
ATOM 6669 C CA . GLU B 1 423 ? -7.07 -24.859 -35.562 1 97.44 423 GLU B CA 1
ATOM 6670 C C . GLU B 1 423 ? -5.953 -23.922 -36 1 97.44 423 GLU B C 1
ATOM 6672 O O . GLU B 1 423 ? -5.434 -24.031 -37.094 1 97.44 423 GLU B O 1
ATOM 6677 N N . ILE B 1 424 ? -5.613 -23.016 -35.125 1 96.38 424 ILE B N 1
ATOM 6678 C CA . ILE B 1 424 ? -4.566 -22.047 -35.406 1 96.38 424 ILE B CA 1
ATOM 6679 C C . ILE B 1 424 ? -3.234 -22.766 -35.594 1 96.38 424 ILE B C 1
ATOM 6681 O O . ILE B 1 424 ? -2.459 -22.406 -36.5 1 96.38 424 ILE B O 1
ATOM 6685 N N . LEU B 1 425 ? -2.939 -23.781 -34.781 1 96.5 425 LEU B N 1
ATOM 6686 C CA . LEU B 1 425 ? -1.673 -24.5 -34.844 1 96.5 425 LEU B CA 1
ATOM 6687 C C . LEU B 1 425 ? -1.586 -25.375 -36.094 1 96.5 425 LEU B C 1
ATOM 6689 O O . LEU B 1 425 ? -0.494 -25.609 -36.594 1 96.5 425 LEU B O 1
ATOM 6693 N N . GLN B 1 426 ? -2.729 -25.766 -36.594 1 94.81 426 GLN B N 1
ATOM 6694 C CA . GLN B 1 426 ? -2.773 -26.609 -37.781 1 94.81 426 GLN B CA 1
ATOM 6695 C C . GLN B 1 426 ? -2.658 -25.781 -39.062 1 94.81 426 GLN B C 1
ATOM 6697 O O . GLN B 1 426 ? -2.207 -26.266 -40.094 1 94.81 426 GLN B O 1
ATOM 6702 N N . GLU B 1 427 ? -3.186 -24.562 -38.969 1 89.75 427 GLU B N 1
ATOM 6703 C CA . GLU B 1 427 ? -3.119 -23.672 -40.125 1 89.75 427 GLU B CA 1
ATOM 6704 C C . GLU B 1 427 ? -1.702 -23.156 -40.344 1 89.75 427 GLU B C 1
ATOM 6706 O O . GLU B 1 427 ? -1.357 -22.703 -41.438 1 89.75 427 GLU B O 1
ATOM 6711 N N . GLY B 1 428 ? -0.67 -23.344 -39.625 1 73.88 428 GLY B N 1
ATOM 6712 C CA . GLY B 1 428 ? 0.699 -22.906 -39.844 1 73.88 428 GLY B CA 1
ATOM 6713 C C . GLY B 1 428 ? 0.906 -21.438 -39.469 1 73.88 428 GLY B C 1
ATOM 6714 O O . GLY B 1 428 ? 0.015 -20.609 -39.656 1 73.88 428 GLY B O 1
#

Radius of gyration: 27.4 Å; Cα contacts (8 Å, |Δi|>4): 1877; chains: 2; bounding box: 63×70×79 Å

InterPro domains:
  IPR004839 Aminotransferase, class I/classII, large domain [PF00155] (115-421)
  IPR015421 Pyridoxal phosphate-dependent transferase, major domain [G3DSA:3.40.640.10] (2-428)
  IPR015424 Pyridoxal phosphate-dependent transferase [SSF53383] (6-427)
  IPR050859 Class-I pyridoxal-phosphate-dependent aminotransferase-like [PTHR42790] (2-427)

Solvent-accessible surface area (backbone atoms only — not comparable to full-atom values): 42261 Å² total; per-residue (Å²): 118,75,67,72,80,51,48,19,72,48,45,69,55,51,61,83,49,66,68,59,53,49,42,38,36,47,71,67,27,54,54,35,66,74,35,74,77,49,44,66,22,45,53,92,54,62,42,71,87,53,33,50,71,38,30,40,36,38,30,31,71,89,68,50,75,49,73,37,48,54,68,55,32,52,56,15,36,31,75,68,41,46,49,34,59,64,72,46,49,53,52,53,51,49,50,46,45,72,75,40,45,37,58,25,67,82,34,81,86,48,80,25,30,56,41,71,35,40,25,34,16,31,49,25,46,50,34,44,46,46,57,30,44,44,43,59,85,39,34,33,39,31,40,31,68,28,45,44,60,56,47,49,41,45,55,39,39,20,87,41,66,39,72,20,46,47,53,78,52,18,67,34,59,66,41,46,51,59,68,45,56,92,54,55,50,69,41,61,74,39,87,87,51,75,63,49,46,43,38,40,42,46,54,28,14,22,58,46,49,0,20,27,42,46,60,68,53,50,53,50,42,51,50,53,27,61,56,36,59,32,36,38,38,42,44,33,61,21,59,64,25,43,67,56,79,79,69,69,74,54,70,52,36,69,25,76,72,41,41,37,39,34,31,36,40,33,37,72,60,49,27,39,7,39,25,39,18,29,38,38,26,20,36,72,63,49,54,52,39,48,49,55,33,51,32,24,46,33,33,40,37,24,46,44,49,47,54,52,35,54,52,45,63,70,42,36,73,70,43,47,52,51,50,35,48,54,47,19,50,52,38,45,52,36,49,54,52,50,50,53,42,42,56,72,44,30,62,92,51,46,48,70,56,82,47,47,16,34,50,31,36,28,34,38,41,82,50,72,48,26,51,62,55,35,72,47,55,34,42,75,71,35,27,39,54,33,42,33,23,65,28,34,95,60,51,87,47,76,27,28,27,33,32,38,25,48,48,72,49,49,73,67,51,47,44,52,45,44,45,52,50,33,51,53,67,70,68,108,119,74,67,72,80,50,48,19,71,49,45,68,55,52,59,83,49,65,67,59,54,49,41,37,37,47,70,66,27,52,51,36,66,73,35,74,77,49,43,66,21,45,56,91,53,61,41,70,86,54,31,49,71,38,31,39,36,37,30,32,70,87,67,51,74,51,73,36,49,54,68,56,31,52,54,16,35,30,74,68,40,47,50,33,57,64,72,46,48,51,51,52,50,49,50,46,46,72,73,40,46,38,59,26,66,80,36,80,86,48,78,23,29,55,40,70,34,40,23,35,15,30,49,25,45,50,33,44,46,47,56,30,44,46,43,59,85,39,34,32,39,31,41,31,67,28,44,44,60,58,49,51,41,46,57,37,40,20,86,41,67,40,73,21,45,47,54,76,52,18,68,35,58,68,41,44,50,56,68,45,57,92,55,54,50,69,41,61,74,39,88,87,50,75,63,49,46,42,37,38,42,45,54,29,14,23,58,48,48,0,18,28,42,45,60,69,54,50,54,52,42,50,49,52,28,60,56,37,59,31,35,39,39,41,44,33,59,21,61,66,25,42,66,55,79,79,69,69,74,54,71,52,36,69,25,75,71,38,41,38,40,36,30,35,40,33,38,73,60,50,27,39,8,38,25,39,17,29,39,38,26,19,36,71,63,49,54,51,38,48,48,56,34,50,30,24,46,32,34,40,37,23,47,46,49,48,55,50,35,54,53,43,62,72,40,36,72,67,44,46,52,51,51,34,46,54,47,21,50,51,39,46,51,36,48,53,53,50,51,54,41,40,56,73,43,29,60,93,50,46,49,70,55,82,47,46,16,32,48,32,34,27,33,39,41,82,51,73,49,27,48,62,54,36,72,46,55,33,42,74,72,35,27,39,55,32,43,33,23,65,29,36,96,61,51,86,46,76,26,28,27,32,30,38,25,49,49,71,48,50,73,67,51,47,44,54,45,43,44,52,50,34,51,54,65,71,68,108

Nearest PDB structures (foldseek):
  4gdy-assembly1_A  TM=9.731E-01  e=5.055E-53  Homo sapiens
  6t8p-assembly1_A  TM=9.676E-01  e=1.068E-50  Homo sapiens
  1vp4-assembly1_B  TM=7.971E-01  e=8.349E-28  Thermotoga maritima MSB8
  8tn2-assembly1_A  TM=8.367E-01  e=1.164E-21  Streptomyces hygroscopicus
  5veq-assembly1_A  TM=7.653E-01  e=4.738E-19  Mus musculus

Sequence (856 aa):
MAYTRFLTERSLKRKEDYLRRMSEKVLNASIVQENPSIITMAGGMPNPQTFPIQEVSLKLKNGKRIDLDEKATRIALQYSGTKGLPPLVNMLTELQCRIHNPPTYKAEGHPGPLDLIVTSGSQDGLCKVFESMVNPDDKVLVEHPTYSGTLAIVKPLTSKAIPVESDIDGLNPASLRQALSPWSPSDAKRPGSDIPKVLYLVPNGGNPTGAGLTLDRKKEIYKIAQDYNLIIMEDDPYFYLQFTKPYVPSFLSMDTDGRVVRFDSFSKLVSSGMRLGFVTGPKPLLERLELHMQCSVMHASGLSQMALYKVLEDWGIEGFLKHAETTAELYKTKRDQCLAIMEKHLKGLAEWTIPSGGMFVWVKLHVEDSHKLITVRAREKGVLFVPGSVFMMDSSKPSPYIRASYSNCTEEQMDTAFQRLAEILQEGMAYTRFLTERSLKRKEDYLRRMSEKVLNASIVQENPSIITMAGGMPNPQTFPIQEVSLKLKNGKRIDLDEKATRIALQYSGTKGLPPLVNMLTELQCRIHNPPTYKAEGHPGPLDLIVTSGSQDGLCKVFESMVNPDDKVLVEHPTYSGTLAIVKPLTSKAIPVESDIDGLNPASLRQALSPWSPSDAKRPGSDIPKVLYLVPNGGNPTGAGLTLDRKKEIYKIAQDYNLIIMEDDPYFYLQFTKPYVPSFLSMDTDGRVVRFDSFSKLVSSGMRLGFVTGPKPLLERLELHMQCSVMHASGLSQMALYKVLEDWGIEGFLKHAETTAELYKTKRDQCLAIMEKHLKGLAEWTIPSGGMFVWVKLHVEDSHKLITVRAREKGVLFVPGSVFMMDSSKPSPYIRASYSNCTEEQMDTAFQRLAEILQEG

pLDDT: mean 95.26, std 7.15, range [49.88, 98.94]

Foldseek 3Di:
DDCVLQFDPVLVPFDDDPQLVVVACVVVCVVCVVPVVDDDPRHPWDDLVPPPDQWDWDADPVGDIFIQHRVLVSQLVTFYAAQADVLLQVQVVVLCCVAQVFQQQPDPPAQFHKHKGKALALLLLLLLLCNGGAAQLAEAEEEPLADLSSLVSNVVRYVRYDYFYADLQFGDLVSVCVSQVVDFLVLLVDPPRRGHAEHETAAALGPFALHHHALVRLVSNVVVCVSNNHQYEHEYQWQLLFLDPPGRHDNSSVPNRQRYKYKYGCCLQPNVVLRIIMIMTTPVSVVSSSSSSCVPVNHRNSNSRSVVSSVCVVLPSVNSSVSSNVSSVVQVVLLVLLVVLCCVQCVVFWDWHRRSGDFKIKIFGPDFACQCLQVPVLVVVPAHWAGPLSSGSRSVHGGRMIMDGSNPDDSVRSNSSSNSVSVSSVVD/DDCVLQFDPVLVPFDDDPQLVVVACVVVCVVCVVPVPDDDPRHPWDDLVPPPDQWDWDADPVGDIFICHRVLVSQLVTFYAAQADVLLQVQVVVLCCVAQVFQQCPDPPAQFHKHKGKALALLLLLLLLCNGGAAQLAEAEEEPLADLSSLVSVVVRYVRYDYFYADLQFGDLVSVCVSQVVDFLVLLVDPPRRGHAEHETAAALGPFALHHHALVRLVSNVVVCVSNNHQYEHEYQWQLLFLDPPGRHDNSSVPNRQRYKYKYGCCLQPNVVLRIIMIMTTPVSVVSSSSSSCVPVNHRNSNSRSVVSSVCVVLPSVNSSVSSNVSSVVQVVLLVLLVVLCCVQCVVFWDWHRRSGDFKIKIFGPDFACQCLQVPVLVVVPAHWAGPLSSGSHSVHGGRMIMDGSNPDDSVRSNSSSNSVSVSSVVD